Protein 3VNK (pdb70)

Organism: Ruminiclostridium cellulolyticum (strain ATCC 35319 / DSM 5812 / JCM 6584 / H10) (NCBI:txid394503)

Structure (mmCIF, N/CA/C/O backbone):
data_3VNK
#
_entry.id   3VNK
#
_cell.length_a   80.040
_cell.length_b   115.209
_cell.length_c   91.375
_cell.angle_alpha   90.00
_cell.angle_beta   105.08
_cell.angle_gamma   90.00
#
_symmetry.space_group_name_H-M   'P 1 21 1'
#
loop_
_entity.id
_entity.type
_entity.pdbx_description
1 polymer 'Xylose isomerase domain protein TIM barrel'
2 non-polymer D-fructose
3 non-polymer 'MANGANESE (II) ION'
4 water water
#
loop_
_atom_site.group_PDB
_atom_site.id
_atom_site.type_symbol
_atom_site.label_atom_id
_atom_site.label_alt_id
_atom_site.label_comp_id
_atom_site.label_asym_id
_atom_site.label_entity_id
_atom_site.label_seq_id
_atom_site.pdbx_PDB_ins_code
_atom_site.Cartn_x
_atom_site.Cartn_y
_atom_site.Cartn_z
_atom_site.occupancy
_atom_site.B_iso_or_equiv
_atom_site.auth_seq_id
_atom_site.auth_comp_id
_atom_site.auth_asym_id
_atom_site.auth_atom_id
_atom_site.pdbx_PDB_model_num
ATOM 1 N N . MET A 1 1 ? -19.992 -31.478 4.584 1.00 36.15 1 MET A N 1
ATOM 2 C CA . MET A 1 1 ? -18.986 -31.458 3.470 1.00 33.34 1 MET A CA 1
ATOM 3 C C . MET A 1 1 ? -17.565 -31.857 3.910 1.00 30.66 1 MET A C 1
ATOM 4 O O . MET A 1 1 ? -17.227 -31.751 5.056 1.00 32.08 1 MET A O 1
ATOM 9 N N . LYS A 1 2 ? -16.747 -32.319 2.973 1.00 30.56 2 LYS A N 1
ATOM 10 C CA . LYS A 1 2 ? -15.359 -32.713 3.251 1.00 29.68 2 LYS A CA 1
ATOM 11 C C . LYS A 1 2 ? -14.511 -31.620 2.616 1.00 27.91 2 LYS A C 1
ATOM 12 O O . LYS A 1 2 ? -14.743 -31.235 1.468 1.00 28.06 2 LYS A O 1
ATOM 18 N N . HIS A 1 3 ? -13.541 -31.115 3.365 1.00 25.94 3 HIS A N 1
ATOM 19 C CA . HIS A 1 3 ? -12.705 -30.035 2.879 1.00 23.33 3 HIS A CA 1
ATOM 20 C C . HIS A 1 3 ? -11.289 -30.473 2.569 1.00 22.90 3 HIS A C 1
ATOM 21 O O . HIS A 1 3 ? -10.667 -31.176 3.368 1.00 23.42 3 HIS A O 1
ATOM 28 N N . GLY A 1 4 ? -10.785 -30.064 1.413 1.00 22.83 4 GLY A N 1
ATOM 29 C CA . GLY A 1 4 ? -9.417 -30.391 1.062 1.00 23.59 4 GLY A CA 1
ATOM 30 C C . GLY A 1 4 ? -8.617 -29.229 0.495 1.00 23.96 4 GLY A C 1
ATOM 31 O O . GLY A 1 4 ? -9.123 -28.101 0.371 1.00 24.24 4 GLY A O 1
ATOM 32 N N . ILE A 1 5 ? -7.364 -29.502 0.137 1.00 23.33 5 ILE A N 1
ATOM 33 C CA . ILE A 1 5 ? -6.510 -28.496 -0.473 1.00 21.12 5 ILE A CA 1
ATOM 34 C C . ILE A 1 5 ? -5.632 -29.232 -1.480 1.00 21.90 5 ILE A C 1
ATOM 35 O O . ILE A 1 5 ? -5.227 -30.398 -1.256 1.00 21.92 5 ILE A O 1
ATOM 40 N N . TYR A 1 6 ? -5.383 -28.579 -2.605 1.00 21.72 6 TYR A N 1
ATOM 41 C CA . TYR A 1 6 ? -4.545 -29.119 -3.684 1.00 21.92 6 TYR A CA 1
ATOM 42 C C . TYR A 1 6 ? -3.065 -28.952 -3.226 1.00 23.81 6 TYR A C 1
ATOM 43 O O . TYR A 1 6 ? -2.665 -27.863 -2.763 1.00 22.40 6 TYR A O 1
ATOM 52 N N . TYR A 1 7 ? -2.262 -30.002 -3.372 1.00 22.20 7 TYR A N 1
ATOM 53 C CA . TYR A 1 7 ? -0.879 -29.985 -2.897 1.00 20.92 7 TYR A CA 1
ATOM 54 C C . TYR A 1 7 ? -0.102 -28.910 -3.617 1.00 23.55 7 TYR A C 1
ATOM 55 O O . TYR A 1 7 ? 0.853 -28.389 -3.077 1.00 24.19 7 TYR A O 1
ATOM 64 N N . ALA A 1 8 ? -0.476 -28.598 -4.856 1.00 23.20 8 ALA A N 1
ATOM 65 C CA . ALA A 1 8 ? 0.268 -27.607 -5.609 1.00 23.87 8 ALA A CA 1
ATOM 66 C C . ALA A 1 8 ? 0.376 -26.196 -5.002 1.00 23.23 8 ALA A C 1
ATOM 67 O O . ALA A 1 8 ? 1.133 -25.357 -5.505 1.00 24.69 8 ALA A O 1
ATOM 69 N N . TYR A 1 9 ? -0.359 -25.948 -3.929 1.00 21.75 9 TYR A N 1
ATOM 70 C CA . TYR A 1 9 ? -0.271 -24.691 -3.192 1.00 20.79 9 TYR A CA 1
ATOM 71 C C . TYR A 1 9 ? 1.182 -24.536 -2.656 1.00 24.06 9 TYR A C 1
ATOM 72 O O . TYR A 1 9 ? 1.693 -23.409 -2.413 1.00 22.30 9 TYR A O 1
ATOM 81 N N . TRP A 1 10 ? 1.851 -25.679 -2.491 1.00 23.23 10 TRP A N 1
ATOM 82 C CA . TRP A 1 10 ? 3.209 -25.694 -1.955 1.00 24.17 10 TRP A CA 1
ATOM 83 C C . TRP A 1 10 ? 4.282 -26.032 -2.957 1.00 25.64 10 TRP A C 1
ATOM 84 O O . TRP A 1 10 ? 5.472 -26.004 -2.600 1.00 25.77 10 TRP A O 1
ATOM 95 N N . GLU A 1 11 ? 3.897 -26.313 -4.205 1.00 24.89 11 GLU A N 1
ATOM 96 C CA . GLU A 1 11 ? 4.875 -26.801 -5.180 1.00 24.37 11 GLU A CA 1
ATOM 97 C C . GLU A 1 11 ? 4.776 -26.196 -6.536 1.00 26.28 11 GLU A C 1
ATOM 98 O O . GLU A 1 11 ? 3.687 -25.782 -6.964 1.00 26.17 11 GLU A O 1
ATOM 104 N N . GLN A 1 12 ? 5.891 -26.196 -7.256 1.00 24.48 12 GLN A N 1
ATOM 105 C CA . GLN A 1 12 ? 5.897 -25.596 -8.575 1.00 23.81 12 GLN A CA 1
ATOM 106 C C . GLN A 1 12 ? 5.855 -26.533 -9.761 1.00 23.97 12 GLN A C 1
ATOM 107 O O . GLN A 1 12 ? 5.959 -26.082 -10.905 1.00 23.14 12 GLN A O 1
ATOM 113 N N . GLU A 1 13 ? 5.724 -27.842 -9.514 1.00 24.14 13 GLU A N 1
ATOM 114 C CA . GLU A 1 13 ? 5.612 -28.793 -10.633 1.00 23.73 13 GLU A CA 1
ATOM 115 C C . GLU A 1 13 ? 4.373 -29.649 -10.391 1.00 24.53 13 GLU A C 1
ATOM 116 O O . GLU A 1 13 ? 3.877 -29.726 -9.273 1.00 26.16 13 GLU A O 1
ATOM 122 N N . TRP A 1 14 ? 3.861 -30.291 -11.433 1.00 27.01 14 TRP A N 1
ATOM 123 C CA . TRP A 1 14 ? 2.653 -31.132 -11.280 1.00 27.09 14 TRP A CA 1
ATOM 124 C C . TRP A 1 14 ? 2.964 -32.527 -10.749 1.00 28.36 14 TRP A C 1
ATOM 125 O O . TRP A 1 14 ? 2.515 -33.525 -11.283 1.00 29.49 14 TRP A O 1
ATOM 136 N N . GLU A 1 15 ? 3.774 -32.597 -9.706 1.00 29.94 15 GLU A N 1
ATOM 137 C CA . GLU A 1 15 ? 4.091 -33.864 -9.059 1.00 30.06 15 GLU A CA 1
ATOM 138 C C . GLU A 1 15 ? 4.841 -33.482 -7.810 1.00 28.31 15 GLU A C 1
ATOM 139 O O . GLU A 1 15 ? 5.364 -32.402 -7.744 1.00 28.43 15 GLU A O 1
ATOM 145 N N . ALA A 1 16 ? 4.884 -34.351 -6.815 1.00 27.27 16 ALA A N 1
ATOM 146 C CA . ALA A 1 16 ? 5.633 -34.072 -5.585 1.00 27.57 16 ALA A CA 1
ATOM 147 C C . ALA A 1 16 ? 5.553 -35.318 -4.712 1.00 27.47 16 ALA A C 1
ATOM 148 O O . ALA A 1 16 ? 4.925 -36.296 -5.078 1.00 30.25 16 ALA A O 1
ATOM 150 N N . ASP A 1 17 ? 6.149 -35.260 -3.539 1.00 27.90 17 ASP A N 1
ATOM 151 C CA . ASP A 1 17 ? 6.083 -36.348 -2.571 1.00 29.56 17 ASP A CA 1
ATOM 152 C C . ASP A 1 17 ? 4.731 -36.200 -1.873 1.00 29.14 17 ASP A C 1
ATOM 153 O O . ASP A 1 17 ? 4.634 -35.544 -0.838 1.00 29.45 17 ASP A O 1
ATOM 158 N N . TYR A 1 18 ? 3.684 -36.826 -2.412 1.00 27.32 18 TYR A N 1
ATOM 159 C CA . TYR A 1 18 ? 2.346 -36.696 -1.829 1.00 26.50 18 TYR A CA 1
ATOM 160 C C . TYR A 1 18 ? 2.247 -37.172 -0.384 1.00 26.65 18 TYR A C 1
ATOM 161 O O . TYR A 1 18 ? 1.432 -36.667 0.369 1.00 25.56 18 TYR A O 1
ATOM 170 N N . LYS A 1 19 ? 3.090 -38.121 0.021 1.00 26.51 19 LYS A N 1
ATOM 171 C CA . LYS A 1 19 ? 3.015 -38.561 1.399 1.00 26.94 19 LYS A CA 1
ATOM 172 C C . LYS A 1 19 ? 3.366 -37.458 2.380 1.00 25.84 19 LYS A C 1
ATOM 173 O O . LYS A 1 19 ? 2.780 -37.386 3.472 1.00 23.94 19 LYS A O 1
ATOM 179 N N . TYR A 1 20 ? 4.334 -36.624 2.002 1.00 25.73 20 TYR A N 1
ATOM 180 C CA . TYR A 1 20 ? 4.750 -35.489 2.837 1.00 25.96 20 TYR A CA 1
ATOM 181 C C . TYR A 1 20 ? 3.510 -34.571 3.018 1.00 24.79 20 TYR A C 1
ATOM 182 O O . TYR A 1 20 ? 3.180 -34.190 4.127 1.00 25.74 20 TYR A O 1
ATOM 191 N N . TYR A 1 21 ? 2.821 -34.262 1.924 1.00 24.28 21 TYR A N 1
ATOM 192 C CA . TYR A 1 21 ? 1.608 -33.402 1.990 1.00 25.42 21 TYR A CA 1
ATOM 193 C C . TYR A 1 21 ? 0.414 -34.002 2.713 1.00 24.26 21 TYR A C 1
ATOM 194 O O . TYR A 1 21 ? -0.359 -33.285 3.382 1.00 25.59 21 TYR A O 1
ATOM 203 N N . ILE A 1 22 ? 0.297 -35.331 2.667 1.00 24.20 22 ILE A N 1
ATOM 204 C CA . ILE A 1 22 ? -0.784 -35.995 3.390 1.00 22.86 22 ILE A CA 1
ATOM 205 C C . ILE A 1 22 ? -0.542 -35.791 4.876 1.00 24.01 22 ILE A C 1
ATOM 206 O O . ILE A 1 22 ? -1.463 -35.486 5.645 1.00 21.60 22 ILE A O 1
ATOM 211 N N . GLU A 1 23 ? 0.707 -35.989 5.297 1.00 25.38 23 GLU A N 1
ATOM 212 C CA . GLU A 1 23 ? 1.045 -35.800 6.722 1.00 26.26 23 GLU A CA 1
ATOM 213 C C . GLU A 1 23 ? 0.800 -34.336 7.093 1.00 23.42 23 GLU A C 1
ATOM 214 O O . GLU A 1 23 ? 0.232 -34.038 8.136 1.00 23.90 23 GLU A O 1
ATOM 220 N N . LYS A 1 24 ? 1.216 -33.423 6.235 1.00 23.17 24 LYS A N 1
ATOM 221 C CA . LYS A 1 24 ? 1.011 -31.993 6.538 1.00 22.72 24 LYS A CA 1
ATOM 222 C C . LYS A 1 24 ? -0.501 -31.602 6.682 1.00 24.23 24 LYS A C 1
ATOM 223 O O . LYS A 1 24 ? -0.917 -31.087 7.721 1.00 23.50 24 LYS A O 1
ATOM 229 N N . VAL A 1 25 ? -1.337 -31.912 5.677 1.00 24.56 25 VAL A N 1
ATOM 230 C CA . VAL A 1 25 ? -2.734 -31.486 5.756 1.00 24.07 25 VAL A CA 1
ATOM 231 C C . VAL A 1 25 ? -3.508 -32.189 6.836 1.00 24.79 25 VAL A C 1
ATOM 232 O O . VAL A 1 25 ? -4.477 -31.641 7.379 1.00 27.56 25 VAL A O 1
ATOM 236 N N . ALA A 1 26 ? -3.075 -33.378 7.219 1.00 24.32 26 ALA A N 1
ATOM 237 C CA . ALA A 1 26 ? -3.760 -34.062 8.297 1.00 23.09 26 ALA A CA 1
ATOM 238 C C . ALA A 1 26 ? -3.513 -33.286 9.570 1.00 24.56 26 ALA A C 1
ATOM 239 O O . ALA A 1 26 ? -4.383 -33.144 10.395 1.00 26.56 26 ALA A O 1
ATOM 241 N N . LYS A 1 27 ? -2.298 -32.812 9.758 1.00 26.98 27 LYS A N 1
ATOM 242 C CA . LYS A 1 27 ? -2.002 -32.025 10.960 1.00 29.39 27 LYS A CA 1
ATOM 243 C C . LYS A 1 27 ? -2.743 -30.681 10.936 1.00 28.49 27 LYS A C 1
ATOM 244 O O . LYS A 1 27 ? -3.123 -30.165 11.999 1.00 29.51 27 LYS A O 1
ATOM 250 N N . LEU A 1 28 ? -2.946 -30.124 9.739 1.00 25.67 28 LEU A N 1
ATOM 251 C CA . LEU A 1 28 ? -3.656 -28.841 9.606 1.00 25.24 28 LEU A CA 1
ATOM 252 C C . LEU A 1 28 ? -5.190 -29.006 9.753 1.00 26.27 28 LEU A C 1
ATOM 253 O O . LEU A 1 28 ? -5.898 -28.020 9.877 1.00 27.79 28 LEU A O 1
ATOM 258 N N . GLY A 1 29 ? -5.692 -30.246 9.765 1.00 26.18 29 GLY A N 1
ATOM 259 C CA . GLY A 1 29 ? -7.112 -30.478 9.952 1.00 25.67 29 GLY A CA 1
ATOM 260 C C . GLY A 1 29 ? -7.975 -30.730 8.715 1.00 24.52 29 GLY A C 1
ATOM 261 O O . GLY A 1 29 ? -9.195 -30.846 8.843 1.00 26.45 29 GLY A O 1
ATOM 262 N N . PHE A 1 30 ? -7.366 -30.819 7.538 1.00 24.32 30 PHE A N 1
ATOM 263 C CA . PHE A 1 30 ? -8.109 -31.085 6.305 1.00 24.46 30 PHE A CA 1
ATOM 264 C C . PHE A 1 30 ? -8.643 -32.510 6.245 1.00 25.45 30 PHE A C 1
ATOM 265 O O . PHE A 1 30 ? -8.114 -33.415 6.890 1.00 23.42 30 PHE A O 1
ATOM 273 N N . ASP A 1 31 ? -9.684 -32.724 5.444 1.00 25.81 31 ASP A N 1
ATOM 274 C CA . ASP A 1 31 ? -10.237 -34.075 5.286 1.00 25.62 31 ASP A CA 1
ATOM 275 C C . ASP A 1 31 ? -9.619 -34.687 4.019 1.00 24.26 31 ASP A C 1
ATOM 276 O O . ASP A 1 31 ? -9.453 -35.900 3.882 1.00 27.60 31 ASP A O 1
ATOM 281 N N . ILE A 1 32 ? -9.252 -33.815 3.100 1.00 22.19 32 ILE A N 1
ATOM 282 C CA . ILE A 1 32 ? -8.756 -34.211 1.794 1.00 21.23 32 ILE A CA 1
ATOM 283 C C . ILE A 1 32 ? -7.471 -33.559 1.295 1.00 22.00 32 ILE A C 1
ATOM 284 O O . ILE A 1 32 ? -7.175 -32.397 1.593 1.00 23.10 32 ILE A O 1
ATOM 289 N N . LEU A 1 33 ? -6.690 -34.328 0.547 1.00 21.98 33 LEU A N 1
ATOM 290 C CA . LEU A 1 33 ? -5.551 -33.725 -0.131 1.00 21.24 33 LEU A CA 1
ATOM 291 C C . LEU A 1 33 ? -5.868 -34.065 -1.572 1.00 21.47 33 LEU A C 1
ATOM 292 O O . LEU A 1 33 ? -6.156 -35.220 -1.860 1.00 20.71 33 LEU A O 1
ATOM 297 N N . GLU A 1 34 ? -5.821 -33.084 -2.475 1.00 20.41 34 GLU A N 1
ATOM 298 C CA . GLU A 1 34 ? -6.007 -33.373 -3.876 1.00 21.76 34 GLU A CA 1
ATOM 299 C C . GLU A 1 34 ? -4.603 -33.394 -4.440 1.00 21.45 34 GLU A C 1
ATOM 300 O O . GLU A 1 34 ? -3.769 -32.576 -4.045 1.00 22.04 34 GLU A O 1
ATOM 306 N N . ILE A 1 35 ? -4.322 -34.374 -5.303 1.00 20.99 35 ILE A N 1
ATOM 307 C CA . ILE A 1 35 ? -3.022 -34.557 -5.932 1.00 20.88 35 ILE A CA 1
ATOM 308 C C . ILE A 1 35 ? -3.143 -34.513 -7.443 1.00 23.56 35 ILE A C 1
ATOM 309 O O . ILE A 1 35 ? -4.236 -34.763 -7.979 1.00 23.92 35 ILE A O 1
ATOM 314 N N . ALA A 1 36 ? -2.053 -34.153 -8.135 1.00 23.78 36 ALA A N 1
ATOM 315 C CA . ALA A 1 36 ? -2.055 -34.095 -9.604 1.00 24.21 36 ALA A CA 1
ATOM 316 C C . ALA A 1 36 ? -1.898 -35.521 -10.155 1.00 26.53 36 ALA A C 1
ATOM 317 O O . ALA A 1 36 ? -1.184 -36.335 -9.571 1.00 25.68 36 ALA A O 1
ATOM 319 N N . ALA A 1 37 ? -2.573 -35.831 -11.263 1.00 25.96 37 ALA A N 1
ATOM 320 C CA . ALA A 1 37 ? -2.492 -37.185 -11.826 1.00 27.79 37 ALA A CA 1
ATOM 321 C C . ALA A 1 37 ? -1.188 -37.506 -12.562 1.00 28.49 37 ALA A C 1
ATOM 322 O O . ALA A 1 37 ? -0.805 -38.663 -12.601 1.00 29.19 37 ALA A O 1
ATOM 324 N N . SER A 1 38 ? -0.521 -36.490 -13.122 1.00 27.33 38 SER A N 1
ATOM 325 C CA . SER A 1 38 ? 0.679 -36.675 -13.936 1.00 28.86 38 SER A CA 1
ATOM 326 C C . SER A 1 38 ? 1.697 -37.757 -13.567 1.00 27.56 38 SER A C 1
ATOM 327 O O . SER A 1 38 ? 2.049 -38.577 -14.415 1.00 26.99 38 SER A O 1
ATOM 330 N N . PRO A 1 39 ? 2.157 -37.803 -12.302 1.00 26.54 39 PRO A N 1
ATOM 331 C CA . PRO A 1 39 ? 3.143 -38.831 -11.933 1.00 25.85 39 PRO A CA 1
ATOM 332 C C . PRO A 1 39 ? 2.559 -40.217 -11.680 1.00 26.33 39 PRO A C 1
ATOM 333 O O . PRO A 1 39 ? 3.311 -41.172 -11.651 1.00 26.27 39 PRO A O 1
ATOM 337 N N . LEU A 1 40 ? 1.240 -40.338 -11.503 1.00 25.97 40 LEU A N 1
ATOM 338 C CA . LEU A 1 40 ? 0.672 -41.647 -11.163 1.00 27.18 40 LEU A CA 1
ATOM 339 C C . LEU A 1 40 ? 0.942 -42.800 -12.160 1.00 27.72 40 LEU A C 1
ATOM 340 O O . LEU A 1 40 ? 1.117 -43.939 -11.748 1.00 27.74 40 LEU A O 1
ATOM 345 N N . PRO A 1 41 ? 0.975 -42.525 -13.465 1.00 27.11 41 PRO A N 1
ATOM 346 C CA . PRO A 1 41 ? 1.244 -43.623 -14.412 1.00 28.40 41 PRO A CA 1
ATOM 347 C C . PRO A 1 41 ? 2.672 -44.229 -14.216 1.00 30.28 41 PRO A C 1
ATOM 348 O O . PRO A 1 41 ? 2.975 -45.300 -14.722 1.00 29.25 41 PRO A O 1
ATOM 352 N N . PHE A 1 42 ? 3.531 -43.547 -13.460 1.00 29.95 42 PHE A N 1
ATOM 353 C CA . PHE A 1 42 ? 4.886 -44.029 -13.213 1.00 30.78 42 PHE A CA 1
ATOM 354 C C . PHE A 1 42 ? 5.070 -44.563 -11.798 1.00 29.73 42 PHE A C 1
ATOM 355 O O . PHE A 1 42 ? 6.189 -44.684 -11.309 1.00 30.65 42 PHE A O 1
ATOM 363 N N . TYR A 1 43 ? 3.964 -44.879 -11.137 1.00 28.45 43 TYR A N 1
ATOM 364 C CA . TYR A 1 43 ? 4.025 -45.424 -9.793 1.00 29.59 43 TYR A CA 1
ATOM 365 C C . TYR A 1 43 ? 3.997 -46.966 -9.898 1.00 32.17 43 TYR A C 1
ATOM 366 O O . TYR A 1 43 ? 3.166 -47.527 -10.597 1.00 31.36 43 TYR A O 1
ATOM 375 N N . SER A 1 44 ? 4.906 -47.642 -9.214 1.00 30.75 44 SER A N 1
ATOM 376 C CA . SER A 1 44 ? 4.893 -49.094 -9.207 1.00 30.55 44 SER A CA 1
ATOM 377 C C . SER A 1 44 ? 3.773 -49.503 -8.226 1.00 30.83 44 SER A C 1
ATOM 378 O O . SER A 1 44 ? 3.320 -48.658 -7.421 1.00 31.53 44 SER A O 1
ATOM 381 N N . ASP A 1 45 ? 3.352 -50.775 -8.227 1.00 27.45 45 ASP A N 1
ATOM 382 C CA . ASP A 1 45 ? 2.272 -51.195 -7.340 1.00 26.22 45 ASP A CA 1
ATOM 383 C C . ASP A 1 45 ? 2.571 -50.923 -5.884 1.00 26.36 45 ASP A C 1
ATOM 384 O O . ASP A 1 45 ? 1.696 -50.567 -5.145 1.00 24.79 45 ASP A O 1
ATOM 389 N N . ILE A 1 46 ? 3.805 -51.135 -5.463 1.00 26.40 46 ILE A N 1
ATOM 390 C CA . ILE A 1 46 ? 4.134 -50.916 -4.064 1.00 28.07 46 ILE A CA 1
ATOM 391 C C . ILE A 1 46 ? 4.085 -49.388 -3.779 1.00 27.58 46 ILE A C 1
ATOM 392 O O . ILE A 1 46 ? 3.675 -48.977 -2.713 1.00 27.49 46 ILE A O 1
ATOM 397 N N . GLN A 1 47 ? 4.415 -48.549 -4.750 1.00 29.03 47 GLN A N 1
ATOM 398 C CA . GLN A 1 47 ? 4.317 -47.099 -4.532 1.00 29.81 47 GLN A CA 1
ATOM 399 C C . GLN A 1 47 ? 2.852 -46.686 -4.390 1.00 29.26 47 GLN A C 1
ATOM 400 O O . GLN A 1 47 ? 2.524 -45.846 -3.563 1.00 27.87 47 GLN A O 1
ATOM 406 N N . ILE A 1 48 ? 1.966 -47.279 -5.177 1.00 28.42 48 ILE A N 1
ATOM 407 C CA . ILE A 1 48 ? 0.561 -46.951 -5.050 1.00 27.10 48 ILE A CA 1
ATOM 408 C C . ILE A 1 48 ? 0.093 -47.409 -3.668 1.00 27.59 48 ILE A C 1
ATOM 409 O O . ILE A 1 48 ? -0.553 -46.664 -2.948 1.00 26.81 48 ILE A O 1
ATOM 414 N N . ASN A 1 49 ? 0.442 -48.624 -3.270 1.00 26.58 49 ASN A N 1
ATOM 415 C CA . ASN A 1 49 ? 0.012 -49.109 -1.967 1.00 29.75 49 ASN A CA 1
ATOM 416 C C . ASN A 1 49 ? 0.518 -48.300 -0.773 1.00 29.16 49 ASN A C 1
ATOM 417 O O . ASN A 1 49 ? -0.180 -48.155 0.216 1.00 28.82 49 ASN A O 1
ATOM 422 N N . GLU A 1 50 ? 1.741 -47.793 -0.865 1.00 29.88 50 GLU A N 1
ATOM 423 C CA . GLU A 1 50 ? 2.271 -46.974 0.202 1.00 30.52 50 GLU A CA 1
ATOM 424 C C . GLU A 1 50 ? 1.506 -45.631 0.273 1.00 28.55 50 GLU A C 1
ATOM 425 O O . GLU A 1 50 ? 1.203 -45.146 1.361 1.00 28.66 50 GLU A O 1
ATOM 431 N N . LEU A 1 51 ? 1.235 -45.029 -0.880 1.00 25.34 51 LEU A N 1
ATOM 432 C CA . LEU A 1 51 ? 0.503 -43.770 -0.893 1.00 23.88 51 LEU A CA 1
ATOM 433 C C . LEU A 1 51 ? -0.872 -44.011 -0.283 1.00 25.23 51 LEU A C 1
ATOM 434 O O . LEU A 1 51 ? -1.298 -43.306 0.641 1.00 22.97 51 LEU A O 1
ATOM 439 N N . LYS A 1 52 ? -1.583 -45.030 -0.772 1.00 25.38 52 LYS A N 1
ATOM 440 C CA . LYS A 1 52 ? -2.889 -45.354 -0.186 1.00 25.99 52 LYS A CA 1
ATOM 441 C C . LYS A 1 52 ? -2.832 -45.586 1.329 1.00 26.77 52 LYS A C 1
ATOM 442 O O . LYS A 1 52 ? -3.683 -45.080 2.096 1.00 25.73 52 LYS A O 1
ATOM 448 N N . ALA A 1 53 ? -1.848 -46.363 1.763 1.00 27.14 53 ALA A N 1
ATOM 449 C CA . ALA A 1 53 ? -1.711 -46.683 3.185 1.00 27.76 53 ALA A CA 1
ATOM 450 C C . ALA A 1 53 ? -1.434 -45.390 3.976 1.00 27.90 53 ALA A C 1
ATOM 451 O O . ALA A 1 53 ? -1.902 -45.228 5.106 1.00 28.18 53 ALA A O 1
ATOM 453 N N . CYS A 1 54 ? -0.664 -44.489 3.371 1.00 28.59 54 CYS A N 1
ATOM 454 C CA . CYS A 1 54 ? -0.344 -43.219 4.015 1.00 26.88 54 CYS A CA 1
ATOM 455 C C . CYS A 1 54 ? -1.647 -42.427 4.205 1.00 26.42 54 CYS A C 1
ATOM 456 O O . CYS A 1 54 ? -1.939 -41.933 5.298 1.00 24.04 54 CYS A O 1
ATOM 459 N N . ALA A 1 55 ? -2.425 -42.287 3.141 1.00 26.11 55 ALA A N 1
ATOM 460 C CA . ALA A 1 55 ? -3.674 -41.540 3.254 1.00 26.29 55 ALA A CA 1
ATOM 461 C C . ALA A 1 55 ? -4.549 -42.180 4.322 1.00 27.84 55 ALA A C 1
ATOM 462 O O . ALA A 1 55 ? -4.989 -41.526 5.268 1.00 27.82 55 ALA A O 1
ATOM 464 N N . HIS A 1 56 ? -4.765 -43.490 4.219 1.00 31.20 56 HIS A N 1
ATOM 465 C CA . HIS A 1 56 ? -5.594 -44.175 5.186 1.00 31.52 56 HIS A CA 1
ATOM 466 C C . HIS A 1 56 ? -5.126 -44.023 6.629 1.00 31.46 56 HIS A C 1
ATOM 467 O O . HIS A 1 56 ? -5.909 -43.725 7.513 1.00 31.40 56 HIS A O 1
ATOM 474 N N . GLY A 1 57 ? -3.847 -44.252 6.874 1.00 30.90 57 GLY A N 1
ATOM 475 C CA . GLY A 1 57 ? -3.344 -44.147 8.229 1.00 30.84 57 GLY A CA 1
ATOM 476 C C . GLY A 1 57 ? -3.478 -42.747 8.817 1.00 31.11 57 GLY A C 1
ATOM 477 O O . GLY A 1 57 ? -3.518 -42.583 10.034 1.00 30.28 57 GLY A O 1
ATOM 478 N N . ASN A 1 58 ? -3.544 -41.743 7.956 1.00 28.06 58 ASN A N 1
ATOM 479 C CA . ASN A 1 58 ? -3.692 -40.367 8.402 1.00 28.41 58 ASN A CA 1
ATOM 480 C C . ASN A 1 58 ? -5.140 -39.839 8.347 1.00 27.66 58 ASN A C 1
ATOM 481 O O . ASN A 1 58 ? -5.358 -38.649 8.566 1.00 26.37 58 ASN A O 1
ATOM 486 N N . GLY A 1 59 ? -6.102 -40.706 8.003 1.00 26.89 59 GLY A N 1
ATOM 487 C CA . GLY A 1 59 ? -7.499 -40.293 7.968 1.00 26.10 59 GLY A CA 1
ATOM 488 C C . GLY A 1 59 ? -7.768 -39.250 6.880 1.00 25.08 59 GLY A C 1
ATOM 489 O O . GLY A 1 59 ? -8.677 -38.450 6.968 1.00 27.73 59 GLY A O 1
ATOM 490 N N . ILE A 1 60 ? -7.001 -39.313 5.818 1.00 24.33 60 ILE A N 1
ATOM 491 C CA . ILE A 1 60 ? -7.110 -38.385 4.723 1.00 24.04 60 ILE A CA 1
ATOM 492 C C . ILE A 1 60 ? -7.637 -39.115 3.513 1.00 23.84 60 ILE A C 1
ATOM 493 O O . ILE A 1 60 ? -7.258 -40.257 3.268 1.00 22.41 60 ILE A O 1
ATOM 498 N N . THR A 1 61 ? -8.483 -38.425 2.750 1.00 23.15 61 THR A N 1
ATOM 499 C CA . THR A 1 61 ? -9.060 -38.957 1.507 1.00 24.49 61 THR A CA 1
ATOM 500 C C . THR A 1 61 ? -8.351 -38.258 0.371 1.00 23.05 61 THR A C 1
ATOM 501 O O . THR A 1 61 ? -8.163 -37.052 0.415 1.00 23.87 61 THR A O 1
ATOM 505 N N . LEU A 1 62 ? -7.949 -39.013 -0.641 1.00 23.47 62 LEU A N 1
ATOM 506 C CA . LEU A 1 62 ? -7.268 -38.450 -1.777 1.00 21.39 62 LEU A CA 1
ATOM 507 C C . LEU A 1 62 ? -8.192 -38.174 -2.930 1.00 23.98 62 LEU A C 1
ATOM 508 O O . LEU A 1 62 ? -9.011 -39.037 -3.255 1.00 21.56 62 LEU A O 1
ATOM 513 N N . THR A 1 63 ? -8.096 -36.986 -3.534 1.00 22.85 63 THR A N 1
ATOM 514 C CA . THR A 1 63 ? -8.855 -36.755 -4.765 1.00 23.36 63 THR A CA 1
ATOM 515 C C . THR A 1 63 ? -7.817 -36.400 -5.826 1.00 25.43 63 THR A C 1
ATOM 516 O O . THR A 1 63 ? -6.665 -36.009 -5.501 1.00 24.97 63 THR A O 1
ATOM 520 N N . VAL A 1 64 ? -8.210 -36.485 -7.094 1.00 22.43 64 VAL A N 1
ATOM 521 C CA . VAL A 1 64 ? -7.255 -36.213 -8.152 1.00 23.73 64 VAL A CA 1
ATOM 522 C C . VAL A 1 64 ? -7.657 -35.144 -9.153 1.00 24.26 64 VAL A C 1
ATOM 523 O O . VAL A 1 64 ? -8.808 -35.082 -9.608 1.00 24.54 64 VAL A O 1
ATOM 527 N N . GLY A 1 65 ? -6.711 -34.280 -9.477 1.00 23.46 65 GLY A N 1
ATOM 528 C CA . GLY A 1 65 ? -6.963 -33.267 -10.479 1.00 22.81 65 GLY A CA 1
ATOM 529 C C . GLY A 1 65 ? -6.051 -33.566 -11.661 1.00 25.09 65 GLY A C 1
ATOM 530 O O . GLY A 1 65 ? -4.953 -34.133 -11.496 1.00 25.96 65 GLY A O 1
ATOM 531 N N . HIS A 1 66 ? -6.473 -33.221 -12.873 1.00 25.74 66 HIS A N 1
ATOM 532 C CA . HIS A 1 66 ? -5.583 -33.428 -14.032 1.00 25.85 66 HIS A CA 1
ATOM 533 C C . HIS A 1 66 ? -5.800 -32.417 -15.144 1.00 27.08 66 HIS A C 1
ATOM 534 O O . HIS A 1 66 ? -6.928 -32.207 -15.584 1.00 26.69 66 HIS A O 1
ATOM 541 N N . GLY A 1 67 ? -4.734 -31.730 -15.550 1.00 28.76 67 GLY A N 1
ATOM 542 C CA . GLY A 1 67 ? -4.833 -30.805 -16.673 1.00 26.85 67 GLY A CA 1
ATOM 543 C C . GLY A 1 67 ? -4.254 -31.690 -17.785 1.00 27.60 67 GLY A C 1
ATOM 544 O O . GLY A 1 67 ? -3.055 -31.877 -17.813 1.00 25.74 67 GLY A O 1
ATOM 545 N N . PRO A 1 68 ? -5.063 -32.241 -18.714 1.00 27.77 68 PRO A N 1
ATOM 546 C CA . PRO A 1 68 ? -4.478 -33.117 -19.746 1.00 28.95 68 PRO A CA 1
ATOM 547 C C . PRO A 1 68 ? -3.569 -32.484 -20.805 1.00 29.60 68 PRO A C 1
ATOM 548 O O . PRO A 1 68 ? -3.720 -31.320 -21.139 1.00 30.03 68 PRO A O 1
ATOM 552 N N . SER A 1 69 ? -2.618 -33.271 -21.312 1.00 29.41 69 SER A N 1
ATOM 553 C CA . SER A 1 69 ? -1.681 -32.831 -22.363 1.00 31.21 69 SER A CA 1
ATOM 554 C C . SER A 1 69 ? -2.416 -32.867 -23.682 1.00 29.46 69 SER A C 1
ATOM 555 O O . SER A 1 69 ? -3.466 -33.468 -23.752 1.00 30.67 69 SER A O 1
ATOM 558 N N . ALA A 1 70 ? -1.876 -32.245 -24.727 1.00 30.85 70 ALA A N 1
ATOM 559 C CA . ALA A 1 70 ? -2.542 -32.261 -26.031 1.00 32.56 70 ALA A CA 1
ATOM 560 C C . ALA A 1 70 ? -2.613 -33.697 -26.564 1.00 32.94 70 ALA A C 1
ATOM 561 O O . ALA A 1 70 ? -3.539 -34.032 -27.287 1.00 31.79 70 ALA A O 1
ATOM 563 N N . GLU A 1 71 ? -1.664 -34.542 -26.174 1.00 33.37 71 GLU A N 1
ATOM 564 C CA . GLU A 1 71 ? -1.672 -35.941 -26.600 1.00 35.14 71 GLU A CA 1
ATOM 565 C C . GLU A 1 71 ? -2.751 -36.757 -25.882 1.00 34.91 71 GLU A C 1
ATOM 566 O O . GLU A 1 71 ? -2.984 -37.924 -26.231 1.00 32.34 71 GLU A O 1
ATOM 572 N N . GLN A 1 72 ? -3.388 -36.179 -24.851 1.00 33.32 72 GLN A N 1
ATOM 573 C CA . GLN A 1 72 ? -4.417 -36.904 -24.110 1.00 32.52 72 GLN A CA 1
ATOM 574 C C . GLN A 1 72 ? -5.785 -36.280 -24.336 1.00 31.58 72 GLN A C 1
ATOM 575 O O . GLN A 1 72 ? -6.729 -36.524 -23.581 1.00 30.63 72 GLN A O 1
ATOM 581 N N . ASN A 1 73 ? -5.871 -35.501 -25.393 1.00 30.01 73 ASN A N 1
ATOM 582 C CA . ASN A 1 73 ? -7.064 -34.759 -25.770 1.00 32.70 73 ASN A CA 1
ATOM 583 C C . ASN A 1 73 ? -8.188 -35.607 -26.375 1.00 34.24 73 ASN A C 1
ATOM 584 O O . ASN A 1 73 ? -8.216 -35.843 -27.595 1.00 36.16 73 ASN A O 1
ATOM 589 N N . LEU A 1 74 ? -9.124 -36.016 -25.529 1.00 33.90 74 LEU A N 1
ATOM 590 C CA . LEU A 1 74 ? -10.280 -36.813 -25.929 1.00 35.31 74 LEU A CA 1
ATOM 591 C C . LEU A 1 74 ? -11.170 -36.164 -27.001 1.00 35.46 74 LEU A C 1
ATOM 592 O O . LEU A 1 74 ? -12.010 -36.851 -27.613 1.00 35.50 74 LEU A O 1
ATOM 597 N N . SER A 1 75 ? -11.033 -34.856 -27.192 1.00 33.69 75 SER A N 1
ATOM 598 C CA . SER A 1 75 ? -11.838 -34.152 -28.167 1.00 33.69 75 SER A CA 1
ATOM 599 C C . SER A 1 75 ? -11.081 -34.026 -29.493 1.00 35.87 75 SER A C 1
ATOM 600 O O . SER A 1 75 ? -11.624 -33.514 -30.440 1.00 35.44 75 SER A O 1
ATOM 603 N N . SER A 1 76 ? -9.839 -34.500 -29.574 1.00 37.01 76 SER A N 1
ATOM 604 C CA . SER A 1 76 ? -9.062 -34.355 -30.820 1.00 38.82 76 SER A CA 1
ATOM 605 C C . SER A 1 76 ? -9.691 -34.892 -32.126 1.00 39.58 76 SER A C 1
ATOM 606 O O . SER A 1 76 ? -10.270 -35.973 -32.159 1.00 38.15 76 SER A O 1
ATOM 609 N N . PRO A 1 77 ? -9.551 -34.134 -33.215 1.00 40.77 77 PRO A N 1
ATOM 610 C CA . PRO A 1 77 ? -10.104 -34.578 -34.499 1.00 42.93 77 PRO A CA 1
ATOM 611 C C . PRO A 1 77 ? -9.233 -35.720 -35.053 1.00 43.51 77 PRO A C 1
ATOM 612 O O . PRO A 1 77 ? -9.656 -36.481 -35.932 1.00 42.71 77 PRO A O 1
ATOM 616 N N . ASP A 1 78 ? -8.017 -35.837 -34.522 1.00 43.67 78 ASP A N 1
ATOM 617 C CA . ASP A 1 78 ? -7.093 -36.911 -34.911 1.00 44.00 78 ASP A CA 1
ATOM 618 C C . ASP A 1 78 ? -7.547 -38.182 -34.185 1.00 44.89 78 ASP A C 1
ATOM 619 O O . ASP A 1 78 ? -7.536 -38.232 -32.959 1.00 44.56 78 ASP A O 1
ATOM 624 N N . PRO A 1 79 ? -7.979 -39.220 -34.924 1.00 45.67 79 PRO A N 1
ATOM 625 C CA . PRO A 1 79 ? -8.432 -40.483 -34.310 1.00 45.52 79 PRO A CA 1
ATOM 626 C C . PRO A 1 79 ? -7.359 -41.206 -33.469 1.00 45.41 79 PRO A C 1
ATOM 627 O O . PRO A 1 79 ? -7.688 -41.945 -32.540 1.00 44.31 79 PRO A O 1
ATOM 631 N N . ASP A 1 80 ? -6.089 -41.013 -33.812 1.00 44.56 80 ASP A N 1
ATOM 632 C CA . ASP A 1 80 ? -5.026 -41.646 -33.055 1.00 45.48 80 ASP A CA 1
ATOM 633 C C . ASP A 1 80 ? -4.851 -41.056 -31.661 1.00 44.87 80 ASP A C 1
ATOM 634 O O . ASP A 1 80 ? -4.552 -41.799 -30.714 1.00 44.14 80 ASP A O 1
ATOM 639 N N . ILE A 1 81 ? -4.964 -39.727 -31.563 1.00 42.63 81 ILE A N 1
ATOM 640 C CA . ILE A 1 81 ? -4.815 -39.042 -30.296 1.00 41.87 81 ILE A CA 1
ATOM 641 C C . ILE A 1 81 ? -5.968 -39.454 -29.400 1.00 41.91 81 ILE A C 1
ATOM 642 O O . ILE A 1 81 ? -5.780 -39.712 -28.221 1.00 42.45 81 ILE A O 1
ATOM 647 N N . ARG A 1 82 ? -7.161 -39.529 -29.969 1.00 41.56 82 ARG A N 1
ATOM 648 C CA . ARG A 1 82 ? -8.307 -39.936 -29.197 1.00 42.59 82 ARG A CA 1
ATOM 649 C C . ARG A 1 82 ? -8.089 -41.348 -28.690 1.00 42.09 82 ARG A C 1
ATOM 650 O O . ARG A 1 82 ? -8.524 -41.685 -27.587 1.00 41.07 82 ARG A O 1
ATOM 658 N N . LYS A 1 83 ? -7.411 -42.179 -29.479 1.00 41.93 83 LYS A N 1
ATOM 659 C CA . LYS A 1 83 ? -7.171 -43.550 -29.041 1.00 42.46 83 LYS A CA 1
ATOM 660 C C . LYS A 1 83 ? -6.120 -43.615 -27.931 1.00 39.07 83 LYS A C 1
ATOM 661 O O . LYS A 1 83 ? -6.292 -44.345 -26.972 1.00 38.95 83 LYS A O 1
ATOM 667 N N . ASN A 1 84 ? -5.031 -42.870 -28.091 1.00 40.24 84 ASN A N 1
ATOM 668 C CA . ASN A 1 84 ? -3.962 -42.797 -27.101 1.00 40.16 84 ASN A CA 1
ATOM 669 C C . ASN A 1 84 ? -4.562 -42.246 -25.793 1.00 38.56 84 ASN A C 1
ATOM 670 O O . ASN A 1 84 ? -4.221 -42.701 -24.705 1.00 37.78 84 ASN A O 1
ATOM 675 N N . ALA A 1 85 ? -5.460 -41.277 -25.927 1.00 36.80 85 ALA A N 1
ATOM 676 C CA . ALA A 1 85 ? -6.103 -40.639 -24.792 1.00 35.78 85 ALA A CA 1
ATOM 677 C C . ALA A 1 85 ? -6.958 -41.591 -23.985 1.00 36.09 85 ALA A C 1
ATOM 678 O O . ALA A 1 85 ? -6.881 -41.618 -22.750 1.00 36.50 85 ALA A O 1
ATOM 680 N N . LYS A 1 86 ? -7.796 -42.359 -24.672 1.00 35.74 86 LYS A N 1
ATOM 681 C CA . LYS A 1 86 ? -8.681 -43.299 -24.003 1.00 35.10 86 LYS A CA 1
ATOM 682 C C . LYS A 1 86 ? -7.804 -44.310 -23.310 1.00 33.36 86 LYS A C 1
ATOM 683 O O . LYS A 1 86 ? -8.054 -44.678 -22.163 1.00 32.94 86 LYS A O 1
ATOM 689 N N . ALA A 1 87 ? -6.749 -44.726 -23.997 1.00 32.55 87 ALA A N 1
ATOM 690 C CA . ALA A 1 87 ? -5.811 -45.676 -23.407 1.00 32.62 87 ALA A CA 1
ATOM 691 C C . ALA A 1 87 ? -5.185 -45.071 -22.142 1.00 32.35 87 ALA A C 1
ATOM 692 O O . ALA A 1 87 ? -5.059 -45.737 -21.121 1.00 32.65 87 ALA A O 1
ATOM 694 N N . PHE A 1 88 ? -4.759 -43.812 -22.226 1.00 32.28 88 PHE A N 1
ATOM 695 C CA . PHE A 1 88 ? -4.159 -43.141 -21.062 1.00 31.07 88 PHE A CA 1
ATOM 696 C C . PHE A 1 88 ? -5.134 -43.113 -19.888 1.00 30.22 88 PHE A C 1
ATOM 697 O O . PHE A 1 88 ? -4.772 -43.492 -18.770 1.00 30.72 88 PHE A O 1
ATOM 705 N N . TYR A 1 89 ? -6.371 -42.679 -20.133 1.00 28.89 89 TYR A N 1
ATOM 706 C CA . TYR A 1 89 ? -7.336 -42.623 -19.056 1.00 30.12 89 TYR A CA 1
ATOM 707 C C . TYR A 1 89 ? -7.664 -43.999 -18.481 1.00 31.85 89 TYR A C 1
ATOM 708 O O . TYR A 1 89 ? -7.842 -44.157 -17.258 1.00 29.75 89 TYR A O 1
ATOM 717 N N . THR A 1 90 ? -7.733 -45.004 -19.353 1.00 31.36 90 THR A N 1
ATOM 718 C CA . THR A 1 90 ? -8.065 -46.323 -18.875 1.00 31.76 90 THR A CA 1
ATOM 719 C C . THR A 1 90 ? -7.042 -46.799 -17.878 1.00 30.85 90 THR A C 1
ATOM 720 O O . THR A 1 90 ? -7.367 -47.284 -16.806 1.00 30.76 90 THR A O 1
ATOM 724 N N . ASP A 1 91 ? -5.791 -46.647 -18.245 1.00 31.58 91 ASP A N 1
ATOM 725 C CA . ASP A 1 91 ? -4.737 -47.057 -17.364 1.00 31.67 91 ASP A CA 1
ATOM 726 C C . ASP A 1 91 ? -4.767 -46.216 -16.079 1.00 30.15 91 ASP A C 1
ATOM 727 O O . ASP A 1 91 ? -4.600 -46.763 -14.981 1.00 28.59 91 ASP A O 1
ATOM 732 N N . LEU A 1 92 ? -5.028 -44.903 -16.211 1.00 29.73 92 LEU A N 1
ATOM 733 C CA . LEU A 1 92 ? -5.044 -43.996 -15.043 1.00 27.92 92 LEU A CA 1
ATOM 734 C C . LEU A 1 92 ? -6.147 -44.364 -14.054 1.00 28.91 92 LEU A C 1
ATOM 735 O O . LEU A 1 92 ? -5.926 -44.439 -12.855 1.00 27.30 92 LEU A O 1
ATOM 740 N N . LEU A 1 93 ? -7.350 -44.615 -14.578 1.00 31.33 93 LEU A N 1
ATOM 741 C CA . LEU A 1 93 ? -8.488 -44.992 -13.748 1.00 29.36 93 LEU A CA 1
ATOM 742 C C . LEU A 1 93 ? -8.192 -46.299 -13.014 1.00 29.72 93 LEU A C 1
ATOM 743 O O . LEU A 1 93 ? -8.558 -46.462 -11.856 1.00 28.93 93 LEU A O 1
ATOM 748 N N . LYS A 1 94 ? -7.500 -47.226 -13.650 1.00 28.49 94 LYS A N 1
ATOM 749 C CA . LYS A 1 94 ? -7.202 -48.450 -12.910 1.00 30.21 94 LYS A CA 1
ATOM 750 C C . LYS A 1 94 ? -6.232 -48.161 -11.778 1.00 27.99 94 LYS A C 1
ATOM 751 O O . LYS A 1 94 ? -6.311 -48.751 -10.700 1.00 29.66 94 LYS A O 1
ATOM 757 N N . ARG A 1 95 ? -5.321 -47.229 -12.007 1.00 28.23 95 ARG A N 1
ATOM 758 C CA . ARG A 1 95 ? -4.377 -46.850 -10.946 1.00 27.51 95 ARG A CA 1
ATOM 759 C C . ARG A 1 95 ? -5.170 -46.198 -9.797 1.00 26.05 95 ARG A C 1
ATOM 760 O O . ARG A 1 95 ? -4.937 -46.475 -8.604 1.00 25.47 95 ARG A O 1
ATOM 768 N N . LEU A 1 96 ? -6.135 -45.360 -10.159 1.00 25.77 96 LEU A N 1
ATOM 769 C CA . LEU A 1 96 ? -6.979 -44.708 -9.157 1.00 26.44 96 LEU A CA 1
ATOM 770 C C . LEU A 1 96 ? -7.720 -45.761 -8.342 1.00 28.41 96 LEU A C 1
ATOM 771 O O . LEU A 1 96 ? -7.857 -45.656 -7.105 1.00 27.77 96 LEU A O 1
ATOM 776 N N . TYR A 1 97 ? -8.171 -46.806 -9.026 1.00 29.21 97 TYR A N 1
ATOM 777 C CA . TYR A 1 97 ? -8.883 -47.864 -8.332 1.00 28.83 97 TYR A CA 1
ATOM 778 C C . TYR A 1 97 ? -7.921 -48.489 -7.301 1.00 28.36 97 TYR A C 1
ATOM 779 O O . TYR A 1 97 ? -8.281 -48.696 -6.130 1.00 29.57 97 TYR A O 1
ATOM 788 N N . LYS A 1 98 ? -6.698 -48.779 -7.725 1.00 29.24 98 LYS A N 1
ATOM 789 C CA . LYS A 1 98 ? -5.720 -49.368 -6.814 1.00 31.29 98 LYS A CA 1
ATOM 790 C C . LYS A 1 98 ? -5.384 -48.416 -5.651 1.00 31.86 98 LYS A C 1
ATOM 791 O O . LYS A 1 98 ? -4.975 -48.870 -4.580 1.00 34.29 98 LYS A O 1
ATOM 797 N N . LEU A 1 99 ? -5.547 -47.110 -5.876 1.00 29.95 99 LEU A N 1
ATOM 798 C CA . LEU A 1 99 ? -5.239 -46.105 -4.869 1.00 29.38 99 LEU A CA 1
ATOM 799 C C . LEU A 1 99 ? -6.373 -45.829 -3.907 1.00 29.92 99 LEU A C 1
ATOM 800 O O . LEU A 1 99 ? -6.172 -45.144 -2.905 1.00 27.22 99 LEU A O 1
ATOM 805 N N . ASP A 1 100 ? -7.572 -46.330 -4.240 1.00 28.63 100 ASP A N 1
ATOM 806 C CA . ASP A 1 100 ? -8.771 -46.140 -3.444 1.00 28.33 100 ASP A CA 1
ATOM 807 C C . ASP A 1 100 ? -9.223 -44.703 -3.602 1.00 27.54 100 ASP A C 1
ATOM 808 O O . ASP A 1 100 ? -9.750 -44.107 -2.685 1.00 28.39 100 ASP A O 1
ATOM 813 N N . VAL A 1 101 ? -9.006 -44.178 -4.804 1.00 27.02 101 VAL A N 1
ATOM 814 C CA . VAL A 1 101 ? -9.417 -42.835 -5.173 1.00 26.79 101 VAL A CA 1
ATOM 815 C C . VAL A 1 101 ? -10.722 -42.930 -5.983 1.00 26.04 101 VAL A C 1
ATOM 816 O O . VAL A 1 101 ? -10.837 -43.715 -6.950 1.00 27.43 101 VAL A O 1
ATOM 820 N N . HIS A 1 102 ? -11.688 -42.092 -5.661 1.00 26.26 102 HIS A N 1
ATOM 821 C CA . HIS A 1 102 ? -12.981 -42.181 -6.371 1.00 26.53 102 HIS A CA 1
ATOM 822 C C . HIS A 1 102 ? -13.401 -40.893 -7.043 1.00 26.84 102 HIS A C 1
ATOM 823 O O . HIS A 1 102 ? -14.587 -40.665 -7.297 1.00 27.09 102 HIS A O 1
ATOM 830 N N . LEU A 1 103 ? -12.451 -40.016 -7.318 1.00 26.54 103 LEU A N 1
ATOM 831 C CA . LEU A 1 103 ? -12.827 -38.770 -7.972 1.00 25.85 103 LEU A CA 1
ATOM 832 C C . LEU A 1 103 ? -11.686 -38.158 -8.739 1.00 27.44 103 LEU A C 1
ATOM 833 O O . LEU A 1 103 ? -10.574 -38.043 -8.195 1.00 27.52 103 LEU A O 1
ATOM 838 N N . ILE A 1 104 ? -11.919 -37.803 -10.005 1.00 26.28 104 ILE A N 1
ATOM 839 C CA . ILE A 1 104 ? -10.890 -37.115 -10.767 1.00 26.56 104 ILE A CA 1
ATOM 840 C C . ILE A 1 104 ? -11.620 -35.926 -11.397 1.00 27.57 104 ILE A C 1
ATOM 841 O O . ILE A 1 104 ? -12.820 -36.005 -11.722 1.00 27.47 104 ILE A O 1
ATOM 846 N N . GLY A 1 105 ? -10.921 -34.812 -11.572 1.00 23.68 105 GLY A N 1
ATOM 847 C CA . GLY A 1 105 ? -11.577 -33.646 -12.116 1.00 23.12 105 GLY A CA 1
ATOM 848 C C . GLY A 1 105 ? -10.606 -32.774 -12.848 1.00 25.31 105 GLY A C 1
ATOM 849 O O . GLY A 1 105 ? -9.385 -32.946 -12.718 1.00 27.04 105 GLY A O 1
ATOM 850 N N . GLY A 1 106 ? -11.137 -31.821 -13.596 1.00 25.41 106 GLY A N 1
ATOM 851 C CA . GLY A 1 106 ? -10.298 -30.919 -14.369 1.00 24.24 106 GLY A CA 1
ATOM 852 C C . GLY A 1 106 ? -10.870 -30.850 -15.789 1.00 26.05 106 GLY A C 1
ATOM 853 O O . GLY A 1 106 ? -11.999 -31.262 -16.014 1.00 27.88 106 GLY A O 1
ATOM 854 N N . ALA A 1 107 ? -10.113 -30.360 -16.750 1.00 26.38 107 ALA A N 1
ATOM 855 C CA . ALA A 1 107 ? -10.627 -30.250 -18.110 1.00 28.85 107 ALA A CA 1
ATOM 856 C C . ALA A 1 107 ? -10.521 -31.598 -18.807 1.00 28.70 107 ALA A C 1
ATOM 857 O O . ALA A 1 107 ? -9.906 -31.717 -19.873 1.00 29.98 107 ALA A O 1
ATOM 859 N N . LEU A 1 108 ? -11.153 -32.607 -18.209 1.00 30.85 108 LEU A N 1
ATOM 860 C CA . LEU A 1 108 ? -11.049 -33.971 -18.718 1.00 30.02 108 LEU A CA 1
ATOM 861 C C . LEU A 1 108 ? -11.648 -34.225 -20.115 1.00 31.03 108 LEU A C 1
ATOM 862 O O . LEU A 1 108 ? -11.405 -35.273 -20.696 1.00 30.72 108 LEU A O 1
ATOM 867 N N . TYR A 1 109 ? -12.387 -33.255 -20.634 1.00 30.18 109 TYR A N 1
ATOM 868 C CA . TYR A 1 109 ? -13.026 -33.342 -21.925 1.00 32.12 109 TYR A CA 1
ATOM 869 C C . TYR A 1 109 ? -12.208 -32.639 -23.008 1.00 35.56 109 TYR A C 1
ATOM 870 O O . TYR A 1 109 ? -12.672 -32.504 -24.149 1.00 38.44 109 TYR A O 1
ATOM 879 N N . SER A 1 110 ? -10.988 -32.208 -22.680 1.00 33.01 110 SER A N 1
ATOM 880 C CA . SER A 1 110 ? -10.189 -31.450 -23.624 1.00 33.59 110 SER A CA 1
ATOM 881 C C . SER A 1 110 ? -8.730 -31.658 -23.178 1.00 33.49 110 SER A C 1
ATOM 882 O O . SER A 1 110 ? -8.321 -32.797 -22.879 1.00 34.11 110 SER A O 1
ATOM 885 N N . TYR A 1 111 ? -7.959 -30.576 -23.173 1.00 31.46 111 TYR A N 1
ATOM 886 C CA . TYR A 1 111 ? -6.584 -30.589 -22.657 1.00 31.31 111 TYR A CA 1
ATOM 887 C C . TYR A 1 111 ? -6.369 -29.202 -22.016 1.00 31.77 111 TYR A C 1
ATOM 888 O O . TYR A 1 111 ? -7.191 -28.292 -22.201 1.00 29.84 111 TYR A O 1
ATOM 897 N N . TRP A 1 112 ? -5.282 -29.022 -21.286 1.00 29.48 112 TRP A N 1
ATOM 898 C CA . TRP A 1 112 ? -5.084 -27.751 -20.569 1.00 30.45 112 TRP A CA 1
ATOM 899 C C . TRP A 1 112 ? -3.609 -27.575 -20.248 1.00 31.78 112 TRP A C 1
ATOM 900 O O . TRP A 1 112 ? -2.958 -28.502 -19.830 1.00 30.50 112 TRP A O 1
ATOM 911 N N . PRO A 1 113 ? -3.083 -26.373 -20.422 1.00 33.17 113 PRO A N 1
ATOM 912 C CA . PRO A 1 113 ? -3.926 -25.294 -20.908 1.00 34.32 113 PRO A CA 1
ATOM 913 C C . PRO A 1 113 ? -4.031 -25.327 -22.443 1.00 36.21 113 PRO A C 1
ATOM 914 O O . PRO A 1 113 ? -3.189 -25.902 -23.100 1.00 35.44 113 PRO A O 1
ATOM 918 N N . ILE A 1 114 ? -5.107 -24.761 -22.980 1.00 36.81 114 ILE A N 1
ATOM 919 C CA . ILE A 1 114 ? -5.325 -24.701 -24.422 1.00 39.25 114 ILE A CA 1
ATOM 920 C C . ILE A 1 114 ? -4.240 -23.846 -25.056 1.00 40.02 114 ILE A C 1
ATOM 921 O O . ILE A 1 114 ? -3.857 -22.816 -24.516 1.00 39.71 114 ILE A O 1
ATOM 926 N N . ASP A 1 115 ? -3.734 -24.305 -26.195 1.00 41.98 115 ASP A N 1
ATOM 927 C CA . ASP A 1 115 ? -2.756 -23.553 -26.964 1.00 42.36 115 ASP A CA 1
ATOM 928 C C . ASP A 1 115 ? -3.657 -22.825 -27.960 1.00 42.48 115 ASP A C 1
ATOM 929 O O . ASP A 1 115 ? -4.168 -23.424 -28.916 1.00 42.41 115 ASP A O 1
ATOM 934 N N . TYR A 1 116 ? -3.879 -21.545 -27.731 1.00 42.39 116 TYR A N 1
ATOM 935 C CA . TYR A 1 116 ? -4.761 -20.803 -28.618 1.00 43.53 116 TYR A CA 1
ATOM 936 C C . TYR A 1 116 ? -4.139 -20.416 -29.965 1.00 45.52 116 TYR A C 1
ATOM 937 O O . TYR A 1 116 ? -4.801 -19.826 -30.797 1.00 45.93 116 TYR A O 1
ATOM 946 N N . THR A 1 117 ? -2.874 -20.751 -30.192 1.00 47.62 117 THR A N 1
ATOM 947 C CA . THR A 1 117 ? -2.280 -20.442 -31.490 1.00 51.34 117 THR A CA 1
ATOM 948 C C . THR A 1 117 ? -2.799 -21.466 -32.510 1.00 53.93 117 THR A C 1
ATOM 949 O O . THR A 1 117 ? -2.653 -21.268 -33.705 1.00 55.68 117 THR A O 1
ATOM 953 N N . LYS A 1 118 ? -3.392 -22.557 -32.034 1.00 56.53 118 LYS A N 1
ATOM 954 C CA . LYS A 1 118 ? -3.960 -23.576 -32.924 1.00 59.80 118 LYS A CA 1
ATOM 955 C C . LYS A 1 118 ? -5.401 -23.150 -33.257 1.00 61.41 118 LYS A C 1
ATOM 956 O O . LYS A 1 118 ? -6.036 -22.425 -32.473 1.00 62.55 118 LYS A O 1
ATOM 962 N N . THR A 1 119 ? -5.926 -23.565 -34.412 1.00 63.24 119 THR A N 1
ATOM 963 C CA . THR A 1 119 ? -7.296 -23.154 -34.772 1.00 63.93 119 THR A CA 1
ATOM 964 C C . THR A 1 119 ? -8.304 -23.971 -33.990 1.00 62.44 119 THR A C 1
ATOM 965 O O . THR A 1 119 ? -8.075 -25.149 -33.688 1.00 62.37 119 THR A O 1
ATOM 969 N N . ILE A 1 120 ? -9.419 -23.330 -33.673 1.00 60.37 120 ILE A N 1
ATOM 970 C CA . ILE A 1 120 ? -10.457 -23.941 -32.857 1.00 59.12 120 ILE A CA 1
ATOM 971 C C . ILE A 1 120 ? -11.678 -24.430 -33.626 1.00 56.50 120 ILE A C 1
ATOM 972 O O . ILE A 1 120 ? -12.063 -23.840 -34.621 1.00 58.52 120 ILE A O 1
ATOM 977 N N . ASP A 1 121 ? -12.269 -25.525 -33.168 1.00 53.46 121 ASP A N 1
ATOM 978 C CA . ASP A 1 121 ? -13.497 -26.072 -33.759 1.00 50.75 121 ASP A CA 1
ATOM 979 C C . ASP A 1 121 ? -14.383 -26.536 -32.595 1.00 47.64 121 ASP A C 1
ATOM 980 O O . ASP A 1 121 ? -14.455 -27.729 -32.277 1.00 47.75 121 ASP A O 1
ATOM 985 N N . LYS A 1 122 ? -15.052 -25.579 -31.954 1.00 44.76 122 LYS A N 1
ATOM 986 C CA . LYS A 1 122 ? -15.865 -25.894 -30.792 1.00 42.12 122 LYS A CA 1
ATOM 987 C C . LYS A 1 122 ? -16.912 -26.917 -31.093 1.00 40.66 122 LYS A C 1
ATOM 988 O O . LYS A 1 122 ? -16.988 -27.957 -30.428 1.00 37.19 122 LYS A O 1
ATOM 994 N N . LYS A 1 123 ? -17.716 -26.640 -32.112 1.00 41.21 123 LYS A N 1
ATOM 995 C CA . LYS A 1 123 ? -18.799 -27.561 -32.461 1.00 42.29 123 LYS A CA 1
ATOM 996 C C . LYS A 1 123 ? -18.262 -28.976 -32.678 1.00 40.60 123 LYS A C 1
ATOM 997 O O . LYS A 1 123 ? -18.740 -29.923 -32.054 1.00 40.58 123 LYS A O 1
ATOM 1003 N N . GLY A 1 124 ? -17.249 -29.103 -33.529 1.00 40.11 124 GLY A N 1
ATOM 1004 C CA . GLY A 1 124 ? -16.663 -30.399 -33.808 1.00 40.21 124 GLY A CA 1
ATOM 1005 C C . GLY A 1 124 ? -16.037 -31.045 -32.572 1.00 40.53 124 GLY A C 1
ATOM 1006 O O . GLY A 1 124 ? -16.255 -32.234 -32.306 1.00 40.49 124 GLY A O 1
ATOM 1007 N N . ASP A 1 125 ? -15.260 -30.262 -31.830 1.00 38.68 125 ASP A N 1
ATOM 1008 C CA . ASP A 1 125 ? -14.610 -30.741 -30.600 1.00 38.03 125 ASP A CA 1
ATOM 1009 C C . ASP A 1 125 ? -15.642 -31.150 -29.564 1.00 36.71 125 ASP A C 1
ATOM 1010 O O . ASP A 1 125 ? -15.504 -32.173 -28.903 1.00 35.92 125 ASP A O 1
ATOM 1015 N N . TRP A 1 126 ? -16.705 -30.367 -29.461 1.00 37.27 126 TRP A N 1
ATOM 1016 C CA . TRP A 1 126 ? -17.756 -30.680 -28.532 1.00 36.97 126 TRP A CA 1
ATOM 1017 C C . TRP A 1 126 ? -18.344 -32.073 -28.785 1.00 39.08 126 TRP A C 1
ATOM 1018 O O . TRP A 1 126 ? -18.468 -32.886 -27.855 1.00 38.44 126 TRP A O 1
ATOM 1029 N N . GLU A 1 127 ? -18.675 -32.396 -30.036 1.00 40.13 127 GLU A N 1
ATOM 1030 C CA . GLU A 1 127 ? -19.271 -33.697 -30.238 1.00 41.57 127 GLU A CA 1
ATOM 1031 C C . GLU A 1 127 ? -18.299 -34.845 -30.157 1.00 39.84 127 GLU A C 1
ATOM 1032 O O . GLU A 1 127 ? -18.670 -35.904 -29.670 1.00 40.56 127 GLU A O 1
ATOM 1038 N N . ARG A 1 128 ? -17.062 -34.662 -30.594 1.00 38.20 128 ARG A N 1
ATOM 1039 C CA . ARG A 1 128 ? -16.096 -35.750 -30.434 1.00 38.98 128 ARG A CA 1
ATOM 1040 C C . ARG A 1 128 ? -15.913 -35.967 -28.931 1.00 39.62 128 ARG A C 1
ATOM 1041 O O . ARG A 1 128 ? -15.850 -37.103 -28.456 1.00 39.67 128 ARG A O 1
ATOM 1049 N N . SER A 1 129 ? -15.821 -34.858 -28.183 1.00 39.68 129 SER A N 1
ATOM 1050 C CA . SER A 1 129 ? -15.642 -34.935 -26.734 1.00 38.70 129 SER A CA 1
ATOM 1051 C C . SER A 1 129 ? -16.761 -35.693 -26.021 1.00 36.31 129 SER A C 1
ATOM 1052 O O . SER A 1 129 ? -16.500 -36.619 -25.246 1.00 35.05 129 SER A O 1
ATOM 1055 N N . VAL A 1 130 ? -18.006 -35.311 -26.284 1.00 36.37 130 VAL A N 1
ATOM 1056 C CA . VAL A 1 130 ? -19.146 -35.995 -25.684 1.00 36.46 130 VAL A CA 1
ATOM 1057 C C . VAL A 1 130 ? -19.059 -37.510 -25.916 1.00 37.05 130 VAL A C 1
ATOM 1058 O O . VAL A 1 130 ? -19.280 -38.319 -25.008 1.00 35.72 130 VAL A O 1
ATOM 1062 N N . GLU A 1 131 ? -18.694 -37.889 -27.132 1.00 39.42 131 GLU A N 1
ATOM 1063 C CA . GLU A 1 131 ? -18.569 -39.300 -27.473 1.00 40.83 131 GLU A CA 1
ATOM 1064 C C . GLU A 1 131 ? -17.466 -39.966 -26.688 1.00 39.78 131 GLU A C 1
ATOM 1065 O O . GLU A 1 131 ? -17.649 -41.038 -26.110 1.00 39.57 131 GLU A O 1
ATOM 1071 N N . SER A 1 132 ? -16.286 -39.357 -26.720 1.00 38.96 132 SER A N 1
ATOM 1072 C CA . SER A 1 132 ? -15.151 -39.912 -26.001 1.00 36.81 132 SER A CA 1
ATOM 1073 C C . SER A 1 132 ? -15.433 -40.005 -24.493 1.00 36.91 132 SER A C 1
ATOM 1074 O O . SER A 1 132 ? -15.134 -41.025 -23.881 1.00 36.41 132 SER A O 1
ATOM 1077 N N . VAL A 1 133 ? -15.998 -38.947 -23.899 1.00 36.27 133 VAL A N 1
ATOM 1078 C CA . VAL A 1 133 ? -16.236 -38.968 -22.462 1.00 35.71 133 VAL A CA 1
ATOM 1079 C C . VAL A 1 133 ? -17.190 -40.084 -22.114 1.00 38.14 133 VAL A C 1
ATOM 1080 O O . VAL A 1 133 ? -17.043 -40.738 -21.082 1.00 35.71 133 VAL A O 1
ATOM 1084 N N . ARG A 1 134 ? -18.155 -40.319 -23.006 1.00 38.99 134 ARG A N 1
ATOM 1085 C CA . ARG A 1 134 ? -19.128 -41.372 -22.801 1.00 40.03 134 ARG A CA 1
ATOM 1086 C C . ARG A 1 134 ? -18.477 -42.687 -22.571 1.00 39.07 134 ARG A C 1
ATOM 1087 O O . ARG A 1 134 ? -18.862 -43.409 -21.655 1.00 37.94 134 ARG A O 1
ATOM 1095 N N . GLU A 1 135 ? -17.498 -43.022 -23.395 1.00 39.80 135 GLU A N 1
ATOM 1096 C CA . GLU A 1 135 ? -16.888 -44.298 -23.181 1.00 40.84 135 GLU A CA 1
ATOM 1097 C C . GLU A 1 135 ? -15.845 -44.316 -22.091 1.00 40.73 135 GLU A C 1
ATOM 1098 O O . GLU A 1 135 ? -15.655 -45.358 -21.464 1.00 38.40 135 GLU A O 1
ATOM 1104 N N . VAL A 1 136 ? -15.152 -43.200 -21.854 1.00 37.76 136 VAL A N 1
ATOM 1105 C CA . VAL A 1 136 ? -14.192 -43.221 -20.754 1.00 36.34 136 VAL A CA 1
ATOM 1106 C C . VAL A 1 136 ? -15.014 -43.378 -19.470 1.00 35.89 136 VAL A C 1
ATOM 1107 O O . VAL A 1 136 ? -14.634 -44.104 -18.558 1.00 35.80 136 VAL A O 1
ATOM 1111 N N . ALA A 1 137 ? -16.187 -42.756 -19.447 1.00 36.27 137 ALA A N 1
ATOM 1112 C CA . ALA A 1 137 ? -17.051 -42.794 -18.275 1.00 35.94 137 ALA A CA 1
ATOM 1113 C C . ALA A 1 137 ? -17.361 -44.221 -17.838 1.00 37.49 137 ALA A C 1
ATOM 1114 O O . ALA A 1 137 ? -17.447 -44.546 -16.621 1.00 35.23 137 ALA A O 1
ATOM 1116 N N . LYS A 1 138 ? -17.515 -45.093 -18.833 1.00 37.91 138 LYS A N 1
ATOM 1117 C CA . LYS A 1 138 ? -17.830 -46.490 -18.549 1.00 38.59 138 LYS A CA 1
ATOM 1118 C C . LYS A 1 138 ? -16.670 -47.157 -17.817 1.00 36.82 138 LYS A C 1
ATOM 1119 O O . LYS A 1 138 ? -16.875 -47.955 -16.890 1.00 37.84 138 LYS A O 1
ATOM 1125 N N . VAL A 1 139 ? -15.444 -46.814 -18.199 1.00 34.82 139 VAL A N 1
ATOM 1126 C CA . VAL A 1 139 ? -14.277 -47.357 -17.500 1.00 32.62 139 VAL A CA 1
ATOM 1127 C C . VAL A 1 139 ? -14.276 -46.753 -16.082 1.00 32.97 139 VAL A C 1
ATOM 1128 O O . VAL A 1 139 ? -14.070 -47.454 -15.081 1.00 29.86 139 VAL A O 1
ATOM 1132 N N . ALA A 1 140 ? -14.577 -45.456 -15.993 1.00 31.75 140 ALA A N 1
ATOM 1133 C CA . ALA A 1 140 ? -14.591 -44.789 -14.680 1.00 33.01 140 ALA A CA 1
ATOM 1134 C C . ALA A 1 140 ? -15.565 -45.478 -13.713 1.00 34.85 140 ALA A C 1
ATOM 1135 O O . ALA A 1 140 ? -15.220 -45.756 -12.534 1.00 32.95 140 ALA A O 1
ATOM 1137 N N . GLU A 1 141 ? -16.773 -45.785 -14.206 1.00 34.61 141 GLU A N 1
ATOM 1138 C CA . GLU A 1 141 ? -17.742 -46.445 -13.363 1.00 36.22 141 GLU A CA 1
ATOM 1139 C C . GLU A 1 141 ? -17.272 -47.806 -12.902 1.00 35.31 141 GLU A C 1
ATOM 1140 O O . GLU A 1 141 ? -17.426 -48.163 -11.736 1.00 35.45 141 GLU A O 1
ATOM 1146 N N . ALA A 1 142 ? -16.692 -48.573 -13.802 1.00 36.36 142 ALA A N 1
ATOM 1147 C CA . ALA A 1 142 ? -16.208 -49.879 -13.410 1.00 36.66 142 ALA A CA 1
ATOM 1148 C C . ALA A 1 142 ? -15.126 -49.737 -12.337 1.00 38.38 142 ALA A C 1
ATOM 1149 O O . ALA A 1 142 ? -14.909 -50.650 -11.545 1.00 37.71 142 ALA A O 1
ATOM 1151 N N . CYS A 1 143 ? -14.450 -48.585 -12.310 1.00 37.41 143 CYS A N 1
ATOM 1152 C CA . CYS A 1 143 ? -13.400 -48.355 -11.327 1.00 36.43 143 CYS A CA 1
ATOM 1153 C C . CYS A 1 143 ? -13.852 -47.667 -10.043 1.00 35.38 143 CYS A C 1
ATOM 1154 O O . CYS A 1 143 ? -13.033 -47.450 -9.167 1.00 35.80 143 CYS A O 1
ATOM 1157 N N . GLY A 1 144 ? -15.140 -47.321 -9.943 1.00 34.04 144 GLY A N 1
ATOM 1158 C CA . GLY A 1 144 ? -15.674 -46.624 -8.780 1.00 32.20 144 GLY A CA 1
ATOM 1159 C C . GLY A 1 144 ? -15.229 -45.155 -8.718 1.00 31.40 144 GLY A C 1
ATOM 1160 O O . GLY A 1 144 ? -15.077 -44.565 -7.630 1.00 32.09 144 GLY A O 1
ATOM 1161 N N . VAL A 1 145 ? -15.025 -44.567 -9.889 1.00 29.99 145 VAL A N 1
ATOM 1162 C CA . VAL A 1 145 ? -14.580 -43.199 -10.004 1.00 29.46 145 VAL A CA 1
ATOM 1163 C C . VAL A 1 145 ? -15.532 -42.227 -10.681 1.00 29.24 145 VAL A C 1
ATOM 1164 O O . VAL A 1 145 ? -15.959 -42.454 -11.820 1.00 30.51 145 VAL A O 1
ATOM 1168 N N . ASP A 1 146 ? -15.860 -41.143 -9.982 1.00 30.29 146 ASP A N 1
ATOM 1169 C CA . ASP A 1 146 ? -16.672 -40.052 -10.559 1.00 29.53 146 ASP A CA 1
ATOM 1170 C C . ASP A 1 146 ? -15.716 -39.204 -11.376 1.00 31.39 146 ASP A C 1
ATOM 1171 O O . ASP A 1 146 ? -14.625 -38.783 -10.898 1.00 30.36 146 ASP A O 1
ATOM 1176 N N . PHE A 1 147 ? -16.131 -38.939 -12.607 1.00 30.63 147 PHE A N 1
ATOM 1177 C CA . PHE A 1 147 ? -15.378 -38.207 -13.617 1.00 31.47 147 PHE A CA 1
ATOM 1178 C C . PHE A 1 147 ? -16.001 -36.814 -13.672 1.00 32.19 147 PHE A C 1
ATOM 1179 O O . PHE A 1 147 ? -17.042 -36.629 -14.312 1.00 31.20 147 PHE A O 1
ATOM 1187 N N . CYS A 1 148 ? -15.367 -35.836 -13.032 1.00 30.53 148 CYS A N 1
ATOM 1188 C CA . CYS A 1 148 ? -15.908 -34.478 -12.973 1.00 29.42 148 CYS A CA 1
ATOM 1189 C C . CYS A 1 148 ? -15.321 -33.551 -14.027 1.00 29.19 148 CYS A C 1
ATOM 1190 O O . CYS A 1 148 ? -14.088 -33.480 -14.186 1.00 28.76 148 CYS A O 1
ATOM 1193 N N . LEU A 1 149 ? -16.208 -32.832 -14.724 1.00 26.70 149 LEU A N 1
ATOM 1194 C CA . LEU A 1 149 ? -15.822 -31.945 -15.803 1.00 27.15 149 LEU A CA 1
ATOM 1195 C C . LEU A 1 149 ? -15.916 -30.552 -15.272 1.00 27.94 149 LEU A C 1
ATOM 1196 O O . LEU A 1 149 ? -17.002 -30.066 -14.934 1.00 26.39 149 LEU A O 1
ATOM 1201 N N . GLU A 1 150 ? -14.742 -29.926 -15.187 1.00 28.90 150 GLU A N 1
ATOM 1202 C CA . GLU A 1 150 ? -14.598 -28.593 -14.645 1.00 27.65 150 GLU A CA 1
ATOM 1203 C C . GLU A 1 150 ? -14.835 -27.497 -15.630 1.00 27.86 150 GLU A C 1
ATOM 1204 O O . GLU A 1 150 ? -14.215 -27.458 -16.696 1.00 28.25 150 GLU A O 1
ATOM 1210 N N . VAL A 1 151 ? -15.756 -26.611 -15.265 1.00 26.85 151 VAL A N 1
ATOM 1211 C CA . VAL A 1 151 ? -16.078 -25.441 -16.062 1.00 25.47 151 VAL A CA 1
ATOM 1212 C C .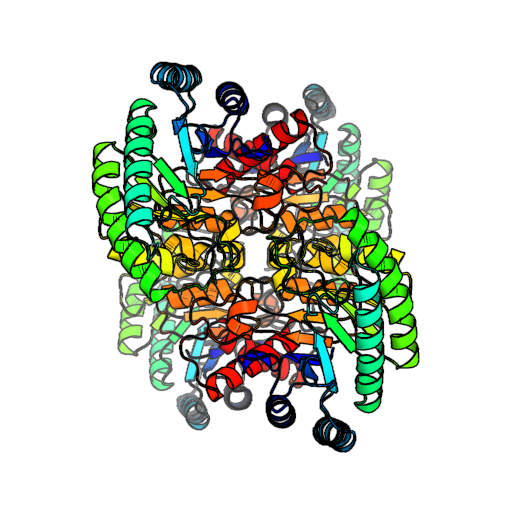 VAL A 1 151 ? -14.938 -24.413 -15.873 1.00 26.16 151 VAL A C 1
ATOM 1213 O O . VAL A 1 151 ? -14.644 -24.040 -14.736 1.00 25.47 151 VAL A O 1
ATOM 1217 N N . LEU A 1 152 ? -14.322 -23.961 -16.966 1.00 24.96 152 LEU A N 1
ATOM 1218 C CA . LEU A 1 152 ? -13.191 -23.054 -16.909 1.00 24.85 152 LEU A CA 1
ATOM 1219 C C . LEU A 1 152 ? -13.411 -21.743 -17.602 1.00 26.04 152 LEU A C 1
ATOM 1220 O O . LEU A 1 152 ? -14.284 -21.629 -18.469 1.00 26.90 152 LEU A O 1
ATOM 1225 N N . ASN A 1 153 ? -12.601 -20.748 -17.243 1.00 24.79 153 ASN A N 1
ATOM 1226 C CA . ASN A 1 153 ? -12.725 -19.465 -17.867 1.00 26.28 153 ASN A CA 1
ATOM 1227 C C . ASN A 1 153 ? -12.194 -19.591 -19.308 1.00 27.86 153 ASN A C 1
ATOM 1228 O O . ASN A 1 153 ? -11.427 -20.497 -19.659 1.00 26.74 153 ASN A O 1
ATOM 1233 N N . ARG A 1 154 ? -12.637 -18.657 -20.129 1.00 27.31 154 ARG A N 1
ATOM 1234 C CA . ARG A 1 154 ? -12.354 -18.578 -21.553 1.00 26.77 154 ARG A CA 1
ATOM 1235 C C . ARG A 1 154 ? -10.874 -18.561 -21.924 1.00 27.60 154 ARG A C 1
ATOM 1236 O O . ARG A 1 154 ? -10.512 -18.958 -23.044 1.00 25.84 154 ARG A O 1
ATOM 1244 N N . PHE A 1 155 ? -10.022 -18.054 -21.034 1.00 25.93 155 PHE A N 1
ATOM 1245 C CA . PHE A 1 155 ? -8.599 -18.004 -21.367 1.00 27.13 155 PHE A CA 1
ATOM 1246 C C . PHE A 1 155 ? -7.916 -19.365 -21.189 1.00 28.14 155 PHE A C 1
ATOM 1247 O O . PHE A 1 155 ? -6.781 -19.529 -21.634 1.00 28.48 155 PHE A O 1
ATOM 1255 N N . GLU A 1 156 ? -8.613 -20.330 -20.584 1.00 27.47 156 GLU A N 1
ATOM 1256 C CA . GLU A 1 156 ? -8.031 -21.654 -20.325 1.00 29.51 156 GLU A CA 1
ATOM 1257 C C . GLU A 1 156 ? -8.665 -22.802 -21.104 1.00 30.89 156 GLU A C 1
ATOM 1258 O O . GLU A 1 156 ? -8.087 -23.897 -21.189 1.00 33.69 156 GLU A O 1
ATOM 1264 N N . ASN A 1 157 ? -9.860 -22.566 -21.627 1.00 31.24 157 ASN A N 1
ATOM 1265 C CA . ASN A 1 157 ? -10.580 -23.534 -22.469 1.00 32.98 157 ASN A CA 1
ATOM 1266 C C . ASN A 1 157 ? -11.749 -22.826 -23.180 1.00 32.88 157 ASN A C 1
ATOM 1267 O O . ASN A 1 157 ? -12.169 -21.739 -22.750 1.00 31.47 157 ASN A O 1
ATOM 1272 N N . TYR A 1 158 ? -12.277 -23.447 -24.232 1.00 31.81 158 TYR A N 1
ATOM 1273 C CA . TYR A 1 158 ? -13.361 -22.830 -25.004 1.00 32.84 158 TYR A CA 1
ATOM 1274 C C . TYR A 1 158 ? -14.598 -23.691 -25.118 1.00 33.89 158 TYR A C 1
ATOM 1275 O O . TYR A 1 158 ? -15.616 -23.218 -25.618 1.00 35.28 158 TYR A O 1
ATOM 1284 N N . LEU A 1 159 ? -14.529 -24.933 -24.661 1.00 32.89 159 LEU A N 1
ATOM 1285 C CA . LEU A 1 159 ? -15.675 -25.806 -24.750 1.00 33.88 159 LEU A CA 1
ATOM 1286 C C . LEU A 1 159 ? -16.772 -25.580 -23.732 1.00 33.72 159 LEU A C 1
ATOM 1287 O O . LEU A 1 159 ? -17.948 -25.540 -24.087 1.00 32.60 159 LEU A O 1
ATOM 1292 N N . ILE A 1 160 ? -16.383 -25.499 -22.460 1.00 31.00 160 ILE A N 1
ATOM 1293 C CA . ILE A 1 160 ? -17.310 -25.314 -21.350 1.00 30.91 160 ILE A CA 1
ATOM 1294 C C . ILE A 1 160 ? -16.828 -24.143 -20.480 1.00 30.89 160 ILE A C 1
ATOM 1295 O O . ILE A 1 160 ? -15.885 -24.304 -19.723 1.00 27.85 160 ILE A O 1
ATOM 1300 N N . ASN A 1 161 ? -17.472 -22.974 -20.607 1.00 30.42 161 ASN A N 1
ATOM 1301 C CA . ASN A 1 161 ? -17.100 -21.789 -19.850 1.00 28.55 161 ASN A CA 1
ATOM 1302 C C . ASN A 1 161 ? -18.103 -21.380 -18.746 1.00 29.90 161 ASN A C 1
ATOM 1303 O O . ASN A 1 161 ? -17.763 -20.550 -17.914 1.00 29.51 161 ASN A O 1
ATOM 1308 N N . THR A 1 162 ? -19.335 -21.930 -18.737 1.00 29.18 162 THR A N 1
ATOM 1309 C CA . THR A 1 162 ? -20.319 -21.566 -17.704 1.00 28.49 162 THR A CA 1
ATOM 1310 C C . THR A 1 162 ? -20.977 -22.798 -17.151 1.00 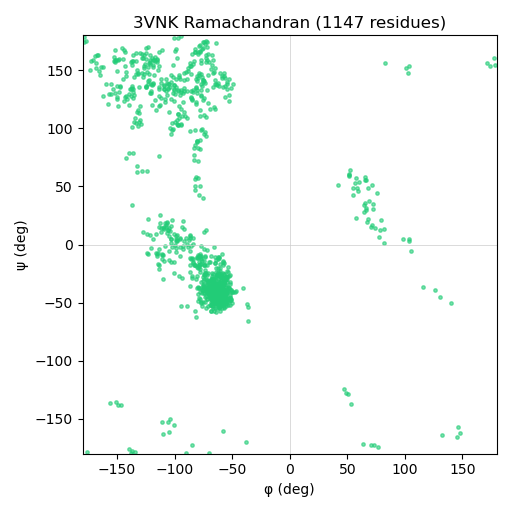28.34 162 THR A C 1
ATOM 1311 O O . THR A 1 162 ? -20.896 -23.883 -17.741 1.00 28.74 162 THR A O 1
ATOM 1315 N N . ALA A 1 163 ? -21.645 -22.654 -16.013 1.00 27.47 163 ALA A N 1
ATOM 1316 C CA . ALA A 1 163 ? -22.302 -23.811 -15.404 1.00 28.23 163 ALA A CA 1
ATOM 1317 C C . ALA A 1 163 ? -23.365 -24.387 -16.357 1.00 29.14 163 ALA A C 1
ATOM 1318 O O . ALA A 1 163 ? -23.530 -25.605 -16.451 1.00 27.72 163 ALA A O 1
ATOM 1320 N N . GLN A 1 164 ? -24.075 -23.501 -17.061 1.00 31.55 164 GLN A N 1
ATOM 1321 C CA . GLN A 1 164 ? -25.102 -23.958 -18.020 1.00 34.89 164 GLN A CA 1
ATOM 1322 C C . GLN A 1 164 ? -24.471 -24.839 -19.130 1.00 34.54 164 GLN A C 1
ATOM 1323 O O . GLN A 1 164 ? -24.991 -25.922 -19.446 1.00 33.75 164 GLN A O 1
ATOM 1329 N N . GLU A 1 165 ? -23.342 -24.404 -19.691 1.00 34.47 165 GLU A N 1
ATOM 1330 C CA . GLU A 1 165 ? -22.670 -25.212 -20.719 1.00 35.43 165 GLU A CA 1
ATOM 1331 C C . GLU A 1 165 ? -22.233 -26.546 -20.146 1.00 36.62 165 GLU A C 1
ATOM 1332 O O . GLU A 1 165 ? -22.311 -27.595 -20.822 1.00 35.82 165 GLU A O 1
ATOM 1338 N N . GLY A 1 166 ? -21.769 -26.503 -18.891 1.00 37.00 166 GLY A N 1
ATOM 1339 C CA . GLY A 1 166 ? -21.310 -27.711 -18.232 1.00 35.95 166 GLY A CA 1
ATOM 1340 C C . GLY A 1 166 ? -22.474 -28.673 -18.075 1.00 35.92 166 GLY A C 1
ATOM 1341 O O . GLY A 1 166 ? -22.327 -29.878 -18.299 1.00 35.14 166 GLY A O 1
ATOM 1342 N N . VAL A 1 167 ? -23.627 -28.150 -17.657 1.00 36.11 167 VAL A N 1
ATOM 1343 C CA . VAL A 1 167 ? -24.835 -28.994 -17.497 1.00 36.72 167 VAL A CA 1
ATOM 1344 C C . VAL A 1 167 ? -25.256 -29.553 -18.872 1.00 35.14 167 VAL A C 1
ATOM 1345 O O . VAL A 1 167 ? -25.523 -30.753 -18.999 1.00 36.49 167 VAL A O 1
ATOM 1349 N N . ASP A 1 168 ? -25.277 -28.705 -19.896 1.00 35.40 168 ASP A N 1
ATOM 1350 C CA . ASP A 1 168 ? -25.616 -29.156 -21.256 1.00 35.48 168 ASP A CA 1
ATOM 1351 C C . ASP A 1 168 ? -24.691 -30.308 -21.691 1.00 35.95 168 ASP A C 1
ATOM 1352 O O . ASP A 1 168 ? -25.140 -31.365 -22.146 1.00 35.48 168 ASP A O 1
ATOM 1357 N N . PHE A 1 169 ? -23.384 -30.113 -21.536 1.00 35.99 169 PHE A N 1
ATOM 1358 C CA . PHE A 1 169 ? -22.438 -31.143 -21.924 1.00 34.45 169 PHE A CA 1
ATOM 1359 C C . PHE A 1 169 ? -22.649 -32.417 -21.105 1.00 35.46 169 PHE A C 1
ATOM 1360 O O . PHE A 1 169 ? -22.662 -33.533 -21.624 1.00 34.60 169 PHE A O 1
ATOM 1368 N N . VAL A 1 170 ? -22.831 -32.271 -19.803 1.00 34.98 170 VAL A N 1
ATOM 1369 C CA . VAL A 1 170 ? -23.006 -33.458 -18.979 1.00 37.80 170 VAL A CA 1
ATOM 1370 C C . VAL A 1 170 ? -24.303 -34.250 -19.246 1.00 37.90 170 VAL A C 1
ATOM 1371 O O . VAL A 1 170 ? -24.347 -35.487 -19.092 1.00 36.80 170 VAL A O 1
ATOM 1375 N N . LYS A 1 171 ? -25.353 -33.536 -19.640 1.00 39.38 171 LYS A N 1
ATOM 1376 C CA . LYS A 1 171 ? -26.627 -34.184 -19.951 1.00 40.82 171 LYS A CA 1
ATOM 1377 C C . LYS A 1 171 ? -26.474 -34.949 -21.254 1.00 41.24 171 LYS A C 1
ATOM 1378 O O . LYS A 1 171 ? -27.016 -36.049 -21.392 1.00 40.78 171 LYS A O 1
ATOM 1384 N N . GLN A 1 172 ? -25.725 -34.375 -22.201 1.00 41.69 172 GLN A N 1
ATOM 1385 C CA . GLN A 1 172 ? -25.486 -35.050 -23.475 1.00 42.50 172 GLN A CA 1
ATOM 1386 C C . GLN A 1 172 ? -24.698 -36.315 -23.232 1.00 43.56 172 GLN A C 1
ATOM 1387 O O . GLN A 1 172 ? -24.939 -37.342 -23.890 1.00 43.33 172 GLN A O 1
ATOM 1393 N N . VAL A 1 173 ? -23.744 -36.258 -22.295 1.00 41.33 173 VAL A N 1
ATOM 1394 C CA . VAL A 1 173 ? -22.947 -37.442 -22.029 1.00 40.07 173 VAL A CA 1
ATOM 1395 C C . VAL A 1 173 ? -23.900 -38.429 -21.454 1.00 39.91 173 VAL A C 1
ATOM 1396 O O . VAL A 1 173 ? -23.886 -39.598 -21.788 1.00 40.19 173 VAL A O 1
ATOM 1400 N N . ASP A 1 174 ? -24.717 -37.946 -20.544 1.00 41.72 174 ASP A N 1
ATOM 1401 C CA . ASP A 1 174 ? -25.718 -38.794 -19.934 1.00 43.74 174 ASP A CA 1
ATOM 1402 C C . ASP A 1 174 ? -25.204 -40.109 -19.333 1.00 44.48 174 ASP A C 1
ATOM 1403 O O . ASP A 1 174 ? -25.560 -41.206 -19.793 1.00 43.23 174 ASP A O 1
ATOM 1408 N N . HIS A 1 175 ? -24.361 -39.983 -18.306 1.00 43.33 175 HIS A N 1
ATOM 1409 C CA . HIS A 1 175 ? -23.829 -41.123 -17.562 1.00 42.33 175 HIS A CA 1
ATOM 1410 C C . HIS A 1 175 ? -23.852 -40.730 -16.109 1.00 41.09 175 HIS A C 1
ATOM 1411 O O . HIS A 1 175 ? -23.410 -39.637 -15.779 1.00 39.97 175 HIS A O 1
ATOM 1418 N N . ASN A 1 176 ? -24.337 -41.613 -15.239 1.00 40.47 176 ASN A N 1
ATOM 1419 C CA . ASN A 1 176 ? -24.473 -41.301 -13.801 1.00 42.50 176 ASN A CA 1
ATOM 1420 C C . ASN A 1 176 ? -23.222 -40.764 -13.077 1.00 41.35 176 ASN A C 1
ATOM 1421 O O . ASN A 1 176 ? -23.327 -39.877 -12.217 1.00 40.10 176 ASN A O 1
ATOM 1426 N N . ASN A 1 177 ? -22.059 -41.296 -13.438 1.00 38.99 177 ASN A N 1
ATOM 1427 C CA . ASN A 1 177 ? -20.811 -40.924 -12.780 1.00 37.99 177 ASN A CA 1
ATOM 1428 C C . ASN A 1 177 ? -20.052 -39.807 -13.471 1.00 37.39 177 ASN A C 1
ATOM 1429 O O . ASN A 1 177 ? -18.869 -39.644 -13.209 1.00 37.82 177 ASN A O 1
ATOM 1434 N N . VAL A 1 178 ? -20.695 -39.077 -14.384 1.00 35.91 178 VAL A N 1
ATOM 1435 C CA . VAL A 1 178 ? -20.038 -37.958 -15.029 1.00 35.27 178 VAL A CA 1
ATOM 1436 C C . VAL A 1 178 ? -20.731 -36.736 -14.428 1.00 35.46 178 VAL A C 1
ATOM 1437 O O . VAL A 1 178 ? -21.949 -36.625 -14.526 1.00 35.25 178 VAL A O 1
ATOM 1441 N N . LYS A 1 179 ? -19.956 -35.836 -13.801 1.00 32.65 179 LYS A N 1
ATOM 1442 C CA . LYS A 1 179 ? -20.503 -34.662 -13.133 1.00 30.58 179 LYS A CA 1
ATOM 1443 C C . LYS A 1 179 ? -19.948 -33.321 -13.572 1.00 29.51 179 LYS A C 1
ATOM 1444 O O . LYS A 1 179 ? -18.941 -33.237 -14.256 1.00 30.17 179 LYS A O 1
ATOM 1450 N N . VAL A 1 180 ? -20.654 -32.264 -13.207 1.00 29.11 180 VAL A N 1
ATOM 1451 C CA . VAL A 1 180 ? -20.193 -30.905 -13.495 1.00 29.22 180 VAL A CA 1
ATOM 1452 C C . VAL A 1 180 ? -19.310 -30.512 -12.292 1.00 27.49 180 VAL A C 1
ATOM 1453 O O . VAL A 1 180 ? -19.552 -30.956 -11.161 1.00 27.16 180 VAL A O 1
ATOM 1457 N N . MET A 1 181 ? -18.308 -29.677 -12.518 1.00 27.70 181 MET A N 1
ATOM 1458 C CA . MET A 1 181 ? -17.455 -29.277 -11.387 1.00 25.32 181 MET A CA 1
ATOM 1459 C C . MET A 1 181 ? -17.259 -27.797 -11.548 1.00 22.00 181 MET A C 1
ATOM 1460 O O . MET A 1 181 ? -17.011 -27.325 -12.650 1.00 23.99 181 MET A O 1
ATOM 1465 N N . LEU A 1 182 ? -17.414 -27.046 -10.468 1.00 20.37 182 LEU A N 1
ATOM 1466 C CA . LEU A 1 182 ? -17.285 -25.599 -10.562 1.00 23.79 182 LEU A CA 1
ATOM 1467 C C . LEU A 1 182 ? -16.058 -25.203 -9.765 1.00 25.03 182 LEU A C 1
ATOM 1468 O O . LEU A 1 182 ? -15.565 -25.977 -8.959 1.00 23.60 182 LEU A O 1
ATOM 1473 N N . ASP A 1 183 ? -15.624 -23.976 -9.986 1.00 24.58 183 ASP A N 1
ATOM 1474 C CA . ASP A 1 183 ? -14.431 -23.446 -9.360 1.00 26.30 183 ASP A CA 1
ATOM 1475 C C . ASP A 1 183 ? -14.684 -21.957 -9.216 1.00 24.71 183 ASP A C 1
ATOM 1476 O O . ASP A 1 183 ? -14.886 -21.280 -10.200 1.00 25.82 183 ASP A O 1
ATOM 1481 N N . THR A 1 184 ? -14.676 -21.460 -7.993 1.00 24.55 184 THR A N 1
ATOM 1482 C CA . THR A 1 184 ? -14.941 -20.037 -7.752 1.00 25.81 184 THR A CA 1
ATOM 1483 C C . THR A 1 184 ? -14.104 -19.048 -8.558 1.00 26.32 184 THR A C 1
ATOM 1484 O O . THR A 1 184 ? -14.587 -17.952 -8.893 1.00 27.09 184 THR A O 1
ATOM 1488 N N . PHE A 1 185 ? -12.856 -19.412 -8.871 1.00 24.68 185 PHE A N 1
ATOM 1489 C CA . PHE A 1 185 ? -11.971 -18.535 -9.620 1.00 23.27 185 PHE A CA 1
ATOM 1490 C C . PHE A 1 185 ? -12.473 -18.406 -11.080 1.00 23.01 185 PHE A C 1
ATOM 1491 O O . PHE A 1 185 ? -12.419 -17.338 -11.660 1.00 21.96 185 PHE A O 1
ATOM 1499 N N . HIS A 1 186 ? -12.961 -19.509 -11.644 1.00 24.11 186 HIS A N 1
ATOM 1500 C CA . HIS A 1 186 ? -13.439 -19.508 -13.015 1.00 25.15 186 HIS A CA 1
ATOM 1501 C C . HIS A 1 186 ? -14.855 -18.897 -13.097 1.00 26.15 186 HIS A C 1
ATOM 1502 O O . HIS A 1 186 ? -15.136 -18.194 -14.049 1.00 26.99 186 HIS A O 1
ATOM 1509 N N . MET A 1 187 ? -15.692 -19.170 -12.100 1.00 26.11 187 MET A N 1
ATOM 1510 C CA . MET A 1 187 ? -17.060 -18.645 -12.028 1.00 28.11 187 MET A CA 1
ATOM 1511 C C . MET A 1 187 ? -16.948 -17.136 -11.931 1.00 29.25 187 MET A C 1
ATOM 1512 O O . MET A 1 187 ? -17.705 -16.413 -12.566 1.00 28.74 187 MET A O 1
ATOM 1517 N N . ASN A 1 188 ? -15.998 -16.668 -11.123 1.00 27.28 188 ASN A N 1
ATOM 1518 C CA . ASN A 1 188 ? -15.800 -15.240 -10.911 1.00 27.48 188 ASN A CA 1
ATOM 1519 C C . ASN A 1 188 ? -15.669 -14.448 -12.202 1.00 28.28 188 ASN A C 1
ATOM 1520 O O . ASN A 1 188 ? -15.928 -13.243 -12.238 1.00 29.93 188 ASN A O 1
ATOM 1525 N N . ILE A 1 189 ? -15.217 -15.109 -13.253 1.00 28.25 189 ILE A N 1
ATOM 1526 C CA . ILE A 1 189 ? -15.002 -14.427 -14.522 1.00 28.99 189 ILE A CA 1
ATOM 1527 C C . ILE A 1 189 ? -16.211 -14.567 -15.433 1.00 31.18 189 ILE A C 1
ATOM 1528 O O . ILE A 1 189 ? -16.751 -13.575 -15.875 1.00 33.12 189 ILE A O 1
ATOM 1533 N N . GLU A 1 190 ? -16.657 -15.794 -15.656 1.00 29.92 190 GLU A N 1
ATOM 1534 C CA . GLU A 1 190 ? -17.727 -16.052 -16.614 1.00 30.25 190 GLU A CA 1
ATOM 1535 C C . GLU A 1 190 ? -19.194 -15.942 -16.232 1.00 30.86 190 GLU A C 1
ATOM 1536 O O . GLU A 1 190 ? -20.024 -15.650 -17.105 1.00 30.14 190 GLU A O 1
ATOM 1542 N N . GLU A 1 191 ? -19.519 -16.150 -14.960 1.00 29.11 191 GLU A N 1
ATOM 1543 C CA . GLU A 1 191 ? -20.912 -16.175 -14.518 1.00 29.15 191 GLU A CA 1
ATOM 1544 C C . GLU A 1 191 ? -21.632 -14.866 -14.261 1.00 30.46 191 GLU A C 1
ATOM 1545 O O . GLU A 1 191 ? -21.039 -13.902 -13.754 1.00 30.46 191 GLU A O 1
ATOM 1551 N N . ASP A 1 192 ? -22.921 -14.803 -14.607 1.00 31.20 192 ASP A N 1
ATOM 1552 C CA . ASP A 1 192 ? -23.657 -13.582 -14.299 1.00 30.64 192 ASP A CA 1
ATOM 1553 C C . ASP A 1 192 ? -23.913 -13.629 -12.802 1.00 30.48 192 ASP A C 1
ATOM 1554 O O . ASP A 1 192 ? -23.876 -12.609 -12.123 1.00 32.17 192 ASP A O 1
ATOM 1559 N N . SER A 1 193 ? -24.149 -14.828 -12.282 1.00 30.13 193 SER A N 1
ATOM 1560 C CA . SER A 1 193 ? -24.479 -14.994 -10.857 1.00 30.63 193 SER A CA 1
ATOM 1561 C C . SER A 1 193 ? -23.742 -16.179 -10.242 1.00 30.21 193 SER A C 1
ATOM 1562 O O . SER A 1 193 ? -23.752 -17.241 -10.816 1.00 31.49 193 SER A O 1
ATOM 1565 N N . ILE A 1 194 ? -23.149 -16.017 -9.055 1.00 31.99 194 ILE A N 1
ATOM 1566 C CA . ILE A 1 194 ? -22.424 -17.153 -8.436 1.00 29.28 194 ILE A CA 1
ATOM 1567 C C . ILE A 1 194 ? -23.412 -18.121 -7.860 1.00 29.74 194 ILE A C 1
ATOM 1568 O O . ILE A 1 194 ? -23.365 -19.320 -8.145 1.00 30.10 194 ILE A O 1
ATOM 1573 N N . GLY A 1 195 ? -24.320 -17.626 -7.026 1.00 30.42 195 GLY A N 1
ATOM 1574 C CA . GLY A 1 195 ? -25.330 -18.526 -6.484 1.00 31.14 195 GLY A CA 1
ATOM 1575 C C . GLY A 1 195 ? -26.152 -19.133 -7.626 1.00 31.23 195 GLY A C 1
ATOM 1576 O O . GLY A 1 195 ? -26.500 -20.312 -7.614 1.00 31.06 195 GLY A O 1
ATOM 1577 N N . GLY A 1 196 ? -26.469 -18.324 -8.627 1.00 31.39 196 GLY A N 1
ATOM 1578 C CA . GLY A 1 196 ? -27.241 -18.855 -9.738 1.00 30.78 196 GLY A CA 1
ATOM 1579 C C . GLY A 1 196 ? -26.554 -20.033 -10.430 1.00 31.93 196 GLY A C 1
ATOM 1580 O O . GLY A 1 196 ? -27.196 -21.070 -10.716 1.00 28.12 196 GLY A O 1
ATOM 1581 N N . ALA A 1 197 ? -25.258 -19.874 -10.730 1.00 30.80 197 ALA A N 1
ATOM 1582 C CA . ALA A 1 197 ? -24.482 -20.951 -11.375 1.00 29.98 197 ALA A CA 1
ATOM 1583 C C . ALA A 1 197 ? -24.507 -22.221 -10.552 1.00 29.27 197 ALA A C 1
ATOM 1584 O O . ALA A 1 197 ? -24.621 -23.325 -11.085 1.00 28.15 197 ALA A O 1
ATOM 1586 N N . ILE A 1 198 ? -24.368 -22.079 -9.237 1.00 28.78 198 ILE A N 1
ATOM 1587 C CA . ILE A 1 198 ? -24.404 -23.253 -8.395 1.00 26.81 198 ILE A CA 1
ATOM 1588 C C . ILE A 1 198 ? -25.811 -23.926 -8.480 1.00 28.40 198 ILE A C 1
ATOM 1589 O O . ILE A 1 198 ? -25.923 -25.148 -8.609 1.00 26.14 198 ILE A O 1
ATOM 1594 N N . ARG A 1 199 ? -26.880 -23.129 -8.414 1.00 30.54 199 ARG A N 1
ATOM 1595 C CA . ARG A 1 199 ? -28.236 -23.693 -8.468 1.00 31.63 199 ARG A CA 1
ATOM 1596 C C . ARG A 1 199 ? -28.443 -24.277 -9.876 1.00 31.95 199 ARG A C 1
ATOM 1597 O O . ARG A 1 199 ? -29.035 -25.318 -10.037 1.00 31.77 199 ARG A O 1
ATOM 1605 N N . THR A 1 200 ? -27.878 -23.644 -10.889 1.00 32.88 200 THR A N 1
ATOM 1606 C CA . THR A 1 200 ? -27.968 -24.204 -12.220 1.00 34.34 200 THR A CA 1
ATOM 1607 C C . THR A 1 200 ? -27.309 -25.611 -12.233 1.00 35.01 200 THR A C 1
ATOM 1608 O O . THR A 1 200 ? -27.861 -26.556 -12.776 1.00 33.60 200 THR A O 1
ATOM 1612 N N . ALA A 1 201 ? -26.134 -25.753 -11.617 1.00 32.80 201 ALA A N 1
ATOM 1613 C CA . ALA A 1 201 ? -25.461 -27.034 -11.595 1.00 31.67 201 ALA A CA 1
ATOM 1614 C C . ALA A 1 201 ? -26.289 -28.049 -10.861 1.00 31.35 201 ALA A C 1
ATOM 1615 O O . ALA A 1 201 ? -26.424 -29.185 -11.288 1.0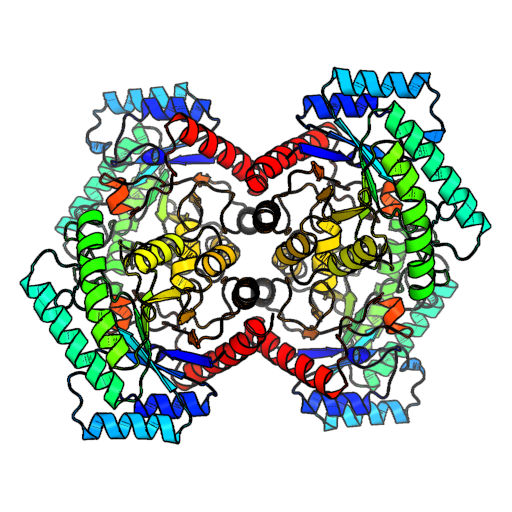0 33.81 201 ALA A O 1
ATOM 1617 N N . GLY A 1 202 ? -26.800 -27.645 -9.719 1.00 32.80 202 GLY A N 1
ATOM 1618 C CA . GLY A 1 202 ? -27.679 -28.485 -8.937 1.00 33.63 202 GLY A CA 1
ATOM 1619 C C . GLY A 1 202 ? -27.248 -29.893 -8.678 1.00 36.62 202 GLY A C 1
ATOM 1620 O O . GLY A 1 202 ? -26.111 -30.130 -8.239 1.00 36.19 202 GLY A O 1
ATOM 1621 N N . SER A 1 203 ? -28.142 -30.831 -8.990 1.00 35.47 203 SER A N 1
ATOM 1622 C CA . SER A 1 203 ? -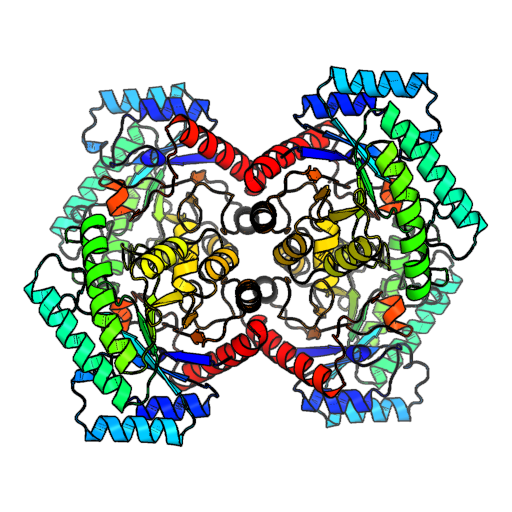27.887 -32.241 -8.764 1.00 36.20 203 SER A CA 1
ATOM 1623 C C . SER A 1 203 ? -26.692 -32.757 -9.524 1.00 35.19 203 SER A C 1
ATOM 1624 O O . SER A 1 203 ? -26.221 -33.860 -9.223 1.00 35.23 203 SER A O 1
ATOM 1627 N N . TYR A 1 204 ? -26.233 -32.017 -10.532 1.00 34.02 204 TYR A N 1
ATOM 1628 C CA . TYR A 1 204 ? -25.074 -32.458 -11.291 1.00 35.31 204 TYR A CA 1
ATOM 1629 C C . TYR A 1 204 ? -23.710 -32.061 -10.654 1.00 33.22 204 TYR A C 1
ATOM 1630 O O . TYR A 1 204 ? -22.674 -32.563 -11.062 1.00 31.71 204 TYR A O 1
ATOM 1639 N N . LEU A 1 205 ? -23.724 -31.179 -9.655 1.00 31.83 205 LEU A N 1
ATOM 1640 C CA . LEU A 1 205 ? -22.467 -30.714 -9.066 1.00 29.86 205 LEU A CA 1
ATOM 1641 C C . LEU A 1 205 ? -21.774 -31.855 -8.371 1.00 27.50 205 LEU A C 1
ATOM 1642 O O . LEU A 1 205 ? -22.317 -32.426 -7.425 1.00 28.76 205 LEU A O 1
ATOM 1647 N N . GLY A 1 206 ? -20.591 -32.206 -8.822 1.00 25.25 206 GLY A N 1
ATOM 1648 C CA . GLY A 1 206 ? -19.902 -33.311 -8.159 1.00 25.54 206 GLY A CA 1
ATOM 1649 C C . GLY A 1 206 ? -18.576 -32.978 -7.463 1.00 26.15 206 GLY A C 1
ATOM 1650 O O . GLY A 1 206 ? -17.999 -33.819 -6.757 1.00 25.11 206 GLY A O 1
ATOM 1651 N N . HIS A 1 207 ? -18.095 -31.756 -7.655 1.00 26.70 207 HIS A N 1
ATOM 1652 C CA . HIS A 1 207 ? -16.838 -31.319 -7.036 1.00 25.87 207 HIS A CA 1
ATOM 1653 C C . HIS A 1 207 ? -16.782 -29.800 -7.121 1.00 25.22 207 HIS A C 1
ATOM 1654 O O . HIS A 1 207 ? -17.382 -29.179 -8.026 1.00 25.75 207 HIS A O 1
ATOM 1661 N N . LEU A 1 208 ? -16.075 -29.186 -6.182 1.00 23.21 208 LEU A N 1
ATOM 1662 C CA . LEU A 1 208 ? -15.958 -27.738 -6.132 1.00 22.23 208 LEU A CA 1
ATOM 1663 C C . LEU A 1 208 ? -14.544 -27.319 -5.691 1.00 22.59 208 LEU A C 1
ATOM 1664 O O . LEU A 1 208 ? -14.044 -27.780 -4.662 1.00 23.06 208 LEU A O 1
ATOM 1669 N N . HIS A 1 209 ? -13.931 -26.454 -6.485 1.00 21.58 209 HIS A N 1
ATOM 1670 C CA . HIS A 1 209 ? -12.600 -25.907 -6.210 1.00 23.94 209 HIS A CA 1
ATOM 1671 C C . HIS A 1 209 ? -12.803 -24.482 -5.681 1.00 23.58 209 HIS A C 1
ATOM 1672 O O . HIS A 1 209 ? -13.625 -23.738 -6.213 1.00 22.96 209 HIS A O 1
ATOM 1679 N N . THR A 1 210 ? -12.036 -24.086 -4.677 1.00 23.90 210 THR A N 1
ATOM 1680 C CA . THR A 1 210 ? -12.165 -22.737 -4.139 1.00 23.31 210 THR A CA 1
ATOM 1681 C C . THR A 1 210 ? -10.854 -21.928 -4.180 1.00 24.19 210 THR A C 1
ATOM 1682 O O . THR A 1 210 ? -9.748 -22.487 -4.154 1.00 21.97 210 THR A O 1
ATOM 1686 N N . GLY A 1 211 ? -10.996 -20.609 -4.255 1.00 23.03 211 GLY A N 1
ATOM 1687 C CA . GLY A 1 211 ? -9.866 -19.720 -4.307 1.00 22.42 211 GLY A CA 1
ATOM 1688 C C . GLY A 1 211 ? -10.432 -18.345 -4.528 1.00 24.92 211 GLY A C 1
ATOM 1689 O O . GLY A 1 211 ? -11.560 -18.223 -5.084 1.00 25.19 211 GLY A O 1
ATOM 1690 N N . GLU A 1 212 ? -9.697 -17.319 -4.094 1.00 23.00 212 GLU A N 1
ATOM 1691 C CA . GLU A 1 212 ? -10.143 -15.950 -4.264 1.00 22.32 212 GLU A CA 1
ATOM 1692 C C . GLU A 1 212 ? -10.012 -15.575 -5.739 1.00 21.81 212 GLU A C 1
ATOM 1693 O O . GLU A 1 212 ? -9.517 -16.372 -6.557 1.00 24.21 212 GLU A O 1
ATOM 1699 N N . CYS A 1 213 ? -10.483 -14.372 -6.088 1.00 21.84 213 CYS A N 1
ATOM 1700 C CA . CYS A 1 213 ? -10.451 -13.865 -7.467 1.00 23.21 213 CYS A CA 1
ATOM 1701 C C . CYS A 1 213 ? -9.094 -13.950 -8.129 1.00 23.06 213 CYS A C 1
ATOM 1702 O O . CYS A 1 213 ? -8.987 -14.234 -9.336 1.00 21.99 213 CYS A O 1
ATOM 1705 N N . ASN A 1 214 ? -8.046 -13.666 -7.353 1.00 22.54 214 ASN A N 1
ATOM 1706 C CA . ASN A 1 214 ? -6.698 -13.711 -7.896 1.00 21.31 214 ASN A CA 1
ATOM 1707 C C . ASN A 1 214 ? -5.948 -14.981 -7.407 1.00 21.89 214 ASN A C 1
ATOM 1708 O O . ASN A 1 214 ? -4.712 -15.043 -7.463 1.00 21.28 214 ASN A O 1
ATOM 1713 N N . ARG A 1 215 ? -6.720 -15.913 -6.862 1.00 23.06 215 ARG A N 1
ATOM 1714 C CA . ARG A 1 215 ? -6.263 -17.228 -6.389 1.00 25.10 215 ARG A CA 1
ATOM 1715 C C . ARG A 1 215 ? -5.576 -17.373 -5.044 1.00 23.92 215 ARG A C 1
ATOM 1716 O O . ARG A 1 215 ? -4.856 -18.340 -4.832 1.00 19.66 215 ARG A O 1
ATOM 1724 N N . LYS A 1 216 ? -5.788 -16.397 -4.167 1.00 24.58 216 LYS A N 1
ATOM 1725 C CA . LYS A 1 216 ? -5.280 -16.458 -2.817 1.00 24.14 216 LYS A CA 1
ATOM 1726 C C . LYS A 1 216 ? -6.183 -17.429 -2.101 1.00 24.76 216 LYS A C 1
ATOM 1727 O O . LYS A 1 216 ? -7.238 -17.838 -2.653 1.00 23.81 216 LYS A O 1
ATOM 1733 N N . VAL A 1 217 ? -5.783 -17.821 -0.886 1.00 24.10 217 VAL A N 1
ATOM 1734 C CA . VAL A 1 217 ? -6.584 -18.758 -0.112 1.00 21.92 217 VAL A CA 1
ATOM 1735 C C . VAL A 1 217 ? -7.982 -18.108 0.144 1.00 23.46 217 VAL A C 1
ATOM 1736 O O . VAL A 1 217 ? -8.098 -16.886 0.237 1.00 23.86 217 VAL A O 1
ATOM 1740 N N . PRO A 1 218 ? -9.030 -18.919 0.214 1.00 20.30 218 PRO A N 1
ATOM 1741 C CA . PRO A 1 218 ? -10.397 -18.438 0.455 1.00 22.61 218 PRO A CA 1
ATOM 1742 C C . PRO A 1 218 ? -10.561 -17.601 1.748 1.00 25.97 218 PRO A C 1
ATOM 1743 O O . PRO A 1 218 ? -10.027 -17.984 2.800 1.00 25.31 218 PRO A O 1
ATOM 1747 N N . GLY A 1 219 ? -11.297 -16.482 1.646 1.00 24.06 219 GLY A N 1
ATOM 1748 C CA . GLY A 1 219 ? -11.637 -15.668 2.799 1.00 24.71 219 GLY A CA 1
ATOM 1749 C C . GLY A 1 219 ? -11.359 -14.182 2.875 1.00 24.48 219 GLY A C 1
ATOM 1750 O O . GLY A 1 219 ? -12.168 -13.434 3.415 1.00 25.85 219 GLY A O 1
ATOM 1751 N N . ARG A 1 220 ? -10.224 -13.745 2.362 1.00 24.05 220 ARG A N 1
ATOM 1752 C CA . ARG A 1 220 ? -9.830 -12.362 2.476 1.00 25.41 220 ARG A CA 1
ATOM 1753 C C . ARG A 1 220 ? -9.969 -11.504 1.228 1.00 24.55 220 ARG A C 1
ATOM 1754 O O . ARG A 1 220 ? -9.524 -10.363 1.242 1.00 25.96 220 ARG A O 1
ATOM 1762 N N . GLY A 1 221 ? -10.585 -12.069 0.175 1.00 25.00 221 GLY A N 1
ATOM 1763 C CA . GLY A 1 221 ? -10.818 -11.391 -1.091 1.00 24.15 221 GLY A CA 1
ATOM 1764 C C . GLY A 1 221 ? -12.293 -11.068 -1.377 1.00 23.48 221 GLY A C 1
ATOM 1765 O O . GLY A 1 221 ? -13.106 -10.961 -0.463 1.00 22.70 221 GLY A O 1
ATOM 1766 N N . ARG A 1 222 ? -12.658 -10.981 -2.653 1.00 23.82 222 ARG A N 1
ATOM 1767 C CA . ARG A 1 222 ? -14.021 -10.596 -3.007 1.00 25.20 222 ARG A CA 1
ATOM 1768 C C . ARG A 1 222 ? -15.012 -11.677 -3.372 1.00 24.78 222 ARG A C 1
ATOM 1769 O O . ARG A 1 222 ? -16.130 -11.370 -3.723 1.00 27.30 222 ARG A O 1
ATOM 1777 N N . ILE A 1 223 ? -14.629 -12.938 -3.294 1.00 24.64 223 ILE A N 1
ATOM 1778 C CA . ILE A 1 223 ? -15.563 -14.012 -3.670 1.00 23.40 223 ILE A CA 1
ATOM 1779 C C . ILE A 1 223 ? -16.693 -13.989 -2.636 1.00 24.03 223 ILE A C 1
ATOM 1780 O O . ILE A 1 223 ? -16.463 -13.855 -1.433 1.00 24.42 223 ILE A O 1
ATOM 1785 N N . PRO A 1 224 ? -17.946 -14.093 -3.090 1.00 24.78 224 PRO A N 1
ATOM 1786 C CA . PRO A 1 224 ? -19.094 -14.061 -2.177 1.00 24.25 224 PRO A CA 1
ATOM 1787 C C . PRO A 1 224 ? -19.342 -15.401 -1.474 1.00 24.14 224 PRO A C 1
ATOM 1788 O O . PRO A 1 224 ? -20.305 -16.132 -1.776 1.00 23.40 224 PRO A O 1
ATOM 1792 N N . TRP A 1 225 ? -18.448 -15.734 -0.531 1.00 26.03 225 TRP A N 1
ATOM 1793 C CA . TRP A 1 225 ? -18.518 -17.007 0.173 1.00 24.48 225 TRP A CA 1
ATOM 1794 C C . TRP A 1 225 ? -19.848 -17.325 0.857 1.00 26.26 225 TRP A C 1
ATOM 1795 O O . TRP A 1 225 ? -20.300 -18.499 0.833 1.00 26.05 225 TRP A O 1
ATOM 1806 N N . VAL A 1 226 ? -20.465 -16.316 1.492 1.00 24.82 226 VAL A N 1
ATOM 1807 C CA . VAL A 1 226 ? -21.745 -16.562 2.153 1.00 25.02 226 VAL A CA 1
ATOM 1808 C C . VAL A 1 226 ? -22.785 -16.957 1.077 1.00 25.11 226 VAL A C 1
ATOM 1809 O O . VAL A 1 226 ? -23.539 -17.923 1.252 1.00 26.39 226 VAL A O 1
ATOM 1813 N N . GLU A 1 227 ? -22.807 -16.244 -0.044 1.00 26.06 227 GLU A N 1
ATOM 1814 C CA . GLU A 1 227 ? -23.767 -16.571 -1.116 1.00 26.06 227 GLU A CA 1
ATOM 1815 C C . GLU A 1 227 ? -23.501 -17.990 -1.616 1.00 24.93 227 GLU A C 1
ATOM 1816 O O . GLU A 1 227 ? -24.424 -18.770 -1.951 1.00 22.87 227 GLU A O 1
ATOM 1822 N N . ILE A 1 228 ? -22.221 -18.346 -1.678 1.00 25.61 228 ILE A N 1
ATOM 1823 C CA . ILE A 1 228 ? -21.889 -19.711 -2.113 1.00 25.87 228 ILE A CA 1
ATOM 1824 C C . ILE A 1 228 ? -22.426 -20.718 -1.115 1.00 26.93 228 ILE A C 1
ATOM 1825 O O . ILE A 1 228 ? -23.061 -21.693 -1.505 1.00 29.62 228 ILE A O 1
ATOM 1830 N N . GLY A 1 229 ? -22.204 -20.492 0.183 1.00 27.16 229 GLY A N 1
ATOM 1831 C CA . GLY A 1 229 ? -22.714 -21.441 1.160 1.00 25.92 229 GLY A CA 1
ATOM 1832 C C . GLY A 1 229 ? -24.247 -21.627 1.033 1.00 28.97 229 GLY A C 1
ATOM 1833 O O . GLY A 1 229 ? -24.780 -22.746 1.099 1.00 26.21 229 GLY A O 1
ATOM 1834 N N . GLU A 1 230 ? -24.954 -20.513 0.867 1.00 27.55 230 GLU A N 1
ATOM 1835 C CA . GLU A 1 230 ? -26.407 -20.537 0.726 1.00 31.38 230 GLU A CA 1
ATOM 1836 C C . GLU A 1 230 ? -26.817 -21.358 -0.477 1.00 29.94 230 GLU A C 1
ATOM 1837 O O . GLU A 1 230 ? -27.731 -22.145 -0.361 1.00 31.75 230 GLU A O 1
ATOM 1843 N N . ALA A 1 231 ? -26.138 -21.175 -1.624 1.00 30.83 231 ALA A N 1
ATOM 1844 C CA . ALA A 1 231 ? -26.465 -21.927 -2.825 1.00 29.05 231 ALA A CA 1
ATOM 1845 C C . ALA A 1 231 ? -26.147 -23.411 -2.657 1.00 30.65 231 ALA A C 1
ATOM 1846 O O . ALA A 1 231 ? -26.903 -24.267 -3.150 1.00 30.33 231 ALA A O 1
ATOM 1848 N N . LEU A 1 232 ? -25.050 -23.743 -1.965 1.00 29.77 232 LEU A N 1
ATOM 1849 C CA . LEU A 1 232 ? -24.720 -25.166 -1.772 1.00 28.27 232 LEU A CA 1
ATOM 1850 C C . LEU A 1 232 ? -25.808 -25.772 -0.874 1.00 28.31 232 LEU A C 1
ATOM 1851 O O . LEU A 1 232 ? -26.242 -26.913 -1.064 1.00 26.92 232 LEU A O 1
ATOM 1856 N N . ALA A 1 233 ? -26.279 -25.010 0.092 1.00 28.18 233 ALA A N 1
ATOM 1857 C CA . ALA A 1 233 ? -27.334 -25.557 0.928 1.00 30.66 233 ALA A CA 1
ATOM 1858 C C . ALA A 1 233 ? -28.622 -25.691 0.073 1.00 32.30 233 ALA A C 1
ATOM 1859 O O . ALA A 1 233 ? -29.328 -26.665 0.209 1.00 31.20 233 ALA A O 1
ATOM 1861 N N . ASP A 1 234 ? -28.921 -24.724 -0.796 1.00 33.44 234 ASP A N 1
ATOM 1862 C CA . ASP A 1 234 ? -30.127 -24.841 -1.625 1.00 35.69 234 ASP A CA 1
ATOM 1863 C C . ASP A 1 234 ? -30.104 -26.112 -2.469 1.00 35.76 234 ASP A C 1
ATOM 1864 O O . ASP A 1 234 ? -31.109 -26.791 -2.572 1.00 36.05 234 ASP A O 1
ATOM 1869 N N . ILE A 1 235 ? -28.962 -26.465 -3.063 1.00 35.93 235 ILE A N 1
ATOM 1870 C CA . ILE A 1 235 ? -28.922 -27.684 -3.875 1.00 34.24 235 ILE A CA 1
ATOM 1871 C C . ILE A 1 235 ? -28.598 -28.938 -3.085 1.00 35.45 235 ILE A C 1
ATOM 1872 O O . ILE A 1 235 ? -28.477 -30.025 -3.655 1.00 35.23 235 ILE A O 1
ATOM 1877 N N . GLY A 1 236 ? -28.473 -28.801 -1.770 1.00 35.73 236 GLY A N 1
ATOM 1878 C CA . GLY A 1 236 ? -28.166 -29.955 -0.936 1.00 36.07 236 GLY A CA 1
ATOM 1879 C C . GLY A 1 236 ? -26.798 -30.564 -1.205 1.00 37.04 236 GLY A C 1
ATOM 1880 O O . GLY A 1 236 ? -26.595 -31.759 -0.985 1.00 36.82 236 GLY A O 1
ATOM 1881 N N . TYR A 1 237 ? -25.845 -29.754 -1.660 1.00 37.26 237 TYR A N 1
ATOM 1882 C CA . TYR A 1 237 ? -24.515 -30.288 -1.982 1.00 37.16 237 TYR A CA 1
ATOM 1883 C C . TYR A 1 237 ? -23.890 -31.083 -0.853 1.00 39.04 237 TYR A C 1
ATOM 1884 O O . TYR A 1 237 ? -23.684 -30.599 0.275 1.00 37.81 237 TYR A O 1
ATOM 1893 N N . ASN A 1 238 ? -23.553 -32.316 -1.176 1.00 41.63 238 ASN A N 1
ATOM 1894 C CA . ASN A 1 238 ? -22.982 -33.223 -0.181 1.00 45.18 238 ASN A CA 1
ATOM 1895 C C . ASN A 1 238 ? -21.481 -33.368 -0.242 1.00 43.84 238 ASN A C 1
ATOM 1896 O O . ASN A 1 238 ? -20.846 -33.762 0.749 1.00 41.39 238 ASN A O 1
ATOM 1901 N N . GLY A 1 239 ? -20.970 -33.086 -1.442 1.00 41.06 239 GLY A N 1
ATOM 1902 C CA . GLY A 1 239 ? -19.573 -33.258 -1.775 1.00 39.31 239 GLY A CA 1
ATOM 1903 C C . GLY A 1 239 ? -18.411 -32.604 -1.074 1.00 36.18 239 GLY A C 1
ATOM 1904 O O . GLY A 1 239 ? -18.471 -32.111 0.047 1.00 36.92 239 GLY A O 1
ATOM 1905 N N . SER A 1 240 ? -17.321 -32.598 -1.805 1.00 31.95 240 SER A N 1
ATOM 1906 C CA . SER A 1 240 ? -16.085 -32.083 -1.298 1.00 31.70 240 SER A CA 1
ATOM 1907 C C . SER A 1 240 ? -15.874 -30.690 -1.866 1.00 27.22 240 SER A C 1
ATOM 1908 O O . SER A 1 240 ? -16.383 -30.339 -2.947 1.00 22.18 240 SER A O 1
ATOM 1911 N N . VAL A 1 241 ? -15.109 -29.924 -1.111 1.00 24.87 241 VAL A N 1
ATOM 1912 C CA . VAL A 1 241 ? -14.766 -28.547 -1.446 1.00 23.39 241 VAL A CA 1
ATOM 1913 C C . VAL A 1 241 ? -13.239 -28.515 -1.263 1.00 22.29 241 VAL A C 1
ATOM 1914 O O . VAL A 1 241 ? -12.761 -28.679 -0.155 1.00 24.02 241 VAL A O 1
ATOM 1918 N N . VAL A 1 242 ? -12.505 -28.333 -2.344 1.00 22.50 242 VAL A N 1
ATOM 1919 C CA . VAL A 1 242 ? -11.042 -28.323 -2.305 1.00 22.76 242 VAL A CA 1
ATOM 1920 C C . VAL A 1 242 ? -10.506 -26.978 -2.692 1.00 22.45 242 VAL A C 1
ATOM 1921 O O . VAL A 1 242 ? -10.735 -26.496 -3.821 1.00 23.00 242 VAL A O 1
ATOM 1925 N N . MET A 1 243 ? -9.848 -26.328 -1.743 1.00 21.76 243 MET A N 1
ATOM 1926 C CA . MET A 1 243 ? -9.258 -25.023 -2.068 1.00 22.56 243 MET A CA 1
ATOM 1927 C C . MET A 1 243 ? -8.025 -25.262 -2.919 1.00 23.87 243 MET A C 1
ATOM 1928 O O . MET A 1 243 ? -7.241 -26.202 -2.697 1.00 22.57 243 MET A O 1
ATOM 1933 N N . GLU A 1 244 ? -7.867 -24.403 -3.902 1.00 21.70 244 GLU A N 1
ATOM 1934 C CA . GLU A 1 244 ? -6.809 -24.525 -4.867 1.00 25.96 244 GLU A CA 1
ATOM 1935 C C . GLU A 1 244 ? -6.033 -23.198 -4.990 1.00 23.51 244 GLU A C 1
ATOM 1936 O O . GLU A 1 244 ? -6.004 -22.596 -6.052 1.00 26.52 244 GLU A O 1
ATOM 1942 N N . PRO A 1 245 ? -5.375 -22.746 -3.912 1.00 22.86 245 PRO A N 1
ATOM 1943 C CA . PRO A 1 245 ? -4.633 -21.478 -3.983 1.00 22.49 245 PRO A CA 1
ATOM 1944 C C . PRO A 1 245 ? -3.313 -21.577 -4.746 1.00 24.07 245 PRO A C 1
ATOM 1945 O O . PRO A 1 245 ? -2.617 -22.601 -4.656 1.00 22.55 245 PRO A O 1
ATOM 1949 N N . PHE A 1 246 ? -2.975 -20.536 -5.521 1.00 23.00 246 PHE A N 1
ATOM 1950 C CA . PHE A 1 246 ? -1.714 -20.513 -6.255 1.00 22.75 246 PHE A CA 1
ATOM 1951 C C . PHE A 1 246 ? -1.150 -19.123 -5.982 1.00 25.35 246 PHE A C 1
ATOM 1952 O O . PHE A 1 246 ? -1.592 -18.138 -6.564 1.00 24.96 246 PHE A O 1
ATOM 1960 N N . VAL A 1 247 ? -0.143 -19.032 -5.121 1.00 27.66 247 VAL A N 1
ATOM 1961 C CA . VAL A 1 247 ? 0.411 -17.714 -4.774 1.00 24.65 247 VAL A CA 1
ATOM 1962 C C . VAL A 1 247 ? 1.904 -17.542 -5.008 1.00 26.64 247 VAL A C 1
ATOM 1963 O O . VAL A 1 247 ? 2.486 -16.517 -4.625 1.00 26.80 247 VAL A O 1
ATOM 1967 N N . ARG A 1 248 ? 2.511 -18.524 -5.672 1.00 25.76 248 ARG A N 1
ATOM 1968 C CA . ARG A 1 248 ? 3.941 -18.515 -5.949 1.00 26.05 248 ARG A CA 1
ATOM 1969 C C . ARG A 1 248 ? 4.319 -18.567 -7.403 1.00 26.77 248 ARG A C 1
ATOM 1970 O O . ARG A 1 248 ? 3.736 -19.320 -8.172 1.00 25.65 248 ARG A O 1
ATOM 1978 N N . MET A 1 249 ? 5.323 -17.772 -7.772 1.00 27.39 249 MET A N 1
ATOM 1979 C CA . MET A 1 249 ? 5.831 -17.748 -9.140 1.00 27.93 249 MET A CA 1
ATOM 1980 C C . MET A 1 249 ? 6.766 -18.929 -9.360 1.00 29.53 249 MET A C 1
ATOM 1981 O O . MET A 1 249 ? 7.186 -19.568 -8.410 1.00 28.33 249 MET A O 1
ATOM 1986 N N . GLY A 1 250 ? 7.082 -19.214 -10.617 1.00 27.85 250 GLY A N 1
ATOM 1987 C CA . GLY A 1 250 ? 8.035 -20.270 -10.891 1.00 29.61 250 GLY A CA 1
ATOM 1988 C C . GLY A 1 250 ? 7.533 -21.637 -11.337 1.00 29.25 250 GLY A C 1
ATOM 1989 O O . GLY A 1 250 ? 6.413 -22.054 -11.026 1.00 27.76 250 GLY A O 1
ATOM 1990 N N . GLY A 1 251 ? 8.384 -22.313 -12.098 1.00 29.37 251 GLY A N 1
ATOM 1991 C CA . GLY A 1 251 ? 8.095 -23.648 -12.560 1.00 27.30 251 GLY A CA 1
ATOM 1992 C C . GLY A 1 251 ? 6.909 -23.771 -13.486 1.00 28.76 251 GLY A C 1
ATOM 1993 O O . GLY A 1 251 ? 6.338 -22.763 -13.936 1.00 29.15 251 GLY A O 1
ATOM 1994 N N . THR A 1 252 ? 6.530 -25.015 -13.775 1.00 27.87 252 THR A N 1
ATOM 1995 C CA . THR A 1 252 ? 5.414 -25.270 -14.681 1.00 27.93 252 THR A CA 1
ATOM 1996 C C . THR A 1 252 ? 4.078 -24.809 -14.096 1.00 27.54 252 THR A C 1
ATOM 1997 O O . THR A 1 252 ? 3.167 -24.428 -14.839 1.00 28.78 252 THR A O 1
ATOM 2001 N N . VAL A 1 253 ? 3.935 -24.897 -12.775 1.00 24.91 253 VAL A N 1
ATOM 2002 C CA . VAL A 1 253 ? 2.715 -24.477 -12.111 1.00 25.00 253 VAL A CA 1
ATOM 2003 C C . VAL A 1 253 ? 2.565 -22.952 -12.245 1.00 25.82 253 VAL A C 1
ATOM 2004 O O . VAL A 1 253 ? 1.495 -22.469 -12.608 1.00 23.31 253 VAL A O 1
ATOM 2008 N N . GLY A 1 254 ? 3.644 -22.213 -11.959 1.00 25.23 254 GLY A N 1
ATOM 2009 C CA . GLY A 1 254 ? 3.600 -20.758 -12.049 1.00 25.88 254 GLY A CA 1
ATOM 2010 C C . GLY A 1 254 ? 3.279 -20.276 -13.461 1.00 27.41 254 GLY A C 1
ATOM 2011 O O . GLY A 1 254 ? 2.515 -19.323 -13.663 1.00 26.83 254 GLY A O 1
ATOM 2012 N N . SER A 1 255 ? 3.865 -20.966 -14.427 1.00 25.54 255 SER A N 1
ATOM 2013 C CA . SER A 1 255 ? 3.716 -20.679 -15.821 1.00 27.73 255 SER A CA 1
ATOM 2014 C C . SER A 1 255 ? 2.329 -21.055 -16.339 1.00 28.24 255 SER A C 1
ATOM 2015 O O . SER A 1 255 ? 1.707 -20.252 -17.025 1.00 26.73 255 SER A O 1
ATOM 2018 N N . ASN A 1 256 ? 1.837 -22.253 -16.007 1.00 28.75 256 ASN A N 1
ATOM 2019 C CA . ASN A 1 256 ? 0.496 -22.662 -16.464 1.00 28.90 256 ASN A CA 1
ATOM 2020 C C . ASN A 1 256 ? -0.613 -21.829 -15.822 1.00 29.17 256 ASN A C 1
ATOM 2021 O O . ASN A 1 256 ? -1.562 -21.460 -16.509 1.00 31.23 256 ASN A O 1
ATOM 2026 N N . ILE A 1 257 ? -0.498 -21.550 -14.514 1.00 27.60 257 ILE A N 1
ATOM 2027 C CA . ILE A 1 257 ? -1.490 -20.761 -13.782 1.00 27.36 257 ILE A CA 1
ATOM 2028 C C . ILE A 1 257 ? -1.340 -19.241 -14.023 1.00 28.73 257 ILE A C 1
ATOM 2029 O O . ILE A 1 257 ? -2.268 -18.479 -13.768 1.00 27.94 257 ILE A O 1
ATOM 2034 N N . LYS A 1 258 ? -0.168 -18.846 -14.528 1.00 27.36 258 LYS A N 1
ATOM 2035 C CA . LYS A 1 258 ? 0.196 -17.475 -14.877 1.00 27.47 258 LYS A CA 1
ATOM 2036 C C . LYS A 1 258 ? 0.279 -16.506 -13.703 1.00 26.91 258 LYS A C 1
ATOM 2037 O O . LYS A 1 258 ? -0.400 -15.471 -13.659 1.00 24.51 258 LYS A O 1
ATOM 2043 N N . VAL A 1 259 ? 1.150 -16.869 -12.768 1.00 26.19 259 VAL A N 1
ATOM 2044 C CA . VAL A 1 259 ? 1.442 -16.104 -11.564 1.00 26.99 259 VAL A CA 1
ATOM 2045 C C . VAL A 1 259 ? 2.696 -15.311 -11.911 1.00 26.95 259 VAL A C 1
ATOM 2046 O O . VAL A 1 259 ? 3.801 -15.840 -11.910 1.00 28.92 259 VAL A O 1
ATOM 2050 N N . TRP A 1 260 ? 2.522 -14.036 -12.198 1.00 26.33 260 TRP A N 1
ATOM 2051 C CA . TRP A 1 260 ? 3.631 -13.208 -12.639 1.00 26.82 260 TRP A CA 1
ATOM 2052 C C . TRP A 1 260 ? 4.137 -12.258 -11.604 1.00 26.92 260 TRP A C 1
ATOM 2053 O O . TRP A 1 260 ? 4.867 -11.336 -11.944 1.00 25.37 260 TRP A O 1
ATOM 2064 N N . ARG A 1 261 ? 3.712 -12.441 -10.357 1.00 27.53 261 ARG A N 1
ATOM 2065 C CA . ARG A 1 261 ? 4.176 -11.587 -9.267 1.00 27.49 261 ARG A CA 1
ATOM 2066 C C . ARG A 1 261 ? 4.073 -12.455 -8.011 1.00 27.78 261 ARG A C 1
ATOM 2067 O O . ARG A 1 261 ? 3.308 -13.412 -7.973 1.00 26.64 261 ARG A O 1
ATOM 2075 N N . ASP A 1 262 ? 4.825 -12.119 -6.977 1.00 28.38 262 ASP A N 1
ATOM 2076 C CA . ASP A 1 262 ? 4.756 -12.909 -5.749 1.00 29.95 262 ASP A CA 1
ATOM 2077 C C . ASP A 1 262 ? 3.548 -12.610 -4.906 1.00 29.66 262 ASP A C 1
ATOM 2078 O O . ASP A 1 262 ? 3.584 -11.852 -3.916 1.00 29.94 262 ASP A O 1
ATOM 2083 N N . ILE A 1 263 ? 2.462 -13.241 -5.293 1.00 28.08 263 ILE A N 1
ATOM 2084 C CA . ILE A 1 263 ? 1.218 -13.118 -4.594 1.00 29.25 263 ILE A CA 1
ATOM 2085 C C . ILE A 1 263 ? 1.314 -13.600 -3.132 1.00 30.85 263 ILE A C 1
ATOM 2086 O O . ILE A 1 263 ? 0.531 -13.175 -2.316 1.00 31.61 263 ILE A O 1
ATOM 2091 N N . SER A 1 264 ? 2.278 -14.465 -2.794 1.00 29.58 264 SER A N 1
ATOM 2092 C CA . SER A 1 264 ? 2.415 -14.952 -1.422 1.00 30.44 264 SER A CA 1
ATOM 2093 C C . SER A 1 264 ? 3.081 -13.946 -0.507 1.00 32.19 264 SER A C 1
ATOM 2094 O O . SER A 1 264 ? 3.160 -14.162 0.708 1.00 34.17 264 SER A O 1
ATOM 2097 N N . ASN A 1 265 ? 3.610 -12.887 -1.085 1.00 34.84 265 ASN A N 1
ATOM 2098 C CA . ASN A 1 265 ? 4.257 -11.850 -0.305 1.00 37.59 265 ASN A CA 1
ATOM 2099 C C . ASN A 1 265 ? 5.386 -12.469 0.514 1.00 36.21 265 ASN A C 1
ATOM 2100 O O . ASN A 1 265 ? 5.365 -12.359 1.720 1.00 37.83 265 ASN A O 1
ATOM 2105 N N . GLY A 1 266 ? 6.347 -13.123 -0.128 1.00 34.74 266 GLY A N 1
ATOM 2106 C CA . GLY A 1 266 ? 7.452 -13.754 0.597 1.00 34.49 266 GLY A CA 1
ATOM 2107 C C . GLY A 1 266 ? 7.147 -14.812 1.679 1.00 35.23 266 GLY A C 1
ATOM 2108 O O . GLY A 1 266 ? 7.974 -15.060 2.557 1.00 34.73 266 GLY A O 1
ATOM 2109 N N . ALA A 1 267 ? 5.994 -15.470 1.633 1.00 31.70 267 ALA A N 1
ATOM 2110 C CA . ALA A 1 267 ? 5.710 -16.462 2.658 1.00 32.29 267 ALA A CA 1
ATOM 2111 C C . ALA A 1 267 ? 6.633 -17.681 2.664 1.00 30.60 267 ALA A C 1
ATOM 2112 O O . ALA A 1 267 ? 6.983 -18.200 1.619 1.00 30.69 267 ALA A O 1
ATOM 2114 N N . ASP A 1 268 ? 7.054 -18.131 3.847 1.00 29.64 268 ASP A N 1
ATOM 2115 C CA . ASP A 1 268 ? 7.832 -19.370 3.857 1.00 29.89 268 ASP A CA 1
ATOM 2116 C C . ASP A 1 268 ? 6.793 -20.498 4.016 1.00 27.79 268 ASP A C 1
ATOM 2117 O O . ASP A 1 268 ? 5.595 -20.256 4.125 1.00 24.98 268 ASP A O 1
ATOM 2122 N N . GLU A 1 269 ? 7.258 -21.733 4.069 1.00 30.13 269 GLU A N 1
ATOM 2123 C CA . GLU A 1 269 ? 6.348 -22.862 4.200 1.00 29.11 269 GLU A CA 1
ATOM 2124 C C . GLU A 1 269 ? 5.399 -22.788 5.408 1.00 30.94 269 GLU A C 1
ATOM 2125 O O . GLU A 1 269 ? 4.172 -23.042 5.283 1.00 25.85 269 GLU A O 1
ATOM 2131 N N . LYS A 1 270 ? 5.944 -22.438 6.574 1.00 28.20 270 LYS A N 1
ATOM 2132 C CA . LYS A 1 270 ? 5.134 -22.376 7.759 1.00 31.06 270 LYS A CA 1
ATOM 2133 C C . LYS A 1 270 ? 4.037 -21.312 7.657 1.00 30.79 270 LYS A C 1
ATOM 2134 O O . LYS A 1 270 ? 2.954 -21.451 8.221 1.00 29.71 270 LYS A O 1
ATOM 2140 N N . MET A 1 271 ? 4.370 -20.213 6.993 1.00 30.12 271 MET A N 1
ATOM 2141 C CA . MET A 1 271 ? 3.430 -19.136 6.801 1.00 30.60 271 MET A CA 1
ATOM 2142 C C . MET A 1 271 ? 2.295 -19.644 5.883 1.00 27.53 271 MET A C 1
ATOM 2143 O O . MET A 1 271 ? 1.127 -19.398 6.142 1.00 25.77 271 MET A O 1
ATOM 2148 N N . LEU A 1 272 ? 2.679 -20.326 4.807 1.00 26.34 272 LEU A N 1
ATOM 2149 C CA . LEU A 1 272 ? 1.723 -20.895 3.866 1.00 26.37 272 LEU A CA 1
ATOM 2150 C C . LEU A 1 272 ? 0.808 -21.840 4.625 1.00 24.87 272 LEU A C 1
ATOM 2151 O O . LEU A 1 272 ? -0.428 -21.817 4.470 1.00 23.21 272 LEU A O 1
ATOM 2156 N N . ASP A 1 273 ? 1.403 -22.669 5.463 1.00 23.23 273 ASP A N 1
ATOM 2157 C CA . ASP A 1 273 ? 0.625 -23.613 6.247 1.00 25.09 273 ASP A CA 1
ATOM 2158 C C . ASP A 1 273 ? -0.394 -22.909 7.119 1.00 24.47 273 ASP A C 1
ATOM 2159 O O . ASP A 1 273 ? -1.560 -23.341 7.220 1.00 22.02 273 ASP A O 1
ATOM 2164 N N . ARG A 1 274 ? 0.051 -21.868 7.826 1.00 25.36 274 ARG A N 1
ATOM 2165 C CA . ARG A 1 274 ? -0.873 -21.167 8.692 1.00 26.69 274 ARG A CA 1
ATOM 2166 C C . ARG A 1 274 ? -2.032 -20.543 7.935 1.00 24.30 274 ARG A C 1
ATOM 2167 O O . ARG A 1 274 ? -3.164 -20.621 8.405 1.00 22.42 274 ARG A O 1
ATOM 2175 N N . GLU A 1 275 ? -1.746 -19.907 6.796 1.00 25.64 275 GLU A N 1
ATOM 2176 C CA . GLU A 1 275 ? -2.823 -19.283 6.018 1.00 29.18 275 GLU A CA 1
ATOM 2177 C C . GLU A 1 275 ? -3.826 -20.333 5.496 1.00 27.88 275 GLU A C 1
ATOM 2178 O O . GLU A 1 275 ? -5.033 -20.123 5.503 1.00 27.18 275 GLU A O 1
ATOM 2184 N N . ALA A 1 276 ? -3.330 -21.479 5.047 1.00 27.46 276 ALA A N 1
ATOM 2185 C CA . ALA A 1 276 ? -4.253 -22.513 4.564 1.00 25.81 276 ALA A CA 1
ATOM 2186 C C . ALA A 1 276 ? -5.124 -22.970 5.739 1.00 26.00 276 ALA A C 1
ATOM 2187 O O . ALA A 1 276 ? -6.324 -23.252 5.603 1.00 26.15 276 ALA A O 1
ATOM 2189 N N . GLN A 1 277 ? -4.553 -23.058 6.942 1.00 25.94 277 GLN A N 1
ATOM 2190 C CA . GLN A 1 277 ? -5.387 -23.524 8.052 1.00 25.96 277 GLN A CA 1
ATOM 2191 C C . GLN A 1 277 ? -6.423 -22.479 8.428 1.00 25.40 277 GLN A C 1
ATOM 2192 O O . GLN A 1 277 ? -7.570 -22.806 8.723 1.00 24.62 277 GLN A O 1
ATOM 2198 N N . ALA A 1 278 ? -6.041 -21.206 8.399 1.00 25.81 278 ALA A N 1
ATOM 2199 C CA . ALA A 1 278 ? -7.049 -20.196 8.727 1.00 24.20 278 ALA A CA 1
ATOM 2200 C C . ALA A 1 278 ? -8.164 -20.284 7.646 1.00 22.89 278 ALA A C 1
ATOM 2201 O O . ALA A 1 278 ? -9.356 -20.214 7.943 1.00 23.24 278 ALA A O 1
ATOM 2203 N N . ALA A 1 279 ? -7.754 -20.485 6.396 1.00 25.25 279 ALA A N 1
ATOM 2204 C CA . ALA A 1 279 ? -8.689 -20.566 5.279 1.00 23.80 279 ALA A CA 1
ATOM 2205 C C . ALA A 1 279 ? -9.611 -21.796 5.412 1.00 24.91 279 ALA A C 1
ATOM 2206 O O . ALA A 1 279 ? -10.805 -21.757 5.063 1.00 22.03 279 ALA A O 1
ATOM 2208 N N . LEU A 1 280 ? -9.074 -22.880 5.954 1.00 23.80 280 LEU A N 1
ATOM 2209 C CA . LEU A 1 280 ? -9.882 -24.075 6.202 1.00 25.27 280 LEU A CA 1
ATOM 2210 C C . LEU A 1 280 ? -10.917 -23.743 7.297 1.00 25.02 280 LEU A C 1
ATOM 2211 O O . LEU A 1 280 ? -12.086 -24.093 7.185 1.00 24.06 280 LEU A O 1
ATOM 2216 N N . ASP A 1 281 ? -10.486 -23.113 8.382 1.00 24.97 281 ASP A N 1
ATOM 2217 C CA . ASP A 1 281 ? -11.439 -22.767 9.446 1.00 26.02 281 ASP A CA 1
ATOM 2218 C C . ASP A 1 281 ? -12.538 -21.853 8.887 1.00 24.17 281 ASP A C 1
ATOM 2219 O O . ASP A 1 281 ? -13.689 -21.997 9.210 1.00 24.28 281 ASP A O 1
ATOM 2224 N N . PHE A 1 282 ? -12.142 -20.887 8.087 1.00 23.91 282 PHE A N 1
ATOM 2225 C CA . PHE A 1 282 ? -13.104 -19.968 7.487 1.00 25.26 282 PHE A CA 1
ATOM 2226 C C . PHE A 1 282 ? -14.103 -20.718 6.587 1.00 24.64 282 PHE A C 1
ATOM 2227 O O . PHE A 1 282 ? -15.309 -20.466 6.623 1.00 25.59 282 PHE A O 1
ATOM 2235 N N . SER A 1 283 ? -13.596 -21.626 5.759 1.00 26.42 283 SER A N 1
ATOM 2236 C CA . SER A 1 283 ? -14.431 -22.386 4.817 1.00 25.15 283 SER A CA 1
ATOM 2237 C C . SER A 1 283 ? -15.438 -23.252 5.538 1.00 25.62 283 SER A C 1
ATOM 2238 O O . SER A 1 283 ? -16.631 -23.351 5.135 1.00 24.14 283 SER A O 1
ATOM 2241 N N . ARG A 1 284 ? -14.976 -23.926 6.586 1.00 25.76 284 ARG A N 1
ATOM 2242 C CA . ARG A 1 284 ? -15.889 -24.760 7.357 1.00 27.67 284 ARG A CA 1
ATOM 2243 C C . ARG A 1 284 ? -16.963 -23.882 8.023 1.00 27.89 284 ARG A C 1
ATOM 2244 O O . ARG A 1 284 ? -18.151 -24.237 8.052 1.00 26.16 284 ARG A O 1
ATOM 2252 N N . TYR A 1 285 ? -16.539 -22.736 8.545 1.00 26.35 285 TYR A N 1
ATOM 2253 C CA . TYR A 1 285 ? -17.457 -21.847 9.246 1.00 26.84 285 TYR A CA 1
ATOM 2254 C C . TYR A 1 285 ? -18.500 -21.204 8.312 1.00 27.18 285 TYR A C 1
ATOM 2255 O O . TYR A 1 285 ? -19.698 -21.275 8.551 1.00 26.66 285 TYR A O 1
ATOM 2264 N N . VAL A 1 286 ? -18.030 -20.592 7.245 1.00 27.30 286 VAL A N 1
ATOM 2265 C CA . VAL A 1 286 ? -18.909 -19.872 6.327 1.00 29.03 286 VAL A CA 1
ATOM 2266 C C . VAL A 1 286 ? -19.678 -20.715 5.323 1.00 30.16 286 VAL A C 1
ATOM 2267 O O . VAL A 1 286 ? -20.832 -20.417 5.050 1.00 28.88 286 VAL A O 1
ATOM 2271 N N . LEU A 1 287 ? -19.070 -21.782 4.805 1.00 29.50 287 LEU A N 1
ATOM 2272 C CA . LEU A 1 287 ? -19.719 -22.551 3.765 1.00 31.88 287 LEU A CA 1
ATOM 2273 C C . LEU A 1 287 ? -20.747 -23.608 4.172 1.00 35.53 287 LEU A C 1
ATOM 2274 O O . LEU A 1 287 ? -21.531 -24.016 3.342 1.00 34.18 287 LEU A O 1
ATOM 2279 N N . GLU A 1 288 ? -20.748 -24.026 5.436 1.00 38.87 288 GLU A N 1
ATOM 2280 C CA . GLU A 1 288 ? -21.623 -25.099 5.870 1.00 43.88 288 GLU A CA 1
ATOM 2281 C C . GLU A 1 288 ? -22.921 -24.742 6.553 1.00 47.26 288 GLU A C 1
ATOM 2282 O O . GLU A 1 288 ? -23.093 -23.638 7.070 1.00 45.65 288 GLU A O 1
ATOM 2288 N N . CYS A 1 289 ? -23.815 -25.731 6.538 1.00 51.74 289 CYS A N 1
ATOM 2289 C CA . CYS A 1 289 ? -25.123 -25.686 7.179 1.00 56.41 289 CYS A CA 1
ATOM 2290 C C . CYS A 1 289 ? -25.876 -24.385 7.023 1.00 57.52 289 CYS A C 1
ATOM 2291 O O . CYS A 1 289 ? -26.316 -23.835 8.027 1.00 58.25 289 CYS A O 1
ATOM 2294 N N . HIS A 1 290 ? -26.022 -23.872 5.804 1.00 58.84 290 HIS A N 1
ATOM 2295 C CA . HIS A 1 290 ? -26.780 -22.630 5.641 1.00 60.37 290 HIS A CA 1
ATOM 2296 C C . HIS A 1 290 ? -28.252 -22.969 5.400 1.00 61.35 290 HIS A C 1
ATOM 2297 O O . HIS A 1 290 ? -29.149 -22.279 5.897 1.00 62.49 290 HIS A O 1
ATOM 2304 N N . MET B 1 1 ? -3.700 -6.583 16.664 1.00 40.65 1 MET B N 1
ATOM 2305 C CA . MET B 1 1 ? -5.060 -6.081 16.931 1.00 38.60 1 MET B CA 1
ATOM 2306 C C . MET B 1 1 ? -5.715 -6.849 18.081 1.00 36.28 1 MET B C 1
ATOM 2307 O O . MET B 1 1 ? -5.660 -8.056 18.097 1.00 37.72 1 MET B O 1
ATOM 2312 N N . LYS B 1 2 ? -6.331 -6.170 19.043 1.00 33.19 2 LYS B N 1
ATOM 2313 C CA . LYS B 1 2 ? -6.978 -6.878 20.146 1.00 32.14 2 LYS B CA 1
ATOM 2314 C C . LYS B 1 2 ? -8.485 -7.121 19.906 1.00 30.72 2 LYS B C 1
ATOM 2315 O O . LYS B 1 2 ? -9.218 -6.212 19.543 1.00 28.41 2 LYS B O 1
ATOM 2321 N N . HIS B 1 3 ? -8.930 -8.352 20.150 1.00 28.91 3 HIS B N 1
ATOM 2322 C CA . HIS B 1 3 ? -10.311 -8.745 19.973 1.00 27.64 3 HIS B CA 1
ATOM 2323 C C . HIS B 1 3 ? -10.995 -9.085 21.271 1.00 27.59 3 HIS B C 1
ATOM 2324 O O . HIS B 1 3 ? -10.453 -9.846 22.095 1.00 26.35 3 HIS B O 1
ATOM 2331 N N . GLY B 1 4 ? -12.211 -8.581 21.422 1.00 24.84 4 GLY B N 1
ATOM 2332 C CA . GLY B 1 4 ? -12.969 -8.893 22.611 1.00 24.12 4 GLY B CA 1
ATOM 2333 C C . GLY B 1 4 ? -14.413 -9.198 22.295 1.00 22.69 4 GLY B C 1
ATOM 2334 O O . GLY B 1 4 ? -14.782 -9.231 21.139 1.00 23.18 4 GLY B O 1
ATOM 2335 N N . ILE B 1 5 ? -15.211 -9.457 23.327 1.00 23.56 5 ILE B N 1
ATOM 2336 C CA . ILE B 1 5 ? -16.635 -9.726 23.195 1.00 23.18 5 ILE B CA 1
ATOM 2337 C C . ILE B 1 5 ? -17.347 -9.062 24.390 1.00 25.38 5 ILE B C 1
ATOM 2338 O O . ILE B 1 5 ? -16.797 -8.971 25.470 1.00 27.58 5 ILE B O 1
ATOM 2343 N N . TYR B 1 6 ? -18.557 -8.550 24.189 1.00 25.40 6 TYR B N 1
ATOM 2344 C CA . TYR B 1 6 ? -19.295 -7.878 25.255 1.00 25.99 6 TYR B CA 1
ATOM 2345 C C . TYR B 1 6 ? -19.917 -8.998 26.076 1.00 26.52 6 TYR B C 1
ATOM 2346 O O . TYR B 1 6 ? -20.527 -9.911 25.498 1.00 26.35 6 TYR B O 1
ATOM 2355 N N . TYR B 1 7 ? -19.803 -8.935 27.411 1.00 27.37 7 TYR B N 1
ATOM 2356 C CA . TYR B 1 7 ? -20.325 -10.004 28.279 1.00 25.59 7 TYR B CA 1
ATOM 2357 C C . TYR B 1 7 ? -21.841 -10.201 28.099 1.00 29.09 7 TYR B C 1
ATOM 2358 O O . TYR B 1 7 ? -22.357 -11.313 28.349 1.00 27.00 7 TYR B O 1
ATOM 2367 N N . ALA B 1 8 ? -22.567 -9.153 27.670 1.00 25.29 8 ALA B N 1
ATOM 2368 C CA . ALA B 1 8 ? -24.034 -9.274 27.511 1.00 27.22 8 ALA B CA 1
ATOM 2369 C C . ALA B 1 8 ? -24.553 -10.291 26.497 1.00 26.45 8 ALA B C 1
ATOM 2370 O O . ALA B 1 8 ? -25.765 -10.599 26.437 1.00 28.91 8 ALA B O 1
ATOM 2372 N N . TYR B 1 9 ? -23.658 -10.793 25.671 1.00 27.27 9 TYR B N 1
ATOM 2373 C CA . TYR B 1 9 ? -24.005 -11.842 24.719 1.00 26.12 9 TYR B CA 1
ATOM 2374 C C . TYR B 1 9 ? -24.591 -13.044 25.493 1.00 26.67 9 TYR B C 1
ATOM 2375 O O . TYR B 1 9 ? -25.464 -13.757 24.991 1.00 25.15 9 TYR B O 1
ATOM 2384 N N . TRP B 1 10 ? -24.143 -13.234 26.733 1.00 27.78 10 TRP B N 1
ATOM 2385 C CA . TRP B 1 10 ? -24.609 -14.363 27.565 1.00 29.53 10 TRP B CA 1
ATOM 2386 C C . TRP B 1 10 ? -25.599 -13.967 28.668 1.00 33.04 10 TRP B C 1
ATOM 2387 O O . TRP B 1 10 ? -26.155 -14.843 29.327 1.00 33.56 10 TRP B O 1
ATOM 2398 N N . GLU B 1 11 ? -25.852 -12.669 28.846 1.00 33.36 11 GLU B N 1
ATOM 2399 C CA . GLU B 1 11 ? -26.704 -12.192 29.946 1.00 33.96 11 GLU B CA 1
ATOM 2400 C C . GLU B 1 11 ? -27.856 -11.285 29.517 1.00 35.63 11 GLU B C 1
ATOM 2401 O O . GLU B 1 11 ? -27.745 -10.590 28.516 1.00 35.20 11 GLU B O 1
ATOM 2407 N N . GLN B 1 12 ? -28.936 -11.243 30.297 1.00 36.25 12 GLN B N 1
ATOM 2408 C CA . GLN B 1 12 ? -30.088 -10.392 29.947 1.00 35.48 12 GLN B CA 1
ATOM 2409 C C . GLN B 1 12 ? -30.255 -9.080 30.741 1.00 35.74 12 GLN B C 1
ATOM 2410 O O . GLN B 1 12 ? -31.298 -8.408 30.636 1.00 34.94 12 GLN B O 1
ATOM 2416 N N . GLU B 1 13 ? -29.240 -8.695 31.515 1.00 35.12 13 GLU B N 1
ATOM 2417 C CA . GLU B 1 13 ? -29.325 -7.470 32.290 1.00 36.04 13 GLU B CA 1
ATOM 2418 C C . GLU B 1 13 ? -27.999 -6.765 32.193 1.00 35.93 13 GLU B C 1
ATOM 2419 O O . GLU B 1 13 ? -26.977 -7.392 31.907 1.00 36.54 13 GLU B O 1
ATOM 2425 N N . TRP B 1 14 ? -28.003 -5.458 32.419 1.00 35.74 14 TRP B N 1
ATOM 2426 C CA . TRP B 1 14 ? -26.771 -4.716 32.307 1.00 36.36 14 TRP B CA 1
ATOM 2427 C C . TRP B 1 14 ? -25.754 -4.861 33.436 1.00 37.23 14 TRP B C 1
ATOM 2428 O O . TRP B 1 14 ? -25.068 -3.901 33.825 1.00 35.89 14 TRP B O 1
ATOM 2439 N N . GLU B 1 15 ? -25.623 -6.096 33.923 1.00 37.83 15 GLU B N 1
ATOM 2440 C CA . GLU B 1 15 ? -24.644 -6.394 34.948 1.00 38.54 15 GLU B CA 1
ATOM 2441 C C . GLU B 1 15 ? -24.584 -7.912 35.057 1.00 38.68 15 GLU B C 1
ATOM 2442 O O . GLU B 1 15 ? -25.486 -8.632 34.605 1.00 38.04 15 GLU B O 1
ATOM 2448 N N . ALA B 1 16 ? -23.508 -8.389 35.661 1.00 37.90 16 ALA B N 1
ATOM 2449 C CA . ALA B 1 16 ? -23.315 -9.822 35.860 1.00 39.17 16 ALA B CA 1
ATOM 2450 C C . ALA B 1 16 ? -22.027 -10.015 36.606 1.00 38.07 16 ALA B C 1
ATOM 2451 O O . ALA B 1 16 ? -21.293 -9.062 36.922 1.00 37.37 16 ALA B O 1
ATOM 2453 N N . ASP B 1 17 ? -21.749 -11.277 36.873 1.00 39.25 17 ASP B N 1
ATOM 2454 C CA . ASP B 1 17 ? -20.510 -11.624 37.517 1.00 39.85 17 ASP B CA 1
ATOM 2455 C C . ASP B 1 17 ? -19.401 -11.578 36.456 1.00 38.56 17 ASP B C 1
ATOM 2456 O O . ASP B 1 17 ? -19.088 -12.581 35.807 1.00 37.73 17 ASP B O 1
ATOM 2461 N N . TYR B 1 18 ? -18.794 -10.413 36.298 1.00 38.30 18 TYR B N 1
ATOM 2462 C CA . TYR B 1 18 ? -17.736 -10.270 35.309 1.00 37.30 18 TYR B CA 1
ATOM 2463 C C . TYR B 1 18 ? -16.560 -11.237 35.516 1.00 37.35 18 TYR B C 1
ATOM 2464 O O . TYR B 1 18 ? -15.851 -11.540 34.555 1.00 34.75 18 TYR B O 1
ATOM 2473 N N . LYS B 1 19 ? -16.340 -11.725 36.743 1.00 35.13 19 LYS B N 1
ATOM 2474 C CA . LYS B 1 19 ? -15.202 -12.648 36.939 1.00 35.03 19 LYS B CA 1
ATOM 2475 C C . LYS B 1 19 ? -15.445 -13.953 36.168 1.00 31.83 19 LYS B C 1
ATOM 2476 O O . LYS B 1 19 ? -14.554 -14.468 35.502 1.00 31.72 19 LYS B O 1
ATOM 2482 N N . TYR B 1 20 ? -16.665 -14.445 36.228 1.00 30.28 20 TYR B N 1
ATOM 2483 C CA . TYR B 1 20 ? -17.029 -15.646 35.514 1.00 30.71 20 TYR B CA 1
ATOM 2484 C C . TYR B 1 20 ? -16.724 -15.466 34.015 1.00 32.75 20 TYR B C 1
ATOM 2485 O O . TYR B 1 20 ? -16.100 -16.330 33.366 1.00 31.43 20 TYR B O 1
ATOM 2494 N N . TYR B 1 21 ? -17.147 -14.326 33.457 1.00 31.52 21 TYR B N 1
ATOM 2495 C CA . TYR B 1 21 ? -16.879 -14.061 32.040 1.00 29.90 21 TYR B CA 1
ATOM 2496 C C . TYR B 1 21 ? -15.408 -13.830 31.689 1.00 29.55 21 TYR B C 1
ATOM 2497 O O . TYR B 1 21 ? -14.994 -14.134 30.568 1.00 31.08 21 TYR B O 1
ATOM 2506 N N . ILE B 1 22 ? -14.603 -13.282 32.597 1.00 28.95 22 ILE B N 1
ATOM 2507 C CA . ILE B 1 22 ? -13.184 -13.098 32.304 1.00 30.92 22 ILE B CA 1
ATOM 2508 C C . ILE B 1 22 ? -12.560 -14.500 32.100 1.00 31.61 22 ILE B C 1
ATOM 2509 O O . ILE B 1 22 ? -11.750 -14.746 31.165 1.00 29.70 22 ILE B O 1
ATOM 2514 N N . GLU B 1 23 ? -12.929 -15.426 32.985 1.00 32.70 23 GLU B N 1
ATOM 2515 C CA . GLU B 1 23 ? -12.371 -16.788 32.880 1.00 34.50 23 GLU B CA 1
ATOM 2516 C C . GLU B 1 23 ? -12.867 -17.430 31.577 1.00 32.48 23 GLU B C 1
ATOM 2517 O O . GLU B 1 23 ? -12.094 -18.030 30.857 1.00 31.16 23 GLU B O 1
ATOM 2523 N N . LYS B 1 24 ? -14.158 -17.288 31.278 1.00 32.57 24 LYS B N 1
ATOM 2524 C CA . LYS B 1 24 ? -14.711 -17.877 30.054 1.00 31.37 24 LYS B CA 1
ATOM 2525 C C . LYS B 1 24 ? -14.044 -17.376 28.783 1.00 31.14 24 LYS B C 1
ATOM 2526 O O . LYS B 1 24 ? -13.615 -18.181 27.947 1.00 31.33 24 LYS B O 1
ATOM 2532 N N . VAL B 1 25 ? -13.931 -16.050 28.618 1.00 29.65 25 VAL B N 1
ATOM 2533 C CA . VAL B 1 25 ? -13.375 -15.553 27.375 1.00 28.98 25 VAL B CA 1
ATOM 2534 C C . VAL B 1 25 ? -11.883 -15.768 27.277 1.00 29.33 25 VAL B C 1
ATOM 2535 O O . VAL B 1 25 ? -11.348 -15.893 26.182 1.00 27.76 25 VAL B O 1
ATOM 2539 N N . ALA B 1 26 ? -11.196 -15.854 28.412 1.00 29.01 26 ALA B N 1
ATOM 2540 C CA . ALA B 1 26 ? -9.756 -16.127 28.312 1.00 30.55 26 ALA B CA 1
ATOM 2541 C C . ALA B 1 26 ? -9.679 -17.554 27.748 1.00 30.91 26 ALA B C 1
ATOM 2542 O O . ALA B 1 26 ? -8.882 -17.839 26.866 1.00 30.15 26 ALA B O 1
ATOM 2544 N N . LYS B 1 27 ? -10.550 -18.432 28.231 1.00 33.45 27 LYS B N 1
ATOM 2545 C CA . LYS B 1 27 ? -10.554 -19.818 27.752 1.00 35.36 27 LYS B CA 1
ATOM 2546 C C . LYS B 1 27 ? -10.928 -19.955 26.262 1.00 35.30 27 LYS B C 1
ATOM 2547 O O . LYS B 1 27 ? -10.427 -20.830 25.568 1.00 35.34 27 LYS B O 1
ATOM 2553 N N . LEU B 1 28 ? -11.818 -19.097 25.772 1.00 33.39 28 LEU B N 1
ATOM 2554 C CA . LEU B 1 28 ? -12.212 -19.134 24.369 1.00 31.00 28 LEU B CA 1
ATOM 2555 C C . LEU B 1 28 ? -11.173 -18.442 23.511 1.00 29.06 28 LEU B C 1
ATOM 2556 O O . LEU B 1 28 ? -11.231 -18.526 22.301 1.00 31.04 28 LEU B O 1
ATOM 2561 N N . GLY B 1 29 ? -10.226 -17.729 24.113 1.00 28.15 29 GLY B N 1
ATOM 2562 C CA . GLY B 1 29 ? -9.191 -17.095 23.301 1.00 26.39 29 GLY B CA 1
ATOM 2563 C C . GLY B 1 29 ? -9.273 -15.588 23.050 1.00 25.34 29 GLY B C 1
ATOM 2564 O O . GLY B 1 29 ? -8.465 -15.053 22.311 1.00 26.26 29 GLY B O 1
ATOM 2565 N N . PHE B 1 30 ? -10.226 -14.893 23.659 1.00 26.08 30 PHE B N 1
ATOM 2566 C CA . PHE B 1 30 ? -10.330 -13.437 23.448 1.00 26.57 30 PHE B CA 1
ATOM 2567 C C . PHE B 1 30 ? -9.229 -12.650 24.144 1.00 28.38 30 PHE B C 1
ATOM 2568 O O . PHE B 1 30 ? -8.656 -13.135 25.086 1.00 28.51 30 PHE B O 1
ATOM 2576 N N . ASP B 1 31 ? -8.930 -11.441 23.690 1.00 27.31 31 ASP B N 1
ATOM 2577 C CA . ASP B 1 31 ? -7.944 -10.636 24.384 1.00 27.87 31 ASP B CA 1
ATOM 2578 C C . ASP B 1 31 ? -8.656 -9.721 25.391 1.00 27.92 31 ASP B C 1
ATOM 2579 O O . ASP B 1 31 ? -8.090 -9.331 26.425 1.00 28.05 31 ASP B O 1
ATOM 2584 N N . ILE B 1 32 ? -9.902 -9.375 25.076 1.00 28.25 32 ILE B N 1
ATOM 2585 C CA . ILE B 1 32 ? -10.642 -8.399 25.855 1.00 26.81 32 ILE B CA 1
ATOM 2586 C C . ILE B 1 32 ? -11.992 -8.872 26.286 1.00 27.38 32 ILE B C 1
ATOM 2587 O O . ILE B 1 32 ? -12.590 -9.687 25.606 1.00 27.53 32 ILE B O 1
ATOM 2592 N N . LEU B 1 33 ? -12.447 -8.422 27.457 1.00 24.92 33 LEU B N 1
ATOM 2593 C CA . LEU B 1 33 ? -13.820 -8.714 27.830 1.00 25.87 33 LEU B CA 1
ATOM 2594 C C . LEU B 1 33 ? -14.386 -7.305 27.979 1.00 26.95 33 LEU B C 1
ATOM 2595 O O . LEU B 1 33 ? -13.759 -6.469 28.630 1.00 27.20 33 LEU B O 1
ATOM 2600 N N . GLU B 1 34 ? -15.533 -7.018 27.365 1.00 26.91 34 GLU B N 1
ATOM 2601 C CA . GLU B 1 34 ? -16.105 -5.688 27.559 1.00 26.47 34 GLU B CA 1
ATOM 2602 C C . GLU B 1 34 ? -17.233 -5.842 28.589 1.00 26.65 34 GLU B C 1
ATOM 2603 O O . GLU B 1 34 ? -18.114 -6.722 28.474 1.00 26.48 34 GLU B O 1
ATOM 2609 N N . ILE B 1 35 ? -17.222 -4.997 29.599 1.00 26.43 35 ILE B N 1
ATOM 2610 C CA . ILE B 1 35 ? -18.274 -5.072 30.612 1.00 28.29 35 ILE B CA 1
ATOM 2611 C C . ILE B 1 35 ? -19.152 -3.796 30.623 1.00 29.36 35 ILE B C 1
ATOM 2612 O O . ILE B 1 35 ? -18.717 -2.741 30.135 1.00 29.28 35 ILE B O 1
ATOM 2617 N N . ALA B 1 36 ? -20.364 -3.908 31.168 1.00 29.93 36 ALA B N 1
ATOM 2618 C CA . ALA B 1 36 ? -21.295 -2.773 31.270 1.00 33.75 36 ALA B CA 1
ATOM 2619 C C . ALA B 1 36 ? -20.906 -1.931 32.485 1.00 34.22 36 ALA B C 1
ATOM 2620 O O . ALA B 1 36 ? -20.652 -2.473 33.561 1.00 35.18 36 ALA B O 1
ATOM 2622 N N . ALA B 1 37 ? -20.877 -0.610 32.333 1.00 35.46 37 ALA B N 1
ATOM 2623 C CA . ALA B 1 37 ? -20.491 0.274 33.442 1.00 35.30 37 ALA B CA 1
ATOM 2624 C C . ALA B 1 37 ? -21.484 0.306 34.598 1.00 36.71 37 ALA B C 1
ATOM 2625 O O . ALA B 1 37 ? -21.089 0.588 35.733 1.00 36.96 37 ALA B O 1
ATOM 2627 N N . SER B 1 38 ? -22.749 0.033 34.305 1.00 36.16 38 SER B N 1
ATOM 2628 C CA . SER B 1 38 ? -23.812 0.127 35.289 1.00 40.00 38 SER B CA 1
ATOM 2629 C C . SER B 1 38 ? -23.550 -0.262 36.737 1.00 42.27 38 SER B C 1
ATOM 2630 O O . SER B 1 38 ? -23.788 0.538 37.648 1.00 42.07 38 SER B O 1
ATOM 2633 N N . PRO B 1 39 ? -23.032 -1.478 36.977 1.00 43.74 39 PRO B N 1
ATOM 2634 C CA . PRO B 1 39 ? -22.808 -1.838 38.378 1.00 43.52 39 PRO B CA 1
ATOM 2635 C C . PRO B 1 39 ? -21.584 -1.245 39.009 1.00 44.17 39 PRO B C 1
ATOM 2636 O O . PRO B 1 39 ? -21.465 -1.208 40.236 1.00 46.14 39 PRO B O 1
ATOM 2640 N N . LEU B 1 40 ? -20.667 -0.763 38.192 1.00 43.43 40 LEU B N 1
ATOM 2641 C CA . LEU B 1 40 ? -19.409 -0.247 38.711 1.00 42.82 40 LEU B CA 1
ATOM 2642 C C . LEU B 1 40 ? -19.414 0.932 39.694 1.00 46.47 40 LEU B C 1
ATOM 2643 O O . LEU B 1 40 ? -18.504 1.066 40.523 1.00 46.74 40 LEU B O 1
ATOM 2648 N N . PRO B 1 41 ? -20.398 1.837 39.589 1.00 48.31 41 PRO B N 1
ATOM 2649 C CA . PRO B 1 41 ? -20.361 2.952 40.545 1.00 50.75 41 PRO B CA 1
ATOM 2650 C C . PRO B 1 41 ? -20.481 2.437 41.981 1.00 53.08 41 PRO B C 1
ATOM 2651 O O . PRO B 1 41 ? -19.870 2.960 42.910 1.00 53.77 41 PRO B O 1
ATOM 2655 N N . PHE B 1 42 ? -21.253 1.371 42.120 1.00 54.24 42 PHE B N 1
ATOM 2656 C CA . PHE B 1 42 ? -21.562 0.755 43.389 1.00 55.40 42 PHE B CA 1
ATOM 2657 C C . PHE B 1 42 ? -20.641 -0.341 43.882 1.00 55.61 42 PHE B C 1
ATOM 2658 O O . PHE B 1 42 ? -20.901 -0.972 44.911 1.00 55.96 42 PHE B O 1
ATOM 2666 N N . TYR B 1 43 ? -19.562 -0.567 43.149 1.00 54.94 43 TYR B N 1
ATOM 2667 C CA . TYR B 1 43 ? -18.614 -1.584 43.545 1.00 53.42 43 TYR B CA 1
ATOM 2668 C C . TYR B 1 43 ? -17.908 -1.051 44.742 1.00 53.50 43 TYR B C 1
ATOM 2669 O O . TYR B 1 43 ? -17.477 0.101 44.741 1.00 53.52 43 TYR B O 1
ATOM 2678 N N . SER B 1 44 ? -17.795 -1.893 45.764 1.00 53.30 44 SER B N 1
ATOM 2679 C CA . SER B 1 44 ? -17.055 -1.545 46.970 1.00 53.53 44 SER B CA 1
ATOM 2680 C C . SER B 1 44 ? -15.646 -1.407 46.407 1.00 52.49 44 SER B C 1
ATOM 2681 O O . SER B 1 44 ? -15.406 -1.723 45.249 1.00 51.09 44 SER B O 1
ATOM 2684 N N . ASP B 1 45 ? -14.708 -0.965 47.220 1.00 53.43 45 ASP B N 1
ATOM 2685 C CA . ASP B 1 45 ? -13.354 -0.837 46.722 1.00 54.23 45 ASP B CA 1
ATOM 2686 C C . ASP B 1 45 ? -12.681 -2.184 46.689 1.00 54.39 45 ASP B C 1
ATOM 2687 O O . ASP B 1 45 ? -11.681 -2.368 45.980 1.00 54.17 45 ASP B O 1
ATOM 2692 N N . ILE B 1 46 ? -13.221 -3.137 47.455 1.00 53.39 46 ILE B N 1
ATOM 2693 C CA . ILE B 1 46 ? -12.634 -4.473 47.452 1.00 52.80 46 ILE B CA 1
ATOM 2694 C C . ILE B 1 46 ? -12.999 -5.138 46.129 1.00 50.92 46 ILE B C 1
ATOM 2695 O O . ILE B 1 46 ? -12.125 -5.680 45.462 1.00 49.59 46 ILE B O 1
ATOM 2700 N N . GLN B 1 47 ? -14.291 -5.091 45.772 1.00 50.49 47 GLN B N 1
ATOM 2701 C CA . GLN B 1 47 ? -14.754 -5.712 44.531 1.00 50.53 47 GLN B CA 1
ATOM 2702 C C . GLN B 1 47 ? -14.042 -5.163 43.294 1.00 49.73 47 GLN B C 1
ATOM 2703 O O . GLN B 1 47 ? -13.801 -5.903 42.327 1.00 49.30 47 GLN B O 1
ATOM 2709 N N . ILE B 1 48 ? -13.671 -3.884 43.332 1.00 48.46 48 ILE B N 1
ATOM 2710 C CA . ILE B 1 48 ? -12.931 -3.291 42.227 1.00 47.02 48 ILE B CA 1
ATOM 2711 C C . ILE B 1 48 ? -11.559 -3.946 42.116 1.00 45.59 48 ILE B C 1
ATOM 2712 O O . ILE B 1 48 ? -11.103 -4.259 41.014 1.00 43.81 48 ILE B O 1
ATOM 2717 N N . ASN B 1 49 ? -10.894 -4.180 43.239 1.00 45.68 49 ASN B N 1
ATOM 2718 C CA . ASN B 1 49 ? -9.572 -4.820 43.164 1.00 47.37 49 ASN B CA 1
ATOM 2719 C C . ASN B 1 49 ? -9.600 -6.286 42.814 1.00 45.95 49 ASN B C 1
ATOM 2720 O O . ASN B 1 49 ? -8.640 -6.785 42.254 1.00 46.34 49 ASN B O 1
ATOM 2725 N N . GLU B 1 50 ? -10.669 -6.979 43.185 1.00 46.04 50 GLU B N 1
ATOM 2726 C CA . GLU B 1 50 ? -10.804 -8.400 42.847 1.00 46.52 50 GLU B CA 1
ATOM 2727 C C . GLU B 1 50 ? -11.010 -8.497 41.318 1.00 46.55 50 GLU B C 1
ATOM 2728 O O . GLU B 1 50 ? -10.284 -9.219 40.623 1.00 47.28 50 GLU B O 1
ATOM 2734 N N . LEU B 1 51 ? -11.983 -7.742 40.801 1.00 45.92 51 LEU B N 1
ATOM 2735 C CA . LEU B 1 51 ? -12.251 -7.723 39.355 1.00 42.63 51 LEU B CA 1
ATOM 2736 C C . LEU B 1 51 ? -10.957 -7.448 38.590 1.00 42.16 51 LEU B C 1
ATOM 2737 O O . LEU B 1 51 ? -10.614 -8.134 37.631 1.00 41.63 51 LEU B O 1
ATOM 2742 N N . LYS B 1 52 ? -10.218 -6.436 39.016 1.00 42.30 52 LYS B N 1
ATOM 2743 C CA . LYS B 1 52 ? -8.957 -6.142 38.370 1.00 41.06 52 LYS B CA 1
ATOM 2744 C C . LYS B 1 52 ? -7.937 -7.267 38.518 1.00 41.45 52 LYS B C 1
ATOM 2745 O O . LYS B 1 52 ? -7.097 -7.480 37.644 1.00 40.67 52 LYS B O 1
ATOM 2751 N N . ALA B 1 53 ? -7.978 -7.958 39.656 1.00 40.54 53 ALA B N 1
ATOM 2752 C CA . ALA B 1 53 ? -7.031 -9.051 39.911 1.00 40.64 53 ALA B CA 1
ATOM 2753 C C . ALA B 1 53 ? -7.323 -10.188 38.946 1.00 38.21 53 ALA B C 1
ATOM 2754 O O . ALA B 1 53 ? -6.432 -10.764 38.365 1.00 37.90 53 ALA B O 1
ATOM 2756 N N . CYS B 1 54 ? -8.595 -10.501 38.806 1.00 37.84 54 CYS B N 1
ATOM 2757 C CA . CYS B 1 54 ? -9.020 -11.572 37.924 1.00 38.00 54 CYS B CA 1
ATOM 2758 C C . CYS B 1 54 ? -8.561 -11.284 36.483 1.00 39.04 54 CYS B C 1
ATOM 2759 O O . CYS B 1 54 ? -7.899 -12.106 35.810 1.00 36.78 54 CYS B O 1
ATOM 2762 N N . ALA B 1 55 ? -8.884 -10.081 36.022 1.00 38.98 55 ALA B N 1
ATOM 2763 C CA . ALA B 1 55 ? -8.506 -9.698 34.684 1.00 39.75 55 ALA B CA 1
ATOM 2764 C C . ALA B 1 55 ? -7.017 -9.934 34.466 1.00 40.88 55 ALA B C 1
ATOM 2765 O O . ALA B 1 55 ? -6.621 -10.576 33.498 1.00 40.64 55 ALA B O 1
ATOM 2767 N N . HIS B 1 56 ? -6.186 -9.404 35.355 1.00 41.14 56 HIS B N 1
ATOM 2768 C CA . HIS B 1 56 ? -4.757 -9.581 35.205 1.00 41.71 56 HIS B CA 1
ATOM 2769 C C . HIS B 1 56 ? -4.365 -11.060 35.288 1.00 40.23 56 HIS B C 1
ATOM 2770 O O . HIS B 1 56 ? -3.453 -11.510 34.610 1.00 38.86 56 HIS B O 1
ATOM 2777 N N . GLY B 1 57 ? -5.084 -11.797 36.127 1.00 41.19 57 GLY B N 1
ATOM 2778 C CA . GLY B 1 57 ? -4.785 -13.202 36.333 1.00 41.42 57 GLY B CA 1
ATOM 2779 C C . GLY B 1 57 ? -5.004 -14.021 35.089 1.00 42.14 57 GLY B C 1
ATOM 2780 O O . GLY B 1 57 ? -4.250 -14.959 34.796 1.00 41.53 57 GLY B O 1
ATOM 2781 N N . ASN B 1 58 ? -6.013 -13.623 34.325 1.00 41.05 58 ASN B N 1
ATOM 2782 C CA . ASN B 1 58 ? -6.357 -14.338 33.116 1.00 40.03 58 ASN B CA 1
ATOM 2783 C C . ASN B 1 58 ? -5.855 -13.781 31.822 1.00 40.09 58 ASN B C 1
ATOM 2784 O O . ASN B 1 58 ? -6.218 -14.281 30.763 1.00 40.76 58 ASN B O 1
ATOM 2789 N N . GLY B 1 59 ? -5.015 -12.755 31.912 1.00 39.63 59 GLY B N 1
ATOM 2790 C CA . GLY B 1 59 ? -4.449 -12.141 30.731 1.00 38.58 59 GLY B CA 1
ATOM 2791 C C . GLY B 1 59 ? -5.477 -11.390 29.884 1.00 37.85 59 GLY B C 1
ATOM 2792 O O . GLY B 1 59 ? -5.253 -11.172 28.709 1.00 36.45 59 GLY B O 1
ATOM 2793 N N . ILE B 1 60 ? -6.590 -11.006 30.495 1.00 37.11 60 ILE B N 1
ATOM 2794 C CA . ILE B 1 60 ? -7.662 -10.315 29.801 1.00 36.52 60 ILE B CA 1
ATOM 2795 C C . ILE B 1 60 ? -7.648 -8.788 30.045 1.00 38.33 60 ILE B C 1
ATOM 2796 O O . ILE B 1 60 ? -7.492 -8.335 31.179 1.00 39.63 60 ILE B O 1
ATOM 2801 N N . THR B 1 61 ? -7.781 -8.001 28.979 1.00 37.16 61 THR B N 1
ATOM 2802 C CA . THR B 1 61 ? -7.870 -6.545 29.114 1.00 35.07 61 THR B CA 1
ATOM 2803 C C . THR B 1 61 ? -9.383 -6.271 29.222 1.00 34.71 61 THR B C 1
ATOM 2804 O O . THR B 1 61 ? -10.190 -6.938 28.569 1.00 36.53 61 THR B O 1
ATOM 2808 N N . LEU B 1 62 ? -9.775 -5.318 30.061 1.00 32.98 62 LEU B N 1
ATOM 2809 C CA . LEU B 1 62 ? -11.180 -4.979 30.212 1.00 32.13 62 LEU B CA 1
ATOM 2810 C C . LEU B 1 62 ? -11.502 -3.619 29.545 1.00 32.13 62 LEU B C 1
ATOM 2811 O O . LEU B 1 62 ? -10.740 -2.647 29.639 1.00 31.78 62 LEU B O 1
ATOM 2816 N N . THR B 1 63 ? -12.637 -3.555 28.870 1.00 30.17 63 THR B N 1
ATOM 2817 C CA . THR B 1 63 ? -13.063 -2.294 28.287 1.00 29.67 63 THR B CA 1
ATOM 2818 C C . THR B 1 63 ? -14.497 -2.133 28.806 1.00 29.55 63 THR B C 1
ATOM 2819 O O . THR B 1 63 ? -15.121 -3.101 29.244 1.00 27.83 63 THR B O 1
ATOM 2823 N N . VAL B 1 64 ? -15.014 -0.914 28.772 1.00 29.01 64 VAL B N 1
ATOM 2824 C CA . VAL B 1 64 ? -16.353 -0.659 29.298 1.00 28.56 64 VAL B CA 1
ATOM 2825 C C . VAL B 1 64 ? -17.328 -0.030 28.289 1.00 28.28 64 VAL B C 1
ATOM 2826 O O . VAL B 1 64 ? -16.959 0.832 27.509 1.00 28.75 64 VAL B O 1
ATOM 2830 N N . GLY B 1 65 ? -18.570 -0.481 28.326 1.00 29.75 65 GLY B N 1
ATOM 2831 C CA . GLY B 1 65 ? -19.586 0.063 27.463 1.00 30.58 65 GLY B CA 1
ATOM 2832 C C . GLY B 1 65 ? -20.626 0.632 28.411 1.00 32.00 65 GLY B C 1
ATOM 2833 O O . GLY B 1 65 ? -20.695 0.230 29.591 1.00 31.71 65 GLY B O 1
ATOM 2834 N N . HIS B 1 66 ? -21.443 1.562 27.927 1.00 32.00 66 HIS B N 1
ATOM 2835 C CA . HIS B 1 66 ? -22.469 2.150 28.778 1.00 31.04 66 HIS B CA 1
ATOM 2836 C C . HIS B 1 66 ? -23.578 2.863 28.023 1.00 31.87 66 HIS B C 1
ATOM 2837 O O . HIS B 1 66 ? -23.307 3.667 27.168 1.00 31.81 66 HIS B O 1
ATOM 2844 N N . GLY B 1 67 ? -24.822 2.517 28.312 1.00 32.23 67 GLY B N 1
ATOM 2845 C CA . GLY B 1 67 ? -25.984 3.173 27.724 1.00 33.54 67 GLY B CA 1
ATOM 2846 C C . GLY B 1 67 ? -26.399 4.069 28.890 1.00 35.65 67 GLY B C 1
ATOM 2847 O O . GLY B 1 67 ? -26.976 3.578 29.876 1.00 35.95 67 GLY B O 1
ATOM 2848 N N . PRO B 1 68 ? -26.124 5.383 28.827 1.00 34.48 68 PRO B N 1
ATOM 2849 C CA . PRO B 1 68 ? -26.508 6.205 29.985 1.00 33.84 68 PRO B CA 1
ATOM 2850 C C . PRO B 1 68 ? -28.000 6.320 30.224 1.00 32.84 68 PRO B C 1
ATOM 2851 O O . PRO B 1 68 ? -28.789 6.287 29.278 1.00 32.47 68 PRO B O 1
ATOM 2855 N N . SER B 1 69 ? -28.375 6.456 31.499 1.00 32.81 69 SER B N 1
ATOM 2856 C CA . SER B 1 69 ? -29.785 6.652 31.878 1.00 34.83 69 SER B CA 1
ATOM 2857 C C . SER B 1 69 ? -30.131 8.159 31.649 1.00 34.55 69 SER B C 1
ATOM 2858 O O . SER B 1 69 ? -29.226 9.013 31.541 1.00 32.71 69 SER B O 1
ATOM 2861 N N . ALA B 1 70 ? -31.425 8.469 31.608 1.00 35.21 70 ALA B N 1
ATOM 2862 C CA . ALA B 1 70 ? -31.884 9.851 31.391 1.00 36.64 70 ALA B CA 1
ATOM 2863 C C . ALA B 1 70 ? -31.290 10.848 32.373 1.00 37.83 70 ALA B C 1
ATOM 2864 O O . ALA B 1 70 ? -31.068 12.001 31.986 1.00 37.47 70 ALA B O 1
ATOM 2866 N N . GLU B 1 71 ? -31.021 10.423 33.619 1.00 36.89 71 GLU B N 1
ATOM 2867 C CA . GLU B 1 71 ? -30.444 11.316 34.630 1.00 37.53 71 GLU B CA 1
ATOM 2868 C C . GLU B 1 71 ? -28.990 11.505 34.417 1.00 36.66 71 GLU B C 1
ATOM 2869 O O . GLU B 1 71 ? -28.380 12.285 35.138 1.00 37.25 71 GLU B O 1
ATOM 2875 N N . GLN B 1 72 ? -28.393 10.751 33.504 1.00 34.55 72 GLN B N 1
ATOM 2876 C CA . GLN B 1 72 ? -26.957 10.882 33.268 1.00 34.05 72 GLN B CA 1
ATOM 2877 C C . GLN B 1 72 ? -26.715 11.578 31.940 1.00 33.18 72 GLN B C 1
ATOM 2878 O O . GLN B 1 72 ? -25.610 11.538 31.414 1.00 29.81 72 GLN B O 1
ATOM 2884 N N . ASN B 1 73 ? -27.752 12.226 31.425 1.00 33.16 73 ASN B N 1
ATOM 2885 C CA . ASN B 1 73 ? -27.676 12.900 30.137 1.00 32.98 73 ASN B CA 1
ATOM 2886 C C . ASN B 1 73 ? -26.936 14.228 30.116 1.00 34.34 73 ASN B C 1
ATOM 2887 O O . ASN B 1 73 ? -27.508 15.253 30.464 1.00 35.75 73 ASN B O 1
ATOM 2892 N N . LEU B 1 74 ? -25.680 14.207 29.690 1.00 33.74 74 LEU B N 1
ATOM 2893 C CA . LEU B 1 74 ? -24.844 15.392 29.581 1.00 34.78 74 LEU B CA 1
ATOM 2894 C C . LEU B 1 74 ? -25.389 16.445 28.590 1.00 34.65 74 LEU B C 1
ATOM 2895 O O . LEU B 1 74 ? -24.871 17.569 28.538 1.00 34.74 74 LEU B O 1
ATOM 2900 N N . SER B 1 75 ? -26.403 16.072 27.812 1.00 34.54 75 SER B N 1
ATOM 2901 C CA . SER B 1 75 ? -26.971 16.974 26.823 1.00 35.39 75 SER B CA 1
ATOM 2902 C C . SER B 1 75 ? -28.246 17.654 27.303 1.00 34.55 75 SER B C 1
ATOM 2903 O O . SER B 1 75 ? -28.774 18.533 26.636 1.00 33.77 75 SER B O 1
ATOM 2906 N N . SER B 1 76 ? -28.729 17.243 28.459 1.00 34.69 76 SER B N 1
ATOM 2907 C CA . SER B 1 76 ? -29.973 17.765 28.989 1.00 35.66 76 SER B CA 1
ATOM 2908 C C . SER B 1 76 ? -30.091 19.289 29.124 1.00 34.36 76 SER B C 1
ATOM 2909 O O . SER B 1 76 ? -29.134 19.968 29.500 1.00 33.15 76 SER B O 1
ATOM 2912 N N . PRO B 1 77 ? -31.275 19.833 28.804 1.00 34.82 77 PRO B N 1
ATOM 2913 C CA . PRO B 1 77 ? -31.500 21.285 28.928 1.00 36.40 77 PRO B CA 1
ATOM 2914 C C . PRO B 1 77 ? -31.594 21.591 30.432 1.00 39.28 77 PRO B C 1
ATOM 2915 O O . PRO B 1 77 ? -31.265 22.696 30.889 1.00 42.29 77 PRO B O 1
ATOM 2919 N N . ASP B 1 78 ? -31.964 20.578 31.209 1.00 39.79 78 ASP B N 1
ATOM 2920 C CA . ASP B 1 78 ? -32.092 20.686 32.669 1.00 40.48 78 ASP B CA 1
ATOM 2921 C C . ASP B 1 78 ? -30.736 20.720 33.357 1.00 42.45 78 ASP B C 1
ATOM 2922 O O . ASP B 1 78 ? -30.016 19.718 33.427 1.00 42.25 78 ASP B O 1
ATOM 2927 N N . PRO B 1 79 ? -30.378 21.870 33.930 1.00 43.96 79 PRO B N 1
ATOM 2928 C CA . PRO B 1 79 ? -29.084 21.986 34.600 1.00 44.07 79 PRO B CA 1
ATOM 2929 C C . PRO B 1 79 ? -28.795 21.023 35.752 1.00 44.16 79 PRO B C 1
ATOM 2930 O O . PRO B 1 79 ? -27.634 20.717 36.007 1.00 44.75 79 PRO B O 1
ATOM 2934 N N . ASP B 1 80 ? -29.816 20.557 36.465 1.00 44.70 80 ASP B N 1
ATOM 2935 C CA . ASP B 1 80 ? -29.544 19.630 37.579 1.00 45.30 80 ASP B CA 1
ATOM 2936 C C . ASP B 1 80 ? -29.134 18.263 37.029 1.00 44.19 80 ASP B C 1
ATOM 2937 O O . ASP B 1 80 ? -28.279 17.584 37.609 1.00 43.52 80 ASP B O 1
ATOM 2942 N N . ILE B 1 81 ? -29.770 17.864 35.927 1.00 43.23 81 ILE B N 1
ATOM 2943 C CA . ILE B 1 81 ? -29.432 16.617 35.270 1.00 42.64 81 ILE B CA 1
ATOM 2944 C C . ILE B 1 81 ? -28.025 16.699 34.705 1.00 42.70 81 ILE B C 1
ATOM 2945 O O . ILE B 1 81 ? -27.252 15.752 34.840 1.00 42.54 81 ILE B O 1
ATOM 2950 N N . ARG B 1 82 ? -27.663 17.824 34.089 1.00 42.71 82 ARG B N 1
ATOM 2951 C CA . ARG B 1 82 ? -26.301 17.942 33.576 1.00 43.04 82 ARG B CA 1
ATOM 2952 C C . ARG B 1 82 ? -25.327 17.864 34.730 1.00 42.91 82 ARG B C 1
ATOM 2953 O O . ARG B 1 82 ? -24.273 17.265 34.598 1.00 43.33 82 ARG B O 1
ATOM 2961 N N . LYS B 1 83 ? -25.690 18.449 35.874 1.00 43.60 83 LYS B N 1
ATOM 2962 C CA . LYS B 1 83 ? -24.812 18.424 37.031 1.00 43.41 83 LYS B CA 1
ATOM 2963 C C . LYS B 1 83 ? -24.595 16.998 37.515 1.00 41.79 83 LYS B C 1
ATOM 2964 O O . LYS B 1 83 ? -23.469 16.588 37.789 1.00 40.38 83 LYS B O 1
ATOM 2970 N N . ASN B 1 84 ? -25.681 16.249 37.619 1.00 40.69 84 ASN B N 1
ATOM 2971 C CA . ASN B 1 84 ? -25.578 14.867 38.077 1.00 41.43 84 ASN B CA 1
ATOM 2972 C C . ASN B 1 84 ? -24.780 14.062 37.056 1.00 40.41 84 ASN B C 1
ATOM 2973 O O . ASN B 1 84 ? -23.894 13.297 37.410 1.00 39.45 84 ASN B O 1
ATOM 2978 N N . ALA B 1 85 ? -25.107 14.255 35.779 1.00 41.00 85 ALA B N 1
ATOM 2979 C CA . ALA B 1 85 ? -24.427 13.553 34.695 1.00 39.96 85 ALA B CA 1
ATOM 2980 C C . ALA B 1 85 ? -22.944 13.717 34.887 1.00 39.65 85 ALA B C 1
ATOM 2981 O O . ALA B 1 85 ? -22.203 12.742 34.892 1.00 39.41 85 ALA B O 1
ATOM 2983 N N . LYS B 1 86 ? -22.499 14.952 35.088 1.00 39.94 86 LYS B N 1
ATOM 2984 C CA . LYS B 1 86 ? -21.072 15.193 35.245 1.00 39.93 86 LYS B CA 1
ATOM 2985 C C . LYS B 1 86 ? -20.483 14.535 36.479 1.00 40.03 86 LYS B C 1
ATOM 2986 O O . LYS B 1 86 ? -19.336 14.066 36.447 1.00 39.01 86 LYS B O 1
ATOM 2992 N N . ALA B 1 87 ? -21.260 14.485 37.564 1.00 39.76 87 ALA B N 1
ATOM 2993 C CA . ALA B 1 87 ? -20.792 13.871 38.807 1.00 39.07 87 ALA B CA 1
ATOM 2994 C C . ALA B 1 87 ? -20.717 12.360 38.586 1.00 37.99 87 ALA B C 1
ATOM 2995 O O . ALA B 1 87 ? -19.766 11.715 39.020 1.00 36.80 87 ALA B O 1
ATOM 2997 N N . PHE B 1 88 ? -21.725 11.807 37.917 1.00 37.63 88 PHE B N 1
ATOM 2998 C CA . PHE B 1 88 ? -21.727 10.382 37.612 1.00 38.79 88 PHE B CA 1
ATOM 2999 C C . PHE B 1 88 ? -20.450 9.979 36.847 1.00 38.88 88 PHE B C 1
ATOM 3000 O O . PHE B 1 88 ? -19.738 9.059 37.256 1.00 38.72 88 PHE B O 1
ATOM 3008 N N . TYR B 1 89 ? -20.156 10.673 35.747 1.00 38.09 89 TYR B N 1
ATOM 3009 C CA . TYR B 1 89 ? -18.987 10.360 34.955 1.00 38.31 89 TYR B CA 1
ATOM 3010 C C . TYR B 1 89 ? -17.639 10.598 35.637 1.00 39.37 89 TYR B C 1
ATOM 3011 O O . TYR B 1 89 ? -16.670 9.856 35.357 1.00 36.38 89 TYR B O 1
ATOM 3020 N N . THR B 1 90 ? -17.537 11.606 36.514 1.00 39.32 90 THR B N 1
ATOM 3021 C CA . THR B 1 90 ? -16.227 11.817 37.122 1.00 41.11 90 THR B CA 1
ATOM 3022 C C . THR B 1 90 ? -15.993 10.694 38.144 1.00 41.03 90 THR B C 1
ATOM 3023 O O . THR B 1 90 ? -14.867 10.209 38.274 1.00 39.54 90 THR B O 1
ATOM 3027 N N . ASP B 1 91 ? -17.054 10.265 38.828 1.00 41.04 91 ASP B N 1
ATOM 3028 C CA . ASP B 1 91 ? -16.913 9.153 39.770 1.00 42.62 91 ASP B CA 1
ATOM 3029 C C . ASP B 1 91 ? -16.592 7.869 38.967 1.00 42.44 91 ASP B C 1
ATOM 3030 O O . ASP B 1 91 ? -15.645 7.143 39.298 1.00 41.75 91 ASP B O 1
ATOM 3035 N N . LEU B 1 92 ? -17.367 7.608 37.906 1.00 41.05 92 LEU B N 1
ATOM 3036 C CA . LEU B 1 92 ? -17.131 6.411 37.073 1.00 39.13 92 LEU B CA 1
ATOM 3037 C C . LEU B 1 92 ? -15.711 6.389 36.511 1.00 38.81 92 LEU B C 1
ATOM 3038 O O . LEU B 1 92 ? -15.037 5.377 36.570 1.00 38.32 92 LEU B O 1
ATOM 3043 N N . LEU B 1 93 ? -15.240 7.506 35.981 1.00 38.64 93 LEU B N 1
ATOM 3044 C CA . LEU B 1 93 ? -13.899 7.538 35.428 1.00 40.64 93 LEU B CA 1
ATOM 3045 C C . LEU B 1 93 ? -12.792 7.293 36.452 1.00 41.38 93 LEU B C 1
ATOM 3046 O O . LEU B 1 93 ? -11.755 6.700 36.129 1.00 39.97 93 LEU B O 1
ATOM 3051 N N . LYS B 1 94 ? -12.987 7.754 37.684 1.00 42.26 94 LYS B N 1
ATOM 3052 C CA . LYS B 1 94 ? -11.955 7.543 38.701 1.00 42.71 94 LYS B CA 1
ATOM 3053 C C . LYS B 1 94 ? -11.902 6.057 39.042 1.00 41.07 94 LYS B C 1
ATOM 3054 O O . LYS B 1 94 ? -10.819 5.517 39.295 1.00 41.03 94 LYS B O 1
ATOM 3060 N N . ARG B 1 95 ? -13.060 5.404 39.048 1.00 39.59 95 ARG B N 1
ATOM 3061 C CA . ARG B 1 95 ? -13.104 3.974 39.330 1.00 40.33 95 ARG B CA 1
ATOM 3062 C C . ARG B 1 95 ? -12.391 3.200 38.221 1.00 40.37 95 ARG B C 1
ATOM 3063 O O . ARG B 1 95 ? -11.614 2.275 38.480 1.00 40.38 95 ARG B O 1
ATOM 3071 N N . LEU B 1 96 ? -12.669 3.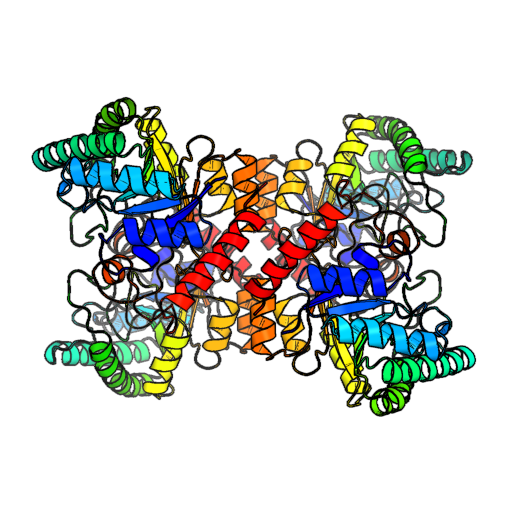597 36.983 1.00 39.56 96 LEU B N 1
ATOM 3072 C CA . LEU B 1 96 ? -12.047 3.000 35.817 1.00 38.74 96 LEU B CA 1
ATOM 3073 C C . LEU B 1 96 ? -10.550 3.076 35.994 1.00 39.47 96 LEU B C 1
ATOM 3074 O O . LEU B 1 96 ? -9.833 2.129 35.660 1.00 37.24 96 LEU B O 1
ATOM 3079 N N . TYR B 1 97 ? -10.061 4.207 36.494 1.00 39.32 97 TYR B N 1
ATOM 3080 C CA . TYR B 1 97 ? -8.624 4.346 36.694 1.00 39.90 97 TYR B CA 1
ATOM 3081 C C . TYR B 1 97 ? -8.182 3.287 37.720 1.00 41.03 97 TYR B C 1
ATOM 3082 O O . TYR B 1 97 ? -7.119 2.699 37.594 1.00 40.10 97 TYR B O 1
ATOM 3091 N N . LYS B 1 98 ? -8.995 3.061 38.741 1.00 41.65 98 LYS B N 1
ATOM 3092 C CA . LYS B 1 98 ? -8.654 2.070 39.761 1.00 43.19 98 LYS B CA 1
ATOM 3093 C C . LYS B 1 98 ? -8.688 0.660 39.165 1.00 44.37 98 LYS B C 1
ATOM 3094 O O . LYS B 1 98 ? -7.799 -0.165 39.428 1.00 44.93 98 LYS B O 1
ATOM 3100 N N . LEU B 1 99 ? -9.714 0.400 38.349 1.00 43.86 99 LEU B N 1
ATOM 3101 C CA . LEU B 1 99 ? -9.905 -0.899 37.696 1.00 44.28 99 LEU B CA 1
ATOM 3102 C C . LEU B 1 99 ? -8.886 -1.135 36.573 1.00 43.90 99 LEU B C 1
ATOM 3103 O O . LEU B 1 99 ? -8.807 -2.224 36.005 1.00 45.58 99 LEU B O 1
ATOM 3108 N N . ASP B 1 100 ? -8.069 -0.124 36.303 1.00 42.61 100 ASP B N 1
ATOM 3109 C CA . ASP B 1 100 ? -7.053 -0.167 35.262 1.00 43.85 100 ASP B CA 1
ATOM 3110 C C . ASP B 1 100 ? -7.629 -0.290 33.833 1.00 43.17 100 ASP B C 1
ATOM 3111 O O . ASP B 1 100 ? -7.031 -0.962 32.978 1.00 41.15 100 ASP B O 1
ATOM 3116 N N . VAL B 1 101 ? -8.793 0.330 33.582 1.00 40.98 101 VAL B N 1
ATOM 3117 C CA . VAL B 1 101 ? -9.335 0.310 32.231 1.00 40.35 101 VAL B CA 1
ATOM 3118 C C . VAL B 1 101 ? -9.137 1.683 31.576 1.00 40.79 101 VAL B C 1
ATOM 3119 O O . VAL B 1 101 ? -9.325 2.755 32.196 1.00 39.49 101 VAL B O 1
ATOM 3123 N N . HIS B 1 102 ? -8.747 1.627 30.312 1.00 37.89 102 HIS B N 1
ATOM 3124 C CA . HIS B 1 102 ? -8.442 2.795 29.555 1.00 37.16 102 HIS B CA 1
ATOM 3125 C C . HIS B 1 102 ? -9.411 3.174 28.459 1.00 35.55 102 HIS B C 1
ATOM 3126 O O . HIS B 1 102 ? -9.097 4.014 27.633 1.00 34.90 102 HIS B O 1
ATOM 3133 N N . LEU B 1 103 ? -10.592 2.574 28.455 1.00 33.54 103 LEU B N 1
ATOM 3134 C CA . LEU B 1 103 ? -11.529 2.879 27.413 1.00 31.62 103 LEU B CA 1
ATOM 3135 C C . LEU B 1 103 ? -12.956 2.673 27.831 1.00 30.17 103 LEU B C 1
ATOM 3136 O O . LEU B 1 103 ? -13.291 1.658 28.449 1.00 28.17 103 LEU B O 1
ATOM 3141 N N . ILE B 1 104 ? -13.808 3.655 27.513 1.00 26.68 104 ILE B N 1
ATOM 3142 C CA . ILE B 1 104 ? -15.238 3.541 27.788 1.00 26.07 104 ILE B CA 1
ATOM 3143 C C . ILE B 1 104 ? -15.895 4.033 26.510 1.00 26.23 104 ILE B C 1
ATOM 3144 O O . ILE B 1 104 ? -15.368 4.928 25.860 1.00 26.15 104 ILE B O 1
ATOM 3149 N N . GLY B 1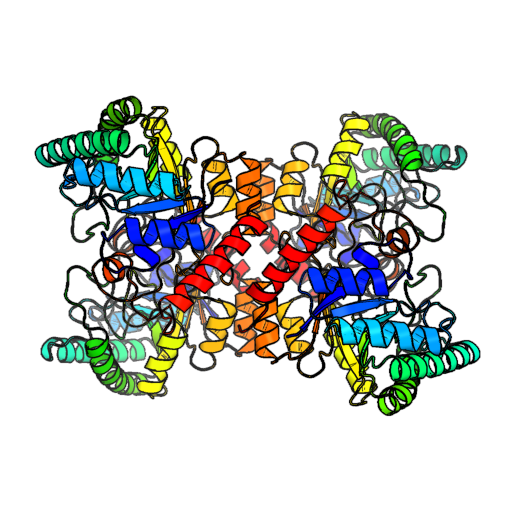 105 ? -17.019 3.437 26.132 1.00 25.75 105 GLY B N 1
ATOM 3150 C CA . GLY B 1 105 ? -17.676 3.862 24.911 1.00 26.01 105 GLY B CA 1
ATOM 3151 C C . GLY B 1 105 ? -19.164 3.627 24.969 1.00 25.64 105 GLY B C 1
ATOM 3152 O O . GLY B 1 105 ? -19.667 2.837 25.789 1.00 24.48 105 GLY B O 1
ATOM 3153 N N . GLY B 1 106 ? -19.881 4.351 24.128 1.00 22.47 106 GLY B N 1
ATOM 3154 C CA . GLY B 1 106 ? -21.330 4.196 24.065 1.00 23.66 106 GLY B CA 1
ATOM 3155 C C . GLY B 1 106 ? -21.926 5.556 23.715 1.00 24.26 106 GLY B C 1
ATOM 3156 O O . GLY B 1 106 ? -21.188 6.398 23.235 1.00 22.55 106 GLY B O 1
ATOM 3157 N N . ALA B 1 107 ? -23.226 5.769 23.946 1.00 27.08 107 ALA B N 1
ATOM 3158 C CA . ALA B 1 107 ? -23.841 7.077 23.644 1.00 27.32 107 ALA B CA 1
ATOM 3159 C C . ALA B 1 107 ? -23.494 8.026 24.795 1.00 27.62 107 ALA B C 1
ATOM 3160 O O . ALA B 1 107 ? -24.377 8.591 25.403 1.00 28.72 107 ALA B O 1
ATOM 3162 N N . LEU B 1 108 ? -22.212 8.217 25.076 1.00 27.10 108 LEU B N 1
ATOM 3163 C CA . LEU B 1 108 ? -21.816 9.031 26.224 1.00 28.47 108 LEU B CA 1
ATOM 3164 C C . LEU B 1 108 ? -22.190 10.532 26.167 1.00 30.90 108 LEU B C 1
ATOM 3165 O O . LEU B 1 108 ? -22.183 11.230 27.179 1.00 33.21 108 LEU B O 1
ATOM 3170 N N . TYR B 1 109 ? -22.529 11.010 24.989 1.00 31.58 109 TYR B N 1
ATOM 3171 C CA . TYR B 1 109 ? -22.890 12.419 24.780 1.00 32.56 109 TYR B CA 1
ATOM 3172 C C . TYR B 1 109 ? -24.363 12.616 24.983 1.00 33.76 109 TYR B C 1
ATOM 3173 O O . TYR B 1 109 ? -24.854 13.746 24.872 1.00 38.29 109 TYR B O 1
ATOM 3182 N N . SER B 1 110 ? -25.072 11.541 25.314 1.00 32.71 110 SER B N 1
ATOM 3183 C CA . SER B 1 110 ? -26.527 11.592 25.425 1.00 32.89 110 SER B CA 1
ATOM 3184 C C . SER B 1 110 ? -26.991 10.586 26.481 1.00 32.40 110 SER B C 1
ATOM 3185 O O . SER B 1 110 ? -26.398 10.484 27.557 1.00 30.50 110 SER B O 1
ATOM 3188 N N . TYR B 1 111 ? -28.074 9.880 26.192 1.00 31.11 111 TYR B N 1
ATOM 3189 C CA . TYR B 1 111 ? -28.528 8.814 27.084 1.00 33.61 111 TYR B CA 1
ATOM 3190 C C . TYR B 1 111 ? -29.070 7.739 26.114 1.00 33.66 111 TYR B C 1
ATOM 3191 O O . TYR B 1 111 ? -29.251 8.032 24.909 1.00 31.94 111 TYR B O 1
ATOM 3200 N N . TRP B 1 112 ? -29.321 6.526 26.615 1.00 33.02 112 TRP B N 1
ATOM 3201 C CA . TRP B 1 112 ? -29.736 5.408 25.744 1.00 33.89 112 TRP B CA 1
ATOM 3202 C C . TRP B 1 112 ? -30.534 4.333 26.475 1.00 34.98 112 TRP B C 1
ATOM 3203 O O . TRP B 1 112 ? -30.188 3.977 27.587 1.00 34.45 112 TRP B O 1
ATOM 3214 N N . PRO B 1 113 ? -31.604 3.805 25.860 1.00 35.61 113 PRO B N 1
ATOM 3215 C CA . PRO B 1 113 ? -32.133 4.152 24.523 1.00 37.46 113 PRO B CA 1
ATOM 3216 C C . PRO B 1 113 ? -32.904 5.493 24.601 1.00 39.00 113 PRO B C 1
ATOM 3217 O O . PRO B 1 113 ? -33.292 5.915 25.686 1.00 37.35 113 PRO B O 1
ATOM 3221 N N . ILE B 1 114 ? -33.082 6.185 23.477 1.00 40.10 114 ILE B N 1
ATOM 3222 C CA . ILE B 1 114 ? -33.783 7.476 23.523 1.00 40.20 114 ILE B CA 1
ATOM 3223 C C . ILE B 1 114 ? -35.284 7.267 23.677 1.00 41.74 114 ILE B C 1
ATOM 3224 O O . ILE B 1 114 ? -35.870 6.389 23.038 1.00 42.12 114 ILE B O 1
ATOM 3229 N N . ASP B 1 115 ? -35.906 8.053 24.550 1.00 44.02 115 ASP B N 1
ATOM 3230 C CA . ASP B 1 115 ? -37.362 7.974 24.682 1.00 45.58 115 ASP B CA 1
ATOM 3231 C C . ASP B 1 115 ? -37.865 8.976 23.651 1.00 45.49 115 ASP B C 1
ATOM 3232 O O . ASP B 1 115 ? -37.705 10.174 23.828 1.00 45.26 115 ASP B O 1
ATOM 3237 N N . TYR B 1 116 ? -38.457 8.495 22.572 1.00 46.48 116 TYR B N 1
ATOM 3238 C CA . TYR B 1 116 ? -38.929 9.400 21.528 1.00 49.20 116 TYR B CA 1
ATOM 3239 C C . TYR B 1 116 ? -40.311 10.030 21.745 1.00 51.53 116 TYR B C 1
ATOM 3240 O O . TYR B 1 116 ? -40.830 10.738 20.862 1.00 51.89 116 TYR B O 1
ATOM 3249 N N . THR B 1 117 ? -40.905 9.781 22.912 1.00 53.34 117 THR B N 1
ATOM 3250 C CA . THR B 1 117 ? -42.207 10.358 23.221 1.00 55.61 117 THR B CA 1
ATOM 3251 C C . THR B 1 117 ? -41.895 11.649 23.941 1.00 57.30 117 THR B C 1
ATOM 3252 O O . THR B 1 117 ? -42.710 12.163 24.691 1.00 58.03 117 THR B O 1
ATOM 3256 N N . LYS B 1 118 ? -40.682 12.138 23.744 1.00 59.69 118 LYS B N 1
ATOM 3257 C CA . LYS B 1 118 ? -40.261 13.391 24.341 1.00 61.83 118 LYS B CA 1
ATOM 3258 C C . LYS B 1 118 ? -39.821 14.322 23.223 1.00 62.70 118 LYS B C 1
ATOM 3259 O O . LYS B 1 118 ? -39.726 13.908 22.060 1.00 63.69 118 LYS B O 1
ATOM 3265 N N . THR B 1 119 ? -39.593 15.587 23.561 1.00 63.41 119 THR B N 1
ATOM 3266 C CA . THR B 1 119 ? -39.208 16.572 22.554 1.00 63.44 119 THR B CA 1
ATOM 3267 C C . THR B 1 119 ? -37.773 16.463 22.143 1.00 62.21 119 THR B C 1
ATOM 3268 O O . THR B 1 119 ? -36.864 16.459 22.980 1.00 62.98 119 THR B O 1
ATOM 3272 N N . ILE B 1 120 ? -37.564 16.402 20.840 1.00 60.41 120 ILE B N 1
ATOM 3273 C CA . ILE B 1 120 ? -36.212 16.321 20.356 1.00 58.34 120 ILE B CA 1
ATOM 3274 C C . ILE B 1 120 ? -35.707 17.698 19.963 1.00 55.31 120 ILE B C 1
ATOM 3275 O O . ILE B 1 120 ? -36.219 18.292 19.012 1.00 57.06 120 ILE B O 1
ATOM 3280 N N . ASP B 1 121 ? -34.733 18.212 20.711 1.00 50.97 121 ASP B N 1
ATOM 3281 C CA . ASP B 1 121 ? -34.102 19.489 20.390 1.00 46.20 121 ASP B CA 1
ATOM 3282 C C . ASP B 1 121 ? -32.633 19.249 20.001 1.00 43.04 121 ASP B C 1
ATOM 3283 O O . ASP B 1 121 ? -31.714 19.545 20.763 1.00 40.94 121 ASP B O 1
ATOM 3288 N N . LYS B 1 122 ? -32.429 18.756 18.782 1.00 41.30 122 LYS B N 1
ATOM 3289 C CA . LYS B 1 122 ? -31.101 18.396 18.309 1.00 39.74 122 LYS B CA 1
ATOM 3290 C C . LYS B 1 122 ? -30.035 19.461 18.361 1.00 39.68 122 LYS B C 1
ATOM 3291 O O . LYS B 1 122 ? -28.949 19.231 18.889 1.00 40.79 122 LYS B O 1
ATOM 3297 N N . LYS B 1 123 ? -30.316 20.645 17.828 1.00 40.45 123 LYS B N 1
ATOM 3298 C CA . LYS B 1 123 ? -29.294 21.667 17.857 1.00 38.39 123 LYS B CA 1
ATOM 3299 C C . LYS B 1 123 ? -28.952 22.081 19.271 1.00 36.07 123 LYS B C 1
ATOM 3300 O O . LYS B 1 123 ? -27.773 22.235 19.591 1.00 34.46 123 LYS B O 1
ATOM 3306 N N . GLY B 1 124 ? -29.964 22.281 20.114 1.00 34.88 124 GLY B N 1
ATOM 3307 C CA . GLY B 1 124 ? -29.686 22.663 21.499 1.00 35.45 124 GLY B CA 1
ATOM 3308 C C . GLY B 1 124 ? -28.975 21.546 22.290 1.00 34.36 124 GLY B C 1
ATOM 3309 O O . GLY B 1 124 ? -28.045 21.797 23.066 1.00 32.56 124 GLY B O 1
ATOM 3310 N N . ASP B 1 125 ? -29.414 20.303 22.083 1.00 34.38 125 ASP B N 1
ATOM 3311 C CA . ASP B 1 125 ? -28.813 19.149 22.779 1.00 32.82 125 ASP B CA 1
ATOM 3312 C C . ASP B 1 125 ? -27.393 18.987 22.330 1.00 31.64 125 ASP B C 1
ATOM 3313 O O . ASP B 1 125 ? -26.511 18.734 23.137 1.00 32.16 125 ASP B O 1
ATOM 3318 N N . TRP B 1 126 ? -27.159 19.209 21.041 1.00 32.21 126 TRP B N 1
ATOM 3319 C CA . TRP B 1 126 ? -25.834 19.097 20.487 1.00 31.34 126 TRP B CA 1
ATOM 3320 C C . TRP B 1 126 ? -24.863 20.098 21.083 1.00 32.74 126 TRP B C 1
ATOM 3321 O O . TRP B 1 126 ? -23.723 19.758 21.405 1.00 32.07 126 TRP B O 1
ATOM 3332 N N . GLU B 1 127 ? -25.276 21.362 21.199 1.00 35.92 127 GLU B N 1
ATOM 3333 C CA . GLU B 1 127 ? -24.374 22.377 21.761 1.00 37.39 127 GLU B CA 1
ATOM 3334 C C . GLU B 1 127 ? -24.046 22.114 23.202 1.00 36.40 127 GLU B C 1
ATOM 3335 O O . GLU B 1 127 ? -22.891 22.182 23.591 1.00 38.19 127 GLU B O 1
ATOM 3341 N N . ARG B 1 128 ? -25.062 21.829 24.002 1.00 35.49 128 ARG B N 1
ATOM 3342 C CA . ARG B 1 128 ? -24.851 21.515 25.405 1.00 35.64 128 ARG B CA 1
ATOM 3343 C C . ARG B 1 128 ? -23.921 20.298 25.546 1.00 34.91 128 ARG B C 1
ATOM 3344 O O . ARG B 1 128 ? -22.945 20.320 26.302 1.00 34.95 128 ARG B O 1
ATOM 3352 N N . SER B 1 129 ? -24.224 19.238 24.801 1.00 34.69 129 SER B N 1
ATOM 3353 C CA . SER B 1 129 ? -23.406 18.017 24.889 1.00 34.93 129 SER B CA 1
ATOM 3354 C C . SER B 1 129 ? -21.934 18.244 24.579 1.00 33.91 129 SER B C 1
ATOM 3355 O O . SER B 1 129 ? -21.076 17.772 25.293 1.00 35.91 129 SER B O 1
ATOM 3358 N N . VAL B 1 130 ? -21.625 18.958 23.513 1.00 32.95 130 VAL B N 1
ATOM 3359 C CA . VAL B 1 130 ? -20.230 19.243 23.170 1.00 33.18 130 VAL B CA 1
ATOM 3360 C C . VAL B 1 130 ? -19.509 19.918 24.361 1.00 34.29 130 VAL B C 1
ATOM 3361 O O . VAL B 1 130 ? -18.376 19.604 24.705 1.00 31.69 130 VAL B O 1
ATOM 3365 N N . GLU B 1 131 ? -20.195 20.880 24.959 1.00 36.26 131 GLU B N 1
ATOM 3366 C CA . GLU B 1 131 ? -19.677 21.627 26.092 1.00 38.83 131 GLU B CA 1
ATOM 3367 C C . GLU B 1 131 ? -19.529 20.702 27.299 1.00 36.58 131 GLU B C 1
ATOM 3368 O O . GLU B 1 131 ? -18.485 20.677 27.942 1.00 34.93 131 GLU B O 1
ATOM 3374 N N . SER B 1 132 ? -20.573 19.935 27.592 1.00 36.78 132 SER B N 1
ATOM 3375 C CA . SER B 1 132 ? -20.503 18.990 28.705 1.00 37.79 132 SER B CA 1
ATOM 3376 C C . SER B 1 132 ? -19.361 17.962 28.514 1.00 37.94 132 SER B C 1
ATOM 3377 O O . SER B 1 132 ? -18.492 17.825 29.382 1.00 38.77 132 SER B O 1
ATOM 3380 N N . VAL B 1 133 ? -19.355 17.258 27.378 1.00 36.57 133 VAL B N 1
ATOM 3381 C CA . VAL B 1 133 ? -18.332 16.239 27.095 1.00 34.68 133 VAL B CA 1
ATOM 3382 C C . VAL B 1 133 ? -16.933 16.833 27.229 1.00 35.62 133 VAL B C 1
ATOM 3383 O O . VAL B 1 133 ? -16.038 16.206 27.766 1.00 35.46 133 VAL B O 1
ATOM 3387 N N . ARG B 1 134 ? -16.745 18.069 26.771 1.00 37.74 134 ARG B N 1
ATOM 3388 C CA . ARG B 1 134 ? -15.434 18.694 26.895 1.00 40.12 134 ARG B CA 1
ATOM 3389 C C . ARG B 1 134 ? -15.016 18.785 28.361 1.00 40.36 134 ARG B C 1
ATOM 3390 O O . ARG B 1 134 ? -13.845 18.602 28.684 1.00 39.19 134 ARG B O 1
ATOM 3398 N N . GLU B 1 135 ? -15.961 19.068 29.247 1.00 41.33 135 GLU B N 1
ATOM 3399 C CA . GLU B 1 135 ? -15.612 19.137 30.667 1.00 43.55 135 GLU B CA 1
ATOM 3400 C C . GLU B 1 135 ? -15.205 17.741 31.151 1.00 42.02 135 GLU B C 1
ATOM 3401 O O . GLU B 1 135 ? -14.125 17.545 31.710 1.00 41.18 135 GLU B O 1
ATOM 3407 N N . VAL B 1 136 ? -16.090 16.774 30.926 1.00 41.31 136 VAL B N 1
ATOM 3408 C CA . VAL B 1 136 ? -15.817 15.409 31.344 1.00 40.42 136 VAL B CA 1
ATOM 3409 C C . VAL B 1 136 ? -14.464 14.928 30.791 1.00 40.71 136 VAL B C 1
ATOM 3410 O O . VAL B 1 136 ? -13.708 14.228 31.482 1.00 42.46 136 VAL B O 1
ATOM 3414 N N . ALA B 1 137 ? -14.140 15.338 29.571 1.00 40.40 137 ALA B N 1
ATOM 3415 C CA . ALA B 1 137 ? -12.882 14.964 28.925 1.00 40.86 137 ALA B CA 1
ATOM 3416 C C . ALA B 1 137 ? -11.652 15.221 29.790 1.00 42.65 137 ALA B C 1
ATOM 3417 O O . ALA B 1 137 ? -10.684 14.439 29.771 1.00 41.04 137 ALA B O 1
ATOM 3419 N N . LYS B 1 138 ? -11.664 16.339 30.515 1.00 43.48 138 LYS B N 1
ATOM 3420 C CA . LYS B 1 138 ? -10.536 16.671 31.367 1.00 45.11 138 LYS B CA 1
ATOM 3421 C C . LYS B 1 138 ? -10.317 15.602 32.428 1.00 44.05 138 LYS B C 1
ATOM 3422 O O . LYS B 1 138 ? -9.180 15.258 32.735 1.00 43.86 138 LYS B O 1
ATOM 3428 N N . VAL B 1 139 ? -11.416 15.091 32.979 1.00 44.43 139 VAL B N 1
ATOM 3429 C CA . VAL B 1 139 ? -11.347 14.056 34.002 1.00 44.46 139 VAL B CA 1
ATOM 3430 C C . VAL B 1 139 ? -10.923 12.735 33.363 1.00 44.96 139 VAL B C 1
ATOM 3431 O O . VAL B 1 139 ? -10.149 11.962 33.952 1.00 44.13 139 VAL B O 1
ATOM 3435 N N . ALA B 1 140 ? -11.423 12.494 32.153 1.00 43.55 140 ALA B N 1
ATOM 3436 C CA . ALA B 1 140 ? -11.074 11.279 31.435 1.00 44.05 140 ALA B CA 1
ATOM 3437 C C . ALA B 1 140 ? -9.580 11.303 31.149 1.00 43.79 140 ALA B C 1
ATOM 3438 O O . ALA B 1 140 ? -8.898 10.273 31.207 1.00 43.22 140 ALA B O 1
ATOM 3440 N N . GLU B 1 141 ? -9.057 12.477 30.849 1.00 43.76 141 GLU B N 1
ATOM 3441 C CA . GLU B 1 141 ? -7.638 12.569 30.584 1.00 46.66 141 GLU B CA 1
ATOM 3442 C C . GLU B 1 141 ? -6.842 12.322 31.860 1.00 46.50 141 GLU B C 1
ATOM 3443 O O . GLU B 1 141 ? -5.775 11.713 31.817 1.00 47.68 141 GLU B O 1
ATOM 3449 N N . ALA B 1 142 ? -7.347 12.792 32.996 1.00 46.99 142 ALA B N 1
ATOM 3450 C CA . ALA B 1 142 ? -6.635 12.586 34.260 1.00 46.89 142 ALA B CA 1
ATOM 3451 C C . ALA B 1 142 ? -6.654 11.113 34.659 1.00 47.43 142 ALA B C 1
ATOM 3452 O O . ALA B 1 142 ? -5.758 10.635 35.350 1.00 46.78 142 ALA B O 1
ATOM 3454 N N . CYS B 1 143 ? -7.699 10.401 34.269 1.00 46.94 143 CYS B N 1
ATOM 3455 C CA . CYS B 1 143 ? -7.774 8.997 34.622 1.00 45.28 143 CYS B CA 1
ATOM 3456 C C . CYS B 1 143 ? -7.171 8.077 33.557 1.00 44.53 143 CYS B C 1
ATOM 3457 O O . CYS B 1 143 ? -7.201 6.868 33.706 1.00 46.62 143 CYS B O 1
ATOM 3460 N N . GLY B 1 144 ? -6.606 8.649 32.503 1.00 42.74 144 GLY B N 1
ATOM 3461 C CA . GLY B 1 144 ? -6.032 7.854 31.429 1.00 41.95 144 GLY B CA 1
ATOM 3462 C C . GLY B 1 144 ? -7.070 7.032 30.665 1.00 40.95 144 GLY B C 1
ATOM 3463 O O . GLY B 1 144 ? -6.792 5.902 30.230 1.00 41.52 144 GLY B O 1
ATOM 3464 N N . VAL B 1 145 ? -8.261 7.598 30.503 1.00 38.86 145 VAL B N 1
ATOM 3465 C CA . VAL B 1 145 ? -9.378 6.941 29.829 1.00 37.70 145 VAL B CA 1
ATOM 3466 C C . VAL B 1 145 ? -9.821 7.579 28.489 1.00 38.60 145 VAL B C 1
ATOM 3467 O O . VAL B 1 145 ? -10.076 8.791 28.407 1.00 37.15 145 VAL B O 1
ATOM 3471 N N . ASP B 1 146 ? -9.901 6.758 27.441 1.00 38.15 146 ASP B N 1
ATOM 3472 C CA . ASP B 1 146 ? -10.384 7.236 26.143 1.00 36.33 146 ASP B CA 1
ATOM 3473 C C . ASP B 1 146 ? -11.918 7.214 26.242 1.00 34.19 146 ASP B C 1
ATOM 3474 O O . ASP B 1 146 ? -12.531 6.164 26.514 1.00 32.33 146 ASP B O 1
ATOM 3479 N N . PHE B 1 147 ? -12.524 8.390 26.053 1.00 30.49 147 PHE B N 1
ATOM 3480 C CA . PHE B 1 147 ? -13.979 8.587 26.146 1.00 29.07 147 PHE B CA 1
ATOM 3481 C C . PHE B 1 147 ? -14.448 8.525 24.692 1.00 30.42 147 PHE B C 1
ATOM 3482 O O . PHE B 1 147 ? -14.272 9.486 23.927 1.00 27.89 147 PHE B O 1
ATOM 3490 N N . CYS B 1 148 ? -15.024 7.376 24.315 1.00 30.25 148 CYS B N 1
ATOM 3491 C CA . CYS B 1 148 ? -15.406 7.103 22.921 1.00 29.61 148 CYS B CA 1
ATOM 3492 C C . CYS B 1 148 ? -16.880 7.315 22.669 1.00 28.77 148 CYS B C 1
ATOM 3493 O O . CYS B 1 148 ? -17.684 6.688 23.323 1.00 30.80 148 CYS B O 1
ATOM 3496 N N . LEU B 1 149 ? -17.224 8.182 21.707 1.00 26.51 149 LEU B N 1
ATOM 3497 C CA . LEU B 1 149 ? -18.625 8.497 21.408 1.00 24.88 149 LEU B CA 1
ATOM 3498 C C . LEU B 1 149 ? -19.081 7.608 20.283 1.00 24.42 149 LEU B C 1
ATOM 3499 O O . LEU B 1 149 ? -18.587 7.708 19.150 1.00 26.88 149 LEU B O 1
ATOM 3504 N N . GLU B 1 150 ? -20.052 6.753 20.577 1.00 25.76 150 GLU B N 1
ATOM 3505 C CA . GLU B 1 150 ? -20.509 5.811 19.585 1.00 24.78 150 GLU B CA 1
ATOM 3506 C C . GLU B 1 150 ? -21.579 6.332 18.650 1.00 24.55 150 GLU B C 1
ATOM 3507 O O . GLU B 1 150 ? -22.560 6.891 19.113 1.00 27.04 150 GLU B O 1
ATOM 3513 N N . VAL B 1 151 ? -21.395 6.115 17.344 1.00 24.59 151 VAL B N 1
ATOM 3514 C CA . VAL B 1 151 ? -22.337 6.545 16.325 1.00 24.00 151 VAL B CA 1
ATOM 3515 C C . VAL B 1 151 ? -23.442 5.515 16.264 1.00 24.28 151 VAL B C 1
ATOM 3516 O O . VAL B 1 151 ? -23.162 4.336 16.037 1.00 22.51 151 VAL B O 1
ATOM 3520 N N . LEU B 1 152 ? -24.697 5.932 16.456 1.00 25.37 152 LEU B N 1
ATOM 3521 C CA . LEU B 1 152 ? -25.840 4.968 16.491 1.00 24.56 152 LEU B CA 1
ATOM 3522 C C . LEU B 1 152 ? -26.899 5.154 15.420 1.00 24.52 152 LEU B C 1
ATOM 3523 O O . LEU B 1 152 ? -27.017 6.243 14.885 1.00 24.51 152 LEU B O 1
ATOM 3528 N N . ASN B 1 153 ? -27.693 4.130 15.104 1.00 24.06 153 ASN B N 1
ATOM 3529 C CA . ASN B 1 153 ? -28.740 4.339 14.103 1.00 24.25 153 ASN B CA 1
ATOM 3530 C C . ASN B 1 153 ? -29.817 5.292 14.644 1.00 26.27 153 ASN B C 1
ATOM 3531 O O . ASN B 1 153 ? -29.938 5.491 15.856 1.00 23.94 153 ASN B O 1
ATOM 3536 N N . ARG B 1 154 ? -30.625 5.828 13.725 1.00 25.86 154 ARG B N 1
ATOM 3537 C CA . ARG B 1 154 ? -31.687 6.792 14.022 1.00 26.26 154 ARG B CA 1
ATOM 3538 C C . ARG B 1 154 ? -32.689 6.397 15.089 1.00 28.02 154 ARG B C 1
ATOM 3539 O O . ARG B 1 154 ? -33.303 7.264 15.751 1.00 27.54 154 ARG B O 1
ATOM 3547 N N . PHE B 1 155 ? -32.883 5.093 15.253 1.00 28.11 155 PHE B N 1
ATOM 3548 C CA . PHE B 1 155 ? -33.858 4.594 16.205 1.00 28.75 155 PHE B CA 1
ATOM 3549 C C . PHE B 1 155 ? -33.373 4.609 17.641 1.00 28.45 155 PHE B C 1
ATOM 3550 O O . PHE B 1 155 ? -34.173 4.587 18.566 1.00 28.71 155 PHE B O 1
ATOM 3558 N N . GLU B 1 156 ? -32.069 4.705 17.823 1.00 27.15 156 GLU B N 1
ATOM 3559 C CA . GLU B 1 156 ? -31.505 4.644 19.157 1.00 29.54 156 GLU B CA 1
ATOM 3560 C C . GLU B 1 156 ? -30.923 5.954 19.631 1.00 31.36 156 GLU B C 1
ATOM 3561 O O . GLU B 1 156 ? -30.687 6.133 20.812 1.00 32.04 156 GLU B O 1
ATOM 3567 N N . ASN B 1 157 ? -30.763 6.899 18.713 1.00 31.48 157 ASN B N 1
ATOM 3568 C CA . ASN B 1 157 ? -30.199 8.183 19.067 1.00 32.19 157 ASN B CA 1
ATOM 3569 C C . ASN B 1 157 ? -30.426 9.123 17.896 1.00 30.70 157 ASN B C 1
ATOM 3570 O O . ASN B 1 157 ? -30.584 8.675 16.746 1.00 30.07 157 ASN B O 1
ATOM 3575 N N . TYR B 1 158 ? -30.437 10.424 18.164 1.00 32.05 158 TYR B N 1
ATOM 3576 C CA . TYR B 1 158 ? -30.686 11.380 17.086 1.00 31.91 158 TYR B CA 1
ATOM 3577 C C . TYR B 1 158 ? -29.579 12.391 16.924 1.00 32.17 158 TYR B C 1
ATOM 3578 O O . TYR B 1 158 ? -29.597 13.131 15.955 1.00 32.13 158 TYR B O 1
ATOM 3587 N N . LEU B 1 159 ? -28.614 12.433 17.840 1.00 30.74 159 LEU B N 1
ATOM 3588 C CA . LEU B 1 159 ? -27.534 13.405 17.705 1.00 30.16 159 LEU B CA 1
ATOM 3589 C C . LEU B 1 159 ? -26.468 13.029 16.707 1.00 30.96 159 LEU B C 1
ATOM 3590 O O . LEU B 1 159 ? -26.035 13.864 15.917 1.00 30.15 159 LEU B O 1
ATOM 3595 N N . ILE B 1 160 ? -26.010 11.771 16.763 1.00 28.32 160 ILE B N 1
ATOM 3596 C CA . ILE B 1 160 ? -24.929 11.295 15.898 1.00 27.43 160 ILE B CA 1
ATOM 3597 C C . ILE B 1 160 ? -25.314 9.964 15.225 1.00 28.74 160 ILE B C 1
ATOM 3598 O O . ILE B 1 160 ? -25.333 8.925 15.913 1.00 27.39 160 ILE B O 1
ATOM 3603 N N . ASN B 1 161 ? -25.637 10.001 13.922 1.00 25.96 161 ASN B N 1
ATOM 3604 C CA . ASN B 1 161 ? -26.054 8.812 13.200 1.00 27.98 161 ASN B CA 1
ATOM 3605 C C . ASN B 1 161 ? -25.067 8.408 12.101 1.00 25.87 161 ASN B C 1
ATOM 3606 O O . ASN B 1 161 ? -25.238 7.368 11.496 1.00 27.26 161 ASN B O 1
ATOM 3611 N N . THR B 1 162 ? -24.057 9.220 11.809 1.00 25.86 162 THR B N 1
ATOM 3612 C CA . THR B 1 162 ? -23.084 8.827 10.777 1.00 25.82 162 THR B CA 1
ATOM 3613 C C . THR B 1 162 ? -21.687 9.121 11.259 1.00 24.91 162 THR B C 1
ATOM 3614 O O . THR B 1 162 ? -21.501 9.904 12.208 1.00 24.00 162 THR B O 1
ATOM 3618 N N . ALA B 1 163 ? -20.705 8.515 10.599 1.00 23.34 163 ALA B N 1
ATOM 3619 C CA . ALA B 1 163 ? -19.311 8.744 11.003 1.00 25.36 163 ALA B CA 1
ATOM 3620 C C . ALA B 1 163 ? -18.965 10.227 10.841 1.00 25.83 163 ALA B C 1
ATOM 3621 O O . ALA B 1 163 ? -18.200 10.790 11.631 1.00 25.90 163 ALA B O 1
ATOM 3623 N N . GLN B 1 164 ? -19.509 10.839 9.789 1.00 26.66 164 GLN B N 1
ATOM 3624 C CA . GLN B 1 164 ? -19.244 12.258 9.538 1.00 30.52 164 GLN B CA 1
ATOM 3625 C C . GLN B 1 164 ? -19.805 13.141 10.680 1.00 29.48 164 GLN B C 1
ATOM 3626 O O . GLN B 1 164 ? -19.167 14.108 11.097 1.00 29.81 164 GLN B O 1
ATOM 3632 N N . GLU B 1 165 ? -20.988 12.819 11.180 1.00 29.54 165 GLU B N 1
ATOM 3633 C CA . GLU B 1 165 ? -21.538 13.585 12.302 1.00 30.64 165 GLU B CA 1
ATOM 3634 C C . GLU B 1 165 ? -20.688 13.340 13.554 1.00 29.87 165 GLU B C 1
ATOM 3635 O O . GLU B 1 165 ? -20.417 14.277 14.327 1.00 28.56 165 GLU B O 1
ATOM 3641 N N . GLY B 1 166 ? -20.290 12.073 13.763 1.00 27.13 166 GLY B N 1
ATOM 3642 C CA . GLY B 1 166 ? -19.443 11.736 14.897 1.00 25.90 166 GLY B CA 1
ATOM 3643 C C . GLY B 1 166 ? -18.105 12.491 14.876 1.00 27.19 166 GLY B C 1
ATOM 3644 O O . GLY B 1 166 ? -17.671 13.025 15.885 1.00 26.62 166 GLY B O 1
ATOM 3645 N N . VAL B 1 167 ? -17.447 12.544 13.719 1.00 28.66 167 VAL B N 1
ATOM 3646 C CA . VAL B 1 167 ? -16.170 13.265 13.586 1.00 28.28 167 VAL B CA 1
ATOM 3647 C C . VAL B 1 167 ? -16.390 14.781 13.813 1.00 30.59 167 VAL B C 1
ATOM 3648 O O . VAL B 1 167 ? -15.636 15.429 14.543 1.00 31.07 167 VAL B O 1
ATOM 3652 N N . ASP B 1 168 ? -17.450 15.326 13.217 1.00 30.57 168 ASP B N 1
ATOM 3653 C CA . ASP B 1 168 ? -17.755 16.754 13.413 1.00 32.22 168 ASP B CA 1
ATOM 3654 C C . ASP B 1 168 ? -17.891 17.057 14.921 1.00 32.36 168 ASP B C 1
ATOM 3655 O O . ASP B 1 168 ? -17.367 18.066 15.423 1.00 33.26 168 ASP B O 1
ATOM 3660 N N . PHE B 1 169 ? -18.589 16.182 15.644 1.00 31.74 169 PHE B N 1
ATOM 3661 C CA . PHE B 1 169 ? -18.812 16.351 17.090 1.00 31.27 169 PHE B CA 1
ATOM 3662 C C . PHE B 1 169 ? -17.500 16.252 17.854 1.00 33.25 169 PHE B C 1
ATOM 3663 O O . PHE B 1 169 ? -17.183 17.103 18.694 1.00 33.24 169 PHE B O 1
ATOM 3671 N N . VAL B 1 170 ? -16.701 15.235 17.532 1.00 31.31 170 VAL B N 1
ATOM 3672 C CA . VAL B 1 170 ? -15.451 15.080 18.221 1.00 31.95 170 VAL B CA 1
ATOM 3673 C C . VAL B 1 170 ? -14.497 16.241 17.932 1.00 32.32 170 VAL B C 1
ATOM 3674 O O . VAL B 1 170 ? -13.807 16.684 18.829 1.00 31.16 170 VAL B O 1
ATOM 3678 N N . LYS B 1 171 ? -14.446 16.730 16.688 1.00 32.51 171 LYS B N 1
ATOM 3679 C CA . LYS B 1 171 ? -13.560 17.846 16.392 1.00 33.50 171 LYS B CA 1
ATOM 3680 C C . LYS B 1 171 ? -14.009 19.121 17.109 1.00 34.41 171 LYS B C 1
ATOM 3681 O O . LYS B 1 171 ? -13.160 19.936 17.507 1.00 34.38 171 LYS B O 1
ATOM 3687 N N . GLN B 1 172 ? -15.320 19.294 17.266 1.00 34.20 172 GLN B N 1
ATOM 3688 C CA . GLN B 1 172 ? -15.854 20.443 17.990 1.00 36.89 172 GLN B CA 1
ATOM 3689 C C . GLN B 1 172 ? -15.420 20.344 19.460 1.00 37.89 172 GLN B C 1
ATOM 3690 O O . GLN B 1 172 ? -15.015 21.329 20.031 1.00 38.15 172 GLN B O 1
ATOM 3696 N N . VAL B 1 173 ? -15.530 19.158 20.065 1.00 37.97 173 VAL B N 1
ATOM 3697 C CA . VAL B 1 173 ? -15.141 18.938 21.462 1.00 38.96 173 VAL B CA 1
ATOM 3698 C C . VAL B 1 173 ? -13.677 19.308 21.587 1.00 40.61 173 VAL B C 1
ATOM 3699 O O . VAL B 1 173 ? -13.245 19.883 22.597 1.00 39.93 173 VAL B O 1
ATOM 3703 N N . ASP B 1 174 ? -12.924 18.970 20.548 1.00 40.83 174 ASP B N 1
ATOM 3704 C CA . ASP B 1 174 ? -11.516 19.317 20.459 1.00 44.20 174 ASP B CA 1
ATOM 3705 C C . ASP B 1 174 ? -10.672 18.951 21.655 1.00 45.09 174 ASP B C 1
ATOM 3706 O O . ASP B 1 174 ? -10.046 19.818 22.259 1.00 46.43 174 ASP B O 1
ATOM 3711 N N . HIS B 1 175 ? -10.621 17.665 21.986 1.00 45.46 175 HIS B N 1
ATOM 3712 C CA . HIS B 1 175 ? -9.825 17.208 23.125 1.00 46.08 175 HIS B CA 1
ATOM 3713 C C . HIS B 1 175 ? -9.322 15.802 22.805 1.00 45.81 175 HIS B C 1
ATOM 3714 O O . HIS B 1 175 ? -10.083 14.944 22.397 1.00 44.95 175 HIS B O 1
ATOM 3721 N N . ASN B 1 176 ? -8.027 15.583 22.993 1.00 46.79 176 ASN B N 1
ATOM 3722 C CA . ASN B 1 176 ? -7.406 14.316 22.656 1.00 48.18 176 ASN B CA 1
ATOM 3723 C C . ASN B 1 176 ? -7.963 13.007 23.268 1.00 46.41 176 ASN B C 1
ATOM 3724 O O . ASN B 1 176 ? -7.839 11.957 22.648 1.00 47.05 176 ASN B O 1
ATOM 3729 N N . ASN B 1 177 ? -8.575 13.053 24.443 1.00 43.93 177 ASN B N 1
ATOM 3730 C CA . ASN B 1 177 ? -9.148 11.837 25.036 1.00 43.58 177 ASN B CA 1
ATOM 3731 C C . ASN B 1 177 ? -10.592 11.535 24.579 1.00 41.56 177 ASN B C 1
ATOM 3732 O O . ASN B 1 177 ? -11.224 10.616 25.099 1.00 42.45 177 ASN B O 1
ATOM 3737 N N . VAL B 1 178 ? -11.128 12.313 23.638 1.00 38.48 178 VAL B N 1
ATOM 3738 C CA . VAL B 1 178 ? -12.475 12.056 23.151 1.00 34.94 178 VAL B CA 1
ATOM 3739 C C . VAL B 1 178 ? -12.354 11.495 21.737 1.00 34.26 178 VAL B C 1
ATOM 3740 O O . VAL B 1 178 ? -11.740 12.131 20.881 1.00 33.92 178 VAL B O 1
ATOM 3744 N N . LYS B 1 179 ? -12.946 10.325 21.492 1.00 30.75 179 LYS B N 1
ATOM 3745 C CA . LYS B 1 179 ? -12.842 9.656 20.200 1.00 30.90 179 LYS B CA 1
ATOM 3746 C C . LYS B 1 179 ? -14.186 9.283 19.591 1.00 29.23 179 LYS B C 1
ATOM 3747 O O . LYS B 1 179 ? -15.192 9.211 20.271 1.00 28.71 179 LYS B O 1
ATOM 3753 N N . VAL B 1 180 ? -14.172 9.005 18.291 1.00 28.86 180 VAL B N 1
ATOM 3754 C CA . VAL B 1 180 ? -15.368 8.549 17.587 1.00 28.36 180 VAL B CA 1
ATOM 3755 C C . VAL B 1 180 ? -15.357 7.010 17.732 1.00 25.36 180 VAL B C 1
ATOM 3756 O O . VAL B 1 180 ? -14.301 6.429 17.879 1.00 26.74 180 VAL B O 1
ATOM 3760 N N . MET B 1 181 ? -16.516 6.365 17.715 1.00 23.97 181 MET B N 1
ATOM 3761 C CA . MET B 1 181 ? -16.588 4.915 17.833 1.00 24.40 181 MET B CA 1
ATOM 3762 C C . MET B 1 181 ? -17.625 4.436 16.829 1.00 23.44 181 MET B C 1
ATOM 3763 O O . MET B 1 181 ? -18.704 5.014 16.734 1.00 24.77 181 MET B O 1
ATOM 3768 N N . LEU B 1 182 ? -17.316 3.392 16.071 1.00 24.85 182 LEU B N 1
ATOM 3769 C CA . LEU B 1 182 ? -18.256 2.888 15.086 1.00 24.15 182 LEU B CA 1
ATOM 3770 C C . LEU B 1 182 ? -18.695 1.492 15.467 1.00 26.48 182 LEU B C 1
ATOM 3771 O O . LEU B 1 182 ? -18.016 0.815 16.232 1.00 24.56 182 LEU B O 1
ATOM 3776 N N . ASP B 1 183 ? -19.836 1.078 14.931 1.00 25.58 183 ASP B N 1
ATOM 3777 C CA . ASP B 1 183 ? -20.411 -0.231 15.224 1.00 26.81 183 ASP B CA 1
ATOM 3778 C C . ASP B 1 183 ? -21.041 -0.684 13.897 1.00 27.30 183 ASP B C 1
ATOM 3779 O O . ASP B 1 183 ? -21.883 0.023 13.289 1.00 24.66 183 ASP B O 1
ATOM 3784 N N . THR B 1 184 ? -20.611 -1.850 13.426 1.00 25.67 184 THR B N 1
ATOM 3785 C CA . THR B 1 184 ? -21.079 -2.377 12.154 1.00 22.75 184 THR B CA 1
ATOM 3786 C C . THR B 1 184 ? -22.568 -2.506 12.058 1.00 22.24 184 THR B C 1
ATOM 3787 O O . THR B 1 184 ? -23.121 -2.370 10.955 1.00 24.54 184 THR B O 1
ATOM 3791 N N . PHE B 1 185 ? -23.238 -2.774 13.177 1.00 21.83 185 PHE B N 1
ATOM 3792 C CA . PHE B 1 185 ? -24.695 -2.900 13.175 1.00 21.28 185 PHE B CA 1
ATOM 3793 C C . PHE B 1 185 ? -25.306 -1.516 12.857 1.00 23.69 185 PHE B C 1
ATOM 3794 O O . PHE B 1 185 ? -26.239 -1.405 12.044 1.00 23.31 185 PHE B O 1
ATOM 3802 N N . HIS B 1 186 ? -24.735 -0.467 13.456 1.00 23.74 186 HIS B N 1
ATOM 3803 C CA . HIS B 1 186 ? -25.251 0.901 13.242 1.00 26.94 186 HIS B CA 1
ATOM 3804 C C . HIS B 1 186 ? -24.862 1.479 11.873 1.00 26.17 186 HIS B C 1
ATOM 3805 O O . HIS B 1 186 ? -25.683 2.142 11.218 1.00 27.37 186 HIS B O 1
ATOM 3812 N N . MET B 1 187 ? -23.644 1.205 11.434 1.00 24.86 187 MET B N 1
ATOM 3813 C CA . MET B 1 187 ? -23.185 1.642 10.121 1.00 23.47 187 MET B CA 1
ATOM 3814 C C . MET B 1 187 ? -24.017 0.977 9.017 1.00 23.27 187 MET B C 1
ATOM 3815 O O . MET B 1 187 ? -24.247 1.573 7.976 1.00 23.37 187 MET B O 1
ATOM 3820 N N . ASN B 1 188 ? -24.428 -0.271 9.224 1.00 20.93 188 ASN B N 1
ATOM 3821 C CA . ASN B 1 188 ? -25.192 -1.007 8.231 1.00 22.50 188 ASN B CA 1
ATOM 3822 C C . ASN B 1 188 ? -26.507 -0.272 7.873 1.00 24.04 188 ASN B C 1
ATOM 3823 O O . ASN B 1 188 ? -27.026 -0.387 6.750 1.00 26.52 188 ASN B O 1
ATOM 3828 N N . ILE B 1 189 ? -27.038 0.485 8.818 1.00 24.76 189 ILE B N 1
ATOM 3829 C CA . ILE B 1 189 ? -28.284 1.213 8.575 1.00 26.72 189 ILE B CA 1
ATOM 3830 C C . ILE B 1 189 ? -28.023 2.617 7.980 1.00 26.64 189 ILE B C 1
ATOM 3831 O O . ILE B 1 189 ? -28.523 2.947 6.921 1.00 30.13 189 ILE B O 1
ATOM 3836 N N . GLU B 1 190 ? -27.186 3.404 8.623 1.00 27.20 190 GLU B N 1
ATOM 3837 C CA . GLU B 1 190 ? -26.997 4.775 8.204 1.00 27.43 190 GLU B CA 1
ATOM 3838 C C . GLU B 1 190 ? -26.027 5.159 7.116 1.00 28.28 190 GLU B C 1
ATOM 3839 O O . GLU B 1 190 ? -26.237 6.172 6.417 1.00 25.39 190 GLU B O 1
ATOM 3845 N N . GLU B 1 191 ? -24.961 4.383 6.956 1.00 27.48 191 GLU B N 1
ATOM 3846 C CA . GLU B 1 191 ? -23.942 4.757 6.006 1.00 26.34 191 GLU B CA 1
ATOM 3847 C C . GLU B 1 191 ? -24.132 4.515 4.521 1.00 27.80 191 GLU B C 1
ATOM 3848 O O . GLU B 1 191 ? -24.796 3.558 4.055 1.00 31.09 191 GLU B O 1
ATOM 3854 N N . ASP B 1 192 ? -23.562 5.420 3.745 1.00 27.15 192 ASP B N 1
ATOM 3855 C CA . ASP B 1 192 ? -23.586 5.208 2.315 1.00 27.90 192 ASP B CA 1
ATOM 3856 C C . ASP B 1 192 ? -22.549 4.101 2.042 1.00 26.56 192 ASP B C 1
ATOM 3857 O O . ASP B 1 192 ? -22.780 3.170 1.250 1.00 29.34 192 ASP B O 1
ATOM 3862 N N . SER B 1 193 ? -21.425 4.216 2.738 1.00 27.03 193 SER B N 1
ATOM 3863 C CA . SER B 1 193 ? -20.270 3.321 2.573 1.00 26.36 193 SER B CA 1
ATOM 3864 C C . SER B 1 193 ? -19.623 2.910 3.919 1.00 25.34 193 SER B C 1
ATOM 3865 O O . SER B 1 193 ? -19.283 3.769 4.726 1.00 25.30 193 SER B O 1
ATOM 3868 N N . ILE B 1 194 ? -19.440 1.603 4.134 1.00 25.32 194 ILE B N 1
ATOM 3869 C CA . ILE B 1 194 ? -18.827 1.075 5.366 1.00 21.38 194 ILE B CA 1
ATOM 3870 C C . ILE B 1 194 ? -17.353 1.477 5.373 1.00 23.34 194 ILE B C 1
ATOM 3871 O O . ILE B 1 194 ? -16.883 2.218 6.277 1.00 21.85 194 ILE B O 1
ATOM 3876 N N . GLY B 1 195 ? -16.643 1.075 4.317 1.00 23.70 195 GLY B N 1
ATOM 3877 C CA . GLY B 1 195 ? -15.225 1.431 4.176 1.00 23.86 195 GLY B CA 1
ATOM 3878 C C . GLY B 1 195 ? -15.049 2.937 4.259 1.00 24.96 195 GLY B C 1
ATOM 3879 O O . GLY B 1 195 ? -14.083 3.447 4.902 1.00 25.78 195 GLY B O 1
ATOM 3880 N N . GLY B 1 196 ? -15.964 3.649 3.594 1.00 23.42 196 GLY B N 1
ATOM 3881 C CA . GLY B 1 196 ? -15.955 5.106 3.598 1.00 22.12 196 GLY B CA 1
ATOM 3882 C C . GLY B 1 196 ? -16.118 5.709 4.991 1.00 21.55 196 GLY B C 1
ATOM 3883 O O . GLY B 1 196 ? -15.407 6.641 5.366 1.00 23.40 196 GLY B O 1
ATOM 3884 N N . ALA B 1 197 ? -17.074 5.198 5.766 1.00 23.95 197 ALA B N 1
ATOM 3885 C CA . ALA B 1 197 ? -17.291 5.683 7.143 1.00 22.81 197 ALA B CA 1
ATOM 3886 C C . ALA B 1 197 ? -16.044 5.471 8.000 1.00 24.96 197 ALA B C 1
ATOM 3887 O O . ALA B 1 197 ? -15.648 6.356 8.786 1.00 23.10 197 ALA B O 1
ATOM 3889 N N . ILE B 1 198 ? -15.419 4.292 7.844 1.00 24.79 198 ILE B N 1
ATOM 3890 C CA . ILE B 1 198 ? -14.215 3.974 8.610 1.00 24.42 198 ILE B CA 1
ATOM 3891 C C . ILE B 1 198 ? -13.128 4.994 8.210 1.00 24.05 198 ILE B C 1
ATOM 3892 O O . ILE B 1 198 ? -12.450 5.547 9.072 1.00 25.36 198 ILE B O 1
ATOM 3897 N N . ARG B 1 199 ? -12.948 5.219 6.911 1.00 24.89 199 ARG B N 1
ATOM 3898 C CA . ARG B 1 199 ? -11.930 6.163 6.472 1.00 25.90 199 ARG B CA 1
ATOM 3899 C C . ARG B 1 199 ? -12.289 7.578 6.920 1.00 26.35 199 ARG B C 1
ATOM 3900 O O . ARG B 1 199 ? -11.385 8.373 7.166 1.00 25.17 199 ARG B O 1
ATOM 3908 N N . THR B 1 200 ? -13.590 7.910 6.998 1.00 24.41 200 THR B N 1
ATOM 3909 C CA . THR B 1 200 ? -13.966 9.237 7.496 1.00 25.35 200 THR B CA 1
ATOM 3910 C C . THR B 1 200 ? -13.540 9.353 9.000 1.00 27.40 200 THR B C 1
ATOM 3911 O O . THR B 1 200 ? -12.947 10.366 9.429 1.00 24.85 200 THR B O 1
ATOM 3915 N N . ALA B 1 201 ? -13.797 8.313 9.798 1.00 23.53 201 ALA B N 1
ATOM 3916 C CA . ALA B 1 201 ? -13.403 8.410 11.200 1.00 24.23 201 ALA B CA 1
ATOM 3917 C C . ALA B 1 201 ? -11.869 8.526 11.303 1.00 24.46 201 ALA B C 1
ATOM 3918 O O . ALA B 1 201 ? -11.350 9.309 12.087 1.00 23.86 201 ALA B O 1
ATOM 3920 N N . GLY B 1 202 ? -11.150 7.722 10.528 1.00 24.73 202 GLY B N 1
ATOM 3921 C CA . GLY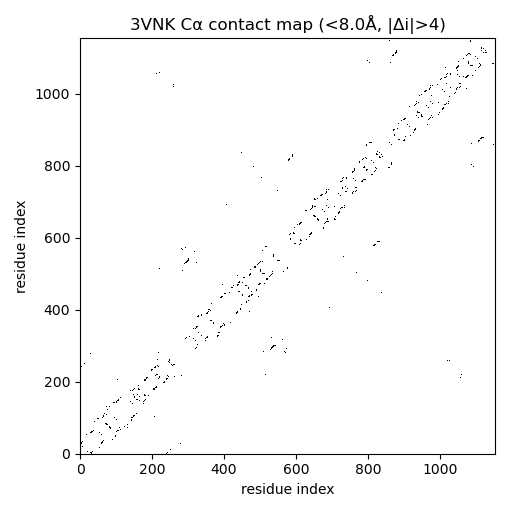 B 1 202 ? -9.691 7.804 10.517 1.00 25.43 202 GLY B CA 1
ATOM 3922 C C . GLY B 1 202 ? -8.952 7.857 11.854 1.00 27.14 202 GLY B C 1
ATOM 3923 O O . GLY B 1 202 ? -9.168 6.985 12.683 1.00 27.39 202 GLY B O 1
ATOM 3924 N N . SER B 1 203 ? -8.120 8.875 12.096 1.00 25.92 203 SER B N 1
ATOM 3925 C CA . SER B 1 203 ? -7.368 8.920 13.357 1.00 28.67 203 SER B CA 1
ATOM 3926 C C . SER B 1 203 ? -8.292 9.047 14.539 1.00 28.59 203 SER B C 1
ATOM 3927 O O . SER B 1 203 ? -7.928 8.713 15.646 1.00 28.34 203 SER B O 1
ATOM 3930 N N . TYR B 1 204 ? -9.488 9.572 14.320 1.00 28.27 204 TYR B N 1
ATOM 3931 C CA . TYR B 1 204 ? -10.416 9.704 15.437 1.00 28.40 204 TYR B CA 1
ATOM 3932 C C . TYR B 1 204 ? -11.053 8.373 15.891 1.00 28.43 204 TYR B C 1
ATOM 3933 O O . TYR B 1 204 ? -11.591 8.312 16.989 1.00 27.19 204 TYR B O 1
ATOM 3942 N N . LEU B 1 205 ? -11.014 7.319 15.063 1.00 27.52 205 LEU B N 1
ATOM 3943 C CA . LEU B 1 205 ? -11.633 6.043 15.476 1.00 25.09 205 LEU B CA 1
ATOM 3944 C C . LEU B 1 205 ? -10.891 5.487 16.676 1.00 25.38 205 LEU B C 1
ATOM 3945 O O . LEU B 1 205 ? -9.702 5.131 16.564 1.00 25.15 205 LEU B O 1
ATOM 3950 N N . GLY B 1 206 ? -11.581 5.371 17.805 1.00 25.57 206 GLY B N 1
ATOM 3951 C CA . GLY B 1 206 ? -10.932 4.834 18.998 1.00 26.03 206 GLY B CA 1
ATOM 3952 C C . GLY B 1 206 ? -11.454 3.476 19.501 1.00 27.94 206 GLY B C 1
ATOM 3953 O O . GLY B 1 206 ? -10.915 2.931 20.455 1.00 27.17 206 GLY B O 1
ATOM 3954 N N . HIS B 1 207 ? -12.494 2.925 18.873 1.00 26.88 207 HIS B N 1
ATOM 3955 C CA . HIS B 1 207 ? -13.055 1.649 19.311 1.00 25.67 207 HIS B CA 1
ATOM 3956 C C . HIS B 1 207 ? -13.989 1.237 18.216 1.00 27.16 207 HIS B C 1
ATOM 3957 O O . HIS B 1 207 ? -14.559 2.097 17.501 1.00 26.47 207 HIS B O 1
ATOM 3964 N N . LEU B 1 208 ? -14.171 -0.077 18.082 1.00 23.45 208 LEU B N 1
ATOM 3965 C CA . LEU B 1 208 ? -15.055 -0.605 17.050 1.00 23.67 208 LEU B CA 1
ATOM 3966 C C . LEU B 1 208 ? -15.872 -1.774 17.590 1.00 24.11 208 LEU B C 1
ATOM 3967 O O . LEU B 1 208 ? -15.316 -2.706 18.181 1.00 22.33 208 LEU B O 1
ATOM 3972 N N . HIS B 1 209 ? -17.179 -1.717 17.392 1.00 22.19 209 HIS B N 1
ATOM 3973 C CA . HIS B 1 209 ? -18.082 -2.793 17.777 1.00 22.92 209 HIS B CA 1
ATOM 3974 C C . HIS B 1 209 ? -18.445 -3.605 16.520 1.00 23.02 209 HIS B C 1
ATOM 3975 O O . HIS B 1 209 ? -18.647 -3.027 15.435 1.00 22.25 209 HIS B O 1
ATOM 3982 N N . THR B 1 210 ? -18.595 -4.919 16.658 1.00 21.57 210 THR B N 1
ATOM 3983 C CA . THR B 1 210 ? -18.924 -5.737 15.496 1.00 21.99 210 THR B CA 1
ATOM 3984 C C . THR B 1 210 ? -20.165 -6.612 15.736 1.00 21.40 210 THR B C 1
ATOM 3985 O O . THR B 1 210 ? -20.517 -7.013 16.873 1.00 21.87 210 THR B O 1
ATOM 3989 N N . GLY B 1 211 ? -20.849 -6.911 14.652 1.00 21.64 211 GLY B N 1
ATOM 3990 C CA . GLY B 1 211 ? -22.068 -7.709 14.746 1.00 19.73 211 GLY B CA 1
ATOM 3991 C C . GLY B 1 211 ? -22.614 -7.815 13.346 1.00 19.06 211 GLY B C 1
ATOM 3992 O O . GLY B 1 211 ? -22.328 -6.936 12.518 1.00 22.76 211 GLY B O 1
ATOM 3993 N N . GLU B 1 212 ? -23.387 -8.859 13.046 1.00 21.30 212 GLU B N 1
ATOM 3994 C CA . GLU B 1 212 ? -23.994 -8.992 11.747 1.00 23.08 212 GLU B CA 1
ATOM 3995 C C . GLU B 1 212 ? -25.181 -7.990 11.684 1.00 24.77 212 GLU B C 1
ATOM 3996 O O . GLU B 1 212 ? -25.496 -7.333 12.684 1.00 24.41 212 GLU B O 1
ATOM 4002 N N . CYS B 1 213 ? -25.791 -7.879 10.518 1.00 23.26 213 CYS B N 1
ATOM 4003 C CA . CYS B 1 213 ? -26.862 -6.936 10.299 1.00 25.01 213 CYS B CA 1
ATOM 4004 C C . CYS B 1 213 ? -27.916 -7.070 11.359 1.00 25.65 213 CYS B C 1
ATOM 4005 O O . CYS B 1 213 ? -28.427 -6.080 11.842 1.00 26.12 213 CYS B O 1
ATOM 4008 N N . ASN B 1 214 ? -28.237 -8.304 11.746 1.00 26.71 214 ASN B N 1
ATOM 4009 C CA . ASN B 1 214 ? -29.252 -8.528 12.768 1.00 24.32 214 ASN B CA 1
ATOM 4010 C C . ASN B 1 214 ? -28.673 -8.853 14.141 1.00 24.17 214 ASN B C 1
ATOM 4011 O O . ASN B 1 214 ? -29.351 -9.430 14.969 1.00 22.75 214 ASN B O 1
ATOM 4016 N N . ARG B 1 215 ? -27.421 -8.480 14.346 1.00 24.36 215 ARG B N 1
ATOM 4017 C CA . ARG B 1 215 ? -26.705 -8.668 15.602 1.00 25.24 215 ARG B CA 1
ATOM 4018 C C . ARG B 1 215 ? -26.234 -10.099 15.983 1.00 25.55 215 ARG B C 1
ATOM 4019 O O . ARG B 1 215 ? -25.907 -10.358 17.168 1.00 23.63 215 ARG B O 1
ATOM 4027 N N . LYS B 1 216 ? -26.254 -11.018 15.015 1.00 24.75 216 LYS B N 1
ATOM 4028 C CA . LYS B 1 216 ? -25.741 -12.385 15.273 1.00 25.21 216 LYS B CA 1
ATOM 4029 C C . LYS B 1 216 ? -24.206 -12.190 15.324 1.00 23.61 216 LYS B C 1
ATOM 4030 O O . LYS B 1 216 ? -23.708 -11.098 15.013 1.00 21.91 216 LYS B O 1
ATOM 4036 N N . VAL B 1 217 ? -23.447 -13.227 15.697 1.00 23.66 217 VAL B N 1
ATOM 4037 C CA . VAL B 1 217 ? -21.979 -13.069 15.752 1.00 19.84 217 VAL B CA 1
ATOM 4038 C C . VAL B 1 217 ? -21.472 -12.877 14.344 1.00 21.61 217 VAL B C 1
ATOM 4039 O O . VAL B 1 217 ? -22.093 -13.329 13.381 1.00 23.17 217 VAL B O 1
ATOM 4043 N N . PRO B 1 218 ? -20.319 -12.216 14.202 1.00 20.55 218 PRO B N 1
ATOM 4044 C CA . PRO B 1 218 ? -19.765 -12.004 12.886 1.00 21.86 218 PRO B CA 1
ATOM 4045 C C . PRO B 1 218 ? -19.473 -13.256 12.077 1.00 23.42 218 PRO B C 1
ATOM 4046 O O . PRO B 1 218 ? -19.013 -14.283 12.599 1.00 23.75 218 PRO B O 1
ATOM 4050 N N . GLY B 1 219 ? -19.709 -13.127 10.780 1.00 23.76 219 GLY B N 1
ATOM 4051 C CA . GLY B 1 219 ? -19.360 -14.158 9.844 1.00 24.52 219 GLY B CA 1
ATOM 4052 C C . GLY B 1 219 ? -20.267 -14.733 8.797 1.00 24.19 219 GLY B C 1
ATOM 4053 O O . GLY B 1 219 ? -19.832 -14.920 7.673 1.00 26.15 219 GLY B O 1
ATOM 4054 N N . ARG B 1 220 ? -21.506 -15.049 9.132 1.00 25.36 220 ARG B N 1
ATOM 4055 C CA . ARG B 1 220 ? -22.345 -15.677 8.135 1.00 24.56 220 ARG B CA 1
ATOM 4056 C C . ARG B 1 220 ? -23.462 -14.766 7.649 1.00 26.08 220 ARG B C 1
ATOM 4057 O O . ARG B 1 220 ? -24.395 -15.217 6.999 1.00 23.77 220 ARG B O 1
ATOM 4065 N N . GLY B 1 221 ? -23.328 -13.480 7.960 1.00 23.67 221 GLY B N 1
ATOM 4066 C CA . GLY B 1 221 ? -24.308 -12.508 7.559 1.00 22.93 221 GLY B CA 1
ATOM 4067 C C . GLY B 1 221 ? -23.904 -11.719 6.341 1.00 23.98 221 GLY B C 1
ATOM 4068 O O . GLY B 1 221 ? -23.084 -12.166 5.557 1.00 23.07 221 GLY B O 1
ATOM 4069 N N . ARG B 1 222 ? -24.467 -10.513 6.199 1.00 25.25 222 ARG B N 1
ATOM 4070 C CA . ARG B 1 222 ? -24.224 -9.659 5.026 1.00 24.35 222 ARG B CA 1
ATOM 4071 C C . ARG B 1 222 ? -23.229 -8.498 5.276 1.00 24.87 222 ARG B C 1
ATOM 4072 O O . ARG B 1 222 ? -22.916 -7.741 4.360 1.00 23.29 222 ARG B O 1
ATOM 4080 N N . ILE B 1 223 ? -22.738 -8.359 6.494 1.00 22.18 223 ILE B N 1
ATOM 4081 C CA . ILE B 1 223 ? -21.790 -7.272 6.760 1.00 24.47 223 ILE B CA 1
ATOM 4082 C C . ILE B 1 223 ? -20.549 -7.518 5.868 1.00 25.78 223 ILE B C 1
ATOM 4083 O O . ILE B 1 223 ? -20.123 -8.657 5.723 1.00 26.84 223 ILE B O 1
ATOM 4088 N N . PRO B 1 224 ? -19.997 -6.465 5.215 1.00 25.81 224 PRO B N 1
ATOM 4089 C CA . PRO B 1 224 ? -18.818 -6.685 4.364 1.00 23.84 224 PRO B CA 1
ATOM 4090 C C . PRO B 1 224 ? -17.545 -6.685 5.207 1.00 22.57 224 PRO B C 1
ATOM 4091 O O . PRO B 1 224 ? -16.797 -5.672 5.275 1.00 19.35 224 PRO B O 1
ATOM 4095 N N . TRP B 1 225 ? -17.246 -7.834 5.812 1.00 22.87 225 TRP B N 1
ATOM 4096 C CA . TRP B 1 225 ? -16.040 -7.908 6.686 1.00 21.33 225 TRP B CA 1
ATOM 4097 C C . TRP B 1 225 ? -14.717 -7.609 6.022 1.00 21.36 225 TRP B C 1
ATOM 4098 O O . TRP B 1 225 ? -13.850 -6.961 6.629 1.00 23.16 225 TRP B O 1
ATOM 4109 N N . VAL B 1 226 ? -14.509 -8.097 4.793 1.00 22.40 226 VAL B N 1
ATOM 4110 C CA . VAL B 1 226 ? -13.244 -7.828 4.102 1.00 21.92 226 VAL B CA 1
ATOM 4111 C C . VAL B 1 226 ? -13.091 -6.301 3.875 1.00 23.07 226 VAL B C 1
ATOM 4112 O O . VAL B 1 226 ? -12.021 -5.711 4.113 1.00 21.26 226 VAL B O 1
ATOM 4116 N N . GLU B 1 227 ? -14.174 -5.663 3.449 1.00 21.97 227 GLU B N 1
ATOM 4117 C CA . GLU B 1 227 ? -14.121 -4.227 3.218 1.00 22.93 227 GLU B CA 1
ATOM 4118 C C . GLU B 1 227 ? -13.770 -3.516 4.538 1.00 23.07 227 GLU B C 1
ATOM 4119 O O . GLU B 1 227 ? -12.984 -2.561 4.541 1.00 22.53 227 GLU B O 1
ATOM 4125 N N . ILE B 1 228 ? -14.313 -3.992 5.662 1.00 24.50 228 ILE B N 1
ATOM 4126 C CA . ILE B 1 228 ? -13.994 -3.357 6.943 1.00 22.64 228 ILE B CA 1
ATOM 4127 C C . ILE B 1 228 ? -12.503 -3.514 7.281 1.00 23.82 228 ILE B C 1
ATOM 4128 O O . ILE B 1 228 ? -11.800 -2.514 7.661 1.00 21.32 228 ILE B O 1
ATOM 4133 N N . GLY B 1 229 ? -12.017 -4.752 7.152 1.00 22.35 229 GLY B N 1
ATOM 4134 C CA . GLY B 1 229 ? -10.608 -5.003 7.405 1.00 23.44 229 GLY B CA 1
ATOM 4135 C C . GLY B 1 229 ? -9.733 -4.160 6.493 1.00 23.52 229 GLY B C 1
ATOM 4136 O O . GLY B 1 229 ? -8.712 -3.633 6.923 1.00 23.92 229 GLY B O 1
ATOM 4137 N N . GLU B 1 230 ? -10.108 -4.007 5.223 1.00 23.95 230 GLU B N 1
ATOM 4138 C CA . GLU B 1 230 ? -9.273 -3.203 4.329 1.00 25.18 230 GLU B CA 1
ATOM 4139 C C . GLU B 1 230 ? -9.288 -1.725 4.755 1.00 24.53 230 GLU B C 1
ATOM 4140 O O . GLU B 1 230 ? -8.245 -1.061 4.700 1.00 24.84 230 GLU B O 1
ATOM 4146 N N . ALA B 1 231 ? -10.446 -1.230 5.199 1.00 23.16 231 ALA B N 1
ATOM 4147 C CA . ALA B 1 231 ? -10.509 0.166 5.635 1.00 24.99 231 ALA B CA 1
ATOM 4148 C C . ALA B 1 231 ? -9.756 0.379 6.984 1.00 25.02 231 ALA B C 1
ATOM 4149 O O . ALA B 1 231 ? -9.129 1.431 7.218 1.00 22.48 231 ALA B O 1
ATOM 4151 N N . LEU B 1 232 ? -9.755 -0.628 7.850 1.00 24.22 232 LEU B N 1
ATOM 4152 C CA . LEU B 1 232 ? -9.021 -0.515 9.093 1.00 25.19 232 LEU B CA 1
ATOM 4153 C C . LEU B 1 232 ? -7.508 -0.423 8.795 1.00 24.85 232 LEU B C 1
ATOM 4154 O O . LEU B 1 232 ? -6.776 0.328 9.448 1.00 25.11 232 LEU B O 1
ATOM 4159 N N . ALA B 1 233 ? -7.063 -1.175 7.786 1.00 26.52 233 ALA B N 1
ATOM 4160 C CA . ALA B 1 233 ? -5.676 -1.184 7.325 1.00 25.34 233 ALA B CA 1
ATOM 4161 C C . ALA B 1 233 ? -5.449 0.204 6.687 1.00 26.95 233 ALA B C 1
ATOM 4162 O O . ALA B 1 233 ? -4.415 0.823 6.926 1.00 26.12 233 ALA B O 1
ATOM 4164 N N . ASP B 1 234 ? -6.401 0.690 5.858 1.00 27.49 234 ASP B N 1
ATOM 4165 C CA . ASP B 1 234 ? -6.239 2.041 5.270 1.00 26.48 234 ASP B CA 1
ATOM 4166 C C . ASP B 1 234 ? -5.935 3.111 6.311 1.00 25.17 234 ASP B C 1
ATOM 4167 O O . ASP B 1 234 ? -5.007 3.906 6.140 1.00 27.25 234 ASP B O 1
ATOM 4172 N N . ILE B 1 235 ? -6.681 3.140 7.410 1.00 26.58 235 ILE B N 1
ATOM 4173 C CA . ILE B 1 235 ? -6.452 4.209 8.365 1.00 25.31 235 ILE B CA 1
ATOM 4174 C C . ILE B 1 235 ? -5.317 3.904 9.314 1.00 25.55 235 ILE B C 1
ATOM 4175 O O . ILE B 1 235 ? -4.781 4.803 9.933 1.00 24.82 235 ILE B O 1
ATOM 4180 N N . GLY B 1 236 ? -4.915 2.641 9.372 1.00 26.28 236 GLY B N 1
ATOM 4181 C CA . GLY B 1 236 ? -3.864 2.214 10.283 1.00 27.71 236 GLY B CA 1
ATOM 4182 C C . GLY B 1 236 ? -4.414 2.138 11.701 1.00 30.82 236 GLY B C 1
ATOM 4183 O O . GLY B 1 236 ? -3.774 2.620 12.626 1.00 31.09 236 GLY B O 1
ATOM 4184 N N . TYR B 1 237 ? -5.609 1.556 11.868 1.00 31.53 237 TYR B N 1
ATOM 4185 C CA . TYR B 1 237 ? -6.277 1.456 13.160 1.00 33.14 237 TYR B CA 1
ATOM 4186 C C . TYR B 1 237 ? -5.428 0.767 14.223 1.00 37.29 237 TYR B C 1
ATOM 4187 O O . TYR B 1 237 ? -4.934 -0.332 14.011 1.00 35.13 237 TYR B O 1
ATOM 4196 N N . ASN B 1 238 ? -5.272 1.440 15.368 1.00 41.00 238 ASN B N 1
ATOM 4197 C CA . ASN B 1 238 ? -4.465 0.934 16.501 1.00 43.42 238 ASN B CA 1
ATOM 4198 C C . ASN B 1 238 ? -5.351 0.610 17.705 1.00 43.40 238 ASN B C 1
ATOM 4199 O O . ASN B 1 238 ? -4.872 0.647 18.847 1.00 43.79 238 ASN B O 1
ATOM 4204 N N . GLY B 1 239 ? -6.633 0.312 17.462 1.00 41.06 239 GLY B N 1
ATOM 4205 C CA . GLY B 1 239 ? -7.522 0.027 18.563 1.00 37.66 239 GLY B CA 1
ATOM 4206 C C . GLY B 1 239 ? -7.937 -1.416 18.632 1.00 34.18 239 GLY B C 1
ATOM 4207 O O . GLY B 1 239 ? -7.322 -2.307 18.036 1.00 34.86 239 GLY B O 1
ATOM 4208 N N . SER B 1 240 ? -9.002 -1.647 19.376 1.00 29.72 240 SER B N 1
ATOM 4209 C CA . SER B 1 240 ? -9.488 -2.975 19.538 1.00 30.91 240 SER B CA 1
ATOM 4210 C C . SER B 1 240 ? -10.815 -3.130 18.831 1.00 28.12 240 SER B C 1
ATOM 4211 O O . SER B 1 240 ? -11.441 -2.132 18.414 1.00 26.92 240 SER B O 1
ATOM 4214 N N . VAL B 1 241 ? -11.228 -4.389 18.702 1.00 26.25 241 VAL B N 1
ATOM 4215 C CA . VAL B 1 241 ? -12.452 -4.767 18.000 1.00 24.59 241 VAL B CA 1
ATOM 4216 C C . VAL B 1 241 ? -13.177 -5.679 18.931 1.00 24.85 241 VAL B C 1
ATOM 4217 O O . VAL B 1 241 ? -12.633 -6.716 19.345 1.00 24.26 241 VAL B O 1
ATOM 4221 N N . VAL B 1 242 ? -14.383 -5.259 19.315 1.00 24.31 242 VAL B N 1
ATOM 4222 C CA . VAL B 1 242 ? -15.221 -5.987 20.251 1.00 23.19 242 VAL B CA 1
ATOM 4223 C C . VAL B 1 242 ? -16.542 -6.385 19.604 1.00 24.63 242 VAL B C 1
ATOM 4224 O O . VAL B 1 242 ? -17.292 -5.517 19.121 1.00 23.17 242 VAL B O 1
ATOM 4228 N N . MET B 1 243 ? -16.819 -7.686 19.531 1.00 22.81 243 MET B N 1
ATOM 4229 C CA . MET B 1 243 ? -18.095 -8.107 18.983 1.00 24.32 243 MET B CA 1
ATOM 4230 C C . MET B 1 243 ? -19.101 -7.955 20.095 1.00 25.75 243 MET B C 1
ATOM 4231 O O . MET B 1 243 ? -18.824 -8.227 21.290 1.00 27.06 243 MET B O 1
ATOM 4236 N N . GLU B 1 244 ? -20.268 -7.489 19.690 1.00 25.35 244 GLU B N 1
ATOM 4237 C CA . GLU B 1 244 ? -21.414 -7.229 20.543 1.00 26.01 244 GLU B CA 1
ATOM 4238 C C . GLU B 1 244 ? -22.622 -8.015 20.013 1.00 26.66 244 GLU B C 1
ATOM 4239 O O . GLU B 1 244 ? -23.603 -7.416 19.595 1.00 27.76 244 GLU B O 1
ATOM 4245 N N . PRO B 1 245 ? -22.569 -9.353 20.005 1.00 26.81 245 PRO B N 1
ATOM 4246 C CA . PRO B 1 245 ? -23.736 -10.078 19.505 1.00 25.16 245 PRO B CA 1
ATOM 4247 C C . PRO B 1 245 ? -24.904 -10.103 20.478 1.00 26.29 245 PRO B C 1
ATOM 4248 O O . PRO B 1 245 ? -24.693 -10.276 21.680 1.00 26.31 245 PRO B O 1
ATOM 4252 N N . PHE B 1 246 ? -26.138 -9.979 19.963 1.00 25.67 246 PHE B N 1
ATOM 4253 C CA . PHE B 1 246 ? -27.323 -10.053 20.828 1.00 27.89 246 PHE B CA 1
ATOM 4254 C C . PHE B 1 246 ? -28.291 -11.000 20.172 1.00 28.20 246 PHE B C 1
ATOM 4255 O O . PHE B 1 246 ? -28.992 -10.635 19.201 1.00 27.38 246 PHE B O 1
ATOM 4263 N N . VAL B 1 247 ? -28.336 -12.228 20.692 1.00 27.79 247 VAL B N 1
ATOM 4264 C CA . VAL B 1 247 ? -29.203 -13.243 20.104 1.00 25.79 247 VAL B CA 1
ATOM 4265 C C . VAL B 1 247 ? -30.308 -13.825 20.996 1.00 28.34 247 VAL B C 1
ATOM 4266 O O . VAL B 1 247 ? -31.028 -14.742 20.577 1.00 26.00 247 VAL B O 1
ATOM 4270 N N . ARG B 1 248 ? -30.471 -13.293 22.210 1.00 29.28 248 ARG B N 1
ATOM 4271 C CA . ARG B 1 248 ? -31.502 -13.805 23.118 1.00 32.68 248 ARG B CA 1
ATOM 4272 C C . ARG B 1 248 ? -32.589 -12.811 23.540 1.00 33.56 248 ARG B C 1
ATOM 4273 O O . ARG B 1 248 ? -32.305 -11.639 23.834 1.00 32.91 248 ARG B O 1
ATOM 4281 N N . MET B 1 249 ? -33.825 -13.303 23.582 1.00 33.82 249 MET B N 1
ATOM 4282 C CA . MET B 1 249 ? -34.965 -12.516 24.016 1.00 35.48 249 MET B CA 1
ATOM 4283 C C . MET B 1 249 ? -34.975 -12.400 25.534 1.00 36.23 249 MET B C 1
ATOM 4284 O O . MET B 1 249 ? -34.352 -13.216 26.219 1.00 35.21 249 MET B O 1
ATOM 4289 N N . GLY B 1 250 ? -35.619 -11.355 26.057 1.00 35.53 250 GLY B N 1
ATOM 4290 C CA . GLY B 1 250 ? -35.766 -11.212 27.507 1.00 34.68 250 GLY B CA 1
ATOM 4291 C C . GLY B 1 250 ? -34.946 -10.252 28.331 1.00 34.52 250 GLY B C 1
ATOM 4292 O O . GLY B 1 250 ? -33.829 -9.909 27.972 1.00 34.57 250 GLY B O 1
ATOM 4293 N N . GLY B 1 251 ? -35.507 -9.821 29.462 1.00 33.25 251 GLY B N 1
ATOM 4294 C CA . GLY B 1 251 ? -34.783 -8.918 30.349 1.00 33.01 251 GLY B CA 1
ATOM 4295 C C . GLY B 1 251 ? -34.604 -7.515 29.799 1.00 33.60 251 GLY B C 1
ATOM 4296 O O . GLY B 1 251 ? -35.151 -7.179 28.754 1.00 33.30 251 GLY B O 1
ATOM 4297 N N . THR B 1 252 ? -33.820 -6.703 30.491 1.00 34.27 252 THR B N 1
ATOM 4298 C CA . THR B 1 252 ? -33.591 -5.345 30.034 1.00 34.64 252 THR B CA 1
ATOM 4299 C C . THR B 1 252 ? -32.784 -5.310 28.727 1.00 34.03 252 THR B C 1
ATOM 4300 O O . THR B 1 252 ? -33.007 -4.437 27.855 1.00 34.56 252 THR B O 1
ATOM 4304 N N . VAL B 1 253 ? -31.863 -6.257 28.592 1.00 31.16 253 VAL B N 1
ATOM 4305 C CA . VAL B 1 253 ? -31.023 -6.382 27.406 1.00 29.55 253 VAL B CA 1
ATOM 4306 C C . VAL B 1 253 ? -31.903 -6.685 26.186 1.00 30.56 253 VAL B C 1
ATOM 4307 O O . VAL B 1 253 ? -31.827 -5.978 25.189 1.00 29.91 253 VAL B O 1
ATOM 4311 N N . GLY B 1 254 ? -32.723 -7.734 26.265 1.00 29.50 254 GLY B N 1
ATOM 4312 C CA . GLY B 1 254 ? -33.586 -8.092 25.149 1.00 30.57 254 GLY B CA 1
ATOM 4313 C C . GLY B 1 254 ? -34.581 -6.994 24.782 1.00 33.55 254 GLY B C 1
ATOM 4314 O O . GLY B 1 254 ? -34.953 -6.823 23.620 1.00 32.28 254 GLY B O 1
ATOM 4315 N N . SER B 1 255 ? -35.045 -6.219 25.750 1.00 34.06 255 SER B N 1
ATOM 4316 C CA . SER B 1 255 ? -35.991 -5.191 25.349 1.00 35.68 255 SER B CA 1
ATOM 4317 C C . SER B 1 255 ? -35.268 -3.917 24.907 1.00 33.56 255 SER B C 1
ATOM 4318 O O . SER B 1 255 ? -35.724 -3.277 23.980 1.00 34.07 255 SER B O 1
ATOM 4321 N N . ASN B 1 256 ? -34.141 -3.565 25.531 1.00 31.82 256 ASN B N 1
ATOM 4322 C CA . ASN B 1 256 ? -33.396 -2.392 25.097 1.00 31.88 256 ASN B CA 1
ATOM 4323 C C . ASN B 1 256 ? -32.868 -2.629 23.653 1.00 32.44 256 ASN B C 1
ATOM 4324 O O . ASN B 1 256 ? -32.893 -1.710 22.828 1.00 31.16 256 ASN B O 1
ATOM 4329 N N . ILE B 1 257 ? -32.372 -3.847 23.363 1.00 29.74 257 ILE B N 1
ATOM 4330 C CA . ILE B 1 257 ? -31.822 -4.180 22.048 1.00 28.74 257 ILE B CA 1
ATOM 4331 C C . ILE B 1 257 ? -32.936 -4.549 21.042 1.00 28.83 257 ILE B C 1
ATOM 4332 O O . ILE B 1 257 ? -32.747 -4.481 19.823 1.00 26.27 257 ILE B O 1
ATOM 4337 N N . LYS B 1 258 ? -34.112 -4.854 21.583 1.00 29.81 258 LYS B N 1
ATOM 4338 C CA . LYS B 1 258 ? -35.314 -5.191 20.831 1.00 30.38 258 LYS B CA 1
ATOM 4339 C C . LYS B 1 258 ? -35.232 -6.496 20.056 1.00 30.38 258 LYS B C 1
ATOM 4340 O O . LYS B 1 258 ? -35.460 -6.579 18.827 1.00 28.46 258 LYS B O 1
ATOM 4346 N N . VAL B 1 259 ? -34.914 -7.539 20.819 1.00 30.04 259 VAL B N 1
ATOM 4347 C CA . VAL B 1 259 ? -34.817 -8.857 20.263 1.00 30.73 259 VAL B CA 1
ATOM 4348 C C . VAL B 1 259 ? -36.190 -9.431 20.509 1.00 30.49 259 VAL B C 1
ATOM 4349 O O . VAL B 1 259 ? -36.540 -9.680 21.652 1.00 32.57 259 VAL B O 1
ATOM 4353 N N . TRP B 1 260 ? -36.967 -9.640 19.452 1.00 31.85 260 TRP B N 1
ATOM 4354 C CA . TRP B 1 260 ? -38.342 -10.152 19.593 1.00 33.36 260 TRP B CA 1
ATOM 4355 C C . TRP B 1 260 ? -38.568 -11.564 19.064 1.00 33.63 260 TRP B C 1
ATOM 4356 O O . TRP B 1 260 ? -39.710 -11.999 18.930 1.00 34.66 260 TRP B O 1
ATOM 4367 N N . ARG B 1 261 ? -37.496 -12.267 18.748 1.00 32.61 261 ARG B N 1
ATOM 4368 C CA . ARG B 1 261 ? -37.601 -13.625 18.258 1.00 33.13 261 ARG B CA 1
ATOM 4369 C C . ARG B 1 261 ? -36.319 -14.292 18.781 1.00 34.93 261 ARG B C 1
ATOM 4370 O O . ARG B 1 261 ? -35.357 -13.588 19.133 1.00 32.98 261 ARG B O 1
ATOM 4378 N N . ASP B 1 262 ? -36.308 -15.622 18.854 1.00 32.98 262 ASP B N 1
ATOM 4379 C CA . ASP B 1 262 ? -35.125 -16.285 19.364 1.00 33.54 262 ASP B CA 1
ATOM 4380 C C . ASP B 1 262 ? -34.105 -16.422 18.277 1.00 32.85 262 ASP B C 1
ATOM 4381 O O . ASP B 1 262 ? -34.015 -17.465 17.605 1.00 30.80 262 ASP B O 1
ATOM 4386 N N . ILE B 1 263 ? -33.317 -15.367 18.123 1.00 30.95 263 ILE B N 1
ATOM 4387 C CA . ILE B 1 263 ? -32.308 -15.348 17.091 1.00 31.35 263 ILE B CA 1
ATOM 4388 C C . ILE B 1 263 ? -31.220 -16.436 17.304 1.00 32.28 263 ILE B C 1
ATOM 4389 O O . ILE B 1 263 ? -30.605 -16.930 16.335 1.00 32.09 263 ILE B O 1
ATOM 4394 N N . SER B 1 264 ? -31.009 -16.821 18.551 1.00 31.74 264 SER B N 1
ATOM 4395 C CA . SER B 1 264 ? -29.990 -17.843 18.876 1.00 35.68 264 SER B CA 1
ATOM 4396 C C . SER B 1 264 ? -30.444 -19.244 18.480 1.00 38.27 264 SER B C 1
ATOM 4397 O O . SER B 1 264 ? -29.666 -20.198 18.524 1.00 39.55 264 SER B O 1
ATOM 4400 N N . ASN B 1 265 ? -31.713 -19.372 18.130 1.00 40.59 265 ASN B N 1
ATOM 4401 C CA . ASN B 1 265 ? -32.275 -20.654 17.747 1.00 43.03 265 ASN B CA 1
ATOM 4402 C C . ASN B 1 265 ? -32.079 -21.775 18.787 1.00 43.11 265 ASN B C 1
ATOM 4403 O O . ASN B 1 265 ? -31.642 -22.867 18.439 1.00 42.76 265 ASN B O 1
ATOM 4408 N N . GLY B 1 266 ? -32.384 -21.496 20.054 1.00 41.70 266 GLY B N 1
ATOM 4409 C CA . GLY B 1 266 ? -32.254 -22.509 21.083 1.00 41.21 266 GLY B CA 1
ATOM 4410 C C . GLY B 1 266 ? -30.869 -22.738 21.671 1.00 40.97 266 GLY B C 1
ATOM 4411 O O . GLY B 1 266 ? -30.714 -23.574 22.553 1.00 40.24 266 GLY B O 1
ATOM 4412 N N . ALA B 1 267 ? -29.870 -21.981 21.240 1.00 38.57 267 ALA B N 1
ATOM 4413 C CA . ALA B 1 267 ? -28.516 -22.184 21.766 1.00 38.40 267 ALA B CA 1
ATOM 4414 C C . ALA B 1 267 ? -28.362 -22.221 23.296 1.00 37.73 267 ALA B C 1
ATOM 4415 O O . ALA B 1 267 ? -28.910 -21.376 24.000 1.00 36.67 267 ALA B O 1
ATOM 4417 N N . ASP B 1 268 ? -27.608 -23.195 23.818 1.00 36.08 268 ASP B N 1
ATOM 4418 C CA . ASP B 1 268 ? -27.367 -23.215 25.255 1.00 35.17 268 ASP B CA 1
ATOM 4419 C C . ASP B 1 268 ? -26.022 -22.542 25.425 1.00 34.96 268 ASP B C 1
ATOM 4420 O O . ASP B 1 268 ? -25.393 -22.176 24.447 1.00 33.56 268 ASP B O 1
ATOM 4425 N N . GLU B 1 269 ? -25.575 -22.384 26.658 1.00 33.50 269 GLU B N 1
ATOM 4426 C CA . GLU B 1 269 ? -24.327 -21.699 26.902 1.00 35.64 269 GLU B CA 1
ATOM 4427 C C . GLU B 1 269 ? -23.153 -22.202 26.085 1.00 36.60 269 GLU B C 1
ATOM 4428 O O . GLU B 1 269 ? -22.415 -21.403 25.470 1.00 34.18 269 GLU B O 1
ATOM 4434 N N . LYS B 1 270 ? -22.992 -23.527 26.070 1.00 36.13 270 LYS B N 1
ATOM 4435 C CA . LYS B 1 270 ? -21.889 -24.173 25.363 1.00 36.70 270 LYS B CA 1
ATOM 4436 C C . LYS B 1 270 ? -21.946 -23.831 23.881 1.00 35.68 270 LYS B C 1
ATOM 4437 O O . LYS B 1 270 ? -20.920 -23.531 23.267 1.00 33.01 270 LYS B O 1
ATOM 4443 N N . MET B 1 271 ? -23.151 -23.889 23.311 1.00 33.75 271 MET B N 1
ATOM 4444 C CA . MET B 1 271 ? -23.336 -23.551 21.910 1.00 33.76 271 MET B CA 1
ATOM 4445 C C . MET B 1 271 ? -23.014 -22.041 21.687 1.00 30.96 271 MET B C 1
ATOM 4446 O O . MET B 1 271 ? -22.426 -21.710 20.687 1.00 30.51 271 MET B O 1
ATOM 4451 N N . LEU B 1 272 ? -23.428 -21.154 22.598 1.00 29.96 272 LEU B N 1
ATOM 4452 C CA . LEU B 1 272 ? -23.128 -19.703 22.452 1.00 30.26 272 LEU B CA 1
ATOM 4453 C C . LEU B 1 272 ? -21.598 -19.537 22.496 1.00 29.07 272 LEU B C 1
ATOM 4454 O O . LEU B 1 272 ? -21.016 -18.743 21.734 1.00 27.44 272 LEU B O 1
ATOM 4459 N N . ASP B 1 273 ? -20.949 -20.320 23.363 1.00 28.29 273 ASP B N 1
ATOM 4460 C CA . ASP B 1 273 ? -19.483 -20.248 23.479 1.00 29.55 273 ASP B CA 1
ATOM 4461 C C . ASP B 1 273 ? -18.796 -20.625 22.163 1.00 28.39 273 ASP B C 1
ATOM 4462 O O . ASP B 1 273 ? -17.897 -19.925 21.688 1.00 26.93 273 ASP B O 1
ATOM 4467 N N . ARG B 1 274 ? -19.201 -21.752 21.585 1.00 29.75 274 ARG B N 1
ATOM 4468 C CA . ARG B 1 274 ? -18.592 -22.213 20.346 1.00 30.18 274 ARG B CA 1
ATOM 4469 C C . ARG B 1 274 ? -18.835 -21.202 19.226 1.00 29.17 274 ARG B C 1
ATOM 4470 O O . ARG B 1 274 ? -17.942 -20.924 18.447 1.00 27.10 274 ARG B O 1
ATOM 4478 N N . GLU B 1 275 ? -20.066 -20.692 19.108 1.00 28.35 275 GLU B N 1
ATOM 4479 C CA . GLU B 1 275 ? -20.302 -19.732 18.032 1.00 29.68 275 GLU B CA 1
ATOM 4480 C C . GLU B 1 275 ? -19.444 -18.472 18.257 1.00 26.83 275 GLU B C 1
ATOM 4481 O O . GLU B 1 275 ? -18.938 -17.902 17.299 1.00 25.32 275 GLU B O 1
ATOM 4487 N N . ALA B 1 276 ? -19.239 -18.074 19.512 1.00 23.61 276 ALA B N 1
ATOM 4488 C CA . ALA B 1 276 ? -18.411 -16.888 19.787 1.00 25.13 276 ALA B CA 1
ATOM 4489 C C . ALA B 1 276 ? -16.982 -17.143 19.397 1.00 25.71 276 ALA B C 1
ATOM 4490 O O . ALA B 1 276 ? -16.294 -16.296 18.786 1.00 25.54 276 ALA B O 1
ATOM 4492 N N . GLN B 1 277 ? -16.491 -18.328 19.723 1.00 24.83 277 GLN B N 1
ATOM 4493 C CA . GLN B 1 277 ? -15.096 -18.619 19.379 1.00 24.72 277 GLN B CA 1
ATOM 4494 C C . GLN B 1 277 ? -14.909 -18.758 17.849 1.00 24.73 277 GLN B C 1
ATOM 4495 O O . GLN B 1 277 ? -13.888 -18.371 17.288 1.00 23.25 277 GLN B O 1
ATOM 4501 N N . ALA B 1 278 ? -15.898 -19.314 17.153 1.00 21.45 278 ALA B N 1
ATOM 4502 C CA . ALA B 1 278 ? -15.734 -19.420 15.723 1.00 22.94 278 ALA B CA 1
ATOM 4503 C C . ALA B 1 278 ? -15.709 -18.012 15.109 1.00 23.31 278 ALA B C 1
ATOM 4504 O O . ALA B 1 278 ? -14.943 -17.751 14.190 1.00 22.69 278 ALA B O 1
ATOM 4506 N N . ALA B 1 279 ? -16.535 -17.101 15.632 1.00 24.03 279 ALA B N 1
ATOM 4507 C CA . ALA B 1 279 ? -16.615 -15.717 15.106 1.00 24.16 279 ALA B CA 1
ATOM 4508 C C . ALA B 1 279 ? -15.323 -14.989 15.422 1.00 24.24 279 ALA B C 1
ATOM 4509 O O . ALA B 1 279 ? -14.871 -14.111 14.659 1.00 24.56 279 ALA B O 1
ATOM 4511 N N . LEU B 1 280 ? -14.704 -15.380 16.532 1.00 25.52 280 LEU B N 1
ATOM 4512 C CA . LEU B 1 280 ? -13.413 -14.768 16.946 1.00 25.78 280 LEU B CA 1
ATOM 4513 C C . LEU B 1 280 ? -12.337 -15.186 15.954 1.00 25.46 280 LEU B C 1
ATOM 4514 O O . LEU B 1 280 ? -11.535 -14.347 15.497 1.00 25.32 280 LEU B O 1
ATOM 4519 N N . ASP B 1 281 ? -12.284 -16.478 15.631 1.00 25.27 281 ASP B N 1
ATOM 4520 C CA . ASP B 1 281 ? -11.304 -16.939 14.651 1.00 25.30 281 ASP B CA 1
ATOM 4521 C C . ASP B 1 281 ? -11.562 -16.263 13.317 1.00 24.09 281 ASP B C 1
ATOM 4522 O O . ASP B 1 281 ? -10.631 -15.897 12.596 1.00 24.80 281 ASP B O 1
ATOM 4527 N N . PHE B 1 282 ? -12.837 -16.174 12.948 1.00 23.42 282 PHE B N 1
ATOM 4528 C CA . PHE B 1 282 ? -13.183 -15.509 11.690 1.00 23.75 282 PHE B CA 1
ATOM 4529 C C . PHE B 1 282 ? -12.671 -14.055 11.709 1.00 23.79 282 PHE B C 1
ATOM 4530 O O . PHE B 1 282 ? -12.016 -13.585 10.759 1.00 24.69 282 PHE B O 1
ATOM 4538 N N . SER B 1 283 ? -12.958 -13.340 12.797 1.00 24.21 283 SER B N 1
ATOM 4539 C CA . SER B 1 283 ? -12.563 -11.924 12.881 1.00 25.51 283 SER B CA 1
ATOM 4540 C C . SER B 1 283 ? -11.063 -11.697 12.817 1.00 25.21 283 SER B C 1
ATOM 4541 O O . SER B 1 283 ? -10.597 -10.768 12.129 1.00 23.84 283 SER B O 1
ATOM 4544 N N . ARG B 1 284 ? -10.295 -12.521 13.538 1.00 24.63 284 ARG B N 1
ATOM 4545 C CA . ARG B 1 284 ? -8.839 -12.391 13.491 1.00 24.45 284 ARG B CA 1
ATOM 4546 C C . ARG B 1 284 ? -8.334 -12.628 12.099 1.00 24.35 284 ARG B C 1
ATOM 4547 O O . ARG B 1 284 ? -7.408 -11.960 11.638 1.00 24.63 284 ARG B O 1
ATOM 4555 N N . TYR B 1 285 ? -8.949 -13.578 11.412 1.00 23.23 285 TYR B N 1
ATOM 4556 C CA . TYR B 1 285 ? -8.505 -13.921 10.078 1.00 22.16 285 TYR B CA 1
ATOM 4557 C C . TYR B 1 285 ? -8.856 -12.870 9.012 1.00 24.15 285 TYR B C 1
ATOM 4558 O O . TYR B 1 285 ? -7.991 -12.392 8.296 1.00 24.79 285 TYR B O 1
ATOM 4567 N N . VAL B 1 286 ? -10.133 -12.523 8.909 1.00 23.71 286 VAL B N 1
ATOM 4568 C CA . VAL B 1 286 ? -10.583 -11.569 7.918 1.00 23.58 286 VAL B CA 1
ATOM 4569 C C . VAL B 1 286 ? -10.188 -10.108 8.206 1.00 24.77 286 VAL B C 1
ATOM 4570 O O . VAL B 1 286 ? -9.815 -9.409 7.296 1.00 25.19 286 VAL B O 1
ATOM 4574 N N . LEU B 1 287 ? -10.250 -9.647 9.455 1.00 24.01 287 LEU B N 1
ATOM 4575 C CA . LEU B 1 287 ? -9.948 -8.242 9.726 1.00 28.11 287 LEU B CA 1
ATOM 4576 C C . LEU B 1 287 ? -8.485 -7.862 9.737 1.00 32.87 287 LEU B C 1
ATOM 4577 O O . LEU B 1 287 ? -8.167 -6.665 9.656 1.00 34.16 287 LEU B O 1
ATOM 4582 N N . GLU B 1 288 ? -7.630 -8.881 9.844 1.00 34.54 288 GLU B N 1
ATOM 4583 C CA . GLU B 1 288 ? -6.158 -8.802 9.860 1.00 40.49 288 GLU B CA 1
ATOM 4584 C C . GLU B 1 288 ? -5.641 -8.225 11.154 1.00 42.97 288 GLU B C 1
ATOM 4585 O O . GLU B 1 288 ? -5.980 -8.745 12.258 1.00 47.28 288 GLU B O 1
ATOM 4591 N N . MET C 1 1 ? -43.284 -5.914 -14.455 1.00 52.08 1 MET C N 1
ATOM 4592 C CA . MET C 1 1 ? -43.430 -5.366 -13.113 1.00 51.07 1 MET C CA 1
ATOM 4593 C C . MET C 1 1 ? -43.826 -3.911 -13.220 1.00 49.79 1 MET C C 1
ATOM 4594 O O . MET C 1 1 ? -43.359 -3.200 -14.098 1.00 49.61 1 MET C O 1
ATOM 4599 N N . LYS C 1 2 ? -44.687 -3.463 -12.320 1.00 49.07 2 LYS C N 1
ATOM 4600 C CA . LYS C 1 2 ? -45.117 -2.072 -12.331 1.00 47.60 2 LYS C CA 1
ATOM 4601 C C . LYS C 1 2 ? -44.315 -1.336 -11.258 1.00 44.97 2 LYS C C 1
ATOM 4602 O O . LYS C 1 2 ? -44.131 -1.838 -10.159 1.00 44.01 2 LYS C O 1
ATOM 4608 N N . HIS C 1 3 ? -43.848 -0.148 -11.584 1.00 41.80 3 HIS C N 1
ATOM 4609 C CA . HIS C 1 3 ? -43.027 0.622 -10.667 1.00 41.58 3 HIS C CA 1
ATOM 4610 C C . HIS C 1 3 ? -43.721 1.901 -10.177 1.00 41.50 3 HIS C C 1
ATOM 4611 O O . HIS C 1 3 ? -44.277 2.658 -10.972 1.00 40.07 3 HIS C O 1
ATOM 4618 N N . GLY C 1 4 ? -43.668 2.153 -8.873 1.00 39.76 4 GLY C N 1
ATOM 4619 C CA . GLY C 1 4 ? -44.302 3.337 -8.349 1.00 37.46 4 GLY C CA 1
ATOM 4620 C C . GLY C 1 4 ? -43.430 4.004 -7.318 1.00 37.39 4 GLY C C 1
ATOM 4621 O O . GLY C 1 4 ? -42.320 3.542 -7.029 1.00 37.11 4 GLY C O 1
ATOM 4622 N N . ILE C 1 5 ? -43.937 5.097 -6.758 1.00 35.38 5 ILE C N 1
ATOM 4623 C CA . ILE C 1 5 ? -43.245 5.809 -5.725 1.00 33.60 5 ILE C CA 1
ATOM 4624 C C . ILE C 1 5 ? -44.276 6.327 -4.733 1.00 35.35 5 ILE C C 1
ATOM 4625 O O . ILE C 1 5 ? -45.475 6.514 -5.081 1.00 33.61 5 ILE C O 1
ATOM 4630 N N . TYR C 1 6 ? -43.825 6.504 -3.489 1.00 34.10 6 TYR C N 1
ATOM 4631 C CA . TYR C 1 6 ? -44.661 6.999 -2.396 1.00 33.19 6 TYR C CA 1
ATOM 4632 C C . TYR C 1 6 ? -44.623 8.518 -2.473 1.00 33.02 6 TYR C C 1
ATOM 4633 O O . TYR C 1 6 ? -43.551 9.110 -2.486 1.00 30.74 6 TYR C O 1
ATOM 4642 N N . TYR C 1 7 ? -45.801 9.157 -2.513 1.00 33.11 7 TYR C N 1
ATOM 4643 C CA . TYR C 1 7 ? -45.872 10.613 -2.611 1.00 31.44 7 TYR C CA 1
ATOM 4644 C C . TYR C 1 7 ? -45.125 11.248 -1.449 1.00 31.61 7 TYR C C 1
ATOM 4645 O O . TYR C 1 7 ? -44.591 12.362 -1.546 1.00 31.55 7 TYR C O 1
ATOM 4654 N N . ALA C 1 8 ? -45.125 10.568 -0.310 1.00 32.90 8 ALA C N 1
ATOM 4655 C CA . ALA C 1 8 ? -44.449 11.108 0.879 1.00 33.47 8 ALA C CA 1
ATOM 4656 C C . ALA C 1 8 ? -42.995 11.508 0.679 1.00 32.34 8 ALA C C 1
ATOM 4657 O O . ALA C 1 8 ? -42.441 12.240 1.495 1.00 33.64 8 ALA C O 1
ATOM 4659 N N . TYR C 1 9 ? -42.360 10.998 -0.374 1.00 33.10 9 TYR C N 1
ATOM 4660 C CA . TYR C 1 9 ? -40.969 11.355 -0.708 1.00 32.43 9 TYR C CA 1
ATOM 4661 C C . TYR C 1 9 ? -40.879 12.902 -0.814 1.00 33.11 9 TYR C C 1
ATOM 4662 O O . TYR C 1 9 ? -39.823 13.529 -0.593 1.00 33.08 9 TYR C O 1
ATOM 4671 N N . TRP C 1 10 ? -42.001 13.536 -1.163 1.00 34.62 10 TRP C N 1
ATOM 4672 C CA . TRP C 1 10 ? -42.002 14.994 -1.309 1.00 34.25 10 TRP C CA 1
ATOM 4673 C C . TRP C 1 10 ? -42.668 15.755 -0.187 1.00 36.79 10 TRP C C 1
ATOM 4674 O O . TRP C 1 10 ? -42.466 16.972 -0.096 1.00 39.34 10 TRP C O 1
ATOM 4685 N N . GLU C 1 11 ? -43.428 15.062 0.674 1.00 36.73 11 GLU C N 1
ATOM 4686 C CA . GLU C 1 11 ? -44.206 15.693 1.754 1.00 36.67 11 GLU C CA 1
ATOM 4687 C C . GLU C 1 11 ? -43.842 15.268 3.182 1.00 39.31 11 GLU C C 1
ATOM 4688 O O . GLU C 1 11 ? -43.411 14.126 3.424 1.00 37.71 11 GLU C O 1
ATOM 4694 N N . GLN C 1 12 ? -44.078 16.164 4.139 1.00 38.02 12 GLN C N 1
ATOM 4695 C CA . GLN C 1 12 ? -43.771 15.868 5.527 1.00 37.70 12 GLN C CA 1
ATOM 4696 C C . GLN C 1 12 ? -44.956 15.440 6.414 1.00 38.51 12 GLN C C 1
ATOM 4697 O O . GLN C 1 12 ? -44.787 15.320 7.640 1.00 39.40 12 GLN C O 1
ATOM 4703 N N . GLU C 1 13 ? -46.129 15.188 5.815 1.00 36.65 13 GLU C N 1
ATOM 4704 C CA . GLU C 1 13 ? -47.315 14.787 6.579 1.00 36.11 13 GLU C CA 1
ATOM 4705 C C . GLU C 1 13 ? -47.999 13.645 5.845 1.00 37.05 13 GLU C C 1
ATOM 4706 O O . GLU C 1 13 ? -47.786 13.474 4.635 1.00 38.00 13 GLU C O 1
ATOM 4712 N N . TRP C 1 14 ? -48.805 12.854 6.550 1.00 36.71 14 TRP C N 1
ATOM 4713 C CA . TRP C 1 14 ? -49.482 11.716 5.908 1.00 38.44 14 TRP C CA 1
ATOM 4714 C C . TRP C 1 14 ? -50.794 12.034 5.141 1.00 39.68 14 TRP C C 1
ATOM 4715 O O . TRP C 1 14 ? -51.831 11.379 5.311 1.00 37.99 14 TRP C O 1
ATOM 4726 N N . GLU C 1 15 ? -50.702 13.038 4.275 1.00 41.96 15 GLU C N 1
ATOM 4727 C CA . GLU C 1 15 ? -51.799 13.479 3.408 1.00 44.68 15 GLU C CA 1
ATOM 4728 C C . GLU C 1 15 ? -51.176 14.519 2.464 1.00 45.13 15 GLU C C 1
ATOM 4729 O O . GLU C 1 15 ? -50.121 15.104 2.782 1.00 44.96 15 GLU C O 1
ATOM 4735 N N . ALA C 1 16 ? -51.804 14.744 1.311 1.00 43.83 16 ALA C N 1
ATOM 4736 C CA . ALA C 1 16 ? -51.298 15.736 0.349 1.00 43.00 16 ALA C CA 1
ATOM 4737 C C . ALA C 1 16 ? -52.278 15.811 -0.817 1.00 41.96 16 ALA C C 1
ATOM 4738 O O . ALA C 1 16 ? -53.237 15.045 -0.887 1.00 40.75 16 ALA C O 1
ATOM 4740 N N . ASP C 1 17 ? -52.032 16.730 -1.746 1.00 42.62 17 ASP C N 1
ATOM 4741 C CA . ASP C 1 17 ? -52.903 16.812 -2.897 1.00 42.62 17 ASP C CA 1
ATOM 4742 C C . ASP C 1 17 ? -52.447 15.713 -3.844 1.00 42.18 17 ASP C C 1
ATOM 4743 O O . ASP C 1 17 ? -51.595 15.916 -4.709 1.00 43.17 17 ASP C O 1
ATOM 4748 N N . TYR C 1 18 ? -53.022 14.532 -3.680 1.00 40.92 18 TYR C N 1
ATOM 4749 C CA . TYR C 1 18 ? -52.625 13.406 -4.499 1.00 40.68 18 TYR C CA 1
ATOM 4750 C C . TYR C 1 18 ? -52.757 13.608 -6.012 1.00 41.18 18 TYR C C 1
ATOM 4751 O O . TYR C 1 18 ? -52.051 12.960 -6.778 1.00 39.28 18 TYR C O 1
ATOM 4760 N N . LYS C 1 19 ? -53.643 14.500 -6.448 1.00 40.87 19 LYS C N 1
ATOM 4761 C CA . LYS C 1 19 ? -53.801 14.732 -7.888 1.00 40.04 19 LYS C CA 1
ATOM 4762 C C . LYS C 1 19 ? -52.555 15.440 -8.412 1.00 37.75 19 LYS C C 1
ATOM 4763 O O . LYS C 1 19 ? -52.117 15.185 -9.536 1.00 38.24 19 LYS C O 1
ATOM 4769 N N . TYR C 1 20 ? -51.986 16.320 -7.604 1.00 34.85 20 TYR C N 1
ATOM 4770 C CA . TYR C 1 20 ? -50.764 16.982 -7.993 1.00 37.40 20 TYR C CA 1
ATOM 4771 C C . TYR C 1 20 ? -49.620 15.940 -8.206 1.00 38.73 20 TYR C C 1
ATOM 4772 O O . TYR C 1 20 ? -48.852 16.020 -9.165 1.00 38.01 20 TYR C O 1
ATOM 4781 N N . TYR C 1 21 ? -49.510 14.976 -7.293 1.00 38.82 21 TYR C N 1
ATOM 4782 C CA . TYR C 1 21 ? -48.464 13.956 -7.389 1.00 37.27 21 TYR C CA 1
ATOM 4783 C C . TYR C 1 21 ? -48.779 12.940 -8.476 1.00 37.12 21 TYR C C 1
ATOM 4784 O O . TYR C 1 21 ? -47.862 12.413 -9.095 1.00 38.26 21 TYR C O 1
ATOM 4793 N N . ILE C 1 22 ? -50.064 12.692 -8.743 1.00 38.11 22 ILE C N 1
ATOM 4794 C CA . ILE C 1 22 ? -50.479 11.770 -9.809 1.00 38.49 22 ILE C CA 1
ATOM 4795 C C . ILE C 1 22 ? -49.952 12.325 -11.130 1.00 41.64 22 ILE C C 1
ATOM 4796 O O . ILE C 1 22 ? -49.430 11.588 -11.990 1.00 42.18 22 ILE C O 1
ATOM 4801 N N . GLU C 1 23 ? -50.101 13.633 -11.299 1.00 42.31 23 GLU C N 1
ATOM 4802 C CA . GLU C 1 23 ? -49.644 14.270 -12.526 1.00 44.10 23 GLU C CA 1
ATOM 4803 C C . GLU C 1 23 ? -48.115 14.290 -12.578 1.00 43.49 23 GLU C C 1
ATOM 4804 O O . GLU C 1 23 ? -47.527 13.999 -13.611 1.00 41.34 23 GLU C O 1
ATOM 4810 N N . LYS C 1 24 ? -47.478 14.605 -11.457 1.00 43.55 24 LYS C N 1
ATOM 4811 C CA . LYS C 1 24 ? -46.021 14.657 -11.418 1.00 44.25 24 LYS C CA 1
ATOM 4812 C C . LYS C 1 24 ? -45.406 13.320 -11.820 1.00 44.74 24 LYS C C 1
ATOM 4813 O O . LYS C 1 24 ? -44.573 13.208 -12.715 1.00 45.16 24 LYS C O 1
ATOM 4819 N N . VAL C 1 25 ? -45.883 12.292 -11.169 1.00 44.90 25 VAL C N 1
ATOM 4820 C CA . VAL C 1 25 ? -45.384 10.957 -11.359 1.00 44.34 25 VAL C CA 1
ATOM 4821 C C . VAL C 1 25 ? -45.673 10.365 -12.747 1.00 46.28 25 VAL C C 1
ATOM 4822 O O . VAL C 1 25 ? -44.950 9.476 -13.236 1.00 45.32 25 VAL C O 1
ATOM 4826 N N . ALA C 1 26 ? -46.722 10.855 -13.397 1.00 45.15 26 ALA C N 1
ATOM 4827 C CA . ALA C 1 26 ? -47.031 10.353 -14.719 1.00 43.90 26 ALA C CA 1
ATOM 4828 C C . ALA C 1 26 ? -45.979 10.965 -15.662 1.00 43.40 26 ALA C C 1
ATOM 4829 O O . ALA C 1 26 ? -45.503 10.298 -16.578 1.00 42.16 26 ALA C O 1
ATOM 4831 N N . LYS C 1 27 ? -45.601 12.218 -15.407 1.00 43.13 27 LYS C N 1
ATOM 4832 C CA . LYS C 1 27 ? -44.607 12.882 -16.230 1.00 44.73 27 LYS C CA 1
ATOM 4833 C C . LYS C 1 27 ? -43.215 12.312 -15.992 1.00 43.92 27 LYS C C 1
ATOM 4834 O O . LYS C 1 27 ? -42.359 12.403 -16.866 1.00 43.81 27 LYS C O 1
ATOM 4840 N N . LEU C 1 28 ? -42.965 11.761 -14.812 1.00 41.37 28 LEU C N 1
ATOM 4841 C CA . LEU C 1 28 ? -41.644 11.200 -14.546 1.00 39.83 28 LEU C CA 1
ATOM 4842 C C . LEU C 1 28 ? -41.571 9.782 -15.085 1.00 38.82 28 LEU C C 1
ATOM 4843 O O . LEU C 1 28 ? -40.497 9.200 -15.174 1.00 41.32 28 LEU C O 1
ATOM 4848 N N . GLY C 1 29 ? -42.710 9.207 -15.443 1.00 36.71 29 GLY C N 1
ATOM 4849 C CA . GLY C 1 29 ? -42.686 7.874 -15.990 1.00 36.19 29 GLY C CA 1
ATOM 4850 C C . GLY C 1 29 ? -43.108 6.709 -15.127 1.00 36.31 29 GLY C C 1
ATOM 4851 O O . GLY C 1 29 ? -43.031 5.572 -15.581 1.00 38.75 29 GLY C O 1
ATOM 4852 N N . PHE C 1 30 ? -43.550 6.935 -13.896 1.00 35.88 30 PHE C N 1
ATOM 4853 C CA . PHE C 1 30 ? -43.968 5.812 -13.074 1.00 35.86 30 PHE C CA 1
ATOM 4854 C C . PHE C 1 30 ? -45.256 5.230 -13.560 1.00 38.28 30 PHE C C 1
ATOM 4855 O O . PHE C 1 30 ? -45.979 5.848 -14.332 1.00 40.24 30 PHE C O 1
ATOM 4863 N N . ASP C 1 31 ? -45.554 4.036 -13.098 1.00 38.30 31 ASP C N 1
ATOM 4864 C CA . ASP C 1 31 ? -46.802 3.373 -13.439 1.00 41.13 31 ASP C CA 1
ATOM 4865 C C . ASP C 1 31 ? -47.746 3.490 -12.238 1.00 40.44 31 ASP C C 1
ATOM 4866 O O . ASP C 1 31 ? -48.948 3.288 -12.379 1.00 40.92 31 ASP C O 1
ATOM 4871 N N . ILE C 1 32 ? -47.191 3.842 -11.080 1.00 39.25 32 ILE C N 1
ATOM 4872 C CA . ILE C 1 32 ? -47.962 3.853 -9.842 1.00 38.11 32 ILE C CA 1
ATOM 4873 C C . ILE C 1 32 ? -47.620 5.001 -8.929 1.00 37.06 32 ILE C C 1
ATOM 4874 O O . ILE C 1 32 ? -46.512 5.500 -8.931 1.00 35.53 32 ILE C O 1
ATOM 4879 N N . LEU C 1 33 ? -48.612 5.460 -8.176 1.00 37.56 33 LEU C N 1
ATOM 4880 C CA . LEU C 1 33 ? -48.344 6.473 -7.153 1.00 36.12 33 LEU C CA 1
ATOM 4881 C C . LEU C 1 33 ? -48.930 5.742 -5.939 1.00 35.29 33 LEU C C 1
ATOM 4882 O O . LEU C 1 33 ? -49.999 5.095 -6.036 1.00 33.98 33 LEU C O 1
ATOM 4887 N N . GLU C 1 34 ? -48.216 5.773 -4.824 1.00 33.33 34 GLU C N 1
ATOM 4888 C CA . GLU C 1 34 ? -48.736 5.139 -3.624 1.00 32.25 34 GLU C CA 1
ATOM 4889 C C . GLU C 1 34 ? -49.170 6.279 -2.739 1.00 31.23 34 GLU C C 1
ATOM 4890 O O . GLU C 1 34 ? -48.439 7.250 -2.569 1.00 28.98 34 GLU C O 1
ATOM 4896 N N . ILE C 1 35 ? -50.358 6.176 -2.159 1.00 31.39 35 ILE C N 1
ATOM 4897 C CA . ILE C 1 35 ? -50.804 7.290 -1.319 1.00 30.62 35 ILE C CA 1
ATOM 4898 C C . ILE C 1 35 ? -51.099 6.804 0.092 1.00 30.38 35 ILE C C 1
ATOM 4899 O O . ILE C 1 35 ? -51.377 5.634 0.283 1.00 31.09 35 ILE C O 1
ATOM 4904 N N . ALA C 1 36 ? -51.028 7.709 1.069 1.00 28.83 36 ALA C N 1
ATOM 4905 C CA . ALA C 1 36 ? -51.311 7.347 2.460 1.00 30.51 36 ALA C CA 1
ATOM 4906 C C . ALA C 1 36 ? -52.808 7.233 2.643 1.00 31.27 36 ALA C C 1
ATOM 4907 O O . ALA C 1 36 ? -53.558 8.059 2.131 1.00 34.51 36 ALA C O 1
ATOM 4909 N N . ALA C 1 37 ? -53.265 6.230 3.366 1.00 32.45 37 ALA C N 1
ATOM 4910 C CA . ALA C 1 37 ? -54.695 6.088 3.561 1.00 32.33 37 ALA C CA 1
ATOM 4911 C C . ALA C 1 37 ? -55.335 7.078 4.536 1.00 33.46 37 ALA C C 1
ATOM 4912 O O . ALA C 1 37 ? -56.548 7.263 4.472 1.00 34.38 37 ALA C O 1
ATOM 4914 N N . SER C 1 38 ? -54.573 7.755 5.394 1.00 32.65 38 SER C N 1
ATOM 4915 C CA . SER C 1 38 ? -55.264 8.553 6.398 1.00 36.90 38 SER C CA 1
ATOM 4916 C C . SER C 1 38 ? -56.215 9.689 5.978 1.00 37.59 38 SER C C 1
ATOM 4917 O O . SER C 1 38 ? -57.148 9.997 6.706 1.00 38.57 38 SER C O 1
ATOM 4920 N N . PRO C 1 39 ? -56.020 10.309 4.801 1.00 37.79 39 PRO C N 1
ATOM 4921 C CA . PRO C 1 39 ? -57.016 11.361 4.544 1.00 38.09 39 PRO C CA 1
ATOM 4922 C C . PRO C 1 39 ? -58.292 10.844 3.885 1.00 38.80 39 PRO C C 1
ATOM 4923 O O . PRO C 1 39 ? -59.328 11.512 3.942 1.00 41.30 39 PRO C O 1
ATOM 4927 N N . LEU C 1 40 ? -58.233 9.649 3.301 1.00 38.83 40 LEU C N 1
ATOM 4928 C CA . LEU C 1 40 ? -59.361 9.074 2.588 1.00 38.97 40 LEU C CA 1
ATOM 4929 C C . LEU C 1 40 ? -60.738 8.917 3.300 1.00 41.11 40 LEU C C 1
ATOM 4930 O O . LEU C 1 40 ? -61.766 8.884 2.625 1.00 40.27 40 LEU C O 1
ATOM 4935 N N . PRO C 1 41 ? -60.770 8.769 4.643 1.00 39.27 41 PRO C N 1
ATOM 4936 C CA . PRO C 1 41 ? -62.073 8.633 5.305 1.00 39.78 41 PRO C CA 1
ATOM 4937 C C . PRO C 1 41 ? -62.759 10.006 5.345 1.00 39.02 41 PRO C C 1
ATOM 4938 O O . PRO C 1 41 ? -63.941 10.103 5.645 1.00 39.29 41 PRO C O 1
ATOM 4942 N N . PHE C 1 42 ? -61.986 11.050 5.075 1.00 38.13 42 PHE C N 1
ATOM 4943 C CA . PHE C 1 42 ? -62.478 12.419 5.081 1.00 38.07 42 PHE C CA 1
ATOM 4944 C C . PHE C 1 42 ? -62.872 12.858 3.664 1.00 38.49 42 PHE C C 1
ATOM 4945 O O . PHE C 1 42 ? -63.221 14.006 3.442 1.00 38.90 42 PHE C O 1
ATOM 4953 N N . TYR C 1 43 ? -62.824 11.919 2.723 1.00 39.71 43 TYR C N 1
ATOM 4954 C CA . TYR C 1 43 ? -63.201 12.157 1.325 1.00 42.35 43 TYR C CA 1
ATOM 4955 C C . TYR C 1 43 ? -64.681 11.850 1.034 1.00 42.77 43 TYR C C 1
ATOM 4956 O O . TYR C 1 43 ? -65.210 10.789 1.417 1.00 43.58 43 TYR C O 1
ATOM 4965 N N . SER C 1 44 ? -65.326 12.756 0.307 1.00 42.98 44 SER C N 1
ATOM 4966 C CA . SER C 1 44 ? -66.722 12.560 -0.092 1.00 42.77 44 SER C CA 1
ATOM 4967 C C . SER C 1 44 ? -66.695 11.663 -1.325 1.00 43.67 44 SER C C 1
ATOM 4968 O O . SER C 1 44 ? -65.634 11.475 -1.923 1.00 43.72 44 SER C O 1
ATOM 4971 N N . ASP C 1 45 ? -67.840 11.136 -1.744 1.00 44.71 45 ASP C N 1
ATOM 4972 C CA . ASP C 1 45 ? -67.826 10.313 -2.934 1.00 47.42 45 ASP C CA 1
ATOM 4973 C C . ASP C 1 45 ? -67.376 11.170 -4.102 1.00 48.68 45 ASP C C 1
ATOM 4974 O O . ASP C 1 45 ? -66.800 10.643 -5.064 1.00 49.89 45 ASP C O 1
ATOM 4979 N N . ILE C 1 46 ? -67.599 12.480 -4.019 1.00 47.53 46 ILE C N 1
ATOM 4980 C CA . ILE C 1 46 ? -67.163 13.338 -5.099 1.00 48.41 46 ILE C CA 1
ATOM 4981 C C . ILE C 1 46 ? -65.638 13.378 -5.174 1.00 48.99 46 ILE C C 1
ATOM 4982 O O . ILE C 1 46 ? -65.066 13.325 -6.264 1.00 50.14 46 ILE C O 1
ATOM 4987 N N . GLN C 1 47 ? -64.968 13.476 -4.036 1.00 49.87 47 GLN C N 1
ATOM 4988 C CA . GLN C 1 47 ? -63.501 13.499 -4.048 1.00 49.94 47 GLN C CA 1
ATOM 4989 C C . GLN C 1 47 ? -62.940 12.133 -4.491 1.00 49.19 47 GLN C C 1
ATOM 4990 O O . GLN C 1 47 ? -61.978 12.067 -5.232 1.00 50.64 47 GLN C O 1
ATOM 4996 N N . ILE C 1 48 ? -63.565 11.043 -4.079 1.00 49.22 48 ILE C N 1
ATOM 4997 C CA . ILE C 1 48 ? -63.102 9.732 -4.487 1.00 49.82 48 ILE C CA 1
ATOM 4998 C C . ILE C 1 48 ? -63.167 9.522 -6.011 1.00 50.66 48 ILE C C 1
ATOM 4999 O O . ILE C 1 48 ? -62.244 8.935 -6.603 1.00 49.38 48 ILE C O 1
ATOM 5004 N N . ASN C 1 49 ? -64.248 9.987 -6.642 1.00 50.86 49 ASN C N 1
ATOM 5005 C CA . ASN C 1 49 ? -64.394 9.874 -8.103 1.00 50.86 49 ASN C CA 1
ATOM 5006 C C . ASN C 1 49 ? -63.424 10.865 -8.779 1.00 49.18 49 ASN C C 1
ATOM 5007 O O . ASN C 1 49 ? -62.892 10.613 -9.857 1.00 50.79 49 ASN C O 1
ATOM 5012 N N . GLU C 1 50 ? -63.188 11.987 -8.124 1.00 47.54 50 GLU C N 1
ATOM 5013 C CA . GLU C 1 50 ? -62.296 13.021 -8.633 1.00 46.82 50 GLU C CA 1
ATOM 5014 C C . GLU C 1 50 ? -60.897 12.391 -8.766 1.00 47.35 50 GLU C C 1
ATOM 5015 O O . GLU C 1 50 ? -60.245 12.478 -9.810 1.00 46.05 50 GLU C O 1
ATOM 5021 N N . LEU C 1 51 ? -60.454 11.755 -7.680 1.00 46.45 51 LEU C N 1
ATOM 5022 C CA . LEU C 1 51 ? -59.126 11.133 -7.617 1.00 45.64 51 LEU C CA 1
ATOM 5023 C C . LEU C 1 51 ? -59.032 9.956 -8.572 1.00 44.12 51 LEU C C 1
ATOM 5024 O O . LEU C 1 51 ? -58.056 9.843 -9.297 1.00 43.86 51 LEU C O 1
ATOM 5029 N N . LYS C 1 52 ? -60.050 9.104 -8.598 1.00 44.26 52 LYS C N 1
ATOM 5030 C CA . LYS C 1 52 ? -60.031 7.960 -9.485 1.00 45.81 52 LYS C CA 1
ATOM 5031 C C . LYS C 1 52 ? -59.920 8.352 -10.952 1.00 47.85 52 LYS C C 1
ATOM 5032 O O . LYS C 1 52 ? -59.117 7.803 -11.696 1.00 48.60 52 LYS C O 1
ATOM 5038 N N . ALA C 1 53 ? -60.737 9.309 -11.369 1.00 49.79 53 ALA C N 1
ATOM 5039 C CA . ALA C 1 53 ? -60.743 9.768 -12.755 1.00 49.31 53 ALA C CA 1
ATOM 5040 C C . ALA C 1 53 ? -59.401 10.413 -13.110 1.00 49.22 53 ALA C C 1
ATOM 5041 O O . ALA C 1 53 ? -58.919 10.252 -14.234 1.00 48.74 53 ALA C O 1
ATOM 5043 N N . CYS C 1 54 ? -58.812 11.147 -12.170 1.00 47.84 54 CYS C N 1
ATOM 5044 C CA . CYS C 1 54 ? -57.515 11.772 -12.413 1.00 48.54 54 CYS C CA 1
ATOM 5045 C C . CYS C 1 54 ? -56.401 10.720 -12.551 1.00 48.89 54 CYS C C 1
ATOM 5046 O O . CYS C 1 54 ? -55.501 10.843 -13.393 1.00 49.36 54 CYS C O 1
ATOM 5049 N N . ALA C 1 55 ? -56.443 9.699 -11.712 1.00 48.00 55 ALA C N 1
ATOM 5050 C CA . ALA C 1 55 ? -55.433 8.665 -11.809 1.00 48.30 55 ALA C CA 1
ATOM 5051 C C . ALA C 1 55 ? -55.613 8.110 -13.207 1.00 49.63 55 ALA C C 1
ATOM 5052 O O . ALA C 1 55 ? -54.682 8.116 -14.023 1.00 47.98 55 ALA C O 1
ATOM 5054 N N . HIS C 1 56 ? -56.835 7.649 -13.473 1.00 51.53 56 HIS C N 1
ATOM 5055 C CA . HIS C 1 56 ? -57.202 7.072 -14.760 1.00 53.18 56 HIS C CA 1
ATOM 5056 C C . HIS C 1 56 ? -56.780 7.962 -15.955 1.00 53.60 56 HIS C C 1
ATOM 5057 O O . HIS C 1 56 ? -56.298 7.476 -16.989 1.00 53.28 56 HIS C O 1
ATOM 5064 N N . GLY C 1 57 ? -56.961 9.264 -15.810 1.00 52.58 57 GLY C N 1
ATOM 5065 C CA . GLY C 1 57 ? -56.595 10.138 -16.893 1.00 52.39 57 GLY C CA 1
ATOM 5066 C C . GLY C 1 57 ? -55.116 10.118 -17.215 1.00 52.52 57 GLY C C 1
ATOM 5067 O O . GLY C 1 57 ? -54.751 10.088 -18.395 1.00 52.04 57 GLY C O 1
ATOM 5068 N N . ASN C 1 58 ? -54.270 10.159 -16.182 1.00 51.62 58 ASN C N 1
ATOM 5069 C CA . ASN C 1 58 ? -52.814 10.178 -16.370 1.00 49.85 58 ASN C CA 1
ATOM 5070 C C . ASN C 1 58 ? -52.221 8.800 -16.496 1.00 47.77 58 ASN C C 1
ATOM 5071 O O . ASN C 1 58 ? -51.011 8.646 -16.512 1.00 45.79 58 ASN C O 1
ATOM 5076 N N . GLY C 1 59 ? -53.092 7.806 -16.582 1.00 46.94 59 GLY C N 1
ATOM 5077 C CA . GLY C 1 59 ? -52.654 6.436 -16.725 1.00 47.94 59 GLY C CA 1
ATOM 5078 C C . GLY C 1 59 ? -51.929 5.841 -15.529 1.00 48.02 59 GLY C C 1
ATOM 5079 O O . GLY C 1 59 ? -51.239 4.839 -15.665 1.00 48.85 59 GLY C O 1
ATOM 5080 N N . ILE C 1 60 ? -52.097 6.451 -14.364 1.00 47.75 60 ILE C N 1
ATOM 5081 C CA . ILE C 1 60 ? -51.455 6.009 -13.131 1.00 45.83 60 ILE C CA 1
ATOM 5082 C C . ILE C 1 60 ? -52.296 5.032 -12.307 1.00 46.59 60 ILE C C 1
ATOM 5083 O O . ILE C 1 60 ? -53.489 5.261 -12.092 1.00 47.73 60 ILE C O 1
ATOM 5088 N N . THR C 1 61 ? -51.692 3.935 -11.865 1.00 45.17 61 THR C N 1
ATOM 5089 C CA . THR C 1 61 ? -52.387 3.009 -10.980 1.00 43.93 61 THR C CA 1
ATOM 5090 C C . THR C 1 61 ? -52.109 3.505 -9.564 1.00 43.05 61 THR C C 1
ATOM 5091 O O . THR C 1 61 ? -51.004 3.967 -9.267 1.00 42.77 61 THR C O 1
ATOM 5095 N N . LEU C 1 62 ? -53.103 3.400 -8.693 1.00 40.87 62 LEU C N 1
ATOM 5096 C CA . LEU C 1 62 ? -52.953 3.894 -7.330 1.00 39.61 62 LEU C CA 1
ATOM 5097 C C . LEU C 1 62 ? -52.869 2.741 -6.340 1.00 37.26 62 LEU C C 1
ATOM 5098 O O . LEU C 1 62 ? -53.629 1.788 -6.438 1.00 36.87 62 LEU C O 1
ATOM 5103 N N . THR C 1 63 ? -51.914 2.798 -5.416 1.00 36.35 63 THR C N 1
ATOM 5104 C CA . THR C 1 63 ? -51.810 1.777 -4.349 1.00 34.93 63 THR C CA 1
ATOM 5105 C C . THR C 1 63 ? -51.829 2.561 -3.038 1.00 34.10 63 THR C C 1
ATOM 5106 O O . THR C 1 63 ? -51.486 3.735 -3.009 1.00 34.38 63 THR C O 1
ATOM 5110 N N . VAL C 1 64 ? -52.170 1.896 -1.943 1.00 34.98 64 VAL C N 1
ATOM 5111 C CA . VAL C 1 64 ? -52.274 2.586 -0.670 1.00 33.78 64 VAL C CA 1
ATOM 5112 C C . VAL C 1 64 ? -51.383 2.052 0.450 1.00 34.13 64 VAL C C 1
ATOM 5113 O O . VAL C 1 64 ? -51.193 0.843 0.599 1.00 33.51 64 VAL C O 1
ATOM 5117 N N . GLY C 1 65 ? -50.846 2.971 1.234 1.00 32.39 65 GLY C N 1
ATOM 5118 C CA . GLY C 1 65 ? -50.040 2.559 2.357 1.00 33.75 65 GLY C CA 1
ATOM 5119 C C . GLY C 1 65 ? -50.665 3.155 3.612 1.00 33.41 65 GLY C C 1
ATOM 5120 O O . GLY C 1 65 ? -51.232 4.248 3.585 1.00 32.59 65 GLY C O 1
ATOM 5121 N N . HIS C 1 66 ? -50.565 2.442 4.720 1.00 32.83 66 HIS C N 1
ATOM 5122 C CA . HIS C 1 66 ? -51.112 2.941 5.951 1.00 32.72 66 HIS C CA 1
ATOM 5123 C C . HIS C 1 66 ? -50.362 2.464 7.199 1.00 34.11 66 HIS C C 1
ATOM 5124 O O . HIS C 1 66 ? -50.156 1.266 7.369 1.00 33.66 66 HIS C O 1
ATOM 5131 N N . GLY C 1 67 ? -49.962 3.431 8.028 1.00 33.78 67 GLY C N 1
ATOM 5132 C CA . GLY C 1 67 ? -49.330 3.174 9.313 1.00 35.54 67 GLY C CA 1
ATOM 5133 C C . GLY C 1 67 ? -50.455 3.436 10.322 1.00 35.23 67 GLY C C 1
ATOM 5134 O O . GLY C 1 67 ? -50.660 4.589 10.724 1.00 34.77 67 GLY C O 1
ATOM 5135 N N . PRO C 1 68 ? -51.189 2.386 10.753 1.00 35.10 68 PRO C N 1
ATOM 5136 C CA . PRO C 1 68 ? -52.314 2.456 11.696 1.00 34.08 68 PRO C CA 1
ATOM 5137 C C . PRO C 1 68 ? -52.033 3.169 12.990 1.00 34.46 68 PRO C C 1
ATOM 5138 O O . PRO C 1 68 ? -50.941 3.057 13.528 1.00 35.74 68 PRO C O 1
ATOM 5142 N N . SER C 1 69 ? -53.020 3.919 13.485 1.00 34.41 69 SER C N 1
ATOM 5143 C CA . SER C 1 69 ? -52.884 4.628 14.758 1.00 34.81 69 SER C CA 1
ATOM 5144 C C . SER C 1 69 ? -53.186 3.595 15.858 1.00 34.89 69 SER C C 1
ATOM 5145 O O . SER C 1 69 ? -53.745 2.537 15.583 1.00 34.75 69 SER C O 1
ATOM 5148 N N . ALA C 1 70 ? -52.851 3.915 17.098 1.00 36.51 70 ALA C N 1
ATOM 5149 C CA . ALA C 1 70 ? -53.103 3.005 18.218 1.00 37.90 70 ALA C CA 1
ATOM 5150 C C . ALA C 1 70 ? -54.586 2.616 18.292 1.00 40.21 70 ALA C C 1
ATOM 5151 O O . ALA C 1 70 ? -54.930 1.518 18.740 1.00 38.12 70 ALA C O 1
ATOM 5153 N N . GLU C 1 71 ? -55.467 3.515 17.837 1.00 39.84 71 GLU C N 1
ATOM 5154 C CA . GLU C 1 71 ? -56.897 3.243 17.874 1.00 39.95 71 GLU C CA 1
ATOM 5155 C C . GLU C 1 71 ? -57.395 2.375 16.773 1.00 38.38 71 GLU C C 1
ATOM 5156 O O . GLU C 1 71 ? -58.548 1.951 16.801 1.00 35.76 71 GLU C O 1
ATOM 5162 N N . GLN C 1 72 ? -56.530 2.105 15.794 1.00 38.32 72 GLN C N 1
ATOM 5163 C CA . GLN C 1 72 ? -56.891 1.244 14.678 1.00 37.10 72 GLN C CA 1
ATOM 5164 C C . GLN C 1 72 ? -56.154 -0.080 14.803 1.00 37.98 72 GLN C C 1
ATOM 5165 O O . GLN C 1 72 ? -56.038 -0.832 13.830 1.00 37.01 72 GLN C O 1
ATOM 5171 N N . ASN C 1 73 ? -55.671 -0.355 16.016 1.00 37.09 73 ASN C N 1
ATOM 5172 C CA . ASN C 1 73 ? -54.889 -1.555 16.318 1.00 37.58 73 ASN C CA 1
ATOM 5173 C C . ASN C 1 73 ? -55.628 -2.891 16.362 1.00 36.86 73 ASN C C 1
ATOM 5174 O O . ASN C 1 73 ? -56.131 -3.285 17.411 1.00 38.18 73 ASN C O 1
ATOM 5179 N N . LEU C 1 74 ? -55.642 -3.604 15.248 1.00 35.86 74 LEU C N 1
ATOM 5180 C CA . LEU C 1 74 ? -56.316 -4.898 15.171 1.00 37.10 74 LEU C CA 1
ATOM 5181 C C . LEU C 1 74 ? -55.864 -5.974 16.164 1.00 39.05 74 LEU C C 1
ATOM 5182 O O . LEU C 1 74 ? -56.582 -6.965 16.361 1.00 40.00 74 LEU C O 1
ATOM 5187 N N . SER C 1 75 ? -54.698 -5.768 16.780 1.00 37.63 75 SER C N 1
ATOM 5188 C CA . SER C 1 75 ? -54.106 -6.711 17.729 1.00 37.94 75 SER C CA 1
ATOM 5189 C C . SER C 1 75 ? -54.337 -6.352 19.197 1.00 38.13 75 SER C C 1
ATOM 5190 O O . SER C 1 75 ? -53.922 -7.089 20.073 1.00 37.91 75 SER C O 1
ATOM 5193 N N . SER C 1 76 ? -54.972 -5.216 19.458 1.00 38.11 76 SER C N 1
ATOM 5194 C CA . SER C 1 76 ? -55.204 -4.753 20.811 1.00 38.98 76 SER C CA 1
ATOM 5195 C C . SER C 1 76 ? -55.949 -5.739 21.717 1.00 40.40 76 SER C C 1
ATOM 5196 O O . SER C 1 76 ? -56.844 -6.470 21.284 1.00 39.41 76 SER C O 1
ATOM 5199 N N . PRO C 1 77 ? -55.570 -5.778 22.993 1.00 40.45 77 PRO C N 1
ATOM 5200 C CA . PRO C 1 77 ? -56.245 -6.680 23.934 1.00 42.51 77 PRO C CA 1
ATOM 5201 C C . PRO C 1 77 ? -57.618 -6.087 24.251 1.00 43.84 77 PRO C C 1
ATOM 5202 O O . PRO C 1 77 ? -58.542 -6.802 24.595 1.00 45.87 77 PRO C O 1
ATOM 5206 N N . ASP C 1 78 ? -57.733 -4.769 24.109 1.00 45.13 78 ASP C N 1
ATOM 5207 C CA . ASP C 1 78 ? -58.987 -4.050 24.353 1.00 46.19 78 ASP C CA 1
ATOM 5208 C C . ASP C 1 78 ? -59.965 -4.334 23.225 1.00 46.58 78 ASP C C 1
ATOM 5209 O O . ASP C 1 78 ? -59.788 -3.842 22.129 1.00 47.53 78 ASP C O 1
ATOM 5214 N N . PRO C 1 79 ? -61.037 -5.100 23.486 1.00 47.72 79 PRO C N 1
ATOM 5215 C CA . PRO C 1 79 ? -62.025 -5.436 22.448 1.00 46.81 79 PRO C CA 1
ATOM 5216 C C . PRO C 1 79 ? -62.759 -4.255 21.789 1.00 46.99 79 PRO C C 1
ATOM 5217 O O . PRO C 1 79 ? -63.327 -4.393 20.688 1.00 45.67 79 PRO C O 1
ATOM 5221 N N . ASP C 1 80 ? -62.764 -3.110 22.460 1.00 45.88 80 ASP C N 1
ATOM 5222 C CA . ASP C 1 80 ? -63.388 -1.937 21.869 1.00 47.64 80 ASP C CA 1
ATOM 5223 C C . ASP C 1 80 ? -62.438 -1.390 20.789 1.00 46.74 80 ASP C C 1
ATOM 5224 O O . ASP C 1 80 ? -62.876 -0.963 19.711 1.00 46.19 80 ASP C O 1
ATOM 5229 N N . ILE C 1 81 ? -61.133 -1.412 21.072 1.00 45.52 81 ILE C N 1
ATOM 5230 C CA . ILE C 1 81 ? -60.187 -0.935 20.077 1.00 43.26 81 ILE C CA 1
ATOM 5231 C C . ILE C 1 81 ? -60.275 -1.869 18.885 1.00 42.59 81 ILE C C 1
ATOM 5232 O O . ILE C 1 81 ? -60.233 -1.426 17.746 1.00 40.69 81 ILE C O 1
ATOM 5237 N N . ARG C 1 82 ? -60.425 -3.162 19.130 1.00 41.49 82 ARG C N 1
ATOM 5238 C CA . ARG C 1 82 ? -60.464 -4.082 18.006 1.00 43.14 82 ARG C CA 1
ATOM 5239 C C . ARG C 1 82 ? -61.698 -3.902 17.138 1.00 44.86 82 ARG C C 1
ATOM 5240 O O . ARG C 1 82 ? -61.632 -4.069 15.911 1.00 44.24 82 ARG C O 1
ATOM 5248 N N . LYS C 1 83 ? -62.820 -3.569 17.780 1.00 45.78 83 LYS C N 1
ATOM 5249 C CA . LYS C 1 83 ? -64.078 -3.339 17.070 1.00 46.89 83 LYS C CA 1
ATOM 5250 C C . LYS C 1 83 ? -63.975 -2.055 16.227 1.00 45.12 83 LYS C C 1
ATOM 5251 O O . LYS C 1 83 ? -64.350 -2.045 15.062 1.00 43.94 83 LYS C O 1
ATOM 5257 N N . ASN C 1 84 ? -63.462 -0.982 16.823 1.00 44.79 84 ASN C N 1
ATOM 5258 C CA . ASN C 1 84 ? -63.278 0.269 16.091 1.00 45.34 84 ASN C CA 1
ATOM 5259 C C . ASN C 1 84 ? -62.293 0.073 14.926 1.00 45.88 84 ASN C C 1
ATOM 5260 O O . ASN C 1 84 ? -62.468 0.644 13.849 1.00 44.56 84 ASN C O 1
ATOM 5265 N N . ALA C 1 85 ? -61.267 -0.751 15.151 1.00 44.47 85 ALA C N 1
ATOM 5266 C CA . ALA C 1 85 ? -60.257 -1.015 14.135 1.00 42.04 85 ALA C CA 1
ATOM 5267 C C . ALA C 1 85 ? -60.904 -1.708 12.977 1.00 40.64 85 ALA C C 1
ATOM 5268 O O . ALA C 1 85 ? -60.706 -1.319 11.835 1.00 41.12 85 ALA C O 1
ATOM 5270 N N . LYS C 1 86 ? -61.700 -2.726 13.258 1.00 40.66 86 LYS C N 1
ATOM 5271 C CA . LYS C 1 86 ? -62.352 -3.458 12.189 1.00 41.38 86 LYS C CA 1
ATOM 5272 C C . LYS C 1 86 ? -63.331 -2.554 11.447 1.00 41.76 86 LYS C C 1
ATOM 5273 O O . LYS C 1 86 ? -63.528 -2.683 10.223 1.00 40.30 86 LYS C O 1
ATOM 5279 N N . ALA C 1 87 ? -63.957 -1.644 12.175 1.00 40.69 87 ALA C N 1
ATOM 5280 C CA . ALA C 1 87 ? -64.893 -0.743 11.513 1.00 41.63 87 ALA C CA 1
ATOM 5281 C C . ALA C 1 87 ? -64.085 0.142 10.562 1.00 40.95 87 ALA C C 1
ATOM 5282 O O . ALA C 1 87 ? -64.469 0.373 9.407 1.00 40.09 87 ALA C O 1
ATOM 5284 N N . PHE C 1 88 ? -62.948 0.625 11.052 1.00 41.11 88 PHE C N 1
ATOM 5285 C CA . PHE C 1 88 ? -62.089 1.481 10.239 1.00 41.31 88 PHE C CA 1
ATOM 5286 C C . PHE C 1 88 ? -61.631 0.889 8.915 1.00 42.36 88 PHE C C 1
ATOM 5287 O O . PHE C 1 88 ? -61.632 1.580 7.909 1.00 43.04 88 PHE C O 1
ATOM 5295 N N . TYR C 1 89 ? -61.184 -0.364 8.917 1.00 42.62 89 TYR C N 1
ATOM 5296 C CA . TYR C 1 89 ? -60.718 -1.002 7.687 1.00 41.88 89 TYR C CA 1
ATOM 5297 C C . TYR C 1 89 ? -61.908 -1.381 6.822 1.00 42.58 89 TYR C C 1
ATOM 5298 O O . TYR C 1 89 ? -61.815 -1.426 5.578 1.00 40.72 89 TYR C O 1
ATOM 5307 N N . THR C 1 90 ? -63.029 -1.698 7.467 1.00 43.21 90 THR C N 1
ATOM 5308 C CA . THR C 1 90 ? -64.194 -2.074 6.673 1.00 44.18 90 THR C CA 1
ATOM 5309 C C . THR C 1 90 ? -64.607 -0.887 5.798 1.00 43.43 90 THR C C 1
ATOM 5310 O O . THR C 1 90 ? -64.907 -1.036 4.611 1.00 42.69 90 THR C O 1
ATOM 5314 N N . ASP C 1 91 ? -64.574 0.297 6.398 1.00 42.69 91 ASP C N 1
ATOM 5315 C CA . ASP C 1 91 ? -64.916 1.524 5.676 1.00 42.13 91 ASP C CA 1
ATOM 5316 C C . ASP C 1 91 ? -63.849 1.788 4.606 1.00 40.96 91 ASP C C 1
ATOM 5317 O O . ASP C 1 91 ? -64.160 1.960 3.419 1.00 41.76 91 ASP C O 1
ATOM 5322 N N . LEU C 1 92 ? -62.586 1.807 5.036 1.00 38.52 92 LEU C N 1
ATOM 5323 C CA . LEU C 1 92 ? -61.473 2.091 4.147 1.00 37.10 92 LEU C CA 1
ATOM 5324 C C . LEU C 1 92 ? -61.460 1.231 2.906 1.00 36.66 92 LEU C C 1
ATOM 5325 O O . LEU C 1 92 ? -61.313 1.743 1.791 1.00 37.85 92 LEU C O 1
ATOM 5330 N N . LEU C 1 93 ? -61.632 -0.064 3.096 1.00 36.77 93 LEU C N 1
ATOM 5331 C CA . LEU C 1 93 ? -61.623 -0.995 1.986 1.00 39.76 93 LEU C CA 1
ATOM 5332 C C . LEU C 1 93 ? -62.749 -0.722 1.007 1.00 41.11 93 LEU C C 1
ATOM 5333 O O . LEU C 1 93 ? -62.580 -0.941 -0.201 1.00 41.47 93 LEU C O 1
ATOM 5338 N N . LYS C 1 94 ? -63.891 -0.252 1.513 1.00 42.28 94 LYS C N 1
ATOM 5339 C CA . LYS C 1 94 ? -65.003 0.057 0.616 1.00 42.42 94 LYS C CA 1
ATOM 5340 C C . LYS C 1 94 ? -64.657 1.301 -0.200 1.00 40.96 94 LYS C C 1
ATOM 5341 O O . LYS C 1 94 ? -65.024 1.394 -1.366 1.00 40.42 94 LYS C O 1
ATOM 5347 N N . ARG C 1 95 ? -63.926 2.241 0.395 1.00 40.69 95 ARG C N 1
ATOM 5348 C CA . ARG C 1 95 ? -63.490 3.414 -0.344 1.00 41.34 95 ARG C CA 1
ATOM 5349 C C . ARG C 1 95 ? -62.456 3.021 -1.399 1.00 42.42 95 ARG C C 1
ATOM 5350 O O . ARG C 1 95 ? -62.411 3.599 -2.474 1.00 44.32 95 ARG C O 1
ATOM 5358 N N . LEU C 1 96 ? -61.610 2.046 -1.074 1.00 42.85 96 LEU C N 1
ATOM 5359 C CA . LEU C 1 96 ? -60.568 1.595 -1.980 1.00 43.05 96 LEU C CA 1
ATOM 5360 C C . LEU C 1 96 ? -61.222 1.013 -3.215 1.00 43.80 96 LEU C C 1
ATOM 5361 O O . LEU C 1 96 ? -60.774 1.231 -4.340 1.00 43.34 96 LEU C O 1
ATOM 5366 N N . TYR C 1 97 ? -62.292 0.270 -2.991 1.00 46.22 97 TYR C N 1
ATOM 5367 C CA . TYR C 1 97 ? -63.043 -0.324 -4.073 1.00 48.03 97 TYR C CA 1
ATOM 5368 C C . TYR C 1 97 ? -63.544 0.795 -4.992 1.00 48.82 97 TYR C C 1
ATOM 5369 O O . TYR C 1 97 ? -63.393 0.705 -6.207 1.00 49.29 97 TYR C O 1
ATOM 5378 N N . LYS C 1 98 ? -64.120 1.847 -4.405 1.00 48.18 98 LYS C N 1
ATOM 5379 C CA . LYS C 1 98 ? -64.638 2.989 -5.175 1.00 49.39 98 LYS C CA 1
ATOM 5380 C C . LYS C 1 98 ? -63.556 3.689 -6.006 1.00 50.03 98 LYS C C 1
ATOM 5381 O O . LYS C 1 98 ? -63.826 4.260 -7.081 1.00 49.55 98 LYS C O 1
ATOM 5387 N N . LEU C 1 99 ? -62.338 3.666 -5.472 1.00 49.79 99 LEU C N 1
ATOM 5388 C CA . LEU C 1 99 ? -61.185 4.275 -6.102 1.00 48.37 99 LEU C CA 1
ATOM 5389 C C . LEU C 1 99 ? -60.548 3.301 -7.071 1.00 47.02 99 LEU C C 1
ATOM 5390 O O . LEU C 1 99 ? -59.638 3.660 -7.793 1.00 46.81 99 LEU C O 1
ATOM 5395 N N . ASP C 1 100 ? -61.045 2.073 -7.089 1.00 47.35 100 ASP C N 1
ATOM 5396 C CA . ASP C 1 100 ? -60.479 1.005 -7.937 1.00 48.73 100 ASP C CA 1
ATOM 5397 C C . ASP C 1 100 ? -59.000 0.790 -7.570 1.00 48.25 100 ASP C C 1
ATOM 5398 O O . ASP C 1 100 ? -58.135 0.725 -8.449 1.00 48.43 100 ASP C O 1
ATOM 5403 N N . VAL C 1 101 ? -58.739 0.720 -6.262 1.00 47.61 101 VAL C N 1
ATOM 5404 C CA . VAL C 1 101 ? -57.408 0.493 -5.689 1.00 46.93 101 VAL C CA 1
ATOM 5405 C C . VAL C 1 101 ? -57.451 -0.955 -5.283 1.00 46.63 101 VAL C C 1
ATOM 5406 O O . VAL C 1 101 ? -58.349 -1.374 -4.560 1.00 47.35 101 VAL C O 1
ATOM 5410 N N . HIS C 1 102 ? -56.513 -1.752 -5.755 1.00 46.32 102 HIS C N 1
ATOM 5411 C CA . HIS C 1 102 ? -56.570 -3.146 -5.384 1.00 46.19 102 HIS C CA 1
ATOM 5412 C C . HIS C 1 102 ? -55.518 -3.587 -4.387 1.00 44.07 102 HIS C C 1
ATOM 5413 O O . HIS C 1 102 ? -55.315 -4.786 -4.206 1.00 43.39 102 HIS C O 1
ATOM 5420 N N . LEU C 1 103 ? -54.868 -2.633 -3.724 1.00 42.61 103 LEU C N 1
ATOM 5421 C CA . LEU C 1 103 ? -53.836 -2.998 -2.754 1.00 40.23 103 LEU C CA 1
ATOM 5422 C C . LEU C 1 103 ? -53.529 -1.958 -1.684 1.00 38.84 103 LEU C C 1
ATOM 5423 O O . LEU C 1 103 ? -53.312 -0.777 -1.966 1.00 39.11 103 LEU C O 1
ATOM 5428 N N . ILE C 1 104 ? -53.542 -2.403 -0.435 1.00 38.52 104 ILE C N 1
ATOM 5429 C CA . ILE C 1 104 ? -53.183 -1.526 0.673 1.00 36.64 104 ILE C CA 1
ATOM 5430 C C . ILE C 1 104 ? -52.089 -2.313 1.426 1.00 36.46 104 ILE C C 1
ATOM 5431 O O . ILE C 1 104 ? -52.132 -3.545 1.453 1.00 33.41 104 ILE C O 1
ATOM 5436 N N . GLY C 1 105 ? -51.120 -1.595 2.004 1.00 35.99 105 GLY C N 1
ATOM 5437 C CA . GLY C 1 105 ? -50.044 -2.246 2.737 1.00 34.99 105 GLY C CA 1
ATOM 5438 C C . GLY C 1 105 ? -49.445 -1.425 3.861 1.00 34.55 105 GLY C C 1
ATOM 5439 O O . GLY C 1 105 ? -49.567 -0.199 3.900 1.00 35.01 105 GLY C O 1
ATOM 5440 N N . GLY C 1 106 ? -48.795 -2.132 4.796 1.00 34.83 106 GLY C N 1
ATOM 5441 C CA . GLY C 1 106 ? -48.121 -1.512 5.930 1.00 31.89 106 GLY C CA 1
ATOM 5442 C C . GLY C 1 106 ? -48.218 -2.400 7.162 1.00 31.49 106 GLY C C 1
ATOM 5443 O O . GLY C 1 106 ? -48.410 -3.605 7.064 1.00 30.75 106 GLY C O 1
ATOM 5444 N N . ALA C 1 107 ? -48.095 -1.829 8.342 1.00 31.27 107 ALA C N 1
ATOM 5445 C CA . ALA C 1 107 ? -48.188 -2.663 9.528 1.00 32.34 107 ALA C CA 1
ATOM 5446 C C . ALA C 1 107 ? -49.674 -2.880 9.857 1.00 32.90 107 ALA C C 1
ATOM 5447 O O . ALA C 1 107 ? -50.111 -2.595 10.978 1.00 33.11 107 ALA C O 1
ATOM 5449 N N . LEU C 1 108 ? -50.429 -3.416 8.891 1.00 34.01 108 LEU C N 1
ATOM 5450 C CA . LEU C 1 108 ? -51.875 -3.609 9.052 1.00 35.57 108 LEU C CA 1
ATOM 5451 C C . LEU C 1 108 ? -52.331 -4.549 10.171 1.00 37.11 108 LEU C C 1
ATOM 5452 O O . LEU C 1 108 ? -53.468 -4.463 10.638 1.00 38.06 108 LEU C O 1
ATOM 5457 N N . TYR C 1 109 ? -51.433 -5.417 10.629 1.00 37.77 109 TYR C N 1
ATOM 5458 C CA . TYR C 1 109 ? -51.710 -6.372 11.715 1.00 36.25 109 TYR C CA 1
ATOM 5459 C C . TYR C 1 109 ? -51.479 -5.734 13.083 1.00 36.45 109 TYR C C 1
ATOM 5460 O O . TYR C 1 109 ? -51.699 -6.351 14.123 1.00 37.72 109 TYR C O 1
ATOM 5469 N N . SER C 1 110 ? -51.056 -4.487 13.108 1.00 34.36 110 SER C N 1
ATOM 5470 C CA . SER C 1 110 ? -50.737 -3.883 14.378 1.00 35.54 110 SER C CA 1
ATOM 5471 C C . SER C 1 110 ? -50.996 -2.376 14.237 1.00 35.44 110 SER C C 1
ATOM 5472 O O . SER C 1 110 ? -52.042 -1.983 13.738 1.00 37.34 110 SER C O 1
ATOM 5475 N N . TYR C 1 111 ? -50.083 -1.546 14.726 1.00 34.38 111 TYR C N 1
ATOM 5476 C CA . TYR C 1 111 ? -50.175 -0.102 14.541 1.00 35.69 111 TYR C CA 1
ATOM 5477 C C . TYR C 1 111 ? -48.722 0.406 14.336 1.00 36.26 111 TYR C C 1
ATOM 5478 O O . TYR C 1 111 ? -47.757 -0.324 14.610 1.00 33.51 111 TYR C O 1
ATOM 5487 N N . TRP C 1 112 ? -48.559 1.633 13.853 1.00 35.76 112 TRP C N 1
ATOM 5488 C CA . TRP C 1 112 ? -47.223 2.173 13.538 1.00 35.51 112 TRP C CA 1
ATOM 5489 C C . TRP C 1 112 ? -47.137 3.687 13.705 1.00 36.78 112 TRP C C 1
ATOM 5490 O O . TRP C 1 112 ? -48.013 4.410 13.284 1.00 36.28 112 TRP C O 1
ATOM 5501 N N . PRO C 1 113 ? -46.067 4.182 14.307 1.00 38.62 113 PRO C N 1
ATOM 5502 C CA . PRO C 1 113 ? -44.971 3.362 14.822 1.00 40.98 113 PRO C CA 1
ATOM 5503 C C . PRO C 1 113 ? -45.353 2.843 16.230 1.00 42.38 113 PRO C C 1
ATOM 5504 O O . PRO C 1 113 ? -46.211 3.419 16.887 1.00 41.75 113 PRO C O 1
ATOM 5508 N N . ILE C 1 114 ? -44.745 1.753 16.687 1.00 43.28 114 ILE C N 1
ATOM 5509 C CA . ILE C 1 114 ? -45.098 1.245 18.007 1.00 43.02 114 ILE C CA 1
ATOM 5510 C C . ILE C 1 114 ? -44.577 2.145 19.097 1.00 44.12 114 ILE C C 1
ATOM 5511 O O . ILE C 1 114 ? -43.528 2.755 18.950 1.00 43.82 114 ILE C O 1
ATOM 5516 N N . ASP C 1 115 ? -45.311 2.262 20.197 1.00 46.03 115 ASP C N 1
ATOM 5517 C CA . ASP C 1 115 ? -44.783 3.061 21.296 1.00 46.72 115 ASP C CA 1
ATOM 5518 C C . ASP C 1 115 ? -44.214 2.102 22.339 1.00 46.39 115 ASP C C 1
ATOM 5519 O O . ASP C 1 115 ? -44.926 1.549 23.156 1.00 45.74 115 ASP C O 1
ATOM 5524 N N . TYR C 1 116 ? -42.905 1.929 22.315 1.00 46.38 116 TYR C N 1
ATOM 5525 C CA . TYR C 1 116 ? -42.271 1.001 23.222 1.00 47.53 116 TYR C CA 1
ATOM 5526 C C . TYR C 1 116 ? -42.333 1.350 24.691 1.00 50.74 116 TYR C C 1
ATOM 5527 O O . TYR C 1 116 ? -41.864 0.574 25.523 1.00 52.02 116 TYR C O 1
ATOM 5536 N N . THR C 1 117 ? -42.919 2.492 25.040 1.00 53.35 117 THR C N 1
ATOM 5537 C CA . THR C 1 117 ? -43.001 2.810 26.462 1.00 55.64 117 THR C CA 1
ATOM 5538 C C . THR C 1 117 ? -44.155 2.009 27.012 1.00 57.66 117 THR C C 1
ATOM 5539 O O . THR C 1 117 ? -44.311 1.912 28.223 1.00 59.60 117 THR C O 1
ATOM 5543 N N . LYS C 1 118 ? -44.953 1.422 26.124 1.00 59.71 118 LYS C N 1
ATOM 5544 C CA . LYS C 1 118 ? -46.103 0.631 26.554 1.00 61.71 118 LYS C CA 1
ATOM 5545 C C . LYS C 1 118 ? -45.719 -0.802 26.882 1.00 63.40 118 LYS C C 1
ATOM 5546 O O . LYS C 1 118 ? -44.538 -1.170 26.870 1.00 63.16 118 LYS C O 1
ATOM 5552 N N . THR C 1 119 ? -46.759 -1.608 27.125 1.00 64.52 119 THR C N 1
ATOM 5553 C CA . THR C 1 119 ? -46.644 -3.029 27.477 1.00 65.19 119 THR C CA 1
ATOM 5554 C C . THR C 1 119 ? -46.730 -3.952 26.239 1.00 64.01 119 THR C C 1
ATOM 5555 O O . THR C 1 119 ? -47.646 -3.828 25.409 1.00 64.21 119 THR C O 1
ATOM 5559 N N . ILE C 1 120 ? -45.773 -4.874 26.116 1.00 62.52 120 ILE C N 1
ATOM 5560 C CA . ILE C 1 120 ? -45.757 -5.782 24.966 1.00 61.22 120 ILE C CA 1
ATOM 5561 C C . ILE C 1 120 ? -46.200 -7.169 25.341 1.00 59.00 120 ILE C C 1
ATOM 5562 O O . ILE C 1 120 ? -45.802 -7.699 26.371 1.00 60.51 120 ILE C O 1
ATOM 5567 N N . ASP C 1 121 ? -47.010 -7.761 24.482 1.00 55.63 121 ASP C N 1
ATOM 5568 C CA . ASP C 1 121 ? -47.457 -9.110 24.684 1.00 51.84 121 ASP C CA 1
ATOM 5569 C C . ASP C 1 121 ? -47.454 -9.663 23.280 1.00 48.59 121 ASP C C 1
ATOM 5570 O O . ASP C 1 121 ? -48.510 -9.829 22.653 1.00 47.92 121 ASP C O 1
ATOM 5575 N N . LYS C 1 122 ? -46.248 -9.927 22.778 1.00 44.33 122 LYS C N 1
ATOM 5576 C CA . LYS C 1 122 ? -46.113 -10.418 21.423 1.00 43.02 122 LYS C CA 1
ATOM 5577 C C . LYS C 1 122 ? -46.989 -11.635 21.183 1.00 43.16 122 LYS C C 1
ATOM 5578 O O . LYS C 1 122 ? -47.723 -11.715 20.189 1.00 42.13 122 LYS C O 1
ATOM 5584 N N . LYS C 1 123 ? -46.914 -12.589 22.100 1.00 42.98 123 LYS C N 1
ATOM 5585 C CA . LYS C 1 123 ? -47.680 -13.812 21.954 1.00 43.23 123 LYS C CA 1
ATOM 5586 C C . LYS C 1 123 ? -49.174 -13.535 21.934 1.00 41.20 123 LYS C C 1
ATOM 5587 O O . LYS C 1 123 ? -49.905 -14.087 21.102 1.00 39.71 123 LYS C O 1
ATOM 5593 N N . GLY C 1 124 ? -49.615 -12.698 22.867 1.00 40.40 124 GLY C N 1
ATOM 5594 C CA . GLY C 1 124 ? -51.015 -12.326 22.930 1.00 41.62 124 GLY C CA 1
ATOM 5595 C C . GLY C 1 124 ? -51.417 -11.494 21.702 1.00 40.92 124 GLY C C 1
ATOM 5596 O O . GLY C 1 124 ? -52.388 -11.840 20.994 1.00 39.54 124 GLY C O 1
ATOM 5597 N N . ASP C 1 125 ? -50.677 -10.417 21.432 1.00 39.74 125 ASP C N 1
ATOM 5598 C CA . ASP C 1 125 ? -51.011 -9.565 20.278 1.00 40.06 125 ASP C CA 1
ATOM 5599 C C . ASP C 1 125 ? -50.985 -10.373 18.992 1.00 41.32 125 ASP C C 1
ATOM 5600 O O . ASP C 1 125 ? -51.807 -10.163 18.080 1.00 41.59 125 ASP C O 1
ATOM 5605 N N . TRP C 1 126 ? -50.054 -11.323 18.897 1.00 41.30 126 TRP C N 1
ATOM 5606 C CA . TRP C 1 126 ? -49.968 -12.109 17.676 1.00 39.85 126 TRP C CA 1
ATOM 5607 C C . TRP C 1 126 ? -51.252 -12.910 17.400 1.00 41.71 126 TRP C C 1
ATOM 5608 O O . TRP C 1 126 ? -51.765 -12.936 16.262 1.00 40.22 126 TRP C O 1
ATOM 5619 N N . GLU C 1 127 ? -51.767 -13.569 18.439 1.00 43.04 127 GLU C N 1
ATOM 5620 C CA . GLU C 1 127 ? -52.976 -14.381 18.289 1.00 44.46 127 GLU C CA 1
ATOM 5621 C C . GLU C 1 127 ? -54.201 -13.500 18.013 1.00 43.28 127 GLU C C 1
ATOM 5622 O O . GLU C 1 127 ? -54.994 -13.802 17.135 1.00 42.69 127 GLU C O 1
ATOM 5628 N N . ARG C 1 128 ? -54.360 -12.408 18.750 1.00 42.87 128 ARG C N 1
ATOM 5629 C CA . ARG C 1 128 ? -55.498 -11.529 18.492 1.00 43.01 128 ARG C CA 1
ATOM 5630 C C . ARG C 1 128 ? -55.432 -10.968 17.083 1.00 43.44 128 ARG C C 1
ATOM 5631 O O . ARG C 1 128 ? -56.452 -10.857 16.404 1.00 44.41 128 ARG C O 1
ATOM 5639 N N . SER C 1 129 ? -54.219 -10.654 16.627 1.00 42.46 129 SER C N 1
ATOM 5640 C CA . SER C 1 129 ? -54.034 -10.092 15.310 1.00 41.34 129 SER C CA 1
ATOM 5641 C C . SER C 1 129 ? -54.443 -11.037 14.209 1.00 40.98 129 SER C C 1
ATOM 5642 O O . SER C 1 129 ? -55.212 -10.663 13.309 1.00 40.28 129 SER C O 1
ATOM 5645 N N . VAL C 1 130 ? -53.946 -12.266 14.274 1.00 39.96 130 VAL C N 1
ATOM 5646 C CA . VAL C 1 130 ? -54.276 -13.264 13.271 1.00 40.33 130 VAL C CA 1
ATOM 5647 C C . VAL C 1 130 ? -55.805 -13.400 13.171 1.00 42.00 130 VAL C C 1
ATOM 5648 O O . VAL C 1 130 ? -56.366 -13.567 12.088 1.00 41.53 130 VAL C O 1
ATOM 5652 N N . GLU C 1 131 ? -56.472 -13.333 14.312 1.00 44.27 131 GLU C N 1
ATOM 5653 C CA . GLU C 1 131 ? -57.918 -13.454 14.324 1.00 46.91 131 GLU C CA 1
ATOM 5654 C C . GLU C 1 131 ? -58.590 -12.246 13.666 1.00 45.61 131 GLU C C 1
ATOM 5655 O O . GLU C 1 131 ? -59.432 -12.418 12.807 1.00 45.97 131 GLU C O 1
ATOM 5661 N N . SER C 1 132 ? -58.199 -11.033 14.052 1.00 45.07 132 SER C N 1
ATOM 5662 C CA . SER C 1 132 ? -58.773 -9.815 13.467 1.00 44.37 132 SER C CA 1
ATOM 5663 C C . SER C 1 132 ? -58.526 -9.697 11.958 1.00 45.14 132 SER C C 1
ATOM 5664 O O . SER C 1 132 ? -59.431 -9.384 11.196 1.00 47.29 132 SER C O 1
ATOM 5667 N N . VAL C 1 133 ? -57.291 -9.925 11.533 1.00 45.27 133 VAL C N 1
ATOM 5668 C CA . VAL C 1 133 ? -56.925 -9.822 10.128 1.00 45.23 133 VAL C CA 1
ATOM 5669 C C . VAL C 1 133 ? -57.716 -10.757 9.217 1.00 47.29 133 VAL C C 1
ATOM 5670 O O . VAL C 1 133 ? -58.093 -10.389 8.108 1.00 47.33 133 VAL C O 1
ATOM 5674 N N . ARG C 1 134 ? -57.937 -11.981 9.680 1.00 48.73 134 ARG C N 1
ATOM 5675 C CA . ARG C 1 134 ? -58.683 -12.951 8.898 1.00 50.21 134 ARG C CA 1
ATOM 5676 C C . ARG C 1 134 ? -60.090 -12.376 8.672 1.00 50.22 134 ARG C C 1
ATOM 5677 O O . ARG C 1 134 ? -60.664 -12.513 7.589 1.00 48.55 134 ARG C O 1
ATOM 5685 N N . GLU C 1 135 ? -60.639 -11.735 9.702 1.00 50.11 135 GLU C N 1
ATOM 5686 C CA . GLU C 1 135 ? -61.959 -11.132 9.557 1.00 51.02 135 GLU C CA 1
ATOM 5687 C C . GLU C 1 135 ? -61.895 -10.010 8.520 1.00 49.98 135 GLU C C 1
ATOM 5688 O O . GLU C 1 135 ? -62.596 -10.064 7.506 1.00 49.33 135 GLU C O 1
ATOM 5694 N N . VAL C 1 136 ? -61.034 -9.015 8.762 1.00 48.30 136 VAL C N 1
ATOM 5695 C CA . VAL C 1 136 ? -60.893 -7.899 7.834 1.00 46.34 136 VAL C CA 1
ATOM 5696 C C . VAL C 1 136 ? -60.659 -8.419 6.420 1.00 46.86 136 VAL C C 1
ATOM 5697 O O . VAL C 1 136 ? -61.126 -7.841 5.434 1.00 45.71 136 VAL C O 1
ATOM 5701 N N . ALA C 1 137 ? -59.954 -9.541 6.332 1.00 47.69 137 ALA C N 1
ATOM 5702 C CA . ALA C 1 137 ? -59.640 -10.148 5.051 1.00 48.51 137 ALA C CA 1
ATOM 5703 C C . ALA C 1 137 ? -60.883 -10.523 4.228 1.00 49.48 137 ALA C C 1
ATOM 5704 O O . ALA C 1 137 ? -60.836 -10.575 3.008 1.00 48.74 137 ALA C O 1
ATOM 5706 N N . LYS C 1 138 ? -62.000 -10.800 4.879 1.00 51.42 138 LYS C N 1
ATOM 5707 C CA . LYS C 1 138 ? -63.185 -11.158 4.102 1.00 53.16 138 LYS C CA 1
ATOM 5708 C C . LYS C 1 138 ? -63.680 -9.912 3.396 1.00 51.25 138 LYS C C 1
ATOM 5709 O O . LYS C 1 138 ? -64.065 -9.957 2.222 1.00 50.92 138 LYS C O 1
ATOM 5715 N N . VAL C 1 139 ? -63.642 -8.794 4.120 1.00 50.51 139 VAL C N 1
ATOM 5716 C CA . VAL C 1 139 ? -64.063 -7.507 3.577 1.00 49.03 139 VAL C CA 1
ATOM 5717 C C . VAL C 1 139 ? -63.126 -7.092 2.447 1.00 48.83 139 VAL C C 1
ATOM 5718 O O . VAL C 1 139 ? -63.541 -6.394 1.516 1.00 47.30 139 VAL C O 1
ATOM 5722 N N . ALA C 1 140 ? -61.863 -7.519 2.546 1.00 47.35 140 ALA C N 1
ATOM 5723 C CA . ALA C 1 140 ? -60.866 -7.210 1.532 1.00 46.76 140 ALA C CA 1
ATOM 5724 C C . ALA C 1 140 ? -61.159 -8.023 0.279 1.00 47.24 140 ALA C C 1
ATOM 5725 O O . ALA C 1 140 ? -61.035 -7.526 -0.828 1.00 47.11 140 ALA C O 1
ATOM 5727 N N . GLU C 1 141 ? -61.521 -9.284 0.456 1.00 49.05 141 GLU C N 1
ATOM 5728 C CA . GLU C 1 141 ? -61.838 -10.138 -0.683 1.00 51.66 141 GLU C CA 1
ATOM 5729 C C . GLU C 1 141 ? -62.985 -9.476 -1.441 1.00 51.53 141 GLU C C 1
ATOM 5730 O O . GLU C 1 141 ? -62.909 -9.247 -2.658 1.00 51.32 141 GLU C O 1
ATOM 5736 N N . ALA C 1 142 ? -64.036 -9.142 -0.694 1.00 51.88 142 ALA C N 1
ATOM 5737 C CA . ALA C 1 142 ? -65.210 -8.491 -1.248 1.00 51.20 142 ALA C CA 1
ATOM 5738 C C . ALA C 1 142 ? -64.862 -7.197 -2.000 1.00 51.73 142 ALA C C 1
ATOM 5739 O O . ALA C 1 142 ? -65.421 -6.941 -3.066 1.00 52.83 142 ALA C O 1
ATOM 5741 N N . CYS C 1 143 ? -63.946 -6.380 -1.478 1.00 50.21 143 CYS C N 1
ATOM 5742 C CA . CYS C 1 143 ? -63.624 -5.130 -2.170 1.00 48.75 143 CYS C CA 1
ATOM 5743 C C . CYS C 1 143 ? -62.549 -5.264 -3.236 1.00 47.66 143 CYS C C 1
ATOM 5744 O O . CYS C 1 143 ? -62.115 -4.261 -3.828 1.00 47.14 143 CYS C O 1
ATOM 5747 N N . GLY C 1 144 ? -62.152 -6.507 -3.502 1.00 46.46 144 GLY C N 1
ATOM 5748 C CA . GLY C 1 144 ? -61.137 -6.764 -4.508 1.00 45.71 144 GLY C CA 1
ATOM 5749 C C . GLY C 1 144 ? -59.779 -6.206 -4.119 1.00 45.95 144 GLY C C 1
ATOM 5750 O O . GLY C 1 144 ? -58.998 -5.809 -4.988 1.00 46.08 144 GLY C O 1
ATOM 5751 N N . VAL C 1 145 ? -59.505 -6.175 -2.811 1.00 46.35 145 VAL C N 1
ATOM 5752 C CA . VAL C 1 145 ? -58.237 -5.641 -2.304 1.00 46.25 145 VAL C CA 1
ATOM 5753 C C . VAL C 1 145 ? -57.289 -6.670 -1.685 1.00 45.85 145 VAL C C 1
ATOM 5754 O O . VAL C 1 145 ? -57.705 -7.589 -0.958 1.00 46.17 145 VAL C O 1
ATOM 5758 N N . ASP C 1 146 ? -56.005 -6.500 -1.989 1.00 44.62 146 ASP C N 1
ATOM 5759 C CA . ASP C 1 146 ? -54.961 -7.360 -1.438 1.00 41.98 146 ASP C CA 1
ATOM 5760 C C . ASP C 1 146 ? -54.469 -6.670 -0.171 1.00 39.62 146 ASP C C 1
ATOM 5761 O O . ASP C 1 146 ? -53.913 -5.588 -0.231 1.00 39.45 146 ASP C O 1
ATOM 5766 N N . PHE C 1 147 ? -54.708 -7.302 0.968 1.00 37.85 147 PHE C N 1
ATOM 5767 C CA . PHE C 1 147 ? -54.321 -6.791 2.273 1.00 36.60 147 PHE C CA 1
ATOM 5768 C C . PHE C 1 147 ? -52.874 -7.260 2.524 1.00 37.21 147 PHE C C 1
ATOM 5769 O O . PHE C 1 147 ? -52.665 -8.398 2.959 1.00 36.72 147 PHE C O 1
ATOM 5777 N N . CYS C 1 148 ? -51.900 -6.387 2.265 1.00 37.76 148 CYS C N 1
ATOM 5778 C CA . CYS C 1 148 ? -50.469 -6.719 2.415 1.00 37.98 148 CYS C CA 1
ATOM 5779 C C . CYS C 1 148 ? -49.860 -6.379 3.776 1.00 37.08 148 CYS C C 1
ATOM 5780 O O . CYS C 1 148 ? -49.906 -5.237 4.209 1.00 38.66 148 CYS C O 1
ATOM 5783 N N . LEU C 1 149 ? -49.310 -7.398 4.439 1.00 36.85 149 LEU C N 1
ATOM 5784 C CA . LEU C 1 149 ? -48.738 -7.281 5.775 1.00 35.59 149 LEU C CA 1
ATOM 5785 C C . LEU C 1 149 ? -47.226 -7.087 5.627 1.00 35.36 149 LEU C C 1
ATOM 5786 O O . LEU C 1 149 ? -46.520 -8.023 5.249 1.00 35.26 149 LEU C O 1
ATOM 5791 N N . GLU C 1 150 ? -46.751 -5.878 5.915 1.00 32.84 150 GLU C N 1
ATOM 5792 C CA . GLU C 1 150 ? -45.343 -5.529 5.756 1.00 32.25 150 GLU C CA 1
ATOM 5793 C C . GLU C 1 150 ? -44.477 -5.977 6.924 1.00 30.20 150 GLU C C 1
ATOM 5794 O O . GLU C 1 150 ? -44.816 -5.798 8.092 1.00 30.64 150 GLU C O 1
ATOM 5800 N N . VAL C 1 151 ? -43.342 -6.563 6.591 1.00 30.87 151 VAL C N 1
ATOM 5801 C CA . VAL C 1 151 ? -42.404 -7.043 7.593 1.00 27.64 151 VAL C CA 1
ATOM 5802 C C . VAL C 1 151 ? -41.563 -5.839 7.947 1.00 27.37 151 VAL C C 1
ATOM 5803 O O . VAL C 1 151 ? -41.018 -5.233 7.053 1.00 28.50 151 VAL C O 1
ATOM 5807 N N . LEU C 1 152 ? -41.485 -5.467 9.224 1.00 27.57 152 LEU C N 1
ATOM 5808 C CA . LEU C 1 152 ? -40.716 -4.282 9.621 1.00 29.33 152 LEU C CA 1
ATOM 5809 C C . LEU C 1 152 ? -39.536 -4.603 10.539 1.00 29.97 152 LEU C C 1
ATOM 5810 O O . LEU C 1 152 ? -39.508 -5.666 11.169 1.00 31.78 152 LEU C O 1
ATOM 5815 N N . ASN C 1 153 ? -38.583 -3.677 10.637 1.00 28.07 153 ASN C N 1
ATOM 5816 C CA . ASN C 1 153 ? -37.448 -3.904 11.526 1.00 28.99 153 ASN C CA 1
ATOM 5817 C C . ASN C 1 153 ? -37.956 -3.760 12.987 1.00 30.57 153 ASN C C 1
ATOM 5818 O O . ASN C 1 153 ? -39.049 -3.196 13.256 1.00 28.11 153 ASN C O 1
ATOM 5823 N N . ARG C 1 154 ? -37.146 -4.271 13.915 1.00 28.00 154 ARG C N 1
ATOM 5824 C CA . ARG C 1 154 ? -37.452 -4.318 15.337 1.00 28.84 154 ARG C CA 1
ATOM 5825 C C . ARG C 1 154 ? -37.749 -2.985 16.002 1.00 29.83 154 ARG C C 1
ATOM 5826 O O . ARG C 1 154 ? -38.379 -2.952 17.031 1.00 30.87 154 ARG C O 1
ATOM 5834 N N . PHE C 1 155 ? -37.242 -1.896 15.451 1.00 29.57 155 PHE C N 1
ATOM 5835 C CA . PHE C 1 155 ? -37.470 -0.590 16.055 1.00 29.94 155 PHE C CA 1
ATOM 5836 C C . PHE C 1 155 ? -38.828 -0.009 15.699 1.00 30.50 155 PHE C C 1
ATOM 5837 O O . PHE C 1 155 ? -39.277 0.953 16.323 1.00 30.54 155 PHE C O 1
ATOM 5845 N N . GLU C 1 156 ? -39.505 -0.630 14.742 1.00 30.11 156 GLU C N 1
ATOM 5846 C CA . GLU C 1 156 ? -40.770 -0.089 14.297 1.00 31.05 156 GLU C CA 1
ATOM 5847 C C . GLU C 1 156 ? -41.964 -0.958 14.608 1.00 32.93 156 GLU C C 1
ATOM 5848 O O . GLU C 1 156 ? -43.099 -0.458 14.660 1.00 34.20 156 GLU C O 1
ATOM 5854 N N . ASN C 1 157 ? -41.706 -2.242 14.838 1.00 31.83 157 ASN C N 1
ATOM 5855 C CA . ASN C 1 157 ? -42.744 -3.197 15.162 1.00 34.18 157 ASN C CA 1
ATOM 5856 C C . ASN C 1 157 ? -42.050 -4.433 15.785 1.00 34.95 157 ASN C C 1
ATOM 5857 O O . ASN C 1 157 ? -40.875 -4.702 15.500 1.00 32.40 157 ASN C O 1
ATOM 5862 N N . TYR C 1 158 ? -42.761 -5.159 16.640 1.00 35.67 158 TYR C N 1
ATOM 5863 C CA . TYR C 1 158 ? -42.190 -6.333 17.308 1.00 37.22 158 TYR C CA 1
ATOM 5864 C C . TYR C 1 158 ? -42.877 -7.634 16.908 1.00 37.65 158 TYR C C 1
ATOM 5865 O O . TYR C 1 158 ? -42.427 -8.716 17.270 1.00 37.83 158 TYR C O 1
ATOM 5874 N N . LEU C 1 159 ? -43.967 -7.538 16.164 1.00 35.89 159 LEU C N 1
ATOM 5875 C CA . LEU C 1 159 ? -44.701 -8.732 15.781 1.00 35.01 159 LEU C CA 1
ATOM 5876 C C . LEU C 1 159 ? -44.102 -9.559 14.626 1.00 34.13 159 LEU C C 1
ATOM 5877 O O . LEU C 1 159 ? -43.991 -10.794 14.690 1.00 34.70 159 LEU C O 1
ATOM 5882 N N . ILE C 1 160 ? -43.721 -8.883 13.556 1.00 32.30 160 ILE C N 1
ATOM 5883 C CA . ILE C 1 160 ? -43.194 -9.571 12.379 1.00 32.20 160 ILE C CA 1
ATOM 5884 C C . ILE C 1 160 ? -41.971 -8.829 11.905 1.00 31.54 160 ILE C C 1
ATOM 5885 O O . ILE C 1 160 ? -42.088 -7.774 11.308 1.00 32.27 160 ILE C O 1
ATOM 5890 N N . ASN C 1 161 ? -40.789 -9.387 12.154 1.00 32.23 161 ASN C N 1
ATOM 5891 C CA . ASN C 1 161 ? -39.535 -8.738 11.776 1.00 31.20 161 ASN C CA 1
ATOM 5892 C C . ASN C 1 161 ? -38.785 -9.433 10.630 1.00 29.84 161 ASN C C 1
ATOM 5893 O O . ASN C 1 161 ? -37.801 -8.901 10.126 1.00 31.26 161 ASN C O 1
ATOM 5898 N N . THR C 1 162 ? -39.214 -10.626 10.220 1.00 29.86 162 THR C N 1
ATOM 5899 C CA . THR C 1 162 ? -38.523 -11.313 9.120 1.00 29.92 162 THR C CA 1
ATOM 5900 C C . THR C 1 162 ? -39.530 -11.899 8.194 1.00 30.34 162 THR C C 1
ATOM 5901 O O . THR C 1 162 ? -40.660 -12.138 8.603 1.00 31.73 162 THR C O 1
ATOM 5905 N N . ALA C 1 163 ? -39.112 -12.152 6.960 1.00 30.85 163 ALA C N 1
ATOM 5906 C CA . ALA C 1 163 ? -39.986 -12.765 5.952 1.00 32.06 163 ALA C CA 1
ATOM 5907 C C . ALA C 1 163 ? -40.576 -14.086 6.470 1.00 33.48 163 ALA C C 1
ATOM 5908 O O . ALA C 1 163 ? -41.754 -14.391 6.252 1.00 33.23 163 ALA C O 1
ATOM 5910 N N . GLN C 1 164 ? -39.758 -14.882 7.152 1.00 34.91 164 GLN C N 1
ATOM 5911 C CA . GLN C 1 164 ? -40.252 -16.139 7.702 1.00 35.10 164 GLN C CA 1
ATOM 5912 C C . GLN C 1 164 ? -41.410 -15.901 8.687 1.00 35.90 164 GLN C C 1
ATOM 5913 O O . GLN C 1 164 ? -42.418 -16.636 8.680 1.00 34.14 164 GLN C O 1
ATOM 5919 N N . GLU C 1 165 ? -41.259 -14.913 9.574 1.00 35.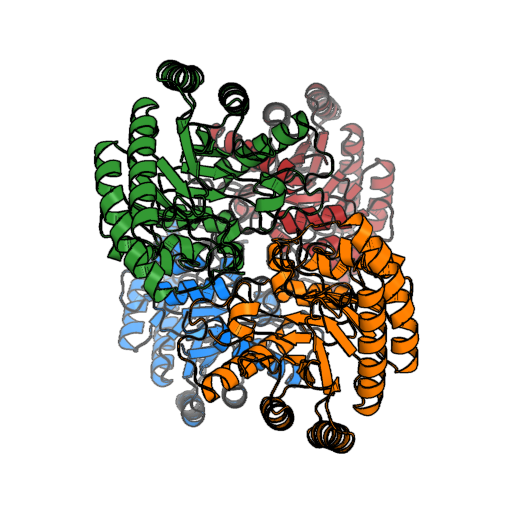33 165 GLU C N 1
ATOM 5920 C CA . GLU C 1 165 ? -42.338 -14.621 10.502 1.00 36.40 165 GLU C CA 1
ATOM 5921 C C . GLU C 1 165 ? -43.567 -14.181 9.702 1.00 36.56 165 GLU C C 1
ATOM 5922 O O . GLU C 1 165 ? -44.679 -14.604 9.993 1.00 36.60 165 GLU C O 1
ATOM 5928 N N . GLY C 1 166 ? -43.344 -13.323 8.706 1.00 37.05 166 GLY C N 1
ATOM 5929 C CA . GLY C 1 166 ? -44.440 -12.821 7.892 1.00 37.58 166 GLY C CA 1
ATOM 5930 C C . GLY C 1 166 ? -45.173 -13.958 7.230 1.00 38.12 166 GLY C C 1
ATOM 5931 O O . GLY C 1 166 ? -46.406 -13.975 7.172 1.00 36.13 166 GLY C O 1
ATOM 5932 N N . VAL C 1 167 ? -44.409 -14.928 6.730 1.00 38.50 167 VAL C N 1
ATOM 5933 C CA . VAL C 1 167 ? -45.011 -16.079 6.105 1.00 39.32 167 VAL C CA 1
ATOM 5934 C C . VAL C 1 167 ? -45.786 -16.932 7.135 1.00 40.74 167 VAL C C 1
ATOM 5935 O O . VAL C 1 167 ? -46.859 -17.461 6.828 1.00 41.14 167 VAL C O 1
ATOM 5939 N N . ASP C 1 168 ? -45.266 -17.065 8.352 1.00 41.16 168 ASP C N 1
ATOM 5940 C CA . ASP C 1 168 ? -45.960 -17.863 9.355 1.00 41.93 168 ASP C CA 1
ATOM 5941 C C . ASP C 1 168 ? -47.285 -17.208 9.717 1.00 41.90 168 ASP C C 1
ATOM 5942 O O . ASP C 1 168 ? -48.313 -17.891 9.905 1.00 40.71 168 ASP C O 1
ATOM 5947 N N . PHE C 1 169 ? -47.259 -15.887 9.831 1.00 40.10 169 PHE C N 1
ATOM 5948 C CA . PHE C 1 169 ? -48.467 -15.151 10.166 1.00 40.14 169 PHE C CA 1
ATOM 5949 C C . PHE C 1 169 ? -49.515 -15.270 9.029 1.00 39.85 169 PHE C C 1
ATOM 5950 O O . PHE C 1 169 ? -50.680 -15.547 9.285 1.00 40.77 169 PHE C O 1
ATOM 5958 N N . VAL C 1 170 ? -49.102 -15.079 7.783 1.00 39.50 170 VAL C N 1
ATOM 5959 C CA . VAL C 1 170 ? -50.030 -15.161 6.684 1.00 41.79 170 VAL C CA 1
ATOM 5960 C C . VAL C 1 170 ? -50.605 -16.584 6.516 1.00 44.20 170 VAL C C 1
ATOM 5961 O O . VAL C 1 170 ? -51.818 -16.737 6.296 1.00 43.97 170 VAL C O 1
ATOM 5965 N N . LYS C 1 171 ? -49.763 -17.611 6.660 1.00 44.54 171 LYS C N 1
ATOM 5966 C CA . LYS C 1 171 ? -50.220 -18.999 6.563 1.00 46.03 171 LYS C CA 1
ATOM 5967 C C . LYS C 1 171 ? -51.217 -19.280 7.662 1.00 46.79 171 LYS C C 1
ATOM 5968 O O . LYS C 1 171 ? -52.189 -20.007 7.471 1.00 47.21 171 LYS C O 1
ATOM 5974 N N . GLN C 1 172 ? -50.967 -18.722 8.833 1.00 47.97 172 GLN C N 1
ATOM 5975 C CA . GLN C 1 172 ? -51.869 -18.937 9.947 1.00 49.79 172 GLN C CA 1
ATOM 5976 C C . GLN C 1 172 ? -53.226 -18.250 9.666 1.00 51.58 172 GLN C C 1
ATOM 5977 O O . GLN C 1 172 ? -54.286 -18.836 9.900 1.00 51.64 172 GLN C O 1
ATOM 5983 N N . VAL C 1 173 ? -53.191 -17.013 9.165 1.00 51.95 173 VAL C N 1
ATOM 5984 C CA . VAL C 1 173 ? -54.423 -16.293 8.855 1.00 52.71 173 VAL C CA 1
ATOM 5985 C C . VAL C 1 173 ? -55.207 -17.136 7.859 1.00 54.71 173 VAL C C 1
ATOM 5986 O O . VAL C 1 173 ? -56.430 -17.261 7.967 1.00 55.27 173 VAL C O 1
ATOM 5990 N N . ASP C 1 174 ? -54.477 -17.721 6.907 1.00 56.14 174 ASP C N 1
ATOM 5991 C CA . ASP C 1 174 ? -55.016 -18.580 5.854 1.00 58.09 174 ASP C CA 1
ATOM 5992 C C . ASP C 1 174 ? -56.178 -18.016 5.047 1.00 59.68 174 ASP C C 1
ATOM 5993 O O . ASP C 1 174 ? -57.267 -18.592 5.037 1.00 60.03 174 ASP C O 1
ATOM 5998 N N . HIS C 1 175 ? -55.947 -16.890 4.374 1.00 60.84 175 HIS C N 1
ATOM 5999 C CA . HIS C 1 175 ? -56.964 -16.277 3.525 1.00 61.73 175 HIS C CA 1
ATOM 6000 C C . HIS C 1 175 ? -56.348 -15.669 2.270 1.00 61.82 175 HIS C C 1
ATOM 6001 O O . HIS C 1 175 ? -55.427 -14.851 2.326 1.00 61.88 175 HIS C O 1
ATOM 6008 N N . ASN C 1 176 ? -56.893 -16.065 1.131 1.00 61.76 176 ASN C N 1
ATOM 6009 C CA . ASN C 1 176 ? -56.416 -15.620 -0.171 1.00 61.83 176 ASN C CA 1
ATOM 6010 C C . ASN C 1 176 ? -56.016 -14.149 -0.341 1.00 60.51 176 ASN C C 1
ATOM 6011 O O . ASN C 1 176 ? -55.042 -13.853 -1.043 1.00 61.40 176 ASN C O 1
ATOM 6016 N N . ASN C 1 177 ? -56.740 -13.230 0.286 1.00 57.42 177 ASN C N 1
ATOM 6017 C CA . ASN C 1 177 ? -56.412 -11.819 0.125 1.00 55.69 177 ASN C CA 1
ATOM 6018 C C . ASN C 1 177 ? -55.321 -11.239 1.013 1.00 53.72 177 ASN C C 1
ATOM 6019 O O . ASN C 1 177 ? -55.025 -10.053 0.916 1.00 54.00 177 ASN C O 1
ATOM 6024 N N . VAL C 1 178 ? -54.730 -12.058 1.873 1.00 51.44 178 VAL C N 1
ATOM 6025 C CA . VAL C 1 178 ? -53.661 -11.587 2.749 1.00 49.05 178 VAL C CA 1
ATOM 6026 C C . VAL C 1 178 ? -52.323 -12.008 2.120 1.00 48.22 178 VAL C C 1
ATOM 6027 O O . VAL C 1 178 ? -52.150 -13.160 1.722 1.00 48.96 178 VAL C O 1
ATOM 6031 N N . LYS C 1 179 ? -51.396 -11.072 1.981 1.00 45.70 179 LYS C N 1
ATOM 6032 C CA . LYS C 1 179 ? -50.103 -11.385 1.375 1.00 44.18 179 LYS C CA 1
ATOM 6033 C C . LYS C 1 179 ? -48.993 -10.862 2.268 1.00 42.46 179 LYS C C 1
ATOM 6034 O O . LYS C 1 179 ? -49.244 -10.049 3.159 1.00 42.54 179 LYS C O 1
ATOM 6040 N N . VAL C 1 180 ? -47.764 -11.322 2.041 1.00 39.86 180 VAL C N 1
ATOM 6041 C CA . VAL C 1 180 ? -46.648 -10.783 2.814 1.00 36.63 180 VAL C CA 1
ATOM 6042 C C . VAL C 1 180 ? -46.117 -9.622 1.989 1.00 34.92 180 VAL C C 1
ATOM 6043 O O . VAL C 1 180 ? -46.189 -9.633 0.751 1.00 32.56 180 VAL C O 1
ATOM 6047 N N . MET C 1 181 ? -45.609 -8.599 2.668 1.00 32.84 181 MET C N 1
ATOM 6048 C CA . MET C 1 181 ? -45.037 -7.470 1.953 1.00 32.07 181 MET C CA 1
ATOM 6049 C C . MET C 1 181 ? -43.627 -7.289 2.469 1.00 29.76 181 MET C C 1
ATOM 6050 O O . MET C 1 181 ? -43.408 -7.299 3.682 1.00 29.95 181 MET C O 1
ATOM 6055 N N . LEU C 1 182 ? -42.680 -7.072 1.574 1.00 29.79 182 LEU C N 1
ATOM 6056 C CA . LEU C 1 182 ? -41.300 -6.872 2.022 1.00 31.56 182 LEU C CA 1
ATOM 6057 C C . LEU C 1 182 ? -40.878 -5.480 1.632 1.00 32.28 182 LEU C C 1
ATOM 6058 O O . LEU C 1 182 ? -41.449 -4.890 0.710 1.00 33.60 182 LEU C O 1
ATOM 6063 N N . ASP C 1 183 ? -39.868 -4.973 2.339 1.00 31.50 183 ASP C N 1
ATOM 6064 C CA . ASP C 1 183 ? -39.306 -3.635 2.147 1.00 30.68 183 ASP C CA 1
ATOM 6065 C C . ASP C 1 183 ? -37.779 -3.747 2.285 1.00 31.02 183 ASP C C 1
ATOM 6066 O O . ASP C 1 183 ? -37.293 -4.142 3.351 1.00 33.14 183 ASP C O 1
ATOM 6071 N N . THR C 1 184 ? -37.023 -3.386 1.254 1.00 31.01 184 THR C N 1
ATOM 6072 C CA . THR C 1 184 ? -35.538 -3.479 1.326 1.00 30.94 184 THR C CA 1
ATOM 6073 C C . THR C 1 184 ? -34.874 -2.739 2.494 1.00 31.44 184 THR C C 1
ATOM 6074 O O . THR C 1 184 ? -33.780 -3.140 2.973 1.00 30.44 184 THR C O 1
ATOM 6078 N N . PHE C 1 185 ? -35.498 -1.666 2.966 1.00 28.94 185 PHE C N 1
ATOM 6079 C CA . PHE C 1 185 ? -34.925 -0.938 4.101 1.00 27.62 185 PHE C CA 1
ATOM 6080 C C . PHE C 1 185 ? -35.065 -1.801 5.361 1.00 28.19 185 PHE C C 1
ATOM 6081 O O . PHE C 1 185 ? -34.182 -1.817 6.215 1.00 29.45 185 PHE C O 1
ATOM 6089 N N . HIS C 1 186 ? -36.177 -2.526 5.473 1.00 28.08 186 HIS C N 1
ATOM 6090 C CA . HIS C 1 186 ? -36.411 -3.345 6.653 1.00 27.45 186 HIS C CA 1
ATOM 6091 C C . HIS C 1 186 ? -35.657 -4.674 6.596 1.00 26.47 186 HIS C C 1
ATOM 6092 O O . HIS C 1 186 ? -35.162 -5.141 7.620 1.00 27.41 186 HIS C O 1
ATOM 6099 N N . MET C 1 187 ? -35.578 -5.269 5.414 1.00 26.84 187 MET C N 1
ATOM 6100 C CA . MET C 1 187 ? -34.829 -6.525 5.216 1.00 26.71 187 MET C CA 1
ATOM 6101 C C . MET C 1 187 ? -33.331 -6.258 5.483 1.00 28.41 187 MET C C 1
ATOM 6102 O O . MET C 1 187 ? -32.615 -7.112 6.017 1.00 29.12 187 MET C O 1
ATOM 6107 N N . ASN C 1 188 ? -32.864 -5.067 5.118 1.00 26.79 188 ASN C N 1
ATOM 6108 C CA . ASN C 1 188 ? -31.481 -4.734 5.331 1.00 28.88 188 ASN C CA 1
ATOM 6109 C C . ASN C 1 188 ? -31.037 -4.899 6.799 1.00 28.88 188 ASN C C 1
ATOM 6110 O O . ASN C 1 188 ? -29.875 -5.239 7.065 1.00 27.09 188 ASN C O 1
ATOM 6115 N N . ILE C 1 189 ? -31.936 -4.612 7.742 1.00 28.71 189 ILE C N 1
ATOM 6116 C CA . ILE C 1 189 ? -31.613 -4.745 9.156 1.00 28.93 189 ILE C CA 1
ATOM 6117 C C . ILE C 1 189 ? -31.757 -6.200 9.642 1.00 30.69 189 ILE C C 1
ATOM 6118 O O . ILE C 1 189 ? -30.816 -6.799 10.167 1.00 29.59 189 ILE C O 1
ATOM 6123 N N . GLU C 1 190 ? -32.952 -6.750 9.471 1.00 29.40 190 GLU C N 1
ATOM 6124 C CA . GLU C 1 190 ? -33.290 -8.063 10.002 1.00 28.58 190 GLU C CA 1
ATOM 6125 C C . GLU C 1 190 ? -32.916 -9.385 9.341 1.00 28.83 190 GLU C C 1
ATOM 6126 O O . GLU C 1 190 ? -32.795 -10.387 10.058 1.00 28.15 190 GLU C O 1
ATOM 6132 N N . GLU C 1 191 ? -32.737 -9.420 8.018 1.00 27.76 191 GLU C N 1
ATOM 6133 C CA . GLU C 1 191 ? -32.502 -10.686 7.345 1.00 29.20 191 GLU C CA 1
ATOM 6134 C C . GLU C 1 191 ? -31.075 -11.205 7.272 1.00 29.99 191 GLU C C 1
ATOM 6135 O O . GLU C 1 191 ? -30.132 -10.432 7.179 1.00 30.27 191 GLU C O 1
ATOM 6141 N N . ASP C 1 192 ? -30.929 -12.531 7.310 1.00 30.42 192 ASP C N 1
ATOM 6142 C CA . ASP C 1 192 ? -29.610 -13.144 7.141 1.00 30.96 192 ASP C CA 1
ATOM 6143 C C . ASP C 1 192 ? -29.269 -13.054 5.641 1.00 29.72 192 ASP C C 1
ATOM 6144 O O . ASP C 1 192 ? -28.134 -12.834 5.292 1.00 32.25 192 ASP C O 1
ATOM 6149 N N . SER C 1 193 ? -30.267 -13.205 4.772 1.00 29.37 193 SER C N 1
ATOM 6150 C CA . SER C 1 193 ? -30.087 -13.171 3.303 1.00 29.04 193 SER C CA 1
ATOM 6151 C C . SER C 1 193 ? -31.217 -12.332 2.628 1.00 29.74 193 SER C C 1
ATOM 6152 O O . SER C 1 193 ? -32.392 -12.506 2.960 1.00 31.49 193 SER C O 1
ATOM 6155 N N . ILE C 1 194 ? -30.885 -11.477 1.667 1.00 30.86 194 ILE C N 1
ATOM 6156 C CA . ILE C 1 194 ? -31.943 -10.684 1.019 1.00 30.01 194 ILE C CA 1
ATOM 6157 C C . ILE C 1 194 ? -32.641 -11.578 -0.010 1.00 31.15 194 ILE C C 1
ATOM 6158 O O . ILE C 1 194 ? -33.870 -11.673 -0.009 1.00 31.75 194 ILE C O 1
ATOM 6163 N N . GLY C 1 195 ? -31.857 -12.259 -0.850 1.00 31.41 195 GLY C N 1
ATOM 6164 C CA . GLY C 1 195 ? -32.423 -13.144 -1.859 1.00 32.23 195 GLY C CA 1
ATOM 6165 C C . GLY C 1 195 ? -33.166 -14.252 -1.160 1.00 34.11 195 GLY C C 1
ATOM 6166 O O . GLY C 1 195 ? -34.231 -14.734 -1.608 1.00 34.31 195 GLY C O 1
ATOM 6167 N N . GLY C 1 196 ? -32.591 -14.683 -0.040 1.00 33.21 196 GLY C N 1
ATOM 6168 C CA . GLY C 1 196 ? -33.222 -15.733 0.738 1.00 32.46 196 GLY C CA 1
ATOM 6169 C C . GLY C 1 196 ? -34.569 -15.293 1.304 1.00 33.19 196 GLY C C 1
ATOM 6170 O O . GLY C 1 196 ? -35.506 -16.083 1.313 1.00 29.18 196 GLY C O 1
ATOM 6171 N N . ALA C 1 197 ? -34.670 -14.048 1.782 1.00 31.16 197 ALA C N 1
ATOM 6172 C CA . ALA C 1 197 ? -35.935 -13.571 2.349 1.00 31.56 197 ALA C CA 1
ATOM 6173 C C . ALA C 1 197 ? -36.993 -13.486 1.250 1.00 31.63 197 ALA C C 1
ATOM 6174 O O . ALA C 1 197 ? -38.137 -13.863 1.477 1.00 33.52 197 ALA C O 1
ATOM 6176 N N . ILE C 1 198 ? -36.610 -13.011 0.071 1.00 32.75 198 ILE C N 1
ATOM 6177 C CA . ILE C 1 198 ? -37.555 -12.902 -1.054 1.00 34.23 198 ILE C CA 1
ATOM 6178 C C . ILE C 1 198 ? -38.067 -14.304 -1.361 1.00 35.92 198 ILE C C 1
ATOM 6179 O O . ILE C 1 198 ? -39.265 -14.536 -1.458 1.00 35.84 198 ILE C O 1
ATOM 6184 N N . ARG C 1 199 ? -37.137 -15.246 -1.513 1.00 36.92 199 ARG C N 1
ATOM 6185 C CA . ARG C 1 199 ? -37.506 -16.606 -1.838 1.00 36.26 199 ARG C CA 1
ATOM 6186 C C . ARG C 1 199 ? -38.366 -17.244 -0.760 1.00 36.92 199 ARG C C 1
ATOM 6187 O O . ARG C 1 199 ? -39.274 -18.017 -1.062 1.00 37.36 199 ARG C O 1
ATOM 6195 N N . THR C 1 200 ? -38.101 -16.937 0.498 1.00 35.82 200 THR C N 1
ATOM 6196 C CA . THR C 1 200 ? -38.930 -17.486 1.573 1.00 37.18 200 THR C CA 1
ATOM 6197 C C . THR C 1 200 ? -40.358 -16.927 1.390 1.00 39.18 200 THR C C 1
ATOM 6198 O O . THR C 1 200 ? -41.333 -17.669 1.549 1.00 40.27 200 THR C O 1
ATOM 6202 N N . ALA C 1 201 ? -40.460 -15.625 1.052 1.00 38.32 201 ALA C N 1
ATOM 6203 C CA . ALA C 1 201 ? -41.751 -14.959 0.827 1.00 38.50 201 ALA C CA 1
ATOM 6204 C C . ALA C 1 201 ? -42.463 -15.744 -0.276 1.00 37.76 201 ALA C C 1
ATOM 6205 O O . ALA C 1 201 ? -43.628 -16.075 -0.150 1.00 39.45 201 ALA C O 1
ATOM 6207 N N . GLY C 1 202 ? -41.765 -16.034 -1.363 1.00 37.54 202 GLY C N 1
ATOM 6208 C CA . GLY C 1 202 ? -42.363 -16.838 -2.411 1.00 39.39 202 GLY C CA 1
ATOM 6209 C C . GLY C 1 202 ? -43.701 -16.369 -2.965 1.00 40.70 202 GLY C C 1
ATOM 6210 O O . GLY C 1 202 ? -43.921 -15.165 -3.201 1.00 38.28 202 GLY C O 1
ATOM 6211 N N . SER C 1 203 ? -44.617 -17.305 -3.174 1.00 41.24 203 SER C N 1
ATOM 6212 C CA . SER C 1 203 ? -45.898 -16.909 -3.744 1.00 44.25 203 SER C CA 1
ATOM 6213 C C . SER C 1 203 ? -46.706 -15.990 -2.813 1.00 43.99 203 SER C C 1
ATOM 6214 O O . SER C 1 203 ? -47.643 -15.331 -3.246 1.00 44.82 203 SER C O 1
ATOM 6217 N N . TYR C 1 204 ? -46.345 -15.929 -1.539 1.00 44.03 204 TYR C N 1
ATOM 6218 C CA . TYR C 1 204 ? -47.068 -15.047 -0.631 1.00 44.62 204 TYR C CA 1
ATOM 6219 C C . TYR C 1 204 ? -46.689 -13.582 -0.779 1.00 44.00 204 TYR C C 1
ATOM 6220 O O . TYR C 1 204 ? -47.350 -12.715 -0.218 1.00 45.36 204 TYR C O 1
ATOM 6229 N N . LEU C 1 205 ? -45.613 -13.285 -1.503 1.00 42.58 205 LEU C N 1
ATOM 6230 C CA . LEU C 1 205 ? -45.196 -11.896 -1.643 1.00 40.81 205 LEU C CA 1
ATOM 6231 C C . LEU C 1 205 ? -46.185 -11.125 -2.541 1.00 40.63 205 LEU C C 1
ATOM 6232 O O . LEU C 1 205 ? -46.384 -11.473 -3.703 1.00 40.64 205 LEU C O 1
ATOM 6237 N N . GLY C 1 206 ? -46.776 -10.070 -2.008 1.00 39.94 206 GLY C N 1
ATOM 6238 C CA . GLY C 1 206 ? -47.731 -9.311 -2.786 1.00 39.98 206 GLY C CA 1
ATOM 6239 C C . GLY C 1 206 ? -47.414 -7.852 -3.003 1.00 39.50 206 GLY C C 1
ATOM 6240 O O . GLY C 1 206 ? -48.154 -7.152 -3.691 1.00 41.22 206 GLY C O 1
ATOM 6241 N N . HIS C 1 207 ? -46.329 -7.369 -2.415 1.00 37.73 207 HIS C N 1
ATOM 6242 C CA . HIS C 1 207 ? -45.955 -5.976 -2.589 1.00 35.53 207 HIS C CA 1
ATOM 6243 C C . HIS C 1 207 ? -44.511 -5.809 -2.131 1.00 35.33 207 HIS C C 1
ATOM 6244 O O . HIS C 1 207 ? -44.078 -6.479 -1.183 1.00 35.10 207 HIS C O 1
ATOM 6251 N N . LEU C 1 208 ? -43.790 -4.913 -2.795 1.00 32.51 208 LEU C N 1
ATOM 6252 C CA . LEU C 1 208 ? -42.425 -4.641 -2.452 1.00 33.09 208 LEU C CA 1
ATOM 6253 C C . LEU C 1 208 ? -42.119 -3.155 -2.439 1.00 33.20 208 LEU C C 1
ATOM 6254 O O . LEU C 1 208 ? -42.373 -2.450 -3.432 1.00 35.13 208 LEU C O 1
ATOM 6259 N N . HIS C 1 209 ? -41.585 -2.702 -1.304 1.00 30.95 209 HIS C N 1
ATOM 6260 C CA . HIS C 1 209 ? -41.110 -1.356 -1.062 1.00 31.45 209 HIS C CA 1
ATOM 6261 C C . HIS C 1 209 ? -39.572 -1.336 -1.243 1.00 30.91 209 HIS C C 1
ATOM 6262 O O . HIS C 1 209 ? -38.883 -2.276 -0.805 1.00 30.77 209 HIS C O 1
ATOM 6269 N N . THR C 1 210 ? -39.029 -0.263 -1.805 1.00 28.00 210 THR C N 1
ATOM 6270 C CA . THR C 1 210 ? -37.599 -0.184 -2.026 1.00 29.35 210 THR C CA 1
ATOM 6271 C C . THR C 1 210 ? -37.045 1.121 -1.565 1.00 29.72 210 THR C C 1
ATOM 6272 O O . THR C 1 210 ? -37.715 2.157 -1.585 1.00 31.05 210 THR C O 1
ATOM 6276 N N . GLY C 1 211 ? -35.788 1.069 -1.155 1.00 28.85 211 GLY C N 1
ATOM 6277 C CA . GLY C 1 211 ? -35.093 2.231 -0.671 1.00 25.93 211 GLY C CA 1
ATOM 6278 C C . GLY C 1 211 ? -33.716 1.723 -0.243 1.00 27.88 211 GLY C C 1
ATOM 6279 O O . GLY C 1 211 ? -33.518 0.502 -0.004 1.00 26.39 211 GLY C O 1
ATOM 6280 N N . GLU C 1 212 ? -32.772 2.640 -0.150 1.00 26.92 212 GLU C N 1
ATOM 6281 C CA . GLU C 1 212 ? -31.427 2.257 0.227 1.00 27.04 212 GLU C CA 1
ATOM 6282 C C . GLU C 1 212 ? -31.397 2.063 1.734 1.00 27.53 212 GLU C C 1
ATOM 6283 O O . GLU C 1 212 ? -32.370 2.387 2.452 1.00 28.49 212 GLU C O 1
ATOM 6289 N N . CYS C 1 213 ? -30.277 1.524 2.219 1.00 27.05 213 CYS C N 1
ATOM 6290 C CA . CYS C 1 213 ? -30.077 1.241 3.643 1.00 25.33 213 CYS C CA 1
ATOM 6291 C C . CYS C 1 213 ? -30.485 2.403 4.563 1.00 26.85 213 CYS C C 1
ATOM 6292 O O . CYS C 1 213 ? -30.996 2.156 5.653 1.00 25.53 213 CYS C O 1
ATOM 6295 N N . ASN C 1 214 ? -30.180 3.640 4.143 1.00 25.25 214 ASN C N 1
ATOM 6296 C CA . ASN C 1 214 ? -30.517 4.835 4.907 1.00 24.97 214 ASN C CA 1
ATOM 6297 C C . ASN C 1 214 ? -31.700 5.605 4.253 1.00 25.72 214 ASN C C 1
ATOM 6298 O O . ASN C 1 214 ? -31.849 6.812 4.470 1.00 27.30 214 ASN C O 1
ATOM 6303 N N . ARG C 1 215 ? -32.446 4.907 3.404 1.00 25.68 215 ARG C N 1
ATOM 6304 C CA . ARG C 1 215 ? -33.668 5.400 2.760 1.00 29.09 215 ARG C CA 1
ATOM 6305 C C . ARG C 1 215 ? -33.608 6.344 1.562 1.00 31.00 215 ARG C C 1
ATOM 6306 O O . ARG C 1 215 ? -34.644 6.951 1.178 1.00 30.23 215 ARG C O 1
ATOM 6314 N N . LYS C 1 216 ? -32.416 6.490 0.981 1.00 31.55 216 LYS C N 1
ATOM 6315 C CA . LYS C 1 216 ? -32.260 7.332 -0.201 1.00 29.65 216 LYS C CA 1
ATOM 6316 C C . LYS C 1 216 ? -32.907 6.597 -1.346 1.00 30.40 216 LYS C C 1
ATOM 6317 O O . LYS C 1 216 ? -33.325 5.426 -1.204 1.00 30.36 216 LYS C O 1
ATOM 6323 N N . VAL C 1 217 ? -32.982 7.244 -2.505 1.00 29.39 217 VAL C N 1
ATOM 6324 C CA . VAL C 1 217 ? -33.606 6.554 -3.615 1.00 29.25 217 VAL C CA 1
ATOM 6325 C C . VAL C 1 217 ? -32.784 5.344 -4.013 1.00 28.48 217 VAL C C 1
ATOM 6326 O O . VAL C 1 217 ? -31.570 5.330 -3.853 1.00 27.93 217 VAL C O 1
ATOM 6330 N N . PRO C 1 218 ? -33.429 4.327 -4.560 1.00 28.16 218 PRO C N 1
ATOM 6331 C CA . PRO C 1 218 ? -32.688 3.136 -4.948 1.00 30.24 218 PRO C CA 1
ATOM 6332 C C . PRO C 1 218 ? -31.529 3.354 -5.930 1.00 33.82 218 PRO C C 1
ATOM 6333 O O . PRO C 1 218 ? -31.592 4.221 -6.825 1.00 34.49 218 PRO C O 1
ATOM 6337 N N . GLY C 1 219 ? -30.468 2.555 -5.742 1.00 32.53 219 GLY C N 1
ATOM 6338 C CA . GLY C 1 219 ? -29.364 2.567 -6.673 1.00 31.35 219 GLY C CA 1
ATOM 6339 C C . GLY C 1 219 ? -27.955 2.999 -6.360 1.00 29.87 219 GLY C C 1
ATOM 6340 O O . GLY C 1 219 ? -27.022 2.418 -6.909 1.00 30.20 219 GLY C O 1
ATOM 6341 N N . ARG C 1 220 ? -27.777 4.012 -5.532 1.00 29.03 220 ARG C N 1
ATOM 6342 C CA . ARG C 1 220 ? -26.426 4.471 -5.294 1.00 30.41 220 ARG C CA 1
ATOM 6343 C C . ARG C 1 220 ? -25.897 4.080 -3.907 1.00 30.68 220 ARG C C 1
ATOM 6344 O O . ARG C 1 220 ? -24.836 4.550 -3.503 1.00 30.21 220 ARG C O 1
ATOM 6352 N N . GLY C 1 221 ? -26.648 3.217 -3.210 1.00 29.97 221 GLY C N 1
ATOM 6353 C CA . GLY C 1 221 ? -26.262 2.738 -1.885 1.00 31.04 221 GLY C CA 1
ATOM 6354 C C . GLY C 1 221 ? -25.742 1.284 -1.862 1.00 29.28 221 GLY C C 1
ATOM 6355 O O . GLY C 1 221 ? -25.260 0.747 -2.863 1.00 28.04 221 GLY C O 1
ATOM 6356 N N . ARG C 1 222 ? -25.915 0.633 -0.721 1.00 27.09 222 ARG C N 1
ATOM 6357 C CA . ARG C 1 222 ? -25.421 -0.704 -0.515 1.00 26.83 222 ARG C CA 1
ATOM 6358 C C . ARG C 1 222 ? -26.429 -1.826 -0.665 1.00 27.07 222 ARG C C 1
ATOM 6359 O O . ARG C 1 222 ? -26.081 -2.990 -0.468 1.00 27.56 222 ARG C O 1
ATOM 6367 N N . ILE C 1 223 ? -27.679 -1.508 -0.967 1.00 25.43 223 ILE C N 1
ATOM 6368 C CA . ILE C 1 223 ? -28.665 -2.559 -1.115 1.00 25.25 223 ILE C CA 1
ATOM 6369 C C . ILE C 1 223 ? -28.277 -3.476 -2.291 1.00 25.83 223 ILE C C 1
ATOM 6370 O O . ILE C 1 223 ? -27.887 -3.019 -3.370 1.00 26.76 223 ILE C O 1
ATOM 6375 N N . PRO C 1 224 ? -28.400 -4.791 -2.119 1.00 26.09 224 PRO C N 1
ATOM 6376 C CA . PRO C 1 224 ? -27.997 -5.617 -3.276 1.00 26.94 224 PRO C CA 1
ATOM 6377 C C . PRO C 1 224 ? -29.095 -5.791 -4.363 1.00 26.18 224 PRO C C 1
ATOM 6378 O O . PRO C 1 224 ? -29.702 -6.857 -4.502 1.00 23.87 224 PRO C O 1
ATOM 6382 N N . TRP C 1 225 ? -29.284 -4.748 -5.162 1.00 28.59 225 TRP C N 1
ATOM 6383 C CA . TRP C 1 225 ? -30.332 -4.730 -6.201 1.00 28.65 225 TRP C CA 1
ATOM 6384 C C . TRP C 1 225 ? -30.279 -5.883 -7.200 1.00 30.99 225 TRP C C 1
ATOM 6385 O O . TRP C 1 225 ? -31.322 -6.479 -7.540 1.00 30.40 225 TRP C O 1
ATOM 6396 N N . VAL C 1 226 ? -29.072 -6.247 -7.655 1.00 30.88 226 VAL C N 1
ATOM 6397 C CA . VAL C 1 226 ? -29.005 -7.355 -8.618 1.00 30.93 226 VAL C CA 1
ATOM 6398 C C . VAL C 1 226 ? -29.495 -8.639 -7.962 1.00 30.77 226 VAL C C 1
ATOM 6399 O O . VAL C 1 226 ? -30.283 -9.402 -8.541 1.00 31.31 226 VAL C O 1
ATOM 6403 N N . GLU C 1 227 ? -29.074 -8.871 -6.721 1.00 30.14 227 GLU C N 1
ATOM 6404 C CA . GLU C 1 227 ? -29.532 -10.054 -6.029 1.00 28.94 227 GLU C CA 1
ATOM 6405 C C . GLU C 1 227 ? -31.075 -10.032 -5.890 1.00 30.08 227 GLU C C 1
ATOM 6406 O O . GLU C 1 227 ? -31.736 -11.081 -5.984 1.00 25.34 227 GLU C O 1
ATOM 6412 N N . ILE C 1 228 ? -31.640 -8.841 -5.632 1.00 29.33 228 ILE C N 1
ATOM 6413 C CA . ILE C 1 228 ? -33.110 -8.724 -5.527 1.00 29.28 228 ILE C CA 1
ATOM 6414 C C . ILE C 1 228 ? -33.788 -9.094 -6.890 1.00 29.65 228 ILE C C 1
ATOM 6415 O O . ILE C 1 228 ? -34.716 -9.894 -6.918 1.00 33.32 228 ILE C O 1
ATOM 6420 N N . GLY C 1 229 ? -33.335 -8.529 -8.004 1.00 31.57 229 GLY C N 1
ATOM 6421 C CA . GLY C 1 229 ? -33.914 -8.909 -9.295 1.00 33.48 229 GLY C CA 1
ATOM 6422 C C . GLY C 1 229 ? -33.919 -10.426 -9.502 1.00 35.54 229 GLY C C 1
ATOM 6423 O O . GLY C 1 229 ? -34.918 -11.030 -9.944 1.00 35.91 229 GLY C O 1
ATOM 6424 N N . GLU C 1 230 ? -32.798 -11.074 -9.179 1.00 36.12 230 GLU C N 1
ATOM 6425 C CA . GLU C 1 230 ? -32.691 -12.525 -9.326 1.00 36.46 230 GLU C CA 1
ATOM 6426 C C . GLU C 1 230 ? -33.715 -13.250 -8.518 1.00 35.94 230 GLU C C 1
ATOM 6427 O O . GLU C 1 230 ? -34.363 -14.177 -9.006 1.00 35.98 230 GLU C O 1
ATOM 6433 N N . ALA C 1 231 ? -33.831 -12.873 -7.250 1.00 34.46 231 ALA C N 1
ATOM 6434 C CA . ALA C 1 231 ? -34.777 -13.564 -6.391 1.00 35.01 231 ALA C CA 1
ATOM 6435 C C . ALA C 1 231 ? -36.236 -13.305 -6.853 1.00 35.32 231 ALA C C 1
ATOM 6436 O O . ALA C 1 231 ? -37.055 -14.216 -6.854 1.00 33.92 231 ALA C O 1
ATOM 6438 N N . LEU C 1 232 ? -36.543 -12.071 -7.257 1.00 36.05 232 LEU C N 1
ATOM 6439 C CA . LEU C 1 232 ? -37.903 -11.764 -7.725 1.00 37.14 232 LEU C CA 1
ATOM 6440 C C . LEU C 1 232 ? -38.210 -12.663 -8.913 1.00 37.87 232 LEU C C 1
ATOM 6441 O O . LEU C 1 232 ? -39.327 -13.166 -9.042 1.00 38.07 232 LEU C O 1
ATOM 6446 N N . ALA C 1 233 ? -37.197 -12.888 -9.751 1.00 39.11 233 ALA C N 1
ATOM 6447 C CA . ALA C 1 233 ? -37.345 -13.760 -10.924 1.00 39.62 233 ALA C CA 1
ATOM 6448 C C . ALA C 1 233 ? -37.473 -15.201 -10.498 1.00 40.66 233 ALA C C 1
ATOM 6449 O O . ALA C 1 233 ? -38.302 -15.935 -11.051 1.00 40.02 233 ALA C O 1
ATOM 6451 N N . ASP C 1 234 ? -36.666 -15.610 -9.517 1.00 41.32 234 ASP C N 1
ATOM 6452 C CA . ASP C 1 234 ? -36.744 -16.989 -9.036 1.00 43.04 234 ASP C CA 1
ATOM 6453 C C . ASP C 1 234 ? -38.162 -17.304 -8.531 1.00 41.90 234 ASP C C 1
ATOM 6454 O O . ASP C 1 234 ? -38.638 -18.411 -8.720 1.00 41.30 234 ASP C O 1
ATOM 6459 N N . ILE C 1 235 ? -38.838 -16.357 -7.880 1.00 41.80 235 ILE C N 1
ATOM 6460 C CA . ILE C 1 235 ? -40.196 -16.626 -7.388 1.00 40.26 235 ILE C CA 1
ATOM 6461 C C . ILE C 1 235 ? -41.275 -16.148 -8.385 1.00 42.04 235 ILE C C 1
ATOM 6462 O O . ILE C 1 235 ? -42.457 -16.201 -8.084 1.00 40.83 235 ILE C O 1
ATOM 6467 N N . GLY C 1 236 ? -40.860 -15.671 -9.553 1.00 43.00 236 GLY C N 1
ATOM 6468 C CA . GLY C 1 236 ? -41.821 -15.219 -10.540 1.00 44.77 236 GLY C CA 1
ATOM 6469 C C . GLY C 1 236 ? -42.731 -14.142 -9.994 1.00 46.40 236 GLY C C 1
ATOM 6470 O O . GLY C 1 236 ? -43.960 -14.232 -10.059 1.00 47.36 236 GLY C O 1
ATOM 6471 N N . TYR C 1 237 ? -42.124 -13.102 -9.452 1.00 47.23 237 TYR C N 1
ATOM 6472 C CA . TYR C 1 237 ? -42.886 -12.008 -8.898 1.00 48.51 237 TYR C CA 1
ATOM 6473 C C . TYR C 1 237 ? -43.414 -11.143 -10.033 1.00 51.14 237 TYR C C 1
ATOM 6474 O O . TYR C 1 237 ? -42.658 -10.701 -10.891 1.00 52.14 237 TYR C O 1
ATOM 6483 N N . ASN C 1 238 ? -44.713 -10.894 -10.028 1.00 54.00 238 ASN C N 1
ATOM 6484 C CA . ASN C 1 238 ? -45.313 -10.050 -11.059 1.00 56.22 238 ASN C CA 1
ATOM 6485 C C . ASN C 1 238 ? -45.762 -8.704 -10.433 1.00 55.00 238 ASN C C 1
ATOM 6486 O O . ASN C 1 238 ? -45.775 -7.679 -11.120 1.00 55.67 238 ASN C O 1
ATOM 6491 N N . GLY C 1 239 ? -46.125 -8.729 -9.143 1.00 51.98 239 GLY C N 1
ATOM 6492 C CA . GLY C 1 239 ? -46.562 -7.531 -8.431 1.00 47.62 239 GLY C CA 1
ATOM 6493 C C . GLY C 1 239 ? -45.869 -6.203 -8.714 1.00 43.75 239 GLY C C 1
ATOM 6494 O O . GLY C 1 239 ? -45.075 -6.047 -9.645 1.00 42.38 239 GLY C O 1
ATOM 6495 N N . SER C 1 240 ? -46.166 -5.203 -7.908 1.00 40.94 240 SER C N 1
ATOM 6496 C CA . SER C 1 240 ? -45.534 -3.926 -8.165 1.00 39.70 240 SER C CA 1
ATOM 6497 C C . SER C 1 240 ? -44.346 -3.751 -7.234 1.00 37.41 240 SER C C 1
ATOM 6498 O O . SER C 1 240 ? -44.178 -4.505 -6.285 1.00 35.91 240 SER C O 1
ATOM 6501 N N . VAL C 1 241 ? -43.546 -2.737 -7.528 1.00 35.61 241 VAL C N 1
ATOM 6502 C CA . VAL C 1 241 ? -42.377 -2.389 -6.758 1.00 32.46 241 VAL C CA 1
ATOM 6503 C C . VAL C 1 241 ? -42.497 -0.899 -6.546 1.00 30.84 241 VAL C C 1
ATOM 6504 O O . VAL C 1 241 ? -42.490 -0.146 -7.505 1.00 32.83 241 VAL C O 1
ATOM 6508 N N . VAL C 1 242 ? -42.647 -0.473 -5.295 1.00 30.08 242 VAL C N 1
ATOM 6509 C CA . VAL C 1 242 ? -42.765 0.951 -4.985 1.00 30.65 242 VAL C CA 1
ATOM 6510 C C . VAL C 1 242 ? -41.603 1.541 -4.180 1.00 30.38 242 VAL C C 1
ATOM 6511 O O . VAL C 1 242 ? -41.363 1.133 -3.041 1.00 31.01 242 VAL C O 1
ATOM 6515 N N . MET C 1 243 ? -40.899 2.525 -4.741 1.00 31.87 243 MET C N 1
ATOM 6516 C CA . MET C 1 243 ? -39.793 3.138 -3.985 1.00 32.75 243 MET C CA 1
ATOM 6517 C C . MET C 1 243 ? -40.368 4.064 -2.924 1.00 34.43 243 MET C C 1
ATOM 6518 O O . MET C 1 243 ? -41.368 4.763 -3.128 1.00 34.33 243 MET C O 1
ATOM 6523 N N . GLU C 1 244 ? -39.756 4.043 -1.755 1.00 33.36 244 GLU C N 1
ATOM 6524 C CA . GLU C 1 244 ? -40.272 4.780 -0.633 1.00 33.81 244 GLU C CA 1
ATOM 6525 C C . GLU C 1 244 ? -39.137 5.552 -0.001 1.00 32.88 244 GLU C C 1
ATOM 6526 O O . GLU C 1 244 ? -38.781 5.359 1.166 1.00 34.38 244 GLU C O 1
ATOM 6532 N N . PRO C 1 245 ? -38.551 6.472 -0.759 1.00 32.39 245 PRO C N 1
ATOM 6533 C CA . PRO C 1 245 ? -37.443 7.216 -0.167 1.00 31.33 245 PRO C CA 1
ATOM 6534 C C . PRO C 1 245 ? -37.844 8.331 0.784 1.00 30.67 245 PRO C C 1
ATOM 6535 O O . PRO C 1 245 ? -38.889 8.965 0.603 1.00 31.80 245 PRO C O 1
ATOM 6539 N N . PHE C 1 246 ? -37.040 8.550 1.820 1.00 28.15 246 PHE C N 1
ATOM 6540 C CA . PHE C 1 246 ? -37.302 9.593 2.781 1.00 29.26 246 PHE C CA 1
ATOM 6541 C C . PHE C 1 246 ? -35.992 10.299 3.002 1.00 30.40 246 PHE C C 1
ATOM 6542 O O . PHE C 1 246 ? -35.102 9.770 3.661 1.00 30.68 246 PHE C O 1
ATOM 6550 N N . VAL C 1 247 ? -35.877 11.527 2.506 1.00 29.58 247 VAL C N 1
ATOM 6551 C CA . VAL C 1 247 ? -34.619 12.243 2.630 1.00 31.05 247 VAL C CA 1
ATOM 6552 C C . VAL C 1 247 ? -34.684 13.623 3.238 1.00 31.16 247 VAL C C 1
ATOM 6553 O O . VAL C 1 247 ? -33.694 14.359 3.245 1.00 32.17 247 VAL C O 1
ATOM 6557 N N . ARG C 1 248 ? -35.832 13.959 3.795 1.00 32.34 248 ARG C N 1
ATOM 6558 C CA . ARG C 1 248 ? -36.051 15.282 4.371 1.00 33.83 248 ARG C CA 1
ATOM 6559 C C . ARG C 1 248 ? -36.468 15.253 5.814 1.00 32.91 248 ARG C C 1
ATOM 6560 O O . ARG C 1 248 ? -37.300 14.435 6.197 1.00 33.18 248 ARG C O 1
ATOM 6568 N N . MET C 1 249 ? -35.898 16.156 6.611 1.00 32.36 249 MET C N 1
ATOM 6569 C CA . MET C 1 249 ? -36.250 16.242 8.026 1.00 33.73 249 MET C CA 1
ATOM 6570 C C . MET C 1 249 ? -37.546 17.078 8.134 1.00 36.30 249 MET C C 1
ATOM 6571 O O . MET C 1 249 ? -37.900 17.749 7.177 1.00 34.76 249 MET C O 1
ATOM 6576 N N . GLY C 1 250 ? -38.214 17.039 9.297 1.00 36.95 250 GLY C N 1
ATOM 6577 C CA . GLY C 1 250 ? -39.407 17.835 9.527 1.00 37.27 250 GLY C CA 1
ATOM 6578 C C . GLY C 1 250 ? -40.760 17.177 9.468 1.00 37.25 250 GLY C C 1
ATOM 6579 O O . GLY C 1 250 ? -40.994 16.233 8.721 1.00 38.50 250 GLY C O 1
ATOM 6580 N N . GLY C 1 251 ? -41.676 17.680 10.277 1.00 36.84 251 GLY C N 1
ATOM 6581 C CA . GLY C 1 251 ? -43.014 17.148 10.236 1.00 36.81 251 GLY C CA 1
ATOM 6582 C C . GLY C 1 251 ? -43.215 15.780 10.833 1.00 38.55 251 GLY C C 1
ATOM 6583 O O . GLY C 1 251 ? -42.307 15.210 11.441 1.00 40.14 251 GLY C O 1
ATOM 6584 N N . THR C 1 252 ? -44.420 15.260 10.648 1.00 37.58 252 THR C N 1
ATOM 6585 C CA . THR C 1 252 ? -44.798 13.963 11.157 1.00 37.94 252 THR C CA 1
ATOM 6586 C C . THR C 1 252 ? -44.015 12.872 10.455 1.00 37.78 252 THR C C 1
ATOM 6587 O O . THR C 1 252 ? -43.595 11.911 11.102 1.00 36.98 252 THR C O 1
ATOM 6591 N N . VAL C 1 253 ? -43.860 13.002 9.135 1.00 36.12 253 VAL C N 1
ATOM 6592 C CA . VAL C 1 253 ? -43.138 12.011 8.341 1.00 34.64 253 VAL C CA 1
ATOM 6593 C C . VAL C 1 253 ? -41.682 11.928 8.811 1.00 33.85 253 VAL C C 1
ATOM 6594 O O . VAL C 1 253 ? -41.159 10.831 9.055 1.00 30.97 253 VAL C O 1
ATOM 6598 N N . GLY C 1 254 ? -41.055 13.088 8.989 1.00 31.93 254 GLY C N 1
ATOM 6599 C CA . GLY C 1 254 ? -39.675 13.122 9.412 1.00 33.15 254 GLY C CA 1
ATOM 6600 C C . GLY C 1 254 ? -39.438 12.558 10.809 1.00 35.80 254 GLY C C 1
ATOM 6601 O O . GLY C 1 254 ? -38.403 11.929 11.078 1.00 32.79 254 GLY C O 1
ATOM 6602 N N . SER C 1 255 ? -40.395 12.801 11.704 1.00 35.27 255 SER C N 1
ATOM 6603 C CA . SER C 1 255 ? -40.312 12.354 13.082 1.00 36.05 255 SER C CA 1
ATOM 6604 C C . SER C 1 255 ? -40.648 10.859 13.142 1.00 35.51 255 SER C C 1
ATOM 6605 O O . SER C 1 255 ? -39.975 10.098 13.840 1.00 37.67 255 SER C O 1
ATOM 6608 N N . ASN C 1 256 ? -41.650 10.427 12.385 1.00 33.81 256 ASN C N 1
ATOM 6609 C CA . ASN C 1 256 ? -42.041 9.020 12.337 1.00 34.91 256 ASN C CA 1
ATOM 6610 C C . ASN C 1 256 ? -40.933 8.141 11.710 1.00 35.01 256 ASN C C 1
ATOM 6611 O O . ASN C 1 256 ? -40.682 7.032 12.174 1.00 33.65 256 ASN C O 1
ATOM 6616 N N . ILE C 1 257 ? -40.298 8.640 10.649 1.00 35.07 257 ILE C N 1
ATOM 6617 C CA . ILE C 1 257 ? -39.232 7.923 9.942 1.00 33.29 257 ILE C CA 1
ATOM 6618 C C . ILE C 1 257 ? -37.854 8.106 10.603 1.00 34.91 257 ILE C C 1
ATOM 6619 O O . ILE C 1 257 ? -36.901 7.359 10.314 1.00 34.84 257 ILE C O 1
ATOM 6624 N N . LYS C 1 258 ? -37.765 9.098 11.488 1.00 33.25 258 LYS C N 1
ATOM 6625 C CA . LYS C 1 258 ? -36.546 9.425 12.235 1.00 33.65 258 LYS C CA 1
ATOM 6626 C C . LYS C 1 258 ? -35.403 9.912 11.385 1.00 33.04 258 LYS C C 1
ATOM 6627 O O . LYS C 1 258 ? -34.299 9.343 11.405 1.00 33.00 258 LYS C O 1
ATOM 6633 N N . VAL C 1 259 ? -35.681 10.964 10.626 1.00 30.59 259 VAL C N 1
ATOM 6634 C CA . VAL C 1 259 ? -34.705 11.563 9.743 1.00 31.72 259 VAL C CA 1
ATOM 6635 C C . VAL C 1 259 ? -34.137 12.747 10.510 1.00 32.44 259 VAL C C 1
ATOM 6636 O O . VAL C 1 259 ? -34.794 13.783 10.678 1.00 28.41 259 VAL C O 1
ATOM 6640 N N . TRP C 1 260 ? -32.903 12.605 10.980 1.00 31.37 260 TRP C N 1
ATOM 6641 C CA . TRP C 1 260 ? -32.353 13.641 11.805 1.00 31.75 260 TRP C CA 1
ATOM 6642 C C . TRP C 1 260 ? -31.258 14.457 11.189 1.00 31.65 260 TRP C C 1
ATOM 6643 O O . TRP C 1 260 ? -30.551 15.125 11.903 1.00 30.16 260 TRP C O 1
ATOM 6654 N N . ARG C 1 261 ? -31.095 14.387 9.876 1.00 31.26 261 ARG C N 1
ATOM 6655 C CA . ARG C 1 261 ? -30.076 15.190 9.214 1.00 32.59 261 ARG C CA 1
ATOM 6656 C C . ARG C 1 261 ? -30.638 15.362 7.851 1.00 32.40 261 ARG C C 1
ATOM 6657 O O . ARG C 1 261 ? -31.509 14.602 7.440 1.00 30.45 261 ARG C O 1
ATOM 6665 N N . ASP C 1 262 ? -30.155 16.344 7.124 1.00 34.53 262 ASP C N 1
ATOM 6666 C CA . ASP C 1 262 ? -30.695 16.507 5.794 1.00 36.91 262 ASP C CA 1
ATOM 6667 C C . ASP C 1 262 ? -30.058 15.534 4.817 1.00 36.76 262 ASP C C 1
ATOM 6668 O O . ASP C 1 262 ? -29.054 15.868 4.192 1.00 37.15 262 ASP C O 1
ATOM 6673 N N . ILE C 1 263 ? -30.644 14.336 4.703 1.00 37.28 263 ILE C N 1
ATOM 6674 C CA . ILE C 1 263 ? -30.161 13.299 3.798 1.00 37.64 263 ILE C CA 1
ATOM 6675 C C . ILE C 1 263 ? -30.232 13.767 2.330 1.00 38.88 263 ILE C C 1
ATOM 6676 O O . ILE C 1 263 ? -29.403 13.358 1.520 1.00 37.50 263 ILE C O 1
ATOM 6681 N N . SER C 1 264 ? -31.203 14.616 1.977 1.00 39.71 264 SER C N 1
ATOM 6682 C CA . SER C 1 264 ? -31.335 15.068 0.580 1.00 41.05 264 SER C CA 1
ATOM 6683 C C . SER C 1 264 ? -30.230 16.036 0.194 1.00 44.09 264 SER C C 1
ATOM 6684 O O . SER C 1 264 ? -29.996 16.314 -0.995 1.00 44.97 264 SER C O 1
ATOM 6687 N N . ASN C 1 265 ? -29.581 16.591 1.206 1.00 46.75 265 ASN C N 1
ATOM 6688 C CA . ASN C 1 265 ? -28.491 17.511 0.969 1.00 48.85 265 ASN C CA 1
ATOM 6689 C C . ASN C 1 265 ? -28.940 18.754 0.155 1.00 49.91 265 ASN C C 1
ATOM 6690 O O . ASN C 1 265 ? -28.364 19.081 -0.891 1.00 49.01 265 ASN C O 1
ATOM 6695 N N . GLY C 1 266 ? -29.979 19.431 0.633 1.00 49.00 266 GLY C N 1
ATOM 6696 C CA . GLY C 1 266 ? -30.456 20.617 -0.045 1.00 47.28 266 GLY C CA 1
ATOM 6697 C C . GLY C 1 266 ? -31.298 20.443 -1.289 1.00 46.92 266 GLY C C 1
ATOM 6698 O O . GLY C 1 266 ? -31.610 21.438 -1.925 1.00 48.30 266 GLY C O 1
ATOM 6699 N N . ALA C 1 267 ? -31.680 19.218 -1.644 1.00 44.81 267 ALA C N 1
ATOM 6700 C CA . ALA C 1 267 ? -32.493 18.997 -2.840 1.00 44.00 267 ALA C CA 1
ATOM 6701 C C . ALA C 1 267 ? -33.777 19.857 -2.870 1.00 44.67 267 ALA C C 1
ATOM 6702 O O . ALA C 1 267 ? -34.542 19.875 -1.894 1.00 43.24 267 ALA C O 1
ATOM 6704 N N . ASP C 1 268 ? -34.002 20.575 -3.974 1.00 44.43 268 ASP C N 1
ATOM 6705 C CA . ASP C 1 268 ? -35.236 21.343 -4.097 1.00 44.98 268 ASP C CA 1
ATOM 6706 C C . ASP C 1 268 ? -36.126 20.378 -4.837 1.00 43.72 268 ASP C C 1
ATOM 6707 O O . ASP C 1 268 ? -35.682 19.277 -5.166 1.00 41.94 268 ASP C O 1
ATOM 6712 N N . GLU C 1 269 ? -37.365 20.765 -5.114 1.00 43.37 269 GLU C N 1
ATOM 6713 C CA . GLU C 1 269 ? -38.285 19.848 -5.758 1.00 41.79 269 GLU C CA 1
ATOM 6714 C C . GLU C 1 269 ? -37.838 19.287 -7.096 1.00 42.59 269 GLU C C 1
ATOM 6715 O O . GLU C 1 269 ? -38.049 18.099 -7.372 1.00 41.01 269 GLU C O 1
ATOM 6721 N N . LYS C 1 270 ? -37.215 20.114 -7.931 1.00 43.72 270 LYS C N 1
ATOM 6722 C CA . LYS C 1 270 ? -36.796 19.629 -9.241 1.00 44.86 270 LYS C CA 1
ATOM 6723 C C . LYS C 1 270 ? -35.704 18.589 -9.104 1.00 43.56 270 LYS C C 1
ATOM 6724 O O . LYS C 1 270 ? -35.694 17.595 -9.831 1.00 42.10 270 LYS C O 1
ATOM 6730 N N . MET C 1 271 ? -34.796 18.823 -8.164 1.00 43.92 271 MET C N 1
ATOM 6731 C CA . MET C 1 271 ? -33.706 17.880 -7.927 1.00 45.18 271 MET C CA 1
ATOM 6732 C C . MET C 1 271 ? -34.320 16.548 -7.428 1.00 44.38 271 MET C C 1
ATOM 6733 O O . MET C 1 271 ? -33.963 15.470 -7.920 1.00 43.25 271 MET C O 1
ATOM 6738 N N . LEU C 1 272 ? -35.274 16.628 -6.487 1.00 43.42 272 LEU C N 1
ATOM 6739 C CA . LEU C 1 272 ? -35.931 15.433 -5.968 1.00 41.69 272 LEU C CA 1
ATOM 6740 C C . LEU C 1 272 ? -36.568 14.679 -7.121 1.00 41.56 272 LEU C C 1
ATOM 6741 O O . LEU C 1 272 ? -36.464 13.453 -7.191 1.00 37.24 272 LEU C O 1
ATOM 6746 N N . ASP C 1 273 ? -37.209 15.403 -8.046 1.00 40.15 273 ASP C N 1
ATOM 6747 C CA . ASP C 1 273 ? -37.843 14.749 -9.197 1.00 40.04 273 ASP C CA 1
ATOM 6748 C C . ASP C 1 273 ? -36.792 14.048 -10.069 1.00 39.76 273 ASP C C 1
ATOM 6749 O O . ASP C 1 273 ? -37.012 12.933 -10.559 1.00 37.99 273 ASP C O 1
ATOM 6754 N N . ARG C 1 274 ? -35.660 14.714 -10.271 1.00 40.18 274 ARG C N 1
ATOM 6755 C CA . ARG C 1 274 ? -34.597 14.160 -11.126 1.00 43.29 274 ARG C CA 1
ATOM 6756 C C . ARG C 1 274 ? -34.090 12.816 -10.583 1.00 42.07 274 ARG C C 1
ATOM 6757 O O . ARG C 1 274 ? -34.007 11.814 -11.306 1.00 41.39 274 ARG C O 1
ATOM 6765 N N . GLU C 1 275 ? -33.766 12.802 -9.292 1.00 41.45 275 GLU C N 1
ATOM 6766 C CA . GLU C 1 275 ? -33.291 11.581 -8.641 1.00 39.58 275 GLU C CA 1
ATOM 6767 C C . GLU C 1 275 ? -34.362 10.468 -8.628 1.00 39.11 275 GLU C C 1
ATOM 6768 O O . GLU C 1 275 ? -34.053 9.272 -8.857 1.00 38.04 275 GLU C O 1
ATOM 6774 N N . ALA C 1 276 ? -35.632 10.830 -8.434 1.00 35.00 276 ALA C N 1
ATOM 6775 C CA . ALA C 1 276 ? -36.624 9.796 -8.429 1.00 34.86 276 ALA C CA 1
ATOM 6776 C C . ALA C 1 276 ? -36.684 9.199 -9.822 1.00 35.10 276 ALA C C 1
ATOM 6777 O O . ALA C 1 276 ? -36.767 7.978 -9.982 1.00 35.74 276 ALA C O 1
ATOM 6779 N N . GLN C 1 277 ? -36.583 10.052 -10.845 1.00 36.49 277 GLN C N 1
ATOM 6780 C CA . GLN C 1 277 ? -36.641 9.582 -12.239 1.00 36.60 277 GLN C CA 1
ATOM 6781 C C . GLN C 1 277 ? -35.439 8.682 -12.573 1.00 35.69 277 GLN C C 1
ATOM 6782 O O . GLN C 1 277 ? -35.584 7.637 -13.220 1.00 34.32 277 GLN C O 1
ATOM 6788 N N . ALA C 1 278 ? -34.256 9.101 -12.137 1.00 33.25 278 ALA C N 1
ATOM 6789 C CA . ALA C 1 278 ? -33.045 8.301 -12.385 1.00 33.52 278 ALA C CA 1
ATOM 6790 C C . ALA C 1 278 ? -33.165 6.982 -11.615 1.00 33.45 278 ALA C C 1
ATOM 6791 O O . ALA C 1 278 ? -32.841 5.924 -12.146 1.00 34.81 278 ALA C O 1
ATOM 6793 N N . ALA C 1 279 ? -33.656 7.045 -10.377 1.00 33.04 279 ALA C N 1
ATOM 6794 C CA . ALA C 1 279 ? -33.815 5.829 -9.582 1.00 33.13 279 ALA C CA 1
ATOM 6795 C C . ALA C 1 279 ? -34.832 4.902 -10.234 1.00 32.86 279 ALA C C 1
ATOM 6796 O O . ALA C 1 279 ? -34.703 3.673 -10.168 1.00 31.42 279 ALA C O 1
ATOM 6798 N N . LEU C 1 280 ? -35.852 5.480 -10.864 1.00 32.39 280 LEU C N 1
ATOM 6799 C CA . LEU C 1 280 ? -36.856 4.651 -11.551 1.00 33.50 280 LEU C CA 1
ATOM 6800 C C . LEU C 1 280 ? -36.210 3.999 -12.785 1.00 32.40 280 LEU C C 1
ATOM 6801 O O . LEU C 1 280 ? -36.523 2.857 -13.103 1.00 31.73 280 LEU C O 1
ATOM 6806 N N . ASP C 1 281 ? -35.343 4.722 -13.495 1.00 34.49 281 ASP C N 1
ATOM 6807 C CA . ASP C 1 281 ? -34.694 4.113 -14.681 1.00 34.92 281 ASP C CA 1
ATOM 6808 C C . ASP C 1 281 ? -33.817 2.929 -14.161 1.00 36.15 281 ASP C C 1
ATOM 6809 O O . ASP C 1 281 ? -33.811 1.794 -14.706 1.00 35.37 281 ASP C O 1
ATOM 6814 N N . PHE C 1 282 ? -33.089 3.197 -13.088 1.00 35.64 282 PHE C N 1
ATOM 6815 C CA . PHE C 1 282 ? -32.258 2.159 -12.482 1.00 35.17 282 PHE C CA 1
ATOM 6816 C C . PHE C 1 282 ? -33.074 0.918 -12.143 1.00 35.40 282 PHE C C 1
ATOM 6817 O O . PHE C 1 282 ? -32.691 -0.203 -12.519 1.00 37.52 282 PHE C O 1
ATOM 6825 N N . SER C 1 283 ? -34.213 1.094 -11.465 1.00 34.57 283 SER C N 1
ATOM 6826 C CA . SER C 1 283 ? -35.006 -0.046 -11.024 1.00 34.39 283 SER C CA 1
ATOM 6827 C C . SER C 1 283 ? -35.559 -0.903 -12.133 1.00 35.37 283 SER C C 1
ATOM 6828 O O . SER C 1 283 ? -35.602 -2.143 -12.011 1.00 34.83 283 SER C O 1
ATOM 6831 N N . ARG C 1 284 ? -36.028 -0.270 -13.206 1.00 35.33 284 ARG C N 1
ATOM 6832 C CA . ARG C 1 284 ? -36.550 -1.063 -14.327 1.00 36.49 284 ARG C CA 1
ATOM 6833 C C . ARG C 1 284 ? -35.394 -1.847 -14.982 1.00 35.02 284 ARG C C 1
ATOM 6834 O O . ARG C 1 284 ? -35.547 -3.007 -15.379 1.00 32.96 284 ARG C O 1
ATOM 6842 N N . TYR C 1 285 ? -34.246 -1.199 -15.087 1.00 33.70 285 TYR C N 1
ATOM 6843 C CA . TYR C 1 285 ? -33.090 -1.840 -15.710 1.00 36.33 285 TYR C CA 1
ATOM 6844 C C . TYR C 1 285 ? -32.559 -3.052 -14.907 1.00 36.56 285 TYR C C 1
ATOM 6845 O O . TYR C 1 285 ? -32.482 -4.185 -15.412 1.00 37.68 285 TYR C O 1
ATOM 6854 N N . VAL C 1 286 ? -32.218 -2.798 -13.648 1.00 37.01 286 VAL C N 1
ATOM 6855 C CA . VAL C 1 286 ? -31.632 -3.806 -12.782 1.00 36.77 286 VAL C CA 1
ATOM 6856 C C . VAL C 1 286 ? -32.572 -4.854 -12.227 1.00 39.36 286 VAL C C 1
ATOM 6857 O O . VAL C 1 286 ? -32.230 -6.035 -12.175 1.00 38.67 286 VAL C O 1
ATOM 6861 N N . LEU C 1 287 ? -33.761 -4.432 -11.810 1.00 40.66 287 LEU C N 1
ATOM 6862 C CA . LEU C 1 287 ? -34.697 -5.354 -11.228 1.00 43.38 287 LEU C CA 1
ATOM 6863 C C . LEU C 1 287 ? -35.480 -6.255 -12.161 1.00 46.33 287 LEU C C 1
ATOM 6864 O O . LEU C 1 287 ? -35.907 -7.324 -11.748 1.00 46.79 287 LEU C O 1
ATOM 6869 N N . GLU C 1 288 ? -35.659 -5.874 -13.415 1.00 50.56 288 GLU C N 1
ATOM 6870 C CA . GLU C 1 288 ? -36.489 -6.710 -14.260 1.00 54.41 288 GLU C CA 1
ATOM 6871 C C . GLU C 1 288 ? -35.819 -7.866 -14.954 1.00 56.86 288 GLU C C 1
ATOM 6872 O O . GLU C 1 288 ? -34.610 -7.843 -15.208 1.00 56.74 288 GLU C O 1
ATOM 6878 N N . CYS C 1 289 ? -36.642 -8.882 -15.234 1.00 58.34 289 CYS C N 1
ATOM 6879 C CA . CYS C 1 289 ? -36.243 -10.119 -15.909 1.00 60.68 289 CYS C CA 1
ATOM 6880 C C . CYS C 1 289 ? -34.893 -10.648 -15.436 1.00 61.73 289 CYS C C 1
ATOM 6881 O O . CYS C 1 289 ? -34.025 -10.931 -16.258 1.00 63.28 289 CYS C O 1
ATOM 6883 N N . MET D 1 1 ? -18.488 13.473 -15.377 1.00 52.80 1 MET D N 1
ATOM 6884 C CA . MET D 1 1 ? -17.458 12.837 -16.192 1.00 51.47 1 MET D CA 1
ATOM 6885 C C . MET D 1 1 ? -18.015 12.440 -17.558 1.00 48.88 1 MET D C 1
ATOM 6886 O O . MET D 1 1 ? -19.223 12.249 -17.721 1.00 48.64 1 MET D O 1
ATOM 6891 N N . LYS D 1 2 ? -17.132 12.307 -18.532 1.00 45.88 2 LYS D N 1
ATOM 6892 C CA . LYS D 1 2 ? -17.555 11.955 -19.868 1.00 44.58 2 LYS D CA 1
ATOM 6893 C C . LYS D 1 2 ? -17.609 10.458 -20.091 1.00 42.29 2 LYS D C 1
ATOM 6894 O O . LYS D 1 2 ? -16.649 9.737 -19.790 1.00 42.29 2 LYS D O 1
ATOM 6900 N N . HIS D 1 3 ? -18.720 10.008 -20.655 1.00 38.42 3 HIS D N 1
ATOM 6901 C CA . HIS D 1 3 ? -18.951 8.607 -20.906 1.00 37.79 3 HIS D CA 1
ATOM 6902 C C . HIS D 1 3 ? -18.913 8.224 -22.370 1.00 37.92 3 HIS D C 1
ATOM 6903 O O . HIS D 1 3 ? -19.478 8.916 -23.230 1.00 36.67 3 HIS D O 1
ATOM 6910 N N . GLY D 1 4 ? -18.267 7.096 -22.651 1.00 36.35 4 GLY D N 1
ATOM 6911 C CA . GLY D 1 4 ? -18.164 6.609 -24.016 1.00 34.89 4 GLY D CA 1
ATOM 6912 C C . GLY D 1 4 ? -18.325 5.107 -24.126 1.00 35.60 4 GLY D C 1
ATOM 6913 O O . GLY D 1 4 ? -18.638 4.402 -23.145 1.00 36.50 4 GLY D O 1
ATOM 6914 N N . ILE D 1 5 ? -18.148 4.601 -25.339 1.00 34.66 5 ILE D N 1
ATOM 6915 C CA . ILE D 1 5 ? -18.249 3.190 -25.581 1.00 34.14 5 ILE D CA 1
ATOM 6916 C C . ILE D 1 5 ? -17.321 2.861 -26.752 1.00 35.43 5 ILE D C 1
ATOM 6917 O O . ILE D 1 5 ? -17.079 3.694 -27.628 1.00 35.74 5 ILE D O 1
ATOM 6922 N N . TYR D 1 6 ? -16.789 1.644 -26.743 1.00 36.10 6 TYR D N 1
ATOM 6923 C CA . TYR D 1 6 ? -15.873 1.180 -27.776 1.00 35.17 6 TYR D CA 1
ATOM 6924 C C . TYR D 1 6 ? -16.723 0.662 -28.950 1.00 34.07 6 TYR D C 1
ATOM 6925 O O . TYR D 1 6 ? -17.644 -0.132 -28.765 1.00 33.80 6 TYR D O 1
ATOM 6934 N N . TYR D 1 7 ? -16.401 1.101 -30.167 1.00 35.73 7 TYR D N 1
ATOM 6935 C CA . TYR D 1 7 ? -17.154 0.685 -31.343 1.00 35.33 7 TYR D CA 1
ATOM 6936 C C . TYR D 1 7 ? -17.182 -0.845 -31.524 1.00 37.29 7 TYR D C 1
ATOM 6937 O O . TYR D 1 7 ? -18.163 -1.392 -32.054 1.00 36.79 7 TYR D O 1
ATOM 6946 N N . ALA D 1 8 ? -16.128 -1.541 -31.053 1.00 36.18 8 ALA D N 1
ATOM 6947 C CA . ALA D 1 8 ? -16.025 -2.987 -31.214 1.00 35.57 8 ALA D CA 1
ATOM 6948 C C . ALA D 1 8 ? -17.175 -3.734 -30.625 1.00 34.64 8 ALA D C 1
ATOM 6949 O O . ALA D 1 8 ? -17.339 -4.924 -30.901 1.00 36.21 8 ALA D O 1
ATOM 6951 N N . TYR D 1 9 ? -17.965 -3.047 -29.803 1.00 35.65 9 TYR D N 1
ATOM 6952 C CA . TYR D 1 9 ? -19.189 -3.631 -29.231 1.00 34.96 9 TYR D CA 1
ATOM 6953 C C . TYR D 1 9 ? -20.085 -4.088 -30.377 1.00 34.68 9 TYR D C 1
ATOM 6954 O O . TYR D 1 9 ? -20.807 -5.088 -30.270 1.00 33.45 9 TYR D O 1
ATOM 6963 N N . TRP D 1 10 ? -20.014 -3.367 -31.496 1.00 37.61 10 TRP D N 1
ATOM 6964 C CA . TRP D 1 10 ? -20.823 -3.714 -32.674 1.00 39.24 10 TRP D CA 1
ATOM 6965 C C . TRP D 1 10 ? -20.069 -4.480 -33.795 1.00 40.70 10 TRP D C 1
ATOM 6966 O O . TRP D 1 10 ? -20.693 -5.069 -34.670 1.00 40.13 10 TRP D O 1
ATOM 6977 N N . GLU D 1 11 ? -18.735 -4.492 -33.745 1.00 40.60 11 GLU D N 1
ATOM 6978 C CA . GLU D 1 11 ? -17.925 -5.098 -34.808 1.00 40.15 11 GLU D CA 1
ATOM 6979 C C . GLU D 1 11 ? -17.011 -6.283 -34.426 1.00 40.52 11 GLU D C 1
ATOM 6980 O O . GLU D 1 11 ? -16.551 -6.397 -33.282 1.00 39.36 11 GLU D O 1
ATOM 6986 N N . GLN D 1 12 ? -16.706 -7.130 -35.408 1.00 40.12 12 GLN D N 1
ATOM 6987 C CA . GLN D 1 12 ? -15.881 -8.304 -35.169 1.00 39.31 12 GLN D CA 1
ATOM 6988 C C . GLN D 1 12 ? -14.431 -8.217 -35.622 1.00 39.40 12 GLN D C 1
ATOM 6989 O O . GLN D 1 12 ? -13.672 -9.178 -35.512 1.00 39.20 12 GLN D O 1
ATOM 6995 N N . GLU D 1 13 ? -14.030 -7.049 -36.107 1.00 38.73 13 GLU D N 1
ATOM 6996 C CA . GLU D 1 13 ? -12.665 -6.852 -36.561 1.00 38.65 13 GLU D CA 1
ATOM 6997 C C . GLU D 1 13 ? -12.232 -5.549 -35.966 1.00 38.75 13 GLU D C 1
ATOM 6998 O O . GLU D 1 13 ? -13.090 -4.724 -35.631 1.00 38.24 13 GLU D O 1
ATOM 7004 N N . TRP D 1 14 ? -10.919 -5.355 -35.855 1.00 39.62 14 TRP D N 1
ATOM 7005 C CA . TRP D 1 14 ? -10.345 -4.152 -35.257 1.00 39.42 14 TRP D CA 1
ATOM 7006 C C . TRP D 1 14 ? -10.322 -2.923 -36.145 1.00 41.16 14 TRP D C 1
ATOM 7007 O O . TRP D 1 14 ? -9.348 -2.156 -36.144 1.00 41.47 14 TRP D O 1
ATOM 7018 N N . GLU D 1 15 ? -11.425 -2.710 -36.864 1.00 42.13 15 GLU D N 1
ATOM 7019 C CA . GLU D 1 15 ? -11.595 -1.541 -37.732 1.00 43.03 15 GLU D CA 1
ATOM 7020 C C . GLU D 1 15 ? -13.074 -1.517 -38.100 1.00 42.46 15 GLU D C 1
ATOM 7021 O O . GLU D 1 15 ? -13.807 -2.526 -37.938 1.00 42.35 15 GLU D O 1
ATOM 7027 N N . ALA D 1 16 ? -13.520 -0.366 -38.580 1.00 40.12 16 ALA D N 1
ATOM 7028 C CA . ALA D 1 16 ? -14.905 -0.247 -39.024 1.00 40.38 16 ALA D CA 1
ATOM 7029 C C . ALA D 1 16 ? -15.102 1.164 -39.537 1.00 40.56 16 ALA D C 1
ATOM 7030 O O . ALA D 1 16 ? -14.195 2.013 -39.436 1.00 40.42 16 ALA D O 1
ATOM 7032 N N . ASP D 1 17 ? -16.283 1.423 -40.087 1.00 41.44 17 ASP D N 1
ATOM 7033 C CA . ASP D 1 17 ? -16.539 2.776 -40.545 1.00 42.63 17 ASP D CA 1
ATOM 7034 C C . ASP D 1 17 ? -16.839 3.551 -39.277 1.00 41.83 17 ASP D C 1
ATOM 7035 O O . ASP D 1 17 ? -17.962 3.503 -38.778 1.00 41.45 17 ASP D O 1
ATOM 7040 N N . TYR D 1 18 ? -15.846 4.266 -38.756 1.00 42.16 18 TYR D N 1
ATOM 7041 C CA . TYR D 1 18 ? -16.046 4.996 -37.521 1.00 41.96 18 TYR D CA 1
ATOM 7042 C C . TYR D 1 18 ? -17.075 6.111 -37.616 1.00 44.00 18 TYR D C 1
ATOM 7043 O O . TYR D 1 18 ? -17.643 6.546 -36.600 1.00 43.19 18 TYR D O 1
ATOM 7052 N N . LYS D 1 19 ? -17.353 6.574 -38.823 1.00 43.40 19 LYS D N 1
ATOM 7053 C CA . LYS D 1 19 ? -18.328 7.658 -38.967 1.00 43.93 19 LYS D CA 1
ATOM 7054 C C . LYS D 1 19 ? -19.721 7.142 -38.645 1.00 41.60 19 LYS D C 1
ATOM 7055 O O . LYS D 1 19 ? -20.488 7.794 -37.969 1.00 41.63 19 LYS D O 1
ATOM 7061 N N . TYR D 1 20 ? -20.029 5.946 -39.113 1.00 41.19 20 TYR D N 1
ATOM 7062 C CA . TYR D 1 20 ? -21.300 5.333 -38.828 1.00 41.81 20 TYR D CA 1
ATOM 7063 C C . TYR D 1 20 ? -21.498 5.245 -37.303 1.00 43.85 20 TYR D C 1
ATOM 7064 O O . TYR D 1 20 ? -22.611 5.480 -36.809 1.00 43.59 20 TYR D O 1
ATOM 7073 N N . TYR D 1 21 ? -20.425 4.917 -36.555 1.00 41.68 21 TYR D N 1
ATOM 7074 C CA . TYR D 1 21 ? -20.517 4.808 -35.085 1.00 39.87 21 TYR D CA 1
ATOM 7075 C C . TYR D 1 21 ? -20.541 6.147 -34.339 1.00 40.56 21 TYR D C 1
ATOM 7076 O O . TYR D 1 21 ? -21.189 6.253 -33.288 1.00 40.02 21 TYR D O 1
ATOM 7085 N N . ILE D 1 22 ? -19.861 7.176 -34.856 1.00 42.07 22 ILE D N 1
ATOM 7086 C CA . ILE D 1 22 ? -19.892 8.493 -34.207 1.00 42.68 22 ILE D CA 1
ATOM 7087 C C . ILE D 1 22 ? -21.370 8.979 -34.210 1.00 45.43 22 ILE D C 1
ATOM 7088 O O . ILE D 1 22 ? -21.864 9.568 -33.229 1.00 43.72 22 ILE D O 1
ATOM 7093 N N . GLU D 1 23 ? -22.086 8.688 -35.303 1.00 45.50 23 GLU D N 1
ATOM 7094 C CA . GLU D 1 23 ? -23.476 9.119 -35.415 1.00 47.21 23 GLU D CA 1
ATOM 7095 C C . GLU D 1 23 ? -24.383 8.255 -34.552 1.00 46.55 23 GLU D C 1
ATOM 7096 O O . GLU D 1 23 ? -25.301 8.760 -33.925 1.00 45.67 23 GLU D O 1
ATOM 7102 N N . LYS D 1 24 ? -24.108 6.960 -34.493 1.00 45.28 24 LYS D N 1
ATOM 7103 C CA . LYS D 1 24 ? -24.906 6.077 -33.678 1.00 45.73 24 LYS D CA 1
ATOM 7104 C C . LYS D 1 24 ? -24.852 6.450 -32.213 1.00 45.54 24 LYS D C 1
ATOM 7105 O O . LYS D 1 24 ? -25.893 6.647 -31.584 1.00 47.00 24 LYS D O 1
ATOM 7111 N N . VAL D 1 25 ? -23.646 6.545 -31.661 1.00 45.26 25 VAL D N 1
ATOM 7112 C CA . VAL D 1 25 ? -23.501 6.857 -30.234 1.00 44.21 25 VAL D CA 1
ATOM 7113 C C . VAL D 1 25 ? -23.861 8.288 -29.874 1.00 44.22 25 VAL D C 1
ATOM 7114 O O . VAL D 1 25 ? -24.217 8.582 -28.713 1.00 42.26 25 VAL D O 1
ATOM 7118 N N . ALA D 1 26 ? -23.771 9.184 -30.854 1.00 43.99 26 ALA D N 1
ATOM 7119 C CA . ALA D 1 26 ? -24.140 10.573 -30.577 1.00 44.27 26 ALA D CA 1
ATOM 7120 C C . ALA D 1 26 ? -25.627 10.529 -30.302 1.00 43.43 26 ALA D C 1
ATOM 7121 O O . ALA D 1 26 ? -26.128 11.131 -29.368 1.00 43.68 26 ALA D O 1
ATOM 7123 N N . LYS D 1 27 ? -26.315 9.737 -31.101 1.00 44.50 27 LYS D N 1
ATOM 7124 C CA . LYS D 1 27 ? -27.745 9.601 -30.960 1.00 45.78 27 LYS D CA 1
ATOM 7125 C C . LYS D 1 27 ? -28.082 8.904 -29.652 1.00 45.44 27 LYS D C 1
ATOM 7126 O O . LYS D 1 27 ? -28.929 9.376 -28.890 1.00 45.33 27 LYS D O 1
ATOM 7132 N N . LEU D 1 28 ? -27.435 7.767 -29.404 1.00 43.31 28 LEU D N 1
ATOM 7133 C CA . LEU D 1 28 ? -27.682 7.036 -28.181 1.00 40.78 28 LEU D CA 1
ATOM 7134 C C . LEU D 1 28 ? -27.402 7.902 -26.949 1.00 39.54 28 LEU D C 1
ATOM 7135 O O . LEU D 1 28 ? -27.831 7.552 -25.857 1.00 41.78 28 LEU D O 1
ATOM 7140 N N . GLY D 1 29 ? -26.714 9.034 -27.099 1.00 38.07 29 GLY D N 1
ATOM 7141 C CA . GLY D 1 29 ? -26.454 9.888 -25.938 1.00 36.93 29 GLY D CA 1
ATOM 7142 C C . GLY D 1 29 ? -25.049 9.926 -25.326 1.00 38.02 29 GLY D C 1
ATOM 7143 O O . GLY D 1 29 ? -24.776 10.700 -24.391 1.00 36.51 29 GLY D O 1
ATOM 7144 N N . PHE D 1 30 ? -24.153 9.078 -25.832 1.00 37.85 30 PHE D N 1
ATOM 7145 C CA . PHE D 1 30 ? -22.765 9.022 -25.341 1.00 38.07 30 PHE D CA 1
ATOM 7146 C C . PHE D 1 30 ? -21.982 10.277 -25.642 1.00 38.60 30 PHE D C 1
ATOM 7147 O O . PHE D 1 30 ? -22.214 10.873 -26.690 1.00 39.45 30 PHE D O 1
ATOM 7155 N N . ASP D 1 31 ? -21.037 10.651 -24.769 1.00 36.40 31 ASP D N 1
ATOM 7156 C CA . ASP D 1 31 ? -20.157 11.802 -25.011 1.00 37.16 31 ASP D CA 1
ATOM 7157 C C . ASP D 1 31 ? -18.928 11.389 -25.814 1.00 36.61 31 ASP D C 1
ATOM 7158 O O . ASP D 1 31 ? -18.292 12.230 -26.482 1.00 37.74 31 ASP D O 1
ATOM 7163 N N . ILE D 1 32 ? -18.575 10.104 -25.751 1.00 35.99 32 ILE D N 1
ATOM 7164 C CA . ILE D 1 32 ? -17.358 9.632 -26.400 1.00 33.81 32 ILE D CA 1
ATOM 7165 C C . ILE D 1 32 ? -17.510 8.370 -27.208 1.00 35.02 32 ILE D C 1
ATOM 7166 O O . ILE D 1 32 ? -18.342 7.514 -26.904 1.00 35.14 32 ILE D O 1
ATOM 7171 N N . LEU D 1 33 ? -16.745 8.270 -28.291 1.00 35.43 33 LEU D N 1
ATOM 7172 C CA . LEU D 1 33 ? -16.720 7.027 -29.040 1.00 35.28 33 LEU D CA 1
ATOM 7173 C C . LEU D 1 33 ? -15.257 6.626 -28.971 1.00 35.47 33 LEU D C 1
ATOM 7174 O O . LEU D 1 33 ? -14.397 7.458 -29.182 1.00 34.64 33 LEU D O 1
ATOM 7179 N N . GLU D 1 34 ? -14.963 5.369 -28.634 1.00 35.28 34 GLU D N 1
ATOM 7180 C CA . GLU D 1 34 ? -13.574 4.932 -28.633 1.00 34.57 34 GLU D CA 1
ATOM 7181 C C . GLU D 1 34 ? -13.379 4.078 -29.904 1.00 34.38 34 GLU D C 1
ATOM 7182 O O . GLU D 1 34 ? -14.222 3.229 -30.270 1.00 35.29 34 GLU D O 1
ATOM 7188 N N . ILE D 1 35 ? -12.271 4.318 -30.591 1.00 35.42 35 ILE D N 1
ATOM 7189 C CA . ILE D 1 35 ? -11.996 3.609 -31.836 1.00 35.81 35 ILE D CA 1
ATOM 7190 C C . ILE D 1 35 ? -10.647 2.867 -31.815 1.00 36.20 35 ILE D C 1
ATOM 7191 O O . ILE D 1 35 ? -9.709 3.299 -31.162 1.00 35.82 35 ILE D O 1
ATOM 7196 N N . ALA D 1 36 ? -10.569 1.745 -32.527 1.00 36.39 36 ALA D N 1
ATOM 7197 C CA . ALA D 1 36 ? -9.327 0.982 -32.550 1.00 37.32 36 ALA D CA 1
ATOM 7198 C C . ALA D 1 36 ? -8.300 1.714 -33.408 1.00 38.90 36 ALA D C 1
ATOM 7199 O O . ALA D 1 36 ? -8.630 2.264 -34.472 1.00 39.64 36 ALA D O 1
ATOM 7201 N N . ALA D 1 37 ? -7.053 1.743 -32.951 1.00 39.25 37 ALA D N 1
ATOM 7202 C CA . ALA D 1 37 ? -6.009 2.444 -33.686 1.00 39.31 37 ALA D CA 1
ATOM 7203 C C . ALA D 1 37 ? -5.556 1.724 -34.957 1.00 39.58 37 ALA D C 1
ATOM 7204 O O . ALA D 1 37 ? -5.064 2.366 -35.889 1.00 39.99 37 ALA D O 1
ATOM 7206 N N . SER D 1 38 ? -5.740 0.404 -35.001 1.00 39.71 38 SER D N 1
ATOM 7207 C CA . SER D 1 38 ? -5.314 -0.402 -36.139 1.00 41.56 38 SER D CA 1
ATOM 7208 C C . SER D 1 38 ? -5.453 0.222 -37.537 1.00 42.60 38 SER D C 1
ATOM 7209 O O . SER D 1 38 ? -4.445 0.494 -38.182 1.00 43.68 38 SER D O 1
ATOM 7212 N N . PRO D 1 39 ? -6.690 0.486 -38.024 1.00 43.65 39 PRO D N 1
ATOM 7213 C CA . PRO D 1 39 ? -6.786 1.084 -39.374 1.00 42.42 39 PRO D CA 1
ATOM 7214 C C . PRO D 1 39 ? -6.299 2.516 -39.544 1.00 42.78 39 PRO D C 1
ATOM 7215 O O . PRO D 1 39 ? -6.155 2.982 -40.685 1.00 43.96 39 PRO D O 1
ATOM 7219 N N . LEU D 1 40 ? -6.013 3.211 -38.451 1.00 43.61 40 LEU D N 1
ATOM 7220 C CA . LEU D 1 40 ? -5.600 4.614 -38.587 1.00 44.31 40 LEU D CA 1
ATOM 7221 C C . LEU D 1 40 ? -4.383 4.900 -39.460 1.00 45.89 40 LEU D C 1
ATOM 7222 O O . LEU D 1 40 ? -4.421 5.832 -40.240 1.00 46.74 40 LEU D O 1
ATOM 7227 N N . PRO D 1 41 ? -3.288 4.115 -39.347 1.00 47.50 41 PRO D N 1
ATOM 7228 C CA . PRO D 1 41 ? -2.090 4.359 -40.186 1.00 48.55 41 PRO D CA 1
ATOM 7229 C C . PRO D 1 41 ? -2.342 4.222 -41.716 1.00 49.27 41 PRO D C 1
ATOM 7230 O O . PRO D 1 41 ? -1.504 4.569 -42.527 1.00 50.10 41 PRO D O 1
ATOM 7234 N N . PHE D 1 42 ? -3.494 3.691 -42.096 1.00 50.07 42 PHE D N 1
ATOM 7235 C CA . PHE D 1 42 ? -3.852 3.563 -43.499 1.00 50.65 42 PHE D CA 1
ATOM 7236 C C . PHE D 1 42 ? -4.777 4.731 -43.922 1.00 52.10 42 PHE D C 1
ATOM 7237 O O . PHE D 1 42 ? -5.280 4.767 -45.065 1.00 52.49 42 PHE D O 1
ATOM 7245 N N . TYR D 1 43 ? -5.017 5.665 -42.997 1.00 52.13 43 TYR D N 1
ATOM 7246 C CA . TYR D 1 43 ? -5.849 6.838 -43.288 1.00 51.88 43 TYR D CA 1
ATOM 7247 C C . TYR D 1 43 ? -4.935 7.853 -43.946 1.00 51.32 43 TYR D C 1
ATOM 7248 O O . TYR D 1 43 ? -3.840 8.104 -43.467 1.00 50.98 43 TYR D O 1
ATOM 7257 N N . SER D 1 44 ? -5.399 8.423 -45.050 1.00 50.96 44 SER D N 1
ATOM 7258 C CA . SER D 1 44 ? -4.647 9.441 -45.761 1.00 50.13 44 SER D CA 1
ATOM 7259 C C . SER D 1 44 ? -4.863 10.717 -44.947 1.00 49.54 44 SER D C 1
ATOM 7260 O O . SER D 1 44 ? -5.686 10.734 -44.043 1.00 47.01 44 SER D O 1
ATOM 7263 N N . ASP D 1 45 ? -4.145 11.785 -45.273 1.00 50.31 45 ASP D N 1
ATOM 7264 C CA . ASP D 1 45 ? -4.311 13.017 -44.524 1.00 51.82 45 ASP D CA 1
ATOM 7265 C C . ASP D 1 45 ? -5.724 13.566 -44.685 1.00 52.03 45 ASP D C 1
ATOM 7266 O O . ASP D 1 45 ? -6.233 14.286 -43.810 1.00 52.42 45 ASP D O 1
ATOM 7271 N N . ILE D 1 46 ? -6.366 13.217 -45.795 1.00 50.27 46 ILE D N 1
ATOM 7272 C CA . ILE D 1 46 ? -7.716 13.694 -46.005 1.00 49.47 46 ILE D CA 1
ATOM 7273 C C . ILE D 1 46 ? -8.699 12.843 -45.206 1.00 48.77 46 ILE D C 1
ATOM 7274 O O . ILE D 1 46 ? -9.629 13.380 -44.599 1.00 45.74 46 ILE D O 1
ATOM 7279 N N . GLN D 1 47 ? -8.507 11.522 -45.205 1.00 47.27 47 GLN D N 1
ATOM 7280 C CA . GLN D 1 47 ? -9.421 10.648 -44.466 1.00 47.74 47 GLN D CA 1
ATOM 7281 C C . GLN D 1 47 ? -9.443 11.048 -42.983 1.00 46.62 47 GLN D C 1
ATOM 7282 O O . GLN D 1 47 ? -10.491 10.980 -42.323 1.00 46.45 47 GLN D O 1
ATOM 7288 N N . ILE D 1 48 ? -8.295 11.498 -42.485 1.00 46.92 48 ILE D N 1
ATOM 7289 C CA . ILE D 1 48 ? -8.164 11.929 -41.095 1.00 48.84 48 ILE D CA 1
ATOM 7290 C C . ILE D 1 48 ? -9.091 13.103 -40.794 1.00 48.73 48 ILE D C 1
ATOM 7291 O O . ILE D 1 48 ? -9.866 13.062 -39.837 1.00 48.39 48 ILE D O 1
ATOM 7296 N N . ASN D 1 49 ? -8.995 14.141 -41.618 1.00 49.46 49 ASN D N 1
ATOM 7297 C CA . ASN D 1 49 ? -9.802 15.357 -41.478 1.00 50.52 49 ASN D CA 1
ATOM 7298 C C . ASN D 1 49 ? -11.308 15.137 -41.541 1.00 49.73 49 ASN D C 1
ATOM 7299 O O . ASN D 1 49 ? -12.052 15.790 -40.814 1.00 48.35 49 ASN D O 1
ATOM 7304 N N . GLU D 1 50 ? -11.768 14.256 -42.425 1.00 48.97 50 GLU D N 1
ATOM 7305 C CA . GLU D 1 50 ? -13.205 14.005 -42.473 1.00 51.03 50 GLU D CA 1
ATOM 7306 C C . GLU D 1 50 ? -13.674 13.218 -41.239 1.00 50.48 50 GLU D C 1
ATOM 7307 O O . GLU D 1 50 ? -14.784 13.454 -40.751 1.00 49.33 50 GLU D O 1
ATOM 7313 N N . LEU D 1 51 ? -12.831 12.306 -40.728 1.00 48.22 51 LEU D N 1
ATOM 7314 C CA . LEU D 1 51 ? -13.198 11.545 -39.523 1.00 46.11 51 LEU D CA 1
ATOM 7315 C C . LEU D 1 51 ? -13.352 12.568 -38.417 1.00 44.66 51 LEU D C 1
ATOM 7316 O O . LEU D 1 51 ? -14.353 12.596 -37.722 1.00 46.31 51 LEU D O 1
ATOM 7321 N N . LYS D 1 52 ? -12.349 13.413 -38.264 1.00 44.25 52 LYS D N 1
ATOM 7322 C CA . LYS D 1 52 ? -12.413 14.459 -37.257 1.00 44.99 52 LYS D CA 1
ATOM 7323 C C . LYS D 1 52 ? -13.623 15.358 -37.504 1.00 46.37 52 LYS D C 1
ATOM 7324 O O . LYS D 1 52 ? -14.314 15.767 -36.563 1.00 45.12 52 LYS D O 1
ATOM 7330 N N . ALA D 1 53 ? -13.857 15.688 -38.777 1.00 46.51 53 ALA D N 1
ATOM 7331 C CA . ALA D 1 53 ? -14.985 16.549 -39.090 1.00 48.03 53 ALA D CA 1
ATOM 7332 C C . ALA D 1 53 ? -16.243 15.851 -38.623 1.00 47.09 53 ALA D C 1
ATOM 7333 O O . ALA D 1 53 ? -17.061 16.436 -37.941 1.00 46.75 53 ALA D O 1
ATOM 7335 N N . CYS D 1 54 ? -16.364 14.580 -38.974 1.00 47.49 54 CYS D N 1
ATOM 7336 C CA . CYS D 1 54 ? -17.536 13.813 -38.622 1.00 49.05 54 CYS D CA 1
ATOM 7337 C C . CYS D 1 54 ? -17.790 13.781 -37.149 1.00 49.53 54 CYS D C 1
ATOM 7338 O O . CYS D 1 54 ? -18.940 13.722 -36.732 1.00 49.31 54 CYS D O 1
ATOM 7341 N N . ALA D 1 55 ? -16.715 13.813 -36.364 1.00 50.93 55 ALA D N 1
ATOM 7342 C CA . ALA D 1 55 ? -16.821 13.761 -34.903 1.00 51.27 55 ALA D CA 1
ATOM 7343 C C . ALA D 1 55 ? -17.286 15.090 -34.324 1.00 51.33 55 ALA D C 1
ATOM 7344 O O . ALA D 1 55 ? -18.216 15.123 -33.515 1.00 49.79 55 ALA D O 1
ATOM 7346 N N . HIS D 1 56 ? -16.635 16.177 -34.742 1.00 52.11 56 HIS D N 1
ATOM 7347 C CA . HIS D 1 56 ? -16.965 17.527 -34.259 1.00 53.36 56 HIS D CA 1
ATOM 7348 C C . HIS D 1 56 ? -18.399 17.884 -34.621 1.00 53.71 56 HIS D C 1
ATOM 7349 O O . HIS D 1 56 ? -19.090 18.559 -33.871 1.00 53.84 56 HIS D O 1
ATOM 7356 N N . GLY D 1 57 ? -18.833 17.413 -35.780 1.00 54.23 57 GLY D N 1
ATOM 7357 C CA . GLY D 1 57 ? -20.176 17.707 -36.228 1.00 54.53 57 GLY D CA 1
ATOM 7358 C C . GLY D 1 57 ? -21.222 17.042 -35.372 1.00 55.14 57 GLY D C 1
ATOM 7359 O O . GLY D 1 57 ? -22.343 17.548 -35.238 1.00 54.83 57 GLY D O 1
ATOM 7360 N N . ASN D 1 58 ? -20.865 15.904 -34.784 1.00 53.60 58 ASN D N 1
ATOM 7361 C CA . ASN D 1 58 ? -21.809 15.182 -33.958 1.00 51.65 58 ASN D CA 1
ATOM 7362 C C . ASN D 1 58 ? -21.681 15.419 -32.452 1.00 51.25 58 ASN D C 1
ATOM 7363 O O . ASN D 1 58 ? -22.424 14.820 -31.666 1.00 51.78 58 ASN D O 1
ATOM 7368 N N . GLY D 1 59 ? -20.770 16.299 -32.043 1.00 49.03 59 GLY D N 1
ATOM 7369 C CA . GLY D 1 59 ? -20.604 16.548 -30.632 1.00 48.77 59 GLY D CA 1
ATOM 7370 C C . GLY D 1 59 ? -19.958 15.389 -29.855 1.00 48.74 59 GLY D C 1
ATOM 7371 O O . GLY D 1 59 ? -20.013 15.369 -28.625 1.00 48.85 59 GLY D O 1
ATOM 7372 N N . ILE D 1 60 ? -19.347 14.445 -30.568 1.00 47.54 60 ILE D N 1
ATOM 7373 C CA . ILE D 1 60 ? -18.686 13.279 -29.975 1.00 46.48 60 ILE D CA 1
ATOM 7374 C C . ILE D 1 60 ? -17.171 13.475 -29.868 1.00 46.13 60 ILE D C 1
ATOM 7375 O O . ILE D 1 60 ? -16.553 13.965 -30.816 1.00 45.10 60 ILE D O 1
ATOM 7380 N N . THR D 1 61 ? -16.587 13.109 -28.714 1.00 46.51 61 THR D N 1
ATOM 7381 C CA . THR D 1 61 ? -15.128 13.185 -28.482 1.00 45.12 61 THR D CA 1
ATOM 7382 C C . THR D 1 61 ? -14.578 11.813 -28.783 1.00 44.36 61 THR D C 1
ATOM 7383 O O . THR D 1 61 ? -15.191 10.790 -28.458 1.00 43.33 61 THR D O 1
ATOM 7387 N N . LEU D 1 62 ? -13.404 11.794 -29.387 1.00 44.01 62 LEU D N 1
ATOM 7388 C CA . LEU D 1 62 ? -12.794 10.552 -29.798 1.00 43.95 62 LEU D CA 1
ATOM 7389 C C . LEU D 1 62 ? -11.608 10.115 -28.954 1.00 42.46 62 LEU D C 1
ATOM 7390 O O . LEU D 1 62 ? -10.703 10.893 -28.711 1.00 42.94 62 LEU D O 1
ATOM 7395 N N . THR D 1 63 ? -11.634 8.869 -28.488 1.00 41.10 63 THR D N 1
ATOM 7396 C CA . THR D 1 63 ? -10.499 8.321 -27.736 1.00 38.41 63 THR D CA 1
ATOM 7397 C C . THR D 1 63 ? -10.062 7.103 -28.514 1.00 38.43 63 THR D C 1
ATOM 7398 O O . THR D 1 63 ? -10.865 6.509 -29.238 1.00 38.93 63 THR D O 1
ATOM 7402 N N . VAL D 1 64 ? -8.805 6.696 -28.342 1.00 38.14 64 VAL D N 1
ATOM 7403 C CA . VAL D 1 64 ? -8.306 5.551 -29.062 1.00 37.53 64 VAL D CA 1
ATOM 7404 C C . VAL D 1 64 ? -7.816 4.384 -28.193 1.00 36.66 64 VAL D C 1
ATOM 7405 O O . VAL D 1 64 ? -7.169 4.589 -27.198 1.00 37.87 64 VAL D O 1
ATOM 7409 N N . GLY D 1 65 ? -8.166 3.170 -28.581 1.00 36.33 65 GLY D N 1
ATOM 7410 C CA . GLY D 1 65 ? -7.699 1.990 -27.883 1.00 37.44 65 GLY D CA 1
ATOM 7411 C C . GLY D 1 65 ? -6.787 1.259 -28.860 1.00 39.14 65 GLY D C 1
ATOM 7412 O O . GLY D 1 65 ? -6.952 1.412 -30.091 1.00 37.65 65 GLY D O 1
ATOM 7413 N N . HIS D 1 66 ? -5.830 0.483 -28.340 1.00 38.14 66 HIS D N 1
ATOM 7414 C CA . HIS D 1 66 ? -4.894 -0.248 -29.190 1.00 37.44 66 HIS D CA 1
ATOM 7415 C C . HIS D 1 66 ? -4.221 -1.468 -28.556 1.00 37.23 66 HIS D C 1
ATOM 7416 O O . HIS D 1 66 ? -3.564 -1.345 -27.533 1.00 36.89 66 HIS D O 1
ATOM 7423 N N . GLY D 1 67 ? -4.421 -2.638 -29.157 1.00 37.12 67 GLY D N 1
ATOM 7424 C CA . GLY D 1 67 ? -3.767 -3.865 -28.694 1.00 35.73 67 GLY D CA 1
ATOM 7425 C C . GLY D 1 67 ? -2.626 -4.042 -29.704 1.00 35.92 67 GLY D C 1
ATOM 7426 O O . GLY D 1 67 ? -2.857 -4.589 -30.797 1.00 35.83 67 GLY D O 1
ATOM 7427 N N . PRO D 1 68 ? -1.382 -3.625 -29.366 1.00 34.18 68 PRO D N 1
ATOM 7428 C CA . PRO D 1 68 ? -0.210 -3.705 -30.257 1.00 33.89 68 PRO D CA 1
ATOM 7429 C C . PRO D 1 68 ? 0.159 -5.051 -30.798 1.00 33.81 68 PRO D C 1
ATOM 7430 O O . PRO D 1 68 ? -0.031 -6.089 -30.126 1.00 34.94 68 PRO D O 1
ATOM 7434 N N . SER D 1 69 ? 0.703 -5.040 -32.016 1.00 33.51 69 SER D N 1
ATOM 7435 C CA . SER D 1 69 ? 1.146 -6.279 -32.640 1.00 33.29 69 SER D CA 1
ATOM 7436 C C . SER D 1 69 ? 2.566 -6.551 -32.126 1.00 33.89 69 SER D C 1
ATOM 7437 O O . SER D 1 69 ? 3.235 -5.655 -31.594 1.00 31.52 69 SER D O 1
ATOM 7440 N N . ALA D 1 70 ? 3.023 -7.779 -32.313 1.00 34.27 70 ALA D N 1
ATOM 7441 C CA . ALA D 1 70 ? 4.367 -8.158 -31.888 1.00 38.64 70 ALA D CA 1
ATOM 7442 C C . ALA D 1 70 ? 5.429 -7.200 -32.433 1.00 40.16 70 ALA D C 1
ATOM 7443 O O . ALA D 1 70 ? 6.386 -6.864 -31.717 1.00 40.58 70 ALA D O 1
ATOM 7445 N N . GLU D 1 71 ? 5.257 -6.720 -33.666 1.00 40.27 71 GLU D N 1
ATOM 7446 C CA . GLU D 1 71 ? 6.266 -5.823 -34.238 1.00 42.67 71 GLU D CA 1
ATOM 7447 C C . GLU D 1 71 ? 6.260 -4.404 -33.685 1.00 41.40 71 GLU D C 1
ATOM 7448 O O . GLU D 1 71 ? 7.125 -3.585 -34.014 1.00 42.02 71 GLU D O 1
ATOM 7454 N N . GLN D 1 72 ? 5.307 -4.111 -32.814 1.00 39.83 72 GLN D N 1
ATOM 7455 C CA . GLN D 1 72 ? 5.216 -2.781 -32.225 1.00 40.17 72 GLN D CA 1
ATOM 7456 C C . GLN D 1 72 ? 5.514 -2.864 -30.718 1.00 38.93 72 GLN D C 1
ATOM 7457 O O . GLN D 1 72 ? 5.244 -1.930 -29.959 1.00 38.79 72 GLN D O 1
ATOM 7463 N N . ASN D 1 73 ? 6.085 -3.991 -30.310 1.00 36.89 73 ASN D N 1
ATOM 7464 C CA . ASN D 1 73 ? 6.397 -4.267 -28.919 1.00 35.64 73 ASN D CA 1
ATOM 7465 C C . ASN D 1 73 ? 7.594 -3.485 -28.358 1.00 35.77 73 ASN D C 1
ATOM 7466 O O . ASN D 1 73 ? 8.749 -3.866 -28.503 1.00 36.89 73 ASN D O 1
ATOM 7471 N N . LEU D 1 74 ? 7.295 -2.386 -27.691 1.00 35.73 74 LEU D N 1
ATOM 7472 C CA . LEU D 1 74 ? 8.325 -1.551 -27.095 1.00 35.26 74 LEU D CA 1
ATOM 7473 C C . LEU D 1 74 ? 9.150 -2.262 -26.005 1.00 35.21 74 LEU D C 1
ATOM 7474 O O . LEU D 1 74 ? 10.183 -1.746 -25.595 1.00 35.29 74 LEU D O 1
ATOM 7479 N N . SER D 1 75 ? 8.727 -3.449 -25.562 1.00 35.50 75 SER D N 1
ATOM 7480 C CA . SER D 1 75 ? 9.471 -4.164 -24.488 1.00 35.17 75 SER D CA 1
ATOM 7481 C C . SER D 1 75 ? 10.460 -5.195 -25.036 1.00 35.54 75 SER D C 1
ATOM 7482 O O . SER D 1 75 ? 11.288 -5.758 -24.300 1.00 34.38 75 SER D O 1
ATOM 7485 N N . SER D 1 76 ? 10.357 -5.428 -26.335 1.00 34.51 76 SER D N 1
ATOM 7486 C CA . SER D 1 76 ? 11.169 -6.401 -27.055 1.00 35.57 76 SER D CA 1
ATOM 7487 C C . SER D 1 76 ? 12.678 -6.383 -26.860 1.00 34.77 76 SER D C 1
ATOM 7488 O O . SER D 1 76 ? 13.315 -5.318 -26.815 1.00 34.19 76 SER D O 1
ATOM 7491 N N . PRO D 1 77 ? 13.275 -7.568 -26.740 1.00 34.73 77 PRO D N 1
ATOM 7492 C CA . PRO D 1 77 ? 14.732 -7.611 -26.578 1.00 36.72 77 PRO D CA 1
ATOM 7493 C C . PRO D 1 77 ? 15.406 -7.282 -27.933 1.00 37.82 77 PRO D C 1
ATOM 7494 O O . PRO D 1 77 ? 16.540 -6.836 -27.982 1.00 40.11 77 PRO D O 1
ATOM 7498 N N . ASP D 1 78 ? 14.684 -7.474 -29.031 1.00 39.88 78 ASP D N 1
ATOM 7499 C CA . ASP D 1 78 ? 15.213 -7.188 -30.382 1.00 39.57 78 ASP D CA 1
ATOM 7500 C C . ASP D 1 78 ? 15.186 -5.692 -30.662 1.00 40.81 78 ASP D C 1
ATOM 7501 O O . ASP D 1 78 ? 14.103 -5.110 -30.848 1.00 40.59 78 ASP D O 1
ATOM 7506 N N . PRO D 1 79 ? 16.372 -5.045 -30.738 1.00 41.76 79 PRO D N 1
ATOM 7507 C CA . PRO D 1 79 ? 16.488 -3.597 -30.996 1.00 41.23 79 PRO D CA 1
ATOM 7508 C C . PRO D 1 79 ? 15.788 -3.105 -32.256 1.00 41.97 79 PRO D C 1
ATOM 7509 O O . PRO D 1 79 ? 15.367 -1.957 -32.325 1.00 42.51 79 PRO D O 1
ATOM 7513 N N . ASP D 1 80 ? 15.661 -3.968 -33.254 1.00 42.48 80 ASP D N 1
ATOM 7514 C CA . ASP D 1 80 ? 14.984 -3.561 -34.486 1.00 42.64 80 ASP D CA 1
ATOM 7515 C C . ASP D 1 80 ? 13.480 -3.518 -34.257 1.00 41.38 80 ASP D C 1
ATOM 7516 O O . ASP D 1 80 ? 12.781 -2.674 -34.823 1.00 39.44 80 ASP D O 1
ATOM 7521 N N . ILE D 1 81 ? 12.984 -4.433 -33.428 1.00 40.58 81 ILE D N 1
ATOM 7522 C CA . ILE D 1 81 ? 11.572 -4.423 -33.109 1.00 40.97 81 ILE D CA 1
ATOM 7523 C C . ILE D 1 81 ? 11.315 -3.195 -32.246 1.00 40.47 81 ILE D C 1
ATOM 7524 O O . ILE D 1 81 ? 10.355 -2.478 -32.480 1.00 40.83 81 ILE D O 1
ATOM 7529 N N . ARG D 1 82 ? 12.185 -2.911 -31.285 1.00 40.64 82 ARG D N 1
ATOM 7530 C CA . ARG D 1 82 ? 11.964 -1.720 -30.475 1.00 41.12 82 ARG D CA 1
ATOM 7531 C C . ARG D 1 82 ? 12.020 -0.485 -31.356 1.00 41.18 82 ARG D C 1
ATOM 7532 O O . ARG D 1 82 ? 11.200 0.420 -31.218 1.00 41.16 82 ARG D O 1
ATOM 7540 N N . LYS D 1 83 ? 12.984 -0.438 -32.263 1.00 41.65 83 LYS D N 1
ATOM 7541 C CA . LYS D 1 83 ? 13.085 0.710 -33.157 1.00 42.86 83 LYS D CA 1
ATOM 7542 C C . LYS D 1 83 ? 11.788 0.862 -33.984 1.00 42.16 83 LYS D C 1
ATOM 7543 O O . LYS D 1 83 ? 11.233 1.937 -34.100 1.00 41.41 83 LYS D O 1
ATOM 7549 N N . ASN D 1 84 ? 11.300 -0.221 -34.560 1.00 42.40 84 ASN D N 1
ATOM 7550 C CA . ASN D 1 84 ? 10.089 -0.099 -35.347 1.00 44.56 84 ASN D CA 1
ATOM 7551 C C . ASN D 1 84 ? 8.901 0.335 -34.486 1.00 45.33 84 ASN D C 1
ATOM 7552 O O . ASN D 1 84 ? 8.038 1.092 -34.937 1.00 45.62 84 ASN D O 1
ATOM 7557 N N . ALA D 1 85 ? 8.869 -0.136 -33.236 1.00 45.43 85 ALA D N 1
ATOM 7558 C CA . ALA D 1 85 ? 7.786 0.206 -32.321 1.00 44.94 85 ALA D CA 1
ATOM 7559 C C . ALA D 1 85 ? 7.755 1.704 -32.055 1.00 44.94 85 ALA D C 1
ATOM 7560 O O . ALA D 1 85 ? 6.679 2.288 -32.069 1.00 45.62 85 ALA D O 1
ATOM 7562 N N . LYS D 1 86 ? 8.914 2.333 -31.853 1.00 44.71 86 LYS D N 1
ATOM 7563 C CA . LYS D 1 86 ? 8.941 3.779 -31.597 1.00 46.57 86 LYS D CA 1
ATOM 7564 C C . LYS D 1 86 ? 8.498 4.583 -32.825 1.00 46.81 86 LYS D C 1
ATOM 7565 O O . LYS D 1 86 ? 7.944 5.692 -32.705 1.00 47.23 86 LYS D O 1
ATOM 7571 N N . ALA D 1 87 ? 8.758 4.024 -34.004 1.00 46.42 87 ALA D N 1
ATOM 7572 C CA . ALA D 1 87 ? 8.391 4.672 -35.250 1.00 45.94 87 ALA D CA 1
ATOM 7573 C C . ALA D 1 87 ? 6.866 4.601 -35.395 1.00 45.72 87 ALA D C 1
ATOM 7574 O O . ALA D 1 87 ? 6.221 5.597 -35.700 1.00 44.98 87 ALA D O 1
ATOM 7576 N N . PHE D 1 88 ? 6.304 3.420 -35.155 1.00 46.63 88 PHE D N 1
ATOM 7577 C CA . PHE D 1 88 ? 4.863 3.230 -35.244 1.00 47.45 88 PHE D CA 1
ATOM 7578 C C . PHE D 1 88 ? 4.135 4.169 -34.316 1.00 48.36 88 PHE D C 1
ATOM 7579 O O . PHE D 1 88 ? 3.143 4.776 -34.715 1.00 47.43 88 PHE D O 1
ATOM 7587 N N . TYR D 1 89 ? 4.623 4.304 -33.080 1.00 49.60 89 TYR D N 1
ATOM 7588 C CA . TYR D 1 89 ? 3.959 5.175 -32.112 1.00 49.59 89 TYR D CA 1
ATOM 7589 C C . TYR D 1 89 ? 4.089 6.627 -32.450 1.00 50.13 89 TYR D C 1
ATOM 7590 O O . TYR D 1 89 ? 3.160 7.390 -32.244 1.00 49.00 89 TYR D O 1
ATOM 7599 N N . THR D 1 90 ? 5.253 7.017 -32.946 1.00 51.14 90 THR D N 1
ATOM 7600 C CA . THR D 1 90 ? 5.464 8.414 -33.310 1.00 52.66 90 THR D CA 1
ATOM 7601 C C . THR D 1 90 ? 4.559 8.723 -34.519 1.00 50.93 90 THR D C 1
ATOM 7602 O O . THR D 1 90 ? 3.870 9.719 -34.521 1.00 51.49 90 THR D O 1
ATOM 7606 N N . ASP D 1 91 ? 4.524 7.860 -35.528 1.00 51.07 91 ASP D N 1
ATOM 7607 C CA . ASP D 1 91 ? 3.625 8.126 -36.655 1.00 50.85 91 ASP D CA 1
ATOM 7608 C C . ASP D 1 91 ? 2.167 8.118 -36.171 1.00 50.94 91 ASP D C 1
ATOM 7609 O O . ASP D 1 91 ? 1.397 9.044 -36.476 1.00 50.91 91 ASP D O 1
ATOM 7614 N N . LEU D 1 92 ? 1.780 7.071 -35.431 1.00 48.33 92 LEU D N 1
ATOM 7615 C CA . LEU D 1 92 ? 0.403 6.971 -34.924 1.00 46.59 92 LEU D CA 1
ATOM 7616 C C . LEU D 1 92 ? -0.005 8.176 -34.101 1.00 46.17 92 LEU D C 1
ATOM 7617 O O . LEU D 1 92 ? -1.142 8.660 -34.210 1.00 45.58 92 LEU D O 1
ATOM 7622 N N . LEU D 1 93 ? 0.923 8.646 -33.277 1.00 44.54 93 LEU D N 1
ATOM 7623 C CA . LEU D 1 93 ? 0.663 9.773 -32.412 1.00 45.04 93 LEU D CA 1
ATOM 7624 C C . LEU D 1 93 ? 0.555 11.110 -33.153 1.00 46.89 93 LEU D C 1
ATOM 7625 O O . LEU D 1 93 ? -0.171 11.999 -32.706 1.00 46.85 93 LEU D O 1
ATOM 7630 N N . LYS D 1 94 ? 1.277 11.276 -34.261 1.00 48.26 94 LYS D N 1
ATOM 7631 C CA . LYS D 1 94 ? 1.165 12.531 -34.996 1.00 49.71 94 LYS D CA 1
ATOM 7632 C C . LYS D 1 94 ? -0.217 12.534 -35.652 1.00 48.52 94 LYS D C 1
ATOM 7633 O O . LYS D 1 94 ? -0.883 13.555 -35.677 1.00 48.36 94 LYS D O 1
ATOM 7639 N N . ARG D 1 95 ? -0.652 11.382 -36.160 1.00 48.43 95 ARG D N 1
ATOM 7640 C CA . ARG D 1 95 ? -1.970 11.272 -36.751 1.00 48.40 95 ARG D CA 1
ATOM 7641 C C . ARG D 1 95 ? -3.034 11.595 -35.698 1.00 49.88 95 ARG D C 1
ATOM 7642 O O . ARG D 1 95 ? -3.999 12.309 -35.980 1.00 49.52 95 ARG D O 1
ATOM 7650 N N . LEU D 1 96 ? -2.864 11.074 -34.478 1.00 49.65 96 LEU D N 1
ATOM 7651 C CA . LEU D 1 96 ? -3.808 11.341 -33.381 1.00 49.68 96 LEU D CA 1
ATOM 7652 C C . LEU D 1 96 ? -3.943 12.841 -33.136 1.00 49.16 96 LEU D C 1
ATOM 7653 O O . LEU D 1 96 ? -5.036 13.365 -32.942 1.00 46.33 96 LEU D O 1
ATOM 7658 N N . TYR D 1 97 ? -2.818 13.525 -33.125 1.00 49.42 97 TYR D N 1
ATOM 7659 C CA . TYR D 1 97 ? -2.845 14.958 -32.914 1.00 51.85 97 TYR D CA 1
ATOM 7660 C C . TYR D 1 97 ? -3.634 15.697 -34.020 1.00 52.81 97 TYR D C 1
ATOM 7661 O O . TYR D 1 97 ? -4.267 16.719 -33.761 1.00 53.19 97 TYR D O 1
ATOM 7670 N N . LYS D 1 98 ? -3.570 15.183 -35.250 1.00 52.64 98 LYS D N 1
ATOM 7671 C CA . LYS D 1 98 ? -4.279 15.792 -36.376 1.00 52.23 98 LYS D CA 1
ATOM 7672 C C . LYS D 1 98 ? -5.747 15.378 -36.371 1.00 52.75 98 LYS D C 1
ATOM 7673 O O . LYS D 1 98 ? -6.597 16.025 -37.001 1.00 52.71 98 LYS D O 1
ATOM 7679 N N . LEU D 1 99 ? -6.047 14.289 -35.666 1.00 52.00 99 LEU D N 1
ATOM 7680 C CA . LEU D 1 99 ? -7.412 13.803 -35.569 1.00 50.96 99 LEU D CA 1
ATOM 7681 C C . LEU D 1 99 ? -8.072 14.525 -34.407 1.00 50.30 99 LEU D C 1
ATOM 7682 O O . LEU D 1 99 ? -9.298 14.487 -34.254 1.00 49.81 99 LEU D O 1
ATOM 7687 N N . ASP D 1 100 ? -7.241 15.208 -33.622 1.00 49.24 100 ASP D N 1
ATOM 7688 C CA . ASP D 1 100 ? -7.634 15.902 -32.401 1.00 49.46 100 ASP D CA 1
ATOM 7689 C C . ASP D 1 100 ? -8.068 14.899 -31.294 1.00 48.60 100 ASP D C 1
ATOM 7690 O O . ASP D 1 100 ? -9.133 15.021 -30.691 1.00 47.71 100 ASP D O 1
ATOM 7695 N N . VAL D 1 101 ? -7.231 13.890 -31.077 1.00 46.55 101 VAL D N 1
ATOM 7696 C CA . VAL D 1 101 ? -7.445 12.869 -30.075 1.00 44.72 101 VAL D CA 1
ATOM 7697 C C . VAL D 1 101 ? -6.390 13.170 -29.026 1.00 44.56 101 VAL D C 1
ATOM 7698 O O . VAL D 1 101 ? -5.247 13.467 -29.369 1.00 45.90 101 VAL D O 1
ATOM 7702 N N . HIS D 1 102 ? -6.766 13.120 -27.750 1.00 43.10 102 HIS D N 1
ATOM 7703 C CA . HIS D 1 102 ? -5.822 13.399 -26.675 1.00 41.76 102 HIS D CA 1
ATOM 7704 C C . HIS D 1 102 ? -5.562 12.202 -25.758 1.00 39.49 102 HIS D C 1
ATOM 7705 O O . HIS D 1 102 ? -4.919 12.321 -24.733 1.00 37.57 102 HIS D O 1
ATOM 7712 N N . LEU D 1 103 ? -6.053 11.037 -26.131 1.00 38.80 103 LEU D N 1
ATOM 7713 C CA . LEU D 1 103 ? -5.820 9.892 -25.283 1.00 37.66 103 LEU D CA 1
ATOM 7714 C C . LEU D 1 103 ? -5.784 8.577 -26.023 1.00 35.90 103 LEU D C 1
ATOM 7715 O O . LEU D 1 103 ? -6.641 8.281 -26.867 1.00 35.89 103 LEU D O 1
ATOM 7720 N N . ILE D 1 104 ? -4.738 7.811 -25.755 1.00 34.89 104 ILE D N 1
ATOM 7721 C CA . ILE D 1 104 ? -4.627 6.470 -26.332 1.00 33.90 104 ILE D CA 1
ATOM 7722 C C . ILE D 1 104 ? -4.375 5.533 -25.132 1.00 32.87 104 ILE D C 1
ATOM 7723 O O . ILE D 1 104 ? -3.733 5.916 -24.199 1.00 31.88 104 ILE D O 1
ATOM 7728 N N . GLY D 1 105 ? -4.924 4.329 -25.162 1.00 33.50 105 GLY D N 1
ATOM 7729 C CA . GLY D 1 105 ? -4.716 3.404 -24.072 1.00 33.85 105 GLY D CA 1
ATOM 7730 C C . GLY D 1 105 ? -4.729 1.962 -24.517 1.00 33.01 105 GLY D C 1
ATOM 7731 O O . GLY D 1 105 ? -5.283 1.611 -25.563 1.00 35.00 105 GLY D O 1
ATOM 7732 N N . GLY D 1 106 ? -4.132 1.108 -23.696 1.00 31.58 106 GLY D N 1
ATOM 7733 C CA . GLY D 1 106 ? -4.072 -0.306 -23.986 1.00 29.99 106 GLY D CA 1
ATOM 7734 C C . GLY D 1 106 ? -2.746 -0.848 -23.480 1.00 31.15 106 GLY D C 1
ATOM 7735 O O . GLY D 1 106 ? -2.082 -0.151 -22.689 1.00 31.50 106 GLY D O 1
ATOM 7736 N N . ALA D 1 107 ? -2.357 -2.055 -23.903 1.00 30.70 107 ALA D N 1
ATOM 7737 C CA . ALA D 1 107 ? -1.079 -2.618 -23.432 1.00 32.12 107 ALA D CA 1
ATOM 7738 C C . ALA D 1 107 ? 0.075 -1.981 -24.198 1.00 32.67 107 ALA D C 1
ATOM 7739 O O . ALA D 1 107 ? 0.925 -2.679 -24.723 1.00 31.65 107 ALA D O 1
ATOM 7741 N N . LEU D 1 108 ? 0.083 -0.645 -24.244 1.00 32.75 108 LEU D N 1
ATOM 7742 C CA . LEU D 1 108 ? 1.059 0.135 -24.990 1.00 33.10 108 LEU D CA 1
ATOM 7743 C C . LEU D 1 108 ? 2.522 -0.146 -24.670 1.00 35.11 108 LEU D C 1
ATOM 7744 O O . LEU D 1 108 ? 3.406 0.123 -25.490 1.00 34.24 108 LEU D O 1
ATOM 7749 N N . TYR D 1 109 ? 2.763 -0.692 -23.478 1.00 34.64 109 TYR D N 1
ATOM 7750 C CA . TYR D 1 109 ? 4.109 -1.004 -22.988 1.00 35.19 109 TYR D CA 1
ATOM 7751 C C . TYR D 1 109 ? 4.530 -2.390 -23.420 1.00 35.82 109 TYR D C 1
ATOM 7752 O O . TYR D 1 109 ? 5.644 -2.816 -23.135 1.00 36.91 109 TYR D O 1
ATOM 7761 N N . SER D 1 110 ? 3.634 -3.094 -24.106 1.00 35.68 110 SER D N 1
ATOM 7762 C CA . SER D 1 110 ? 3.901 -4.479 -24.508 1.00 35.40 110 SER D CA 1
ATOM 7763 C C . SER D 1 110 ? 3.223 -4.782 -25.859 1.00 34.85 110 SER D C 1
ATOM 7764 O O . SER D 1 110 ? 3.301 -3.983 -26.774 1.00 35.00 110 SER D O 1
ATOM 7767 N N . TYR D 1 111 ? 2.613 -5.950 -26.010 1.00 35.03 111 TYR D N 1
ATOM 7768 C CA . TYR D 1 111 ? 1.855 -6.229 -27.228 1.00 36.06 111 TYR D CA 1
ATOM 7769 C C . TYR D 1 111 ? 0.661 -7.091 -26.762 1.00 36.39 111 TYR D C 1
ATOM 7770 O O . TYR D 1 111 ? 0.697 -7.694 -25.682 1.00 34.28 111 TYR D O 1
ATOM 7779 N N . TRP D 1 112 ? -0.393 -7.147 -27.563 1.00 35.24 112 TRP D N 1
ATOM 7780 C CA . TRP D 1 112 ? -1.611 -7.845 -27.155 1.00 35.72 112 TRP D CA 1
ATOM 7781 C C . TRP D 1 112 ? -2.340 -8.476 -28.340 1.00 35.46 112 TRP D C 1
ATOM 7782 O O . TRP D 1 112 ? -2.478 -7.858 -29.380 1.00 34.28 112 TRP D O 1
ATOM 7793 N N . PRO D 1 113 ? -2.809 -9.711 -28.178 1.00 36.11 113 PRO D N 1
ATOM 7794 C CA . PRO D 1 113 ? -2.614 -10.422 -26.911 1.00 37.18 113 PRO D CA 1
ATOM 7795 C C . PRO D 1 113 ? -1.265 -11.167 -26.848 1.00 39.26 113 PRO D C 1
ATOM 7796 O O . PRO D 1 113 ? -0.683 -11.506 -27.866 1.00 39.49 113 PRO D O 1
ATOM 7800 N N . ILE D 1 114 ? -0.763 -11.431 -25.651 1.00 39.71 114 ILE D N 1
ATOM 7801 C CA . ILE D 1 114 ? 0.520 -12.120 -25.538 1.00 40.05 114 ILE D CA 1
ATOM 7802 C C . ILE D 1 114 ? 0.464 -13.537 -26.090 1.00 41.51 114 ILE D C 1
ATOM 7803 O O . ILE D 1 114 ? -0.561 -14.226 -25.950 1.00 43.97 114 ILE D O 1
ATOM 7808 N N . ASP D 1 115 ? 1.530 -13.971 -26.762 1.00 42.27 115 ASP D N 1
ATOM 7809 C CA . ASP D 1 115 ? 1.581 -15.372 -27.207 1.00 43.62 115 ASP D CA 1
ATOM 7810 C C . ASP D 1 115 ? 2.422 -16.007 -26.094 1.00 44.41 115 ASP D C 1
ATOM 7811 O O . ASP D 1 115 ? 3.647 -15.789 -26.033 1.00 44.72 115 ASP D O 1
ATOM 7816 N N . TYR D 1 116 ? 1.776 -16.738 -25.184 1.00 44.77 116 TYR D N 1
ATOM 7817 C CA . TYR D 1 116 ? 2.507 -17.349 -24.071 1.00 45.96 116 TYR D CA 1
ATOM 7818 C C . TYR D 1 116 ? 3.324 -18.549 -24.481 1.00 48.86 116 TYR D C 1
ATOM 7819 O O . TYR D 1 116 ? 3.847 -19.273 -23.647 1.00 49.47 116 TYR D O 1
ATOM 7828 N N . THR D 1 117 ? 3.434 -18.729 -25.787 1.00 52.02 117 THR D N 1
ATOM 7829 C CA . THR D 1 117 ? 4.181 -19.813 -26.398 1.00 55.74 117 THR D CA 1
ATOM 7830 C C . THR D 1 117 ? 5.659 -19.470 -26.378 1.00 58.07 117 THR D C 1
ATOM 7831 O O . THR D 1 117 ? 6.514 -20.328 -26.186 1.00 58.97 117 THR D O 1
ATOM 7835 N N . LYS D 1 118 ? 5.946 -18.196 -26.594 1.00 60.52 118 LYS D N 1
ATOM 7836 C CA . LYS D 1 118 ? 7.314 -17.716 -26.611 1.00 62.96 118 LYS D CA 1
ATOM 7837 C C . LYS D 1 118 ? 7.910 -17.752 -25.192 1.00 64.31 118 LYS D C 1
ATOM 7838 O O . LYS D 1 118 ? 7.250 -18.194 -24.241 1.00 65.71 118 LYS D O 1
ATOM 7844 N N . THR D 1 119 ? 9.163 -17.323 -25.042 1.00 63.99 119 THR D N 1
ATOM 7845 C CA . THR D 1 119 ? 9.786 -17.323 -23.719 1.00 63.19 119 THR D CA 1
ATOM 7846 C C . THR D 1 119 ? 9.594 -15.924 -23.137 1.00 61.71 119 THR D C 1
ATOM 7847 O O . THR D 1 119 ? 9.892 -14.916 -23.790 1.00 61.71 119 THR D O 1
ATOM 7851 N N . ILE D 1 120 ? 9.068 -15.858 -21.922 1.00 59.50 120 ILE D N 1
ATOM 7852 C CA . ILE D 1 120 ? 8.830 -14.560 -21.313 1.00 56.30 120 ILE D CA 1
ATOM 7853 C C . ILE D 1 120 ? 9.999 -14.198 -20.407 1.00 53.30 120 ILE D C 1
ATOM 7854 O O . ILE D 1 120 ? 10.631 -15.052 -19.800 1.00 53.57 120 ILE D O 1
ATOM 7859 N N . ASP D 1 121 ? 10.322 -12.918 -20.380 1.00 49.60 121 ASP D N 1
ATOM 7860 C CA . ASP D 1 121 ? 11.408 -12.425 -19.560 1.00 44.77 121 ASP D CA 1
ATOM 7861 C C . ASP D 1 121 ? 10.882 -11.156 -18.907 1.00 41.11 121 ASP D C 1
ATOM 7862 O O . ASP D 1 121 ? 11.196 -10.060 -19.333 1.00 41.14 121 ASP D O 1
ATOM 7867 N N . LYS D 1 122 ? 10.074 -11.318 -17.868 1.00 39.26 122 LYS D N 1
ATOM 7868 C CA . LYS D 1 122 ? 9.454 -10.181 -17.201 1.00 37.06 122 LYS D CA 1
ATOM 7869 C C . LYS D 1 122 ? 10.404 -9.095 -16.768 1.00 37.37 122 LYS D C 1
ATOM 7870 O O . LYS D 1 122 ? 10.152 -7.923 -17.004 1.00 35.71 122 LYS D O 1
ATOM 7876 N N . LYS D 1 123 ? 11.498 -9.493 -16.127 1.00 37.32 123 LYS D N 1
ATOM 7877 C CA . LYS D 1 123 ? 12.454 -8.546 -15.613 1.00 38.22 123 LYS D CA 1
ATOM 7878 C C . LYS D 1 123 ? 13.077 -7.680 -16.724 1.00 37.30 123 LYS D C 1
ATOM 7879 O O . LYS D 1 123 ? 13.027 -6.434 -16.652 1.00 35.01 123 LYS D O 1
ATOM 7885 N N . GLY D 1 124 ? 13.640 -8.332 -17.745 1.00 34.79 124 GLY D N 1
ATOM 7886 C CA . GLY D 1 124 ? 14.238 -7.616 -18.868 1.00 34.75 124 GLY D CA 1
ATOM 7887 C C . GLY D 1 124 ? 13.209 -6.830 -19.705 1.00 35.83 124 GLY D C 1
ATOM 7888 O O . GLY D 1 124 ? 13.484 -5.683 -20.102 1.00 35.50 124 GLY D O 1
ATOM 7889 N N . ASP D 1 125 ? 12.047 -7.438 -19.993 1.00 33.57 125 ASP D N 1
ATOM 7890 C CA . ASP D 1 125 ? 10.991 -6.758 -20.755 1.00 32.80 125 ASP D CA 1
ATOM 7891 C C . ASP D 1 125 ? 10.548 -5.508 -20.021 1.00 33.28 125 ASP D C 1
ATOM 7892 O O . ASP D 1 125 ? 10.318 -4.462 -20.626 1.00 34.25 125 ASP D O 1
ATOM 7897 N N . TRP D 1 126 ? 10.396 -5.629 -18.710 1.00 31.34 126 TRP D N 1
ATOM 7898 C CA . TRP D 1 126 ? 10.018 -4.507 -17.902 1.00 31.76 126 TRP D CA 1
ATOM 7899 C C . TRP D 1 126 ? 11.027 -3.354 -18.011 1.00 32.70 126 TRP D C 1
ATOM 7900 O O . TRP D 1 126 ? 10.642 -2.208 -18.185 1.00 33.03 126 TRP D O 1
ATOM 7911 N N . GLU D 1 127 ? 12.318 -3.620 -17.852 1.00 33.63 127 GLU D N 1
ATOM 7912 C CA . GLU D 1 127 ? 13.283 -2.515 -17.963 1.00 35.36 127 GLU D CA 1
ATOM 7913 C C . GLU D 1 127 ? 13.290 -1.882 -19.384 1.00 34.18 127 GLU D C 1
ATOM 7914 O O . GLU D 1 127 ? 13.284 -0.665 -19.528 1.00 33.66 127 GLU D O 1
ATOM 7920 N N . ARG D 1 128 ? 13.289 -2.707 -20.426 1.00 34.87 128 ARG D N 1
ATOM 7921 C CA . ARG D 1 128 ? 13.268 -2.193 -21.799 1.00 35.62 128 ARG D CA 1
ATOM 7922 C C . ARG D 1 128 ? 12.038 -1.326 -21.999 1.00 36.17 128 ARG D C 1
ATOM 7923 O O . ARG D 1 128 ? 12.118 -0.231 -22.569 1.00 36.14 128 ARG D O 1
ATOM 7931 N N . SER D 1 129 ? 10.893 -1.825 -21.533 1.00 37.25 129 SER D N 1
ATOM 7932 C CA . SER D 1 129 ? 9.643 -1.106 -21.721 1.00 36.68 129 SER D CA 1
ATOM 7933 C C . SER D 1 129 ? 9.633 0.226 -21.030 1.00 36.49 129 SER D C 1
ATOM 7934 O O . SER D 1 129 ? 9.204 1.211 -21.592 1.00 36.55 129 SER D O 1
ATOM 7937 N N . VAL D 1 130 ? 10.135 0.277 -19.815 1.00 37.99 130 VAL D N 1
ATOM 7938 C CA . VAL D 1 130 ? 10.145 1.540 -19.111 1.00 38.71 130 VAL D CA 1
ATOM 7939 C C . VAL D 1 130 ? 10.902 2.538 -19.955 1.00 40.93 130 VAL D C 1
ATOM 7940 O O . VAL D 1 130 ? 10.415 3.624 -20.196 1.00 41.90 130 VAL D O 1
ATOM 7944 N N . GLU D 1 131 ? 12.083 2.161 -20.429 1.00 42.51 131 GLU D N 1
ATOM 7945 C CA . GLU D 1 131 ? 12.884 3.066 -21.252 1.00 44.45 131 GLU D CA 1
ATOM 7946 C C . GLU D 1 131 ? 12.228 3.443 -22.564 1.00 42.17 131 GLU D C 1
ATOM 7947 O O . GLU D 1 131 ? 12.199 4.612 -22.918 1.00 43.48 131 GLU D O 1
ATOM 7953 N N . SER D 1 132 ? 11.730 2.458 -23.303 1.00 42.00 132 SER D N 1
ATOM 7954 C CA . SER D 1 132 ? 11.061 2.755 -24.565 1.00 40.84 132 SER D CA 1
ATOM 7955 C C . SER D 1 132 ? 9.840 3.667 -24.352 1.00 41.41 132 SER D C 1
ATOM 7956 O O . SER D 1 132 ? 9.585 4.555 -25.162 1.00 41.43 132 SER D O 1
ATOM 7959 N N . VAL D 1 133 ? 9.102 3.469 -23.262 1.00 40.17 133 VAL D N 1
ATOM 7960 C CA . VAL D 1 133 ? 7.907 4.258 -23.040 1.00 40.42 133 VAL D CA 1
ATOM 7961 C C . VAL D 1 133 ? 8.231 5.688 -22.730 1.00 40.57 133 VAL D C 1
ATOM 7962 O O . VAL D 1 133 ? 7.555 6.589 -23.233 1.00 37.06 133 VAL D O 1
ATOM 7966 N N . ARG D 1 134 ? 9.274 5.896 -21.932 1.00 40.94 134 ARG D N 1
ATOM 7967 C CA . ARG D 1 134 ? 9.695 7.236 -21.574 1.00 42.13 134 ARG D CA 1
ATOM 7968 C C . ARG D 1 134 ? 10.038 8.040 -22.845 1.00 42.99 134 ARG D C 1
ATOM 7969 O O . ARG D 1 134 ? 9.704 9.229 -22.951 1.00 43.56 134 ARG D O 1
ATOM 7977 N N . GLU D 1 135 ? 10.687 7.395 -23.804 1.00 41.91 135 GLU D N 1
ATOM 7978 C CA . GLU D 1 135 ? 11.020 8.049 -25.079 1.00 42.73 135 GLU D CA 1
ATOM 7979 C C . GLU D 1 135 ? 9.744 8.407 -25.837 1.00 40.90 135 GLU D C 1
ATOM 7980 O O . GLU D 1 135 ? 9.533 9.552 -26.241 1.00 40.19 135 GLU D O 1
ATOM 7986 N N . VAL D 1 136 ? 8.902 7.410 -26.043 1.00 39.48 136 VAL D N 1
ATOM 7987 C CA . VAL D 1 136 ? 7.655 7.614 -26.730 1.00 39.40 136 VAL D CA 1
ATOM 7988 C C . VAL D 1 136 ? 6.876 8.721 -26.045 1.00 41.38 136 VAL D C 1
ATOM 7989 O O . VAL D 1 136 ? 6.150 9.457 -26.713 1.00 42.23 136 VAL D O 1
ATOM 7993 N N . ALA D 1 137 ? 7.065 8.873 -24.729 1.00 42.09 137 ALA D N 1
ATOM 7994 C CA . ALA D 1 137 ? 6.356 9.884 -23.935 1.00 44.47 137 ALA D CA 1
ATOM 7995 C C . ALA D 1 137 ? 6.639 11.299 -24.414 1.00 46.37 137 ALA D C 1
ATOM 7996 O O . ALA D 1 137 ? 5.756 12.161 -24.380 1.00 46.39 137 ALA D O 1
ATOM 7998 N N . LYS D 1 138 ? 7.876 11.533 -24.829 1.00 47.84 138 LYS D N 1
ATOM 7999 C CA . LYS D 1 138 ? 8.275 12.828 -25.357 1.00 50.37 138 LYS D CA 1
ATOM 8000 C C . LYS D 1 138 ? 7.393 13.116 -26.598 1.00 49.75 138 LYS D C 1
ATOM 8001 O O . LYS D 1 138 ? 6.832 14.180 -26.734 1.00 49.31 138 LYS D O 1
ATOM 8007 N N . VAL D 1 139 ? 7.251 12.145 -27.489 1.00 50.49 139 VAL D N 1
ATOM 8008 C CA . VAL D 1 139 ? 6.423 12.344 -28.670 1.00 51.01 139 VAL D CA 1
ATOM 8009 C C . VAL D 1 139 ? 4.946 12.531 -28.307 1.00 52.31 139 VAL D C 1
ATOM 8010 O O . VAL D 1 139 ? 4.236 13.357 -28.916 1.00 51.38 139 VAL D O 1
ATOM 8014 N N . ALA D 1 140 ? 4.479 11.759 -27.326 1.00 51.50 140 ALA D N 1
ATOM 8015 C CA . ALA D 1 140 ? 3.089 11.860 -26.895 1.00 51.50 140 ALA D CA 1
ATOM 8016 C C . ALA D 1 140 ? 2.853 13.253 -26.309 1.00 51.01 140 ALA D C 1
ATOM 8017 O O . ALA D 1 140 ? 1.818 13.881 -26.559 1.00 49.57 140 ALA D O 1
ATOM 8019 N N . GLU D 1 141 ? 3.818 13.737 -25.539 1.00 50.69 141 GLU D N 1
ATOM 8020 C CA . GLU D 1 141 ? 3.675 15.038 -24.950 1.00 52.61 141 GLU D CA 1
ATOM 8021 C C . GLU D 1 141 ? 3.559 16.063 -26.060 1.00 54.35 141 GLU D C 1
ATOM 8022 O O . GLU D 1 141 ? 2.700 16.948 -26.014 1.00 54.75 141 GLU D O 1
ATOM 8028 N N . ALA D 1 142 ? 4.415 15.931 -27.073 1.00 53.61 142 ALA D N 1
ATOM 8029 C CA . ALA D 1 142 ? 4.383 16.854 -28.199 1.00 53.65 142 ALA D CA 1
ATOM 8030 C C . ALA D 1 142 ? 3.011 16.865 -28.868 1.00 53.01 142 ALA D C 1
ATOM 8031 O O . ALA D 1 142 ? 2.428 17.920 -29.042 1.00 54.75 142 ALA D O 1
ATOM 8033 N N . CYS D 1 143 ? 2.500 15.703 -29.253 1.00 51.37 143 CYS D N 1
ATOM 8034 C CA . CYS D 1 143 ? 1.202 15.641 -29.886 1.00 50.32 143 CYS D CA 1
ATOM 8035 C C . CYS D 1 143 ? 0.032 15.881 -28.910 1.00 50.27 143 CYS D C 1
ATOM 8036 O O . CYS D 1 143 ? -1.132 15.641 -29.271 1.00 51.80 143 CYS D O 1
ATOM 8039 N N . GLY D 1 144 ? 0.325 16.364 -27.696 1.00 48.82 144 GLY D N 1
ATOM 8040 C CA . GLY D 1 144 ? -0.721 16.600 -26.699 1.00 48.23 144 GLY D CA 1
ATOM 8041 C C . GLY D 1 144 ? -1.596 15.368 -26.407 1.00 48.25 144 GLY D C 1
ATOM 8042 O O . GLY D 1 144 ? -2.822 15.448 -26.280 1.00 48.37 144 GLY D O 1
ATOM 8043 N N . VAL D 1 145 ? -0.971 14.210 -26.292 1.00 46.29 145 VAL D N 1
ATOM 8044 C CA . VAL D 1 145 ? -1.718 12.984 -26.044 1.00 44.74 145 VAL D CA 1
ATOM 8045 C C . VAL D 1 145 ? -1.342 12.328 -24.717 1.00 44.13 145 VAL D C 1
ATOM 8046 O O . VAL D 1 145 ? -0.176 12.422 -24.260 1.00 45.29 145 VAL D O 1
ATOM 8050 N N . ASP D 1 146 ? -2.330 11.705 -24.071 1.00 42.66 146 ASP D N 1
ATOM 8051 C CA . ASP D 1 146 ? -2.067 11.001 -22.806 1.00 42.02 146 ASP D CA 1
ATOM 8052 C C . ASP D 1 146 ? -1.865 9.547 -23.115 1.00 39.30 146 ASP D C 1
ATOM 8053 O O . ASP D 1 146 ? -2.780 8.880 -23.569 1.00 39.33 146 ASP D O 1
ATOM 8058 N N . PHE D 1 147 ? -0.637 9.086 -22.909 1.00 37.58 147 PHE D N 1
ATOM 8059 C CA . PHE D 1 147 ? -0.237 7.705 -23.171 1.00 35.85 147 PHE D CA 1
ATOM 8060 C C . PHE D 1 147 ? -0.653 6.863 -21.952 1.00 35.25 147 PHE D C 1
ATOM 8061 O O . PHE D 1 147 ? 0.057 6.835 -20.927 1.00 33.67 147 PHE D O 1
ATOM 8069 N N . CYS D 1 148 ? -1.798 6.190 -22.077 1.00 33.95 148 CYS D N 1
ATOM 8070 C CA . CYS D 1 148 ? -2.374 5.406 -20.980 1.00 33.72 148 CYS D CA 1
ATOM 8071 C C . CYS D 1 148 ? -2.057 3.903 -21.002 1.00 34.74 148 CYS D C 1
ATOM 8072 O O . CYS D 1 148 ? -2.424 3.158 -21.959 1.00 38.31 148 CYS D O 1
ATOM 8075 N N . LEU D 1 149 ? -1.389 3.466 -19.932 1.00 31.81 149 LEU D N 1
ATOM 8076 C CA . LEU D 1 149 ? -0.974 2.069 -19.775 1.00 28.77 149 LEU D CA 1
ATOM 8077 C C . LEU D 1 149 ? -2.037 1.278 -19.054 1.00 27.68 149 LEU D C 1
ATOM 8078 O O . LEU D 1 149 ? -2.268 1.448 -17.855 1.00 29.47 149 LEU D O 1
ATOM 8083 N N . GLU D 1 150 ? -2.681 0.385 -19.773 1.00 27.39 150 GLU D N 1
ATOM 8084 C CA . GLU D 1 150 ? -3.768 -0.377 -19.172 1.00 28.14 150 GLU D CA 1
ATOM 8085 C C . GLU D 1 150 ? -3.316 -1.639 -18.428 1.00 28.58 150 GLU D C 1
ATOM 8086 O O . GLU D 1 150 ? -2.601 -2.480 -18.983 1.00 29.85 150 GLU D O 1
ATOM 8092 N N . VAL D 1 151 ? -3.715 -1.753 -17.161 1.00 28.15 151 VAL D N 1
ATOM 8093 C CA . VAL D 1 151 ? -3.424 -2.915 -16.333 1.00 23.77 151 VAL D CA 1
ATOM 8094 C C . VAL D 1 151 ? -4.338 -4.059 -16.815 1.00 26.74 151 VAL D C 1
ATOM 8095 O O . VAL D 1 151 ? -5.539 -3.889 -16.855 1.00 26.82 151 VAL D O 1
ATOM 8099 N N . LEU D 1 152 ? -3.760 -5.222 -17.148 1.00 26.02 152 LEU D N 1
ATOM 8100 C CA . LEU D 1 152 ? -4.507 -6.361 -17.692 1.00 26.41 152 LEU D CA 1
ATOM 8101 C C . LEU D 1 152 ? -4.366 -7.627 -16.833 1.00 25.26 152 LEU D C 1
ATOM 8102 O O . LEU D 1 152 ? -3.423 -7.725 -16.045 1.00 25.53 152 LEU D O 1
ATOM 8107 N N . ASN D 1 153 ? -5.306 -8.561 -16.967 1.00 24.73 153 ASN D N 1
ATOM 8108 C CA . ASN D 1 153 ? -5.273 -9.781 -16.186 1.00 24.29 153 ASN D CA 1
ATOM 8109 C C . ASN D 1 153 ? -4.136 -10.657 -16.738 1.00 24.23 153 ASN D C 1
ATOM 8110 O O . ASN D 1 153 ? -3.667 -10.499 -17.889 1.00 24.20 153 ASN D O 1
ATOM 8115 N N . ARG D 1 154 ? -3.705 -11.595 -15.910 1.00 23.77 154 ARG D N 1
ATOM 8116 C CA . ARG D 1 154 ? -2.561 -12.466 -16.220 1.00 25.14 154 ARG D CA 1
ATOM 8117 C C . ARG D 1 154 ? -2.608 -13.226 -17.541 1.00 26.81 154 ARG D C 1
ATOM 8118 O O . ARG D 1 154 ? -1.561 -13.617 -18.058 1.00 26.02 154 ARG D O 1
ATOM 8126 N N . PHE D 1 155 ? -3.808 -13.449 -18.076 1.00 27.02 155 PHE D N 1
ATOM 8127 C CA . PHE D 1 155 ? -3.959 -14.238 -19.296 1.00 26.23 155 PHE D CA 1
ATOM 8128 C C . PHE D 1 155 ? -3.719 -13.428 -20.545 1.00 29.80 155 PHE D C 1
ATOM 8129 O O . PHE D 1 155 ? -3.502 -13.969 -21.639 1.00 31.56 155 PHE D O 1
ATOM 8137 N N . GLU D 1 156 ? -3.774 -12.118 -20.407 1.00 26.97 156 GLU D N 1
ATOM 8138 C CA . GLU D 1 156 ? -3.613 -11.300 -21.563 1.00 30.43 156 GLU D CA 1
ATOM 8139 C C . GLU D 1 156 ? -2.295 -10.548 -21.509 1.00 30.69 156 GLU D C 1
ATOM 8140 O O . GLU D 1 156 ? -1.895 -9.939 -22.496 1.00 35.02 156 GLU D O 1
ATOM 8146 N N . ASN D 1 157 ? -1.592 -10.609 -20.385 1.00 31.63 157 ASN D N 1
ATOM 8147 C CA . ASN D 1 157 ? -0.321 -9.871 -20.272 1.00 30.93 157 ASN D CA 1
ATOM 8148 C C . ASN D 1 157 ? 0.345 -10.263 -18.943 1.00 30.13 157 ASN D C 1
ATOM 8149 O O . ASN D 1 157 ? -0.343 -10.621 -17.997 1.00 29.14 157 ASN D O 1
ATOM 8154 N N . TYR D 1 158 ? 1.675 -10.231 -18.882 1.00 30.14 158 TYR D N 1
ATOM 8155 C CA . TYR D 1 158 ? 2.387 -10.626 -17.652 1.00 29.61 158 TYR D CA 1
ATOM 8156 C C . TYR D 1 158 ? 3.163 -9.482 -16.989 1.00 29.09 158 TYR D C 1
ATOM 8157 O O . TYR D 1 158 ? 3.649 -9.635 -15.860 1.00 32.19 158 TYR D O 1
ATOM 8166 N N . LEU D 1 159 ? 3.299 -8.340 -17.661 1.00 28.28 159 LEU D N 1
ATOM 8167 C CA . LEU D 1 159 ? 4.063 -7.225 -17.087 1.00 27.91 159 LEU D CA 1
ATOM 8168 C C . LEU D 1 159 ? 3.374 -6.434 -16.023 1.00 28.54 159 LEU D C 1
ATOM 8169 O O . LEU D 1 159 ? 3.943 -6.188 -14.958 1.00 29.06 159 LEU D O 1
ATOM 8174 N N . ILE D 1 160 ? 2.141 -6.010 -16.305 1.00 28.86 160 ILE D N 1
ATOM 8175 C CA . ILE D 1 160 ? 1.387 -5.197 -15.368 1.00 29.13 160 ILE D CA 1
ATOM 8176 C C . ILE D 1 160 ? -0.004 -5.788 -15.168 1.00 29.07 160 ILE D C 1
ATOM 8177 O O . ILE D 1 160 ? -0.837 -5.675 -16.041 1.00 30.59 160 ILE D O 1
ATOM 8182 N N . ASN D 1 161 ? -0.238 -6.393 -14.003 1.00 27.30 161 ASN D N 1
ATOM 8183 C CA . ASN D 1 161 ? -1.480 -7.068 -13.670 1.00 27.87 161 ASN D CA 1
ATOM 8184 C C . ASN D 1 161 ? -2.284 -6.436 -12.533 1.00 26.02 161 ASN D C 1
ATOM 8185 O O . ASN D 1 161 ? -3.446 -6.765 -12.366 1.00 25.97 161 ASN D O 1
ATOM 8190 N N . THR D 1 162 ? -1.676 -5.581 -11.737 1.00 24.57 162 THR D N 1
ATOM 8191 C CA . THR D 1 162 ? -2.422 -4.945 -10.656 1.00 26.48 162 THR D CA 1
ATOM 8192 C C . THR D 1 162 ? -2.223 -3.429 -10.738 1.00 26.61 162 THR D C 1
ATOM 8193 O O . THR D 1 162 ? -1.298 -2.957 -11.387 1.00 28.08 162 THR D O 1
ATOM 8197 N N . ALA D 1 163 ? -3.073 -2.681 -10.049 1.00 27.63 163 ALA D N 1
ATOM 8198 C CA . ALA D 1 163 ? -2.983 -1.223 -10.066 1.00 26.93 163 ALA D CA 1
ATOM 8199 C C . ALA D 1 163 ? -1.636 -0.859 -9.483 1.00 27.53 163 ALA D C 1
ATOM 8200 O O . ALA D 1 163 ? -0.972 0.065 -9.955 1.00 26.87 163 ALA D O 1
ATOM 8202 N N . GLN D 1 164 ? -1.249 -1.579 -8.435 1.00 27.52 164 GLN D N 1
ATOM 8203 C CA . GLN D 1 164 ? 0.031 -1.304 -7.796 1.00 28.91 164 GLN D CA 1
ATOM 8204 C C . GLN D 1 164 ? 1.201 -1.481 -8.780 1.00 29.16 164 GLN D C 1
ATOM 8205 O O . GLN D 1 164 ? 2.106 -0.653 -8.804 1.00 28.56 164 GLN D O 1
ATOM 8211 N N . GLU D 1 165 ? 1.189 -2.546 -9.589 1.00 29.04 165 GLU D N 1
ATOM 8212 C CA . GLU D 1 165 ? 2.265 -2.751 -10.583 1.00 29.62 165 GLU D CA 1
ATOM 8213 C C . GLU D 1 165 ? 2.185 -1.601 -11.614 1.00 28.80 165 GLU D C 1
ATOM 8214 O O . GLU D 1 165 ? 3.207 -1.089 -12.077 1.00 26.81 165 GLU D O 1
ATOM 8220 N N . GLY D 1 166 ? 0.955 -1.207 -11.963 1.00 27.00 166 GLY D N 1
ATOM 8221 C CA . GLY D 1 166 ? 0.786 -0.118 -12.921 1.00 27.14 166 GLY D CA 1
ATOM 8222 C C . GLY D 1 166 ? 1.364 1.184 -12.399 1.00 26.41 166 GLY D C 1
ATOM 8223 O O . GLY D 1 166 ? 2.113 1.876 -13.099 1.00 28.11 166 GLY D O 1
ATOM 8224 N N . VAL D 1 167 ? 1.037 1.545 -11.165 1.00 26.71 167 VAL D N 1
ATOM 8225 C CA . VAL D 1 167 ? 1.598 2.769 -10.603 1.00 27.18 167 VAL D CA 1
ATOM 8226 C C . VAL D 1 167 ? 3.137 2.670 -10.534 1.00 29.04 167 VAL D C 1
ATOM 8227 O O . VAL D 1 167 ? 3.849 3.634 -10.864 1.00 30.04 167 VAL D O 1
ATOM 8231 N N . ASP D 1 168 ? 3.669 1.528 -10.105 1.00 30.08 168 ASP D N 1
ATOM 8232 C CA . ASP D 1 168 ? 5.136 1.368 -10.048 1.00 30.47 168 ASP D CA 1
ATOM 8233 C C . ASP D 1 168 ? 5.771 1.581 -11.427 1.00 31.45 168 ASP D C 1
ATOM 8234 O O . ASP D 1 168 ? 6.779 2.256 -11.565 1.00 32.47 168 ASP D O 1
ATOM 8239 N N . PHE D 1 169 ? 5.195 1.006 -12.464 1.00 31.20 169 PHE D N 1
ATOM 8240 C CA . PHE D 1 169 ? 5.772 1.182 -13.787 1.00 31.86 169 PHE D CA 1
ATOM 8241 C C . PHE D 1 169 ? 5.729 2.679 -14.191 1.00 32.82 169 PHE D C 1
ATOM 8242 O O . PHE D 1 169 ? 6.736 3.264 -14.581 1.00 31.45 169 PHE D O 1
ATOM 8250 N N . VAL D 1 170 ? 4.555 3.293 -14.073 1.00 33.32 170 VAL D N 1
ATOM 8251 C CA . VAL D 1 170 ? 4.398 4.691 -14.427 1.00 33.59 170 VAL D CA 1
ATOM 8252 C C . VAL D 1 170 ? 5.313 5.615 -13.635 1.00 34.89 170 VAL D C 1
ATOM 8253 O O . VAL D 1 170 ? 5.846 6.582 -14.176 1.00 34.76 170 VAL D O 1
ATOM 8257 N N . LYS D 1 171 ? 5.516 5.336 -12.354 1.00 35.88 171 LYS D N 1
ATOM 8258 C CA . LYS D 1 171 ? 6.405 6.197 -11.576 1.00 36.37 171 LYS D CA 1
ATOM 8259 C C . LYS D 1 171 ? 7.852 6.037 -12.048 1.00 37.06 171 LYS D C 1
ATOM 8260 O O . LYS D 1 171 ? 8.642 6.992 -12.014 1.00 36.98 171 LYS D O 1
ATOM 8266 N N . GLN D 1 172 ? 8.189 4.840 -12.507 1.00 35.67 172 GLN D N 1
ATOM 8267 C CA . GLN D 1 172 ? 9.524 4.564 -12.981 1.00 37.91 172 GLN D CA 1
ATOM 8268 C C . GLN D 1 172 ? 9.762 5.319 -14.299 1.00 38.27 172 GLN D C 1
ATOM 8269 O O . GLN D 1 172 ? 10.842 5.888 -14.515 1.00 37.25 172 GLN D O 1
ATOM 8275 N N . VAL D 1 173 ? 8.738 5.344 -15.155 1.00 38.01 173 VAL D N 1
ATOM 8276 C CA . VAL D 1 173 ? 8.814 6.035 -16.437 1.00 38.15 173 VAL D CA 1
ATOM 8277 C C . VAL D 1 173 ? 9.092 7.492 -16.133 1.00 40.51 173 VAL D C 1
ATOM 8278 O O . VAL D 1 173 ? 9.854 8.154 -16.835 1.00 41.14 173 VAL D O 1
ATOM 8282 N N . ASP D 1 174 ? 8.471 7.972 -15.060 1.00 42.28 174 ASP D N 1
ATOM 8283 C CA . ASP D 1 174 ? 8.638 9.329 -14.580 1.00 44.38 174 ASP D CA 1
ATOM 8284 C C . ASP D 1 174 ? 8.433 10.363 -15.674 1.00 46.33 174 ASP D C 1
ATOM 8285 O O . ASP D 1 174 ? 9.341 11.130 -15.992 1.00 46.60 174 ASP D O 1
ATOM 8290 N N . HIS D 1 175 ? 7.251 10.362 -16.275 1.00 46.79 175 HIS D N 1
ATOM 8291 C CA . HIS D 1 175 ? 6.963 11.326 -17.322 1.00 48.76 175 HIS D CA 1
ATOM 8292 C C . HIS D 1 175 ? 5.503 11.731 -17.328 1.00 49.47 175 HIS D C 1
ATOM 8293 O O . HIS D 1 175 ? 4.584 10.921 -17.231 1.00 47.87 175 HIS D O 1
ATOM 8300 N N . ASN D 1 176 ? 5.330 13.032 -17.471 1.00 51.48 176 ASN D N 1
ATOM 8301 C CA . ASN D 1 176 ? 4.047 13.708 -17.470 1.00 53.04 176 ASN D CA 1
ATOM 8302 C C . ASN D 1 176 ? 2.902 13.171 -18.301 1.00 51.54 176 ASN D C 1
ATOM 8303 O O . ASN D 1 176 ? 1.761 13.150 -17.836 1.00 52.34 176 ASN D O 1
ATOM 8308 N N . ASN D 1 177 ? 3.176 12.721 -19.510 1.00 49.14 177 ASN D N 1
ATOM 8309 C CA . ASN D 1 177 ? 2.081 12.223 -20.348 1.00 47.47 177 ASN D CA 1
ATOM 8310 C C . ASN D 1 177 ? 1.766 10.721 -20.272 1.00 44.77 177 ASN D C 1
ATOM 8311 O O . ASN D 1 177 ? 1.022 10.197 -21.104 1.00 44.60 177 ASN D O 1
ATOM 8316 N N . VAL D 1 178 ? 2.305 10.040 -19.264 1.00 41.57 178 VAL D N 1
ATOM 8317 C CA . VAL D 1 178 ? 2.082 8.591 -19.108 1.00 37.97 178 VAL D CA 1
ATOM 8318 C C . VAL D 1 178 ? 1.216 8.357 -17.861 1.00 37.29 178 VAL D C 1
ATOM 8319 O O . VAL D 1 178 ? 1.529 8.800 -16.746 1.00 35.87 178 VAL D O 1
ATOM 8323 N N . LYS D 1 179 ? 0.123 7.647 -18.069 1.00 35.78 179 LYS D N 1
ATOM 8324 C CA . LYS D 1 179 ? -0.834 7.411 -17.019 1.00 35.40 179 LYS D CA 1
ATOM 8325 C C . LYS D 1 179 ? -1.100 5.936 -16.818 1.00 34.91 179 LYS D C 1
ATOM 8326 O O . LYS D 1 179 ? -0.738 5.089 -17.653 1.00 33.42 179 LYS D O 1
ATOM 8332 N N . VAL D 1 180 ? -1.789 5.657 -15.714 1.00 31.95 180 VAL D N 1
ATOM 8333 C CA . VAL D 1 180 ? -2.214 4.322 -15.436 1.00 31.60 180 VAL D CA 1
ATOM 8334 C C . VAL D 1 180 ? -3.654 4.267 -15.947 1.00 28.14 180 VAL D C 1
ATOM 8335 O O . VAL D 1 180 ? -4.398 5.231 -15.878 1.00 29.72 180 VAL D O 1
ATOM 8339 N N . MET D 1 181 ? -4.058 3.124 -16.450 1.00 29.35 181 MET D N 1
ATOM 8340 C CA . MET D 1 181 ? -5.424 2.941 -16.927 1.00 28.95 181 MET D CA 1
ATOM 8341 C C . MET D 1 181 ? -5.954 1.637 -16.306 1.00 29.26 181 MET D C 1
ATOM 8342 O O . MET D 1 181 ? -5.235 0.613 -16.315 1.00 29.20 181 MET D O 1
ATOM 8347 N N . LEU D 1 182 ? -7.192 1.670 -15.798 1.00 27.44 182 LEU D N 1
ATOM 8348 C CA . LEU D 1 182 ? -7.839 0.501 -15.172 1.00 27.72 182 LEU D CA 1
ATOM 8349 C C . LEU D 1 182 ? -9.072 0.012 -15.960 1.00 29.22 182 LEU D C 1
ATOM 8350 O O . LEU D 1 182 ? -9.722 0.765 -16.686 1.00 28.64 182 LEU D O 1
ATOM 8355 N N . ASP D 1 183 ? -9.425 -1.248 -15.780 1.00 27.22 183 ASP D N 1
ATOM 8356 C CA . ASP D 1 183 ? -10.536 -1.823 -16.495 1.00 28.58 183 ASP D CA 1
ATOM 8357 C C . ASP D 1 183 ? -11.260 -2.736 -15.520 1.00 29.05 183 ASP D C 1
ATOM 8358 O O . ASP D 1 183 ? -10.655 -3.664 -14.941 1.00 29.30 183 ASP D O 1
ATOM 8363 N N . THR D 1 184 ? -12.559 -2.519 -15.340 1.00 27.28 184 THR D N 1
ATOM 8364 C CA . THR D 1 184 ? -13.274 -3.346 -14.373 1.00 26.09 184 THR D CA 1
ATOM 8365 C C . THR D 1 184 ? -13.192 -4.821 -14.661 1.00 24.13 184 THR D C 1
ATOM 8366 O O . THR D 1 184 ? -13.217 -5.598 -13.734 1.00 23.69 184 THR D O 1
ATOM 8370 N N . PHE D 1 185 ? -13.107 -5.224 -15.926 1.00 22.36 185 PHE D N 1
ATOM 8371 C CA . PHE D 1 185 ? -13.015 -6.660 -16.266 1.00 23.06 185 PHE D CA 1
ATOM 8372 C C . PHE D 1 185 ? -11.707 -7.293 -15.712 1.00 24.53 185 PHE D C 1
ATOM 8373 O O . PHE D 1 185 ? -11.725 -8.408 -15.157 1.00 23.86 185 PHE D O 1
ATOM 8381 N N . HIS D 1 186 ? -10.602 -6.566 -15.910 1.00 25.85 186 HIS D N 1
ATOM 8382 C CA . HIS D 1 186 ? -9.276 -6.994 -15.472 1.00 26.34 186 HIS D CA 1
ATOM 8383 C C . HIS D 1 186 ? -9.098 -6.885 -13.961 1.00 27.24 186 HIS D C 1
ATOM 8384 O O . HIS D 1 186 ? -8.557 -7.811 -13.376 1.00 27.56 186 HIS D O 1
ATOM 8391 N N . MET D 1 187 ? -9.517 -5.765 -13.354 1.00 27.16 187 MET D N 1
ATOM 8392 C CA . MET D 1 187 ? -9.494 -5.578 -11.893 1.00 25.80 187 MET D CA 1
ATOM 8393 C C . MET D 1 187 ? -10.290 -6.698 -11.212 1.00 26.96 187 MET D C 1
ATOM 8394 O O . MET D 1 187 ? -9.916 -7.211 -10.130 1.00 26.84 187 MET D O 1
ATOM 8399 N N . ASN D 1 188 ? -11.409 -7.081 -11.819 1.00 23.74 188 ASN D N 1
ATOM 8400 C CA . ASN D 1 188 ? -12.236 -8.112 -11.235 1.00 24.60 188 ASN D CA 1
ATOM 8401 C C . ASN D 1 188 ? -11.467 -9.431 -11.007 1.00 26.26 188 ASN D C 1
ATOM 8402 O O . ASN D 1 188 ? -11.795 -10.195 -10.112 1.00 25.14 188 ASN D O 1
ATOM 8407 N N . ILE D 1 189 ? -10.532 -9.726 -11.893 1.00 25.37 189 ILE D N 1
ATOM 8408 C CA . ILE D 1 189 ? -9.715 -10.926 -11.778 1.00 25.76 189 ILE D CA 1
ATOM 8409 C C . ILE D 1 189 ? -8.560 -10.698 -10.794 1.00 26.60 189 ILE D C 1
ATOM 8410 O O . ILE D 1 189 ? -8.561 -11.295 -9.739 1.00 28.97 189 ILE D O 1
ATOM 8415 N N . GLU D 1 190 ? -7.646 -9.766 -11.083 1.00 25.37 190 GLU D N 1
ATOM 8416 C CA . GLU D 1 190 ? -6.451 -9.589 -10.262 1.00 24.37 190 GLU D CA 1
ATOM 8417 C C . GLU D 1 190 ? -6.401 -8.889 -8.933 1.00 25.67 190 GLU D C 1
ATOM 8418 O O . GLU D 1 190 ? -5.488 -9.133 -8.165 1.00 25.48 190 GLU D O 1
ATOM 8424 N N . GLU D 1 191 ? -7.365 -8.035 -8.622 1.00 25.48 191 GLU D N 1
ATOM 8425 C CA . GLU D 1 191 ? -7.253 -7.219 -7.401 1.00 24.57 191 GLU D CA 1
ATOM 8426 C C . GLU D 1 191 ? -7.817 -7.745 -6.112 1.00 23.90 191 GLU D C 1
ATOM 8427 O O . GLU D 1 191 ? -8.825 -8.439 -6.104 1.00 24.66 191 GLU D O 1
ATOM 8433 N N . ASP D 1 192 ? -7.193 -7.388 -5.005 1.00 23.76 192 ASP D N 1
ATOM 8434 C CA . ASP D 1 192 ? -7.805 -7.756 -3.745 1.00 26.63 192 ASP D CA 1
ATOM 8435 C C . ASP D 1 192 ? -9.047 -6.851 -3.526 1.00 26.50 192 ASP D C 1
ATOM 8436 O O . ASP D 1 192 ? -10.078 -7.282 -3.017 1.00 29.39 192 ASP D O 1
ATOM 8441 N N . SER D 1 193 ? -8.907 -5.580 -3.886 1.00 25.69 193 SER D N 1
ATOM 8442 C CA . SER D 1 193 ? -9.954 -4.593 -3.673 1.00 26.74 193 SER D CA 1
ATOM 8443 C C . SER D 1 193 ? -10.164 -3.703 -4.906 1.00 25.21 193 SER D C 1
ATOM 8444 O O . SER D 1 193 ? -9.213 -3.107 -5.426 1.00 25.09 193 SER D O 1
ATOM 8447 N N . ILE D 1 194 ? -11.402 -3.582 -5.352 1.00 25.04 194 ILE D N 1
ATOM 8448 C CA . ILE D 1 194 ? -11.688 -2.765 -6.538 1.00 23.71 194 ILE D CA 1
ATOM 8449 C C . ILE D 1 194 ? -11.487 -1.294 -6.131 1.00 25.49 194 ILE D C 1
ATOM 8450 O O . ILE D 1 194 ? -10.711 -0.581 -6.762 1.00 24.34 194 ILE D O 1
ATOM 8455 N N . GLY D 1 195 ? -12.148 -0.878 -5.037 1.00 26.18 195 GLY D N 1
ATOM 8456 C CA . GLY D 1 195 ? -12.036 0.491 -4.543 1.00 26.43 195 GLY D CA 1
ATOM 8457 C C . GLY D 1 195 ? -10.599 0.762 -4.172 1.00 27.28 195 GLY D C 1
ATOM 8458 O O . GLY D 1 195 ? -10.049 1.841 -4.415 1.00 28.02 195 GLY D O 1
ATOM 8459 N N . GLY D 1 196 ? -9.952 -0.239 -3.599 1.00 25.77 196 GLY D N 1
ATOM 8460 C CA . GLY D 1 196 ? -8.551 -0.071 -3.216 1.00 23.40 196 GLY D CA 1
ATOM 8461 C C . GLY D 1 196 ? -7.634 0.125 -4.404 1.00 23.46 196 GLY D C 1
ATOM 8462 O O . GLY D 1 196 ? -6.703 0.911 -4.343 1.00 23.75 196 GLY D O 1
ATOM 8463 N N . ALA D 1 197 ? -7.875 -0.575 -5.506 1.00 23.05 197 ALA D N 1
ATOM 8464 C CA . ALA D 1 197 ? -7.014 -0.404 -6.663 1.00 24.63 197 ALA D CA 1
ATOM 8465 C C . ALA D 1 197 ? -7.138 1.006 -7.258 1.00 26.75 197 ALA D C 1
ATOM 8466 O O . ALA D 1 197 ? -6.131 1.665 -7.609 1.00 23.43 197 ALA D O 1
ATOM 8468 N N . ILE D 1 198 ? -8.382 1.477 -7.343 1.00 27.63 198 ILE D N 1
ATOM 8469 C CA . ILE D 1 198 ? -8.624 2.814 -7.873 1.00 28.14 198 ILE D CA 1
ATOM 8470 C C . ILE D 1 198 ? -7.920 3.845 -6.987 1.00 29.59 198 ILE D C 1
ATOM 8471 O O . ILE D 1 198 ? -7.279 4.759 -7.497 1.00 30.42 198 ILE D O 1
ATOM 8476 N N . ARG D 1 199 ? -8.013 3.698 -5.659 1.00 28.14 199 ARG D N 1
ATOM 8477 C CA . ARG D 1 199 ? -7.370 4.655 -4.791 1.00 28.19 199 ARG D CA 1
ATOM 8478 C C . ARG D 1 199 ? -5.846 4.553 -4.927 1.00 29.08 199 ARG D C 1
ATOM 8479 O O . ARG D 1 199 ? -5.118 5.542 -4.789 1.00 27.33 199 ARG D O 1
ATOM 8487 N N . THR D 1 200 ? -5.343 3.362 -5.214 1.00 28.05 200 THR D N 1
ATOM 8488 C CA . THR D 1 200 ? -3.897 3.196 -5.389 1.00 28.22 200 THR D CA 1
ATOM 8489 C C . THR D 1 200 ? -3.492 3.953 -6.674 1.00 30.27 200 THR D C 1
ATOM 8490 O O . THR D 1 200 ? -2.493 4.675 -6.706 1.00 28.15 200 THR D O 1
ATOM 8494 N N . ALA D 1 201 ? -4.279 3.794 -7.735 1.00 28.90 201 ALA D N 1
ATOM 8495 C CA . ALA D 1 201 ? -3.956 4.513 -8.973 1.00 29.93 201 ALA D CA 1
ATOM 8496 C C . ALA D 1 201 ? -3.931 6.049 -8.674 1.00 30.86 201 ALA D C 1
ATOM 8497 O O . ALA D 1 201 ? -3.016 6.771 -9.115 1.00 29.23 201 ALA D O 1
ATOM 8499 N N . GLY D 1 202 ? -4.916 6.519 -7.892 1.00 30.78 202 GLY D N 1
ATOM 8500 C CA . GLY D 1 202 ? -4.975 7.923 -7.476 1.00 31.48 202 GLY D CA 1
ATOM 8501 C C . GLY D 1 202 ? -4.844 8.924 -8.603 1.00 31.73 202 GLY D C 1
ATOM 8502 O O . GLY D 1 202 ? -5.529 8.822 -9.602 1.00 30.78 202 GLY D O 1
ATOM 8503 N N . SER D 1 203 ? -3.949 9.878 -8.464 1.00 31.99 203 SER D N 1
ATOM 8504 C CA . SER D 1 203 ? -3.788 10.868 -9.527 1.00 34.96 203 SER D CA 1
ATOM 8505 C C . SER D 1 203 ? -3.182 10.308 -10.810 1.00 35.87 203 SER D C 1
ATOM 8506 O O . SER D 1 203 ? -3.254 10.964 -11.852 1.00 35.03 203 SER D O 1
ATOM 8509 N N . TYR D 1 204 ? -2.587 9.112 -10.763 1.00 33.73 204 TYR D N 1
ATOM 8510 C CA . TYR D 1 204 ? -2.044 8.564 -11.997 1.00 32.67 204 TYR D CA 1
ATOM 8511 C C . TYR D 1 204 ? -3.122 7.981 -12.906 1.00 32.07 204 TYR D C 1
ATOM 8512 O O . TYR D 1 204 ? -2.864 7.686 -14.060 1.00 31.55 204 TYR D O 1
ATOM 8521 N N . LEU D 1 205 ? -4.334 7.811 -12.402 1.00 32.18 205 LEU D N 1
ATOM 8522 C CA . LEU D 1 205 ? -5.392 7.226 -13.236 1.00 31.41 205 LEU D CA 1
ATOM 8523 C C . LEU D 1 205 ? -5.824 8.171 -14.355 1.00 32.01 205 LEU D C 1
ATOM 8524 O O . LEU D 1 205 ? -6.384 9.235 -14.069 1.00 32.37 205 LEU D O 1
ATOM 8529 N N . GLY D 1 206 ? -5.603 7.760 -15.606 1.00 31.39 206 GLY D N 1
ATOM 8530 C CA . GLY D 1 206 ? -5.975 8.566 -16.748 1.00 32.16 206 GLY D CA 1
ATOM 8531 C C . GLY D 1 206 ? -7.124 8.041 -17.609 1.00 33.17 206 GLY D C 1
ATOM 8532 O O . GLY D 1 206 ? -7.626 8.744 -18.473 1.00 33.22 206 GLY D O 1
ATOM 8533 N N . HIS D 1 207 ? -7.586 6.828 -17.387 1.00 31.47 207 HIS D N 1
ATOM 8534 C CA . HIS D 1 207 ? -8.657 6.361 -18.245 1.00 32.13 207 HIS D CA 1
ATOM 8535 C C . HIS D 1 207 ? -9.271 5.115 -17.596 1.00 32.24 207 HIS D C 1
ATOM 8536 O O . HIS D 1 207 ? -8.570 4.375 -16.873 1.00 30.96 207 HIS D O 1
ATOM 8543 N N . LEU D 1 208 ? -10.562 4.892 -17.810 1.00 29.45 208 LEU D N 1
ATOM 8544 C CA . LEU D 1 208 ? -11.215 3.747 -17.197 1.00 29.21 208 LEU D CA 1
ATOM 8545 C C . LEU D 1 208 ? -12.113 3.022 -18.169 1.00 29.87 208 LEU D C 1
ATOM 8546 O O . LEU D 1 208 ? -12.952 3.642 -18.838 1.00 30.56 208 LEU D O 1
ATOM 8551 N N . HIS D 1 209 ? -11.967 1.706 -18.232 1.00 25.82 209 HIS D N 1
ATOM 8552 C CA . HIS D 1 209 ? -12.798 0.899 -19.093 1.00 26.73 209 HIS D CA 1
ATOM 8553 C C . HIS D 1 209 ? -13.748 0.168 -18.174 1.00 26.50 209 HIS D C 1
ATOM 8554 O O . HIS D 1 209 ? -13.301 -0.303 -17.107 1.00 26.92 209 HIS D O 1
ATOM 8561 N N . THR D 1 210 ? -15.012 -0.005 -18.596 1.00 25.13 210 THR D N 1
ATOM 8562 C CA . THR D 1 210 ? -15.999 -0.686 -17.768 1.00 24.85 210 THR D CA 1
ATOM 8563 C C . THR D 1 210 ? -16.619 -1.810 -18.525 1.00 26.39 210 THR D C 1
ATOM 8564 O O . THR D 1 210 ? -16.673 -1.801 -19.753 1.00 28.43 210 THR D O 1
ATOM 8568 N N . GLY D 1 211 ? -17.113 -2.771 -17.775 1.00 25.24 211 GLY D N 1
ATOM 8569 C CA . GLY D 1 211 ? -17.740 -3.941 -18.337 1.00 26.75 211 GLY D CA 1
ATOM 8570 C C . GLY D 1 211 ? -17.978 -4.878 -17.183 1.00 26.32 211 GLY D C 1
ATOM 8571 O O . GLY D 1 211 ? -17.317 -4.770 -16.150 1.00 27.56 211 GLY D O 1
ATOM 8572 N N . GLU D 1 212 ? -18.928 -5.775 -17.327 1.00 26.32 212 GLU D N 1
ATOM 8573 C CA . GLU D 1 212 ? -19.205 -6.728 -16.266 1.00 29.88 212 GLU D CA 1
ATOM 8574 C C . GLU D 1 212 ? -18.097 -7.793 -16.244 1.00 29.13 212 GLU D C 1
ATOM 8575 O O . GLU D 1 212 ? -17.214 -7.813 -17.111 1.00 30.43 212 GLU D O 1
ATOM 8581 N N . CYS D 1 213 ? -18.165 -8.665 -15.249 1.00 28.56 213 CYS D N 1
ATOM 8582 C CA . CYS D 1 213 ? -17.204 -9.731 -15.078 1.00 29.60 213 CYS D CA 1
ATOM 8583 C C . CYS D 1 213 ? -17.007 -10.518 -16.367 1.00 30.29 213 CYS D C 1
ATOM 8584 O O . CYS D 1 213 ? -15.881 -10.905 -16.687 1.00 29.50 213 CYS D O 1
ATOM 8587 N N . ASN D 1 214 ? -18.100 -10.792 -17.091 1.00 30.52 214 ASN D N 1
ATOM 8588 C CA . ASN D 1 214 ? -18.001 -11.560 -18.336 1.00 27.14 214 ASN D CA 1
ATOM 8589 C C . ASN D 1 214 ? -18.106 -10.694 -19.586 1.00 28.04 214 ASN D C 1
ATOM 8590 O O . ASN D 1 214 ? -18.333 -11.183 -20.694 1.00 27.83 214 ASN D O 1
ATOM 8595 N N . ARG D 1 215 ? -17.932 -9.403 -19.378 1.00 25.81 215 ARG D N 1
ATOM 8596 C CA . ARG D 1 215 ? -17.889 -8.434 -20.430 1.00 27.37 215 ARG D CA 1
ATOM 8597 C C . ARG D 1 215 ? -19.198 -7.899 -21.011 1.00 28.34 215 ARG D C 1
ATOM 8598 O O . ARG D 1 215 ? -19.170 -7.261 -22.071 1.00 25.31 215 ARG D O 1
ATOM 8606 N N . LYS D 1 216 ? -20.311 -8.163 -20.327 1.00 28.67 216 LYS D N 1
ATOM 8607 C CA . LYS D 1 216 ? -21.614 -7.652 -20.750 1.00 28.80 216 LYS D CA 1
ATOM 8608 C C . LYS D 1 216 ? -21.566 -6.163 -20.459 1.00 28.93 216 LYS D C 1
ATOM 8609 O O . LYS D 1 216 ? -20.604 -5.690 -19.822 1.00 27.53 216 LYS D O 1
ATOM 8615 N N . VAL D 1 217 ? -22.558 -5.389 -20.933 1.00 28.76 217 VAL D N 1
ATOM 8616 C CA . VAL D 1 217 ? -22.524 -3.962 -20.639 1.00 27.62 217 VAL D CA 1
ATOM 8617 C C . VAL D 1 217 ? -22.721 -3.798 -19.130 1.00 27.27 217 VAL D C 1
ATOM 8618 O O . VAL D 1 217 ? -23.232 -4.683 -18.453 1.00 28.65 217 VAL D O 1
ATOM 8622 N N . PRO D 1 218 ? -22.302 -2.665 -18.589 1.00 26.21 218 PRO D N 1
ATOM 8623 C CA . PRO D 1 218 ? -22.438 -2.401 -17.148 1.00 27.76 218 PRO D CA 1
ATOM 8624 C C . PRO D 1 218 ? -23.867 -2.450 -16.572 1.00 31.91 218 PRO D C 1
ATOM 8625 O O . PRO D 1 218 ? -24.833 -1.918 -17.178 1.00 32.17 218 PRO D O 1
ATOM 8629 N N . GLY D 1 219 ? -24.017 -3.101 -15.412 1.00 32.07 219 GLY D N 1
ATOM 8630 C CA . GLY D 1 219 ? -25.310 -3.043 -14.771 1.00 31.54 219 GLY D CA 1
ATOM 8631 C C . GLY D 1 219 ? -26.005 -4.171 -14.083 1.00 31.84 219 GLY D C 1
ATOM 8632 O O . GLY D 1 219 ? -26.458 -4.004 -12.949 1.00 32.74 219 GLY D O 1
ATOM 8633 N N . ARG D 1 220 ? -26.109 -5.308 -14.747 1.00 30.88 220 ARG D N 1
ATOM 8634 C CA . ARG D 1 220 ? -26.840 -6.396 -14.172 1.00 30.53 220 ARG D CA 1
ATOM 8635 C C . ARG D 1 220 ? -25.978 -7.585 -13.781 1.00 31.10 220 ARG D C 1
ATOM 8636 O O . ARG D 1 220 ? -26.505 -8.669 -13.566 1.00 31.16 220 ARG D O 1
ATOM 8644 N N . GLY D 1 221 ? -24.662 -7.379 -13.730 1.00 30.14 221 GLY D N 1
ATOM 8645 C CA . GLY D 1 221 ? -23.751 -8.445 -13.334 1.00 30.62 221 GLY D CA 1
ATOM 8646 C C . GLY D 1 221 ? -23.257 -8.245 -11.905 1.00 30.59 221 GLY D C 1
ATOM 8647 O O . GLY D 1 221 ? -23.945 -7.608 -11.108 1.00 31.36 221 GLY D O 1
ATOM 8648 N N . ARG D 1 222 ? -22.036 -8.701 -11.602 1.00 29.54 222 ARG D N 1
ATOM 8649 C CA . ARG D 1 222 ? -21.497 -8.606 -10.246 1.00 28.40 222 ARG D CA 1
ATOM 8650 C C . ARG D 1 222 ? -20.451 -7.524 -9.922 1.00 27.90 222 ARG D C 1
ATOM 8651 O O . ARG D 1 222 ? -19.968 -7.448 -8.803 1.00 27.51 222 ARG D O 1
ATOM 8659 N N . ILE D 1 223 ? -20.087 -6.695 -10.886 1.00 27.49 223 ILE D N 1
ATOM 8660 C CA . ILE D 1 223 ? -19.120 -5.651 -10.630 1.00 25.93 223 ILE D CA 1
ATOM 8661 C C . ILE D 1 223 ? -19.712 -4.699 -9.568 1.00 27.79 223 ILE D C 1
ATOM 8662 O O . ILE D 1 223 ? -20.910 -4.373 -9.612 1.00 28.59 223 ILE D O 1
ATOM 8667 N N . PRO D 1 224 ? -18.882 -4.235 -8.602 1.00 26.57 224 PRO D N 1
ATOM 8668 C CA . PRO D 1 224 ? -19.314 -3.330 -7.520 1.00 25.09 224 PRO D CA 1
ATOM 8669 C C . PRO D 1 224 ? -19.314 -1.861 -7.970 1.00 25.43 224 PRO D C 1
ATOM 8670 O O . PRO D 1 224 ? -18.464 -1.059 -7.562 1.00 23.16 224 PRO D O 1
ATOM 8674 N N . TRP D 1 225 ? -20.282 -1.512 -8.807 1.00 27.00 225 TRP D N 1
ATOM 8675 C CA . TRP D 1 225 ? -20.305 -0.152 -9.359 1.00 27.58 225 TRP D CA 1
ATOM 8676 C C . TRP D 1 225 ? -20.360 0.975 -8.348 1.00 26.14 225 TRP D C 1
ATOM 8677 O O . TRP D 1 225 ? -19.683 1.977 -8.508 1.00 29.80 225 TRP D O 1
ATOM 8688 N N . VAL D 1 226 ? -21.147 0.823 -7.306 1.00 26.45 226 VAL D N 1
ATOM 8689 C CA . VAL D 1 226 ? -21.206 1.875 -6.307 1.00 27.09 226 VAL D CA 1
ATOM 8690 C C . VAL D 1 226 ? -19.809 2.129 -5.705 1.00 26.84 226 VAL D C 1
ATOM 8691 O O . VAL D 1 226 ? -19.339 3.277 -5.578 1.00 26.11 226 VAL D O 1
ATOM 8695 N N . GLU D 1 227 ? -19.141 1.041 -5.319 1.00 27.13 227 GLU D N 1
ATOM 8696 C CA . GLU D 1 227 ? -17.797 1.135 -4.747 1.00 24.32 227 GLU D CA 1
ATOM 8697 C C . GLU D 1 227 ? -16.872 1.811 -5.749 1.00 24.82 227 GLU D C 1
ATOM 8698 O O . GLU D 1 227 ? -15.977 2.578 -5.367 1.00 23.21 227 GLU D O 1
ATOM 8704 N N . ILE D 1 228 ? -17.039 1.513 -7.047 1.00 26.13 228 ILE D N 1
ATOM 8705 C CA . ILE D 1 228 ? -16.191 2.188 -8.027 1.00 25.42 228 ILE D CA 1
ATOM 8706 C C . ILE D 1 228 ? -16.550 3.685 -8.014 1.00 27.07 228 ILE D C 1
ATOM 8707 O O . ILE D 1 228 ? -15.687 4.559 -7.880 1.00 26.51 228 ILE D O 1
ATOM 8712 N N . GLY D 1 229 ? -17.837 3.995 -8.109 1.00 27.97 229 GLY D N 1
ATOM 8713 C CA . GLY D 1 229 ? -18.185 5.405 -8.064 1.00 27.47 229 GLY D CA 1
ATOM 8714 C C . GLY D 1 229 ? -17.589 6.124 -6.851 1.00 27.85 229 GLY D C 1
ATOM 8715 O O . GLY D 1 229 ? -17.055 7.218 -6.983 1.00 26.09 229 GLY D O 1
ATOM 8716 N N . GLU D 1 230 ? -17.705 5.520 -5.661 1.00 28.77 230 GLU D N 1
ATOM 8717 C CA . GLU D 1 230 ? -17.174 6.141 -4.443 1.00 29.95 230 GLU D CA 1
ATOM 8718 C C . GLU D 1 230 ? -15.657 6.328 -4.488 1.00 27.83 230 GLU D C 1
ATOM 8719 O O . GLU D 1 230 ? -15.125 7.353 -4.057 1.00 27.66 230 GLU D O 1
ATOM 8725 N N . ALA D 1 231 ? -14.946 5.334 -5.020 1.00 28.79 231 ALA D N 1
ATOM 8726 C CA . ALA D 1 231 ? -13.474 5.420 -5.111 1.00 27.87 231 ALA D CA 1
ATOM 8727 C C . ALA D 1 231 ? -13.061 6.512 -6.133 1.00 28.71 231 ALA D C 1
ATOM 8728 O O . ALA D 1 231 ? -12.056 7.206 -5.920 1.00 27.19 231 ALA D O 1
ATOM 8730 N N . LEU D 1 232 ? -13.793 6.626 -7.252 1.00 27.68 232 LEU D N 1
ATOM 8731 C CA . LEU D 1 232 ? -13.444 7.689 -8.236 1.00 30.21 232 LEU D CA 1
ATOM 8732 C C . LEU D 1 232 ? -13.638 9.080 -7.549 1.00 30.00 232 LEU D C 1
ATOM 8733 O O . LEU D 1 232 ? -12.852 10.022 -7.758 1.00 32.69 232 LEU D O 1
ATOM 8738 N N . ALA D 1 233 ? -14.655 9.194 -6.703 1.00 31.74 233 ALA D N 1
ATOM 8739 C CA . ALA D 1 233 ? -14.868 10.440 -5.971 1.00 30.53 233 ALA D CA 1
ATOM 8740 C C . ALA D 1 233 ? -13.710 10.591 -5.001 1.00 32.08 233 ALA D C 1
ATOM 8741 O O . ALA D 1 233 ? -13.182 11.691 -4.868 1.00 30.81 233 ALA D O 1
ATOM 8743 N N . ASP D 1 234 ? -13.283 9.510 -4.320 1.00 32.51 234 ASP D N 1
ATOM 8744 C CA . ASP D 1 234 ? -12.137 9.645 -3.409 1.00 31.95 234 ASP D CA 1
ATOM 8745 C C . ASP D 1 234 ? -10.894 10.213 -4.103 1.00 31.47 234 ASP D C 1
ATOM 8746 O O . ASP D 1 234 ? -10.185 11.020 -3.534 1.00 30.82 234 ASP D O 1
ATOM 8751 N N . ILE D 1 235 ? -10.611 9.792 -5.328 1.00 32.42 235 ILE D N 1
ATOM 8752 C CA . ILE D 1 235 ? -9.409 10.287 -5.991 1.00 33.59 235 ILE D CA 1
ATOM 8753 C C . ILE D 1 235 ? -9.736 11.517 -6.846 1.00 35.14 235 ILE D C 1
ATOM 8754 O O . ILE D 1 235 ? -8.854 12.118 -7.419 1.00 36.39 235 ILE D O 1
ATOM 8759 N N . GLY D 1 236 ? -11.011 11.875 -6.916 1.00 36.97 236 GLY D N 1
ATOM 8760 C CA . GLY D 1 236 ? -11.414 13.033 -7.680 1.00 39.39 236 GLY D CA 1
ATOM 8761 C C . GLY D 1 236 ? -11.240 12.788 -9.162 1.00 39.71 236 GLY D C 1
ATOM 8762 O O . GLY D 1 236 ? -10.877 13.689 -9.892 1.00 41.99 236 GLY D O 1
ATOM 8763 N N . TYR D 1 237 ? -11.507 11.576 -9.621 1.00 40.44 237 TYR D N 1
ATOM 8764 C CA . TYR D 1 237 ? -11.342 11.273 -11.033 1.00 40.34 237 TYR D CA 1
ATOM 8765 C C . TYR D 1 237 ? -12.124 12.252 -11.898 1.00 44.48 237 TYR D C 1
ATOM 8766 O O . TYR D 1 237 ? -13.292 12.524 -11.654 1.00 44.63 237 TYR D O 1
ATOM 8775 N N . ASN D 1 238 ? -11.470 12.743 -12.938 1.00 48.19 238 ASN D N 1
ATOM 8776 C CA . ASN D 1 238 ? -12.087 13.707 -13.842 1.00 51.66 238 ASN D CA 1
ATOM 8777 C C . ASN D 1 238 ? -11.725 13.284 -15.268 1.00 51.33 238 ASN D C 1
ATOM 8778 O O . ASN D 1 238 ? -11.494 14.130 -16.139 1.00 53.19 238 ASN D O 1
ATOM 8783 N N . GLY D 1 239 ? -11.627 11.980 -15.494 1.00 47.42 239 GLY D N 1
ATOM 8784 C CA . GLY D 1 239 ? -11.309 11.507 -16.813 1.00 42.96 239 GLY D CA 1
ATOM 8785 C C . GLY D 1 239 ? -12.583 10.959 -17.412 1.00 40.61 239 GLY D C 1
ATOM 8786 O O . GLY D 1 239 ? -13.693 11.242 -16.962 1.00 41.37 239 GLY D O 1
ATOM 8787 N N . SER D 1 240 ? -12.431 10.150 -18.438 1.00 37.56 240 SER D N 1
ATOM 8788 C CA . SER D 1 240 ? -13.566 9.567 -19.100 1.00 37.34 240 SER D CA 1
ATOM 8789 C C . SER D 1 240 ? -13.761 8.145 -18.599 1.00 36.32 240 SER D C 1
ATOM 8790 O O . SER D 1 240 ? -12.862 7.557 -17.966 1.00 37.60 240 SER D O 1
ATOM 8793 N N . VAL D 1 241 ? -14.926 7.585 -18.901 1.00 35.26 241 VAL D N 1
ATOM 8794 C CA . VAL D 1 241 ? -15.248 6.241 -18.512 1.00 33.63 241 VAL D CA 1
ATOM 8795 C C . VAL D 1 241 ? -15.804 5.648 -19.775 1.00 34.77 241 VAL D C 1
ATOM 8796 O O . VAL D 1 241 ? -16.877 6.071 -20.230 1.00 33.80 241 VAL D O 1
ATOM 8800 N N . VAL D 1 242 ? -15.098 4.664 -20.337 1.00 31.78 242 VAL D N 1
ATOM 8801 C CA . VAL D 1 242 ? -15.536 4.028 -21.564 1.00 31.86 242 VAL D CA 1
ATOM 8802 C C . VAL D 1 242 ? -15.956 2.573 -21.392 1.00 32.02 242 VAL D C 1
ATOM 8803 O O . VAL D 1 242 ? -15.147 1.742 -20.970 1.00 30.47 242 VAL D O 1
ATOM 8807 N N . MET D 1 243 ? -17.213 2.252 -21.706 1.00 30.68 243 MET D N 1
ATOM 8808 C CA . MET D 1 243 ? -17.618 0.847 -21.622 1.00 31.46 243 MET D CA 1
ATOM 8809 C C . MET D 1 243 ? -17.051 0.094 -22.820 1.00 32.57 243 MET D C 1
ATOM 8810 O O . MET D 1 243 ? -17.006 0.626 -23.947 1.00 32.16 243 MET D O 1
ATOM 8815 N N . GLU D 1 244 ? -16.670 -1.154 -22.574 1.00 31.29 244 GLU D N 1
ATOM 8816 C CA . GLU D 1 244 ? -16.056 -2.013 -23.565 1.00 31.36 244 GLU D CA 1
ATOM 8817 C C . GLU D 1 244 ? -16.748 -3.365 -23.523 1.00 31.26 244 GLU D C 1
ATOM 8818 O O . GLU D 1 244 ? -16.160 -4.369 -23.164 1.00 30.74 244 GLU D O 1
ATOM 8824 N N . PRO D 1 245 ? -18.013 -3.416 -23.916 1.00 30.86 245 PRO D N 1
ATOM 8825 C CA . PRO D 1 245 ? -18.686 -4.710 -23.870 1.00 31.42 245 PRO D CA 1
ATOM 8826 C C . PRO D 1 245 ? -18.324 -5.566 -25.073 1.00 31.84 245 PRO D C 1
ATOM 8827 O O . PRO D 1 245 ? -18.142 -5.059 -26.171 1.00 31.54 245 PRO D O 1
ATOM 8831 N N . PHE D 1 246 ? -18.231 -6.864 -24.866 1.00 31.27 246 PHE D N 1
ATOM 8832 C CA . PHE D 1 246 ? -17.913 -7.769 -25.950 1.00 31.87 246 PHE D CA 1
ATOM 8833 C C . PHE D 1 246 ? -18.875 -8.929 -25.735 1.00 34.06 246 PHE D C 1
ATOM 8834 O O . PHE D 1 246 ? -18.639 -9.792 -24.873 1.00 34.01 246 PHE D O 1
ATOM 8842 N N . VAL D 1 247 ? -19.954 -8.968 -26.510 1.00 33.52 247 VAL D N 1
ATOM 8843 C CA . VAL D 1 247 ? -20.951 -10.006 -26.312 1.00 34.49 247 VAL D CA 1
ATOM 8844 C C . VAL D 1 247 ? -21.174 -10.874 -27.547 1.00 36.18 247 VAL D C 1
ATOM 8845 O O . VAL D 1 247 ? -22.074 -11.720 -27.564 1.00 37.98 247 VAL D O 1
ATOM 8849 N N . ARG D 1 248 ? -20.341 -10.691 -28.567 1.00 37.22 248 ARG D N 1
ATOM 8850 C CA . ARG D 1 248 ? -20.496 -11.445 -29.806 1.00 37.78 248 ARG D CA 1
ATOM 8851 C C . ARG D 1 248 ? -19.353 -12.356 -30.246 1.00 37.37 248 ARG D C 1
ATOM 8852 O O . ARG D 1 248 ? -18.185 -11.965 -30.191 1.00 34.99 248 ARG D O 1
ATOM 8860 N N . MET D 1 249 ? -19.707 -13.549 -30.729 1.00 37.32 249 MET D N 1
ATOM 8861 C CA . MET D 1 249 ? -18.722 -14.517 -31.232 1.00 39.95 249 MET D CA 1
ATOM 8862 C C . MET D 1 249 ? -18.208 -14.131 -32.613 1.00 40.29 249 MET D C 1
ATOM 8863 O O . MET D 1 249 ? -18.736 -13.213 -33.255 1.00 41.57 249 MET D O 1
ATOM 8868 N N . GLY D 1 250 ? -17.144 -14.803 -33.043 1.00 40.27 250 GLY D N 1
ATOM 8869 C CA . GLY D 1 250 ? -16.591 -14.565 -34.381 1.00 39.63 250 GLY D CA 1
ATOM 8870 C C . GLY D 1 250 ? -15.640 -13.418 -34.669 1.00 38.52 250 GLY D C 1
ATOM 8871 O O . GLY D 1 250 ? -15.610 -12.407 -33.960 1.00 37.17 250 GLY D O 1
ATOM 8872 N N . GLY D 1 251 ? -14.853 -13.594 -35.733 1.00 38.67 251 GLY D N 1
ATOM 8873 C CA . GLY D 1 251 ? -13.898 -12.581 -36.148 1.00 37.15 251 GLY D CA 1
ATOM 8874 C C . GLY D 1 251 ? -12.654 -12.528 -35.285 1.00 38.84 251 GLY D C 1
ATOM 8875 O O . GLY D 1 251 ? -12.466 -13.353 -34.387 1.00 40.09 251 GLY D O 1
ATOM 8876 N N . THR D 1 252 ? -11.803 -11.547 -35.546 1.00 38.86 252 THR D N 1
ATOM 8877 C CA . THR D 1 252 ? -10.580 -11.380 -34.779 1.00 38.73 252 THR D CA 1
ATOM 8878 C C . THR D 1 252 ? -10.956 -10.862 -33.369 1.00 40.03 252 THR D C 1
ATOM 8879 O O . THR D 1 252 ? -10.276 -11.145 -32.369 1.00 40.50 252 THR D O 1
ATOM 8883 N N . VAL D 1 253 ? -12.044 -10.110 -33.284 1.00 39.38 253 VAL D N 1
ATOM 8884 C CA . VAL D 1 253 ? -12.449 -9.565 -32.000 1.00 39.07 253 VAL D CA 1
ATOM 8885 C C . VAL D 1 253 ? -12.878 -10.707 -31.110 1.00 38.20 253 VAL D C 1
ATOM 8886 O O . VAL D 1 253 ? -12.386 -10.830 -30.002 1.00 40.02 253 VAL D O 1
ATOM 8890 N N . GLY D 1 254 ? -13.753 -11.569 -31.611 1.00 36.88 254 GLY D N 1
ATOM 8891 C CA . GLY D 1 254 ? -14.228 -12.699 -30.827 1.00 36.62 254 GLY D CA 1
ATOM 8892 C C . GLY D 1 254 ? -13.110 -13.665 -30.422 1.00 37.35 254 GLY D C 1
ATOM 8893 O O . GLY D 1 254 ? -13.097 -14.227 -29.334 1.00 36.05 254 GLY D O 1
ATOM 8894 N N . SER D 1 255 ? -12.163 -13.863 -31.320 1.00 35.76 255 SER D N 1
ATOM 8895 C CA . SER D 1 255 ? -11.077 -14.754 -31.057 1.00 36.20 255 SER D CA 1
ATOM 8896 C C . SER D 1 255 ? -10.091 -14.115 -30.070 1.00 34.12 255 SER D C 1
ATOM 8897 O O . SER D 1 255 ? -9.638 -14.808 -29.157 1.00 35.46 255 SER D O 1
ATOM 8900 N N . ASN D 1 256 ? -9.787 -12.822 -30.217 1.00 32.04 256 ASN D N 1
ATOM 8901 C CA . ASN D 1 256 ? -8.840 -12.169 -29.315 1.00 31.17 256 ASN D CA 1
ATOM 8902 C C . ASN D 1 256 ? -9.426 -12.013 -27.897 1.00 33.45 256 ASN D C 1
ATOM 8903 O O . ASN D 1 256 ? -8.699 -12.179 -26.907 1.00 31.59 256 ASN D O 1
ATOM 8908 N N . ILE D 1 257 ? -10.719 -11.664 -27.815 1.00 31.80 257 ILE D N 1
ATOM 8909 C CA . ILE D 1 257 ? -11.430 -11.469 -26.553 1.00 31.49 257 ILE D CA 1
ATOM 8910 C C . ILE D 1 257 ? -11.844 -12.802 -25.964 1.00 32.13 257 ILE D C 1
ATOM 8911 O O . ILE D 1 257 ? -12.097 -12.926 -24.766 1.00 31.88 257 ILE D O 1
ATOM 8916 N N . LYS D 1 258 ? -11.896 -13.817 -26.811 1.00 30.69 258 LYS D N 1
ATOM 8917 C CA . LYS D 1 258 ? -12.240 -15.156 -26.358 1.00 32.38 258 LYS D CA 1
ATOM 8918 C C . LYS D 1 258 ? -13.719 -15.360 -25.957 1.00 31.43 258 LYS D C 1
ATOM 8919 O O . LYS D 1 258 ? -14.054 -15.855 -24.867 1.00 31.30 258 LYS D O 1
ATOM 8925 N N . VAL D 1 259 ? -14.602 -14.954 -26.868 1.00 31.50 259 VAL D N 1
ATOM 8926 C CA . VAL D 1 259 ? -16.056 -15.100 -26.712 1.00 31.53 259 VAL D CA 1
ATOM 8927 C C . VAL D 1 259 ? -16.388 -16.391 -27.424 1.00 32.89 259 VAL D C 1
ATOM 8928 O O . VAL D 1 259 ? -16.421 -16.440 -28.661 1.00 34.05 259 VAL D O 1
ATOM 8932 N N . TRP D 1 260 ? -16.613 -17.451 -26.653 1.00 33.04 260 TRP D N 1
ATOM 8933 C CA . TRP D 1 260 ? -16.867 -18.776 -27.228 1.00 33.18 260 TRP D CA 1
ATOM 8934 C C . TRP D 1 260 ? -18.327 -19.242 -27.147 1.00 32.43 260 TRP D C 1
ATOM 8935 O O . TRP D 1 260 ? -18.637 -20.421 -27.355 1.00 32.83 260 TRP D O 1
ATOM 8946 N N . ARG D 1 261 ? -19.207 -18.316 -26.810 1.00 33.79 261 ARG D N 1
ATOM 8947 C CA . ARG D 1 261 ? -20.643 -18.588 -26.696 1.00 34.84 261 ARG D CA 1
ATOM 8948 C C . ARG D 1 261 ? -21.309 -17.260 -27.017 1.00 36.56 261 ARG D C 1
ATOM 8949 O O . ARG D 1 261 ? -20.699 -16.206 -26.858 1.00 33.32 261 ARG D O 1
ATOM 8957 N N . ASP D 1 262 ? -22.566 -17.307 -27.452 1.00 38.10 262 ASP D N 1
ATOM 8958 C CA . ASP D 1 262 ? -23.265 -16.078 -27.791 1.00 40.51 262 ASP D CA 1
ATOM 8959 C C . ASP D 1 262 ? -23.810 -15.339 -26.557 1.00 41.65 262 ASP D C 1
ATOM 8960 O O . ASP D 1 262 ? -24.995 -15.452 -26.199 1.00 43.73 262 ASP D O 1
ATOM 8965 N N . ILE D 1 263 ? -22.943 -14.563 -25.929 1.00 40.34 263 ILE D N 1
ATOM 8966 C CA . ILE D 1 263 ? -23.282 -13.823 -24.737 1.00 40.06 263 ILE D CA 1
ATOM 8967 C C . ILE D 1 263 ? -24.381 -12.786 -24.985 1.00 40.99 263 ILE D C 1
ATOM 8968 O O . ILE D 1 263 ? -25.110 -12.452 -24.055 1.00 40.29 263 ILE D O 1
ATOM 8973 N N . SER D 1 264 ? -24.509 -12.298 -26.225 1.00 41.28 264 SER D N 1
ATOM 8974 C CA . SER D 1 264 ? -25.524 -11.295 -26.569 1.00 43.67 264 SER D CA 1
ATOM 8975 C C . SER D 1 264 ? -26.893 -11.913 -26.539 1.00 46.76 264 SER D C 1
ATOM 8976 O O . SER D 1 264 ? -27.891 -11.208 -26.539 1.00 48.48 264 SER D O 1
ATOM 8979 N N . ASN D 1 265 ? -26.932 -13.233 -26.534 1.00 50.82 265 ASN D N 1
ATOM 8980 C CA . ASN D 1 265 ? -28.185 -13.966 -26.520 1.00 55.26 265 ASN D CA 1
ATOM 8981 C C . ASN D 1 265 ? -29.042 -13.588 -27.736 1.00 55.88 265 ASN D C 1
ATOM 8982 O O . ASN D 1 265 ? -30.222 -13.258 -27.617 1.00 56.98 265 ASN D O 1
ATOM 8987 N N . GLY D 1 266 ? -28.417 -13.613 -28.908 1.00 56.27 266 GLY D N 1
ATOM 8988 C CA . GLY D 1 266 ? -29.120 -13.311 -30.141 1.00 54.70 266 GLY D CA 1
ATOM 8989 C C . GLY D 1 266 ? -29.543 -11.889 -30.430 1.00 53.61 266 GLY D C 1
ATOM 8990 O O . GLY D 1 266 ? -30.371 -11.670 -31.302 1.00 54.49 266 GLY D O 1
ATOM 8991 N N . ALA D 1 267 ? -28.975 -10.921 -29.734 1.00 51.80 267 ALA D N 1
ATOM 8992 C CA . ALA D 1 267 ? -29.333 -9.534 -29.963 1.00 50.82 267 ALA D CA 1
ATOM 8993 C C . ALA D 1 267 ? -29.074 -9.089 -31.394 1.00 50.61 267 ALA D C 1
ATOM 8994 O O . ALA D 1 267 ? -28.113 -9.542 -32.005 1.00 50.08 267 ALA D O 1
ATOM 8996 N N . ASP D 1 268 ? -29.933 -8.209 -31.926 1.00 49.87 268 ASP D N 1
ATOM 8997 C CA . ASP D 1 268 ? -29.729 -7.652 -33.265 1.00 49.50 268 ASP D CA 1
ATOM 8998 C C . ASP D 1 268 ? -29.144 -6.272 -33.013 1.00 47.57 268 ASP D C 1
ATOM 8999 O O . ASP D 1 268 ? -28.995 -5.876 -31.870 1.00 47.34 268 ASP D O 1
ATOM 9004 N N . GLU D 1 269 ? -28.809 -5.523 -34.047 1.00 45.94 269 GLU D N 1
ATOM 9005 C CA . GLU D 1 269 ? -28.197 -4.227 -33.793 1.00 45.90 269 GLU D CA 1
ATOM 9006 C C . GLU D 1 269 ? -29.004 -3.271 -32.925 1.00 46.04 269 GLU D C 1
ATOM 9007 O O . GLU D 1 269 ? -28.428 -2.492 -32.187 1.00 45.22 269 GLU D O 1
ATOM 9013 N N . LYS D 1 270 ? -30.328 -3.321 -33.036 1.00 45.77 270 LYS D N 1
ATOM 9014 C CA . LYS D 1 270 ? -31.234 -2.438 -32.279 1.00 47.21 270 LYS D CA 1
ATOM 9015 C C . LYS D 1 270 ? -31.227 -2.813 -30.808 1.00 45.19 270 LYS D C 1
ATOM 9016 O O . LYS D 1 270 ? -31.210 -1.951 -29.941 1.00 43.53 270 LYS D O 1
ATOM 9022 N N . MET D 1 271 ? -31.289 -4.117 -30.553 1.00 43.98 271 MET D N 1
ATOM 9023 C CA . MET D 1 271 ? -31.235 -4.647 -29.202 1.00 44.38 271 MET D CA 1
ATOM 9024 C C . MET D 1 271 ? -29.858 -4.265 -28.588 1.00 42.63 271 MET D C 1
ATOM 9025 O O . MET D 1 271 ? -29.785 -3.855 -27.421 1.00 40.85 271 MET D O 1
ATOM 9030 N N . LEU D 1 272 ? -28.776 -4.393 -29.364 1.00 41.18 272 LEU D N 1
ATOM 9031 C CA . LEU D 1 272 ? -27.458 -4.013 -28.833 1.00 41.71 272 LEU D CA 1
ATOM 9032 C C . LEU D 1 272 ? -27.481 -2.537 -28.493 1.00 41.10 272 LEU D C 1
ATOM 9033 O O . LEU D 1 272 ? -26.942 -2.130 -27.461 1.00 38.66 272 LEU D O 1
ATOM 9038 N N . ASP D 1 273 ? -28.127 -1.745 -29.358 1.00 40.47 273 ASP D N 1
ATOM 9039 C CA . ASP D 1 273 ? -28.245 -0.297 -29.161 1.00 40.45 273 ASP D CA 1
ATOM 9040 C C . ASP D 1 273 ? -28.963 0.046 -27.855 1.00 39.64 273 ASP D C 1
ATOM 9041 O O . ASP D 1 273 ? -28.500 0.895 -27.075 1.00 38.44 273 ASP D O 1
ATOM 9046 N N . ARG D 1 274 ? -30.090 -0.623 -27.613 1.00 40.26 274 ARG D N 1
ATOM 9047 C CA . ARG D 1 274 ? -30.886 -0.369 -26.406 1.00 42.11 274 ARG D CA 1
ATOM 9048 C C . ARG D 1 274 ? -30.136 -0.680 -25.101 1.00 40.98 274 ARG D C 1
ATOM 9049 O O . ARG D 1 274 ? -30.208 0.076 -24.141 1.00 39.03 274 ARG D O 1
ATOM 9057 N N . GLU D 1 275 ? -29.451 -1.825 -25.070 1.00 40.50 275 GLU D N 1
ATOM 9058 C CA . GLU D 1 275 ? -28.714 -2.224 -23.882 1.00 39.35 275 GLU D CA 1
ATOM 9059 C C . GLU D 1 275 ? -27.592 -1.283 -23.576 1.00 39.00 275 GLU D C 1
ATOM 9060 O O . GLU D 1 275 ? -27.412 -0.889 -22.433 1.00 39.29 275 GLU D O 1
ATOM 9066 N N . ALA D 1 276 ? -26.876 -0.857 -24.601 1.00 37.20 276 ALA D N 1
ATOM 9067 C CA . ALA D 1 276 ? -25.799 0.050 -24.375 1.00 36.75 276 ALA D CA 1
ATOM 9068 C C . ALA D 1 276 ? -26.331 1.367 -23.845 1.00 37.13 276 ALA D C 1
ATOM 9069 O O . ALA D 1 276 ? -25.684 2.036 -23.016 1.00 35.93 276 ALA D O 1
ATOM 9071 N N . GLN D 1 277 ? -27.510 1.773 -24.337 1.00 36.83 277 GLN D N 1
ATOM 9072 C CA . GLN D 1 277 ? -28.086 3.050 -23.897 1.00 35.64 277 GLN D CA 1
ATOM 9073 C C . GLN D 1 277 ? -28.533 2.942 -22.427 1.00 32.44 277 GLN D C 1
ATOM 9074 O O . GLN D 1 277 ? -28.282 3.833 -21.610 1.00 29.72 277 GLN D O 1
ATOM 9080 N N . ALA D 1 278 ? -29.198 1.852 -22.106 1.00 30.83 278 ALA D N 1
ATOM 9081 C CA . ALA D 1 278 ? -29.594 1.637 -20.719 1.00 32.21 278 ALA D CA 1
ATOM 9082 C C . ALA D 1 278 ? -28.322 1.597 -19.835 1.00 32.61 278 ALA D C 1
ATOM 9083 O O . ALA D 1 278 ? -28.305 2.189 -18.765 1.00 34.59 278 ALA D O 1
ATOM 9085 N N . ALA D 1 279 ? -27.241 0.939 -20.284 1.00 32.52 279 ALA D N 1
ATOM 9086 C CA . ALA D 1 279 ? -26.014 0.863 -19.447 1.00 32.48 279 ALA D CA 1
ATOM 9087 C C . ALA D 1 279 ? -25.402 2.200 -19.249 1.00 32.19 279 ALA D C 1
ATOM 9088 O O . ALA D 1 279 ? -24.741 2.439 -18.238 1.00 29.88 279 ALA D O 1
ATOM 9090 N N . LEU D 1 280 ? -25.593 3.069 -20.243 1.00 32.46 280 LEU D N 1
ATOM 9091 C CA . LEU D 1 280 ? -25.086 4.435 -20.198 1.00 32.61 280 LEU D CA 1
ATOM 9092 C C . LEU D 1 280 ? -25.850 5.216 -19.132 1.00 32.68 280 LEU D C 1
ATOM 9093 O O . LEU D 1 280 ? -25.251 5.972 -18.373 1.00 31.67 280 LEU D O 1
ATOM 9098 N N . ASP D 1 281 ? -27.183 5.110 -19.126 1.00 33.44 281 ASP D N 1
ATOM 9099 C CA . ASP D 1 281 ? -27.952 5.824 -18.098 1.00 33.89 281 ASP D CA 1
ATOM 9100 C C . ASP D 1 281 ? -27.471 5.308 -16.718 1.00 33.17 281 ASP D C 1
ATOM 9101 O O . ASP D 1 281 ? -27.216 6.088 -15.792 1.00 32.78 281 ASP D O 1
ATOM 9106 N N . PHE D 1 282 ? -27.358 3.983 -16.611 1.00 33.49 282 PHE D N 1
ATOM 9107 C CA . PHE D 1 282 ? -26.926 3.346 -15.366 1.00 32.82 282 PHE D CA 1
ATOM 9108 C C . PHE D 1 282 ? -25.585 3.883 -14.894 1.00 32.64 282 PHE D C 1
ATOM 9109 O O . PHE D 1 282 ? -25.435 4.304 -13.740 1.00 31.85 282 PHE D O 1
ATOM 9117 N N . SER D 1 283 ? -24.620 3.929 -15.803 1.00 33.57 283 SER D N 1
ATOM 9118 C CA . SER D 1 283 ? -23.273 4.383 -15.451 1.00 31.89 283 SER D CA 1
ATOM 9119 C C . SER D 1 283 ? -23.234 5.813 -15.033 1.00 34.40 283 SER D C 1
ATOM 9120 O O . SER D 1 283 ? -22.533 6.168 -14.063 1.00 32.31 283 SER D O 1
ATOM 9123 N N . ARG D 1 284 ? -23.963 6.679 -15.749 1.00 34.43 284 ARG D N 1
ATOM 9124 C CA . ARG D 1 284 ? -23.962 8.092 -15.335 1.00 34.27 284 ARG D CA 1
ATOM 9125 C C . ARG D 1 284 ? -24.624 8.222 -13.951 1.00 32.97 284 ARG D C 1
ATOM 9126 O O . ARG D 1 284 ? -24.205 8.987 -13.105 1.00 34.04 284 ARG D O 1
ATOM 9134 N N . TYR D 1 285 ? -25.660 7.445 -13.720 1.00 33.87 285 TYR D N 1
ATOM 9135 C CA . TYR D 1 285 ? -26.363 7.521 -12.457 1.00 34.84 285 TYR D CA 1
ATOM 9136 C C . TYR D 1 285 ? -25.554 7.015 -11.268 1.00 36.86 285 TYR D C 1
ATOM 9137 O O . TYR D 1 285 ? -25.347 7.741 -10.278 1.00 36.65 285 TYR D O 1
ATOM 9146 N N . VAL D 1 286 ? -25.116 5.756 -11.370 1.00 36.60 286 VAL D N 1
ATOM 9147 C CA . VAL D 1 286 ? -24.380 5.111 -10.282 1.00 36.85 286 VAL D CA 1
ATOM 9148 C C . VAL D 1 286 ? -22.991 5.651 -10.033 1.00 37.18 286 VAL D C 1
ATOM 9149 O O . VAL D 1 286 ? -22.615 5.883 -8.888 1.00 37.88 286 VAL D O 1
ATOM 9153 N N . LEU D 1 287 ? -22.235 5.886 -11.100 1.00 36.43 287 LEU D N 1
ATOM 9154 C CA . LEU D 1 287 ? -20.858 6.346 -10.972 1.00 35.91 287 LEU D CA 1
ATOM 9155 C C . LEU D 1 287 ? -20.549 7.767 -10.571 1.00 38.11 287 LEU D C 1
ATOM 9156 O O . LEU D 1 287 ? -19.499 8.007 -10.011 1.00 38.16 287 LEU D O 1
ATOM 9161 N N . GLU D 1 288 ? -21.437 8.722 -10.826 1.00 39.27 288 GLU D N 1
ATOM 9162 C CA . GLU D 1 288 ? -21.092 10.116 -10.529 1.00 40.44 288 GLU D CA 1
ATOM 9163 C C . GLU D 1 288 ? -21.391 10.679 -9.141 1.00 40.05 288 GLU D C 1
ATOM 9164 O O . GLU D 1 288 ? -20.738 11.675 -8.698 1.00 40.96 288 GLU D O 1
#

B-factor: mean 37.41, std 10.58, range [16.97, 92.57]

Nearest PDB structures (foldseek):
  3vnl-assembly1_D  TM=1.002E+00  e=1.362E-54  Ruminiclostridium cellulolyticum H10
  7x7w-assembly1_B-2  TM=9.945E-01  e=1.513E-45  Clostridia bacterium
  2hk1-assembly1_A  TM=9.947E-01  e=1.508E-41  Agrobacterium tumefaciens
  8xj1-assembly1_A  TM=9.850E-01  e=1.991E-37  Kroppenstedtia eburnea
  4pfh-assembly1_B  TM=9.765E-01  e=6.446E-32  Pseudomonas cichorii

Solvent-accessible surface area: 41322 Å² total; per-residue (Å²): 58,118,3,1,0,15,0,2,4,12,51,43,78,42,102,26,84,3,83,99,11,0,96,24,0,17,162,22,35,8,38,4,0,1,0,3,0,50,16,0,29,172,38,54,84,100,83,1,75,87,3,73,62,18,6,148,65,52,65,10,77,7,7,0,5,12,33,0,45,41,109,29,16,0,0,4,90,57,88,111,51,52,116,77,0,42,47,36,0,46,60,0,0,112,48,0,138,90,4,85,0,91,20,0,0,7,4,0,0,0,17,35,45,16,56,51,92,118,142,48,73,47,150,14,12,36,93,37,0,8,113,2,0,85,83,4,0,113,42,0,110,87,10,43,2,53,0,0,1,10,2,6,0,0,19,6,0,12,0,1,1,17,1,92,22,1,5,57,0,5,108,86,0,110,36,148,16,3,51,0,0,0,2,1,0,5,3,5,0,2,15,63,17,2,0,20,5,0,66,58,0,13,104,72,13,17,0,0,4,2,1,2,2,6,7,53,12,0,1,76,11,60,7,44,11,31,57,0,0,33,0,4,48,88,41,48,23,136,24,11,3,0,4,18,1,6,10,65,92,40,41,56,2,1,56,26,7,24,2,24,38,57,10,17,122,67,15,93,66,148,46,4,9,138,61,0,66,29,0,1,66,10,2,76,36,1,3,44,128,74,86,108,5,1,0,13,0,2,3,14,49,44,78,41,99,24,83,3,82,98,10,0,97,24,0,32,180,19,33,8,34,4,0,1,0,3,0,45,14,3,12,166,38,49,87,122,78,5,87,86,4,75,61,20,9,154,62,54,66,11,78,9,6,0,5,15,30,0,52,48,120,27,14,0,0,6,95,60,86,108,51,51,152,69,0,47,58,28,0,50,61,0,0,109,47,0,126,105,6,85,1,106,20,0,1,6,3,0,0,0,27,33,43,14,37,54,89,122,135,51,72,44,133,22,9,29,68,45,0,5,107,1,0,99,88,3,0,146,41,0,94,83,0,39,0,47,0,0,0,11,4,6,0,0,16,6,0,6,1,0,1,16,1,94,24,0,6,66,0,4,109,76,0,117,37,136,22,3,52,0,0,0,2,0,1,6,3,6,0,2,17,54,17,2,0,21,5,0,67,55,0,14,107,81,11,11,0,0,6,2,1,4,2,5,6,65,19,0,2,67,10,60,8,45,13,29,54,0,3,53,0,4,62,83,43,42,28,155,23,10,2,0,4,18,1,4,10,66,99,37,41,56,2,1,51,28,6,25,2,30,40,57,15,15,136,64,12,88,70,130,87,0,20,120,69,0,72,33,0,1,66,10,2,86,22,6,3,123,56,122,3,1,0,15,0,2,4,14,51,42,77,46,100,24,82,2,82,101,12,0,80,22,0,32,166,21,33,9,39,5,0,1,0,4,0,48,15,1,43,177,42,55,74,127,80,0,77,91,4,74,63,23,6,151,61,53,62,9,74,8,6,0,4,16,34,0,51,59,113,32,15,0,1,8,95,63,84,101,38,52,152,83,0,51,61,35,0,55,58,0,0,100,40,0,128,83,5,84,1,102,20,0,1,6,3,0,0,1,29,35,46,16,34,55,84,142,130,61,70,42,131,19,10,25,80,48,0,4,104,1,0,97,85,3,0,143,37,0,91,72,1,37,0,49,0,0,1,10,3,6,0,0,21,6,0,12,1,0,1,14,0,92,23,0,7,66,0,3,115,74,0,118,30,127,21,3,54,0,0,0,2,1,1,6,2,4,0,1,15,60,17,1,0,22,5,0,65,58,0,14,100,74,10,12,0,0,5,2,2,2,2,6,6,62,14,0,1,107,11,60,8,42,12,41,55,0,7,52,0,3,58,86,40,49,20,121,30,11,3,0,5,18,0,8,8,71,94,40,41,55,3,1,60,28,4,28,4,32,34,60,20,20,132,65,11,92,68,141,79,1,9,143,67,0,72,29,0,2,70,10,2,76,38,6,4,54,119,62,126,2,0,0,13,0,2,4,12,53,41,76,40,98,23,85,2,90,102,10,0,96,24,0,29,166,12,35,5,46,6,0,1,0,3,0,48,15,0,41,174,39,56,91,126,83,2,87,83,3,80,60,20,7,157,66,53,65,11,76,7,7,1,4,13,33,0,49,62,106,17,15,0,0,5,89,59,84,108,54,56,147,57,0,52,54,30,0,44,60,0,0,104,51,0,121,102,4,77,0,105,20,0,2,6,3,0,0,0,32,34,40,18,48,54,86,128,134,58,64,42,135,17,10,31,72,60,0,4,110,2,0,88,89,2,0,128,38,0,74,76,0,36,1,47,0,0,2,12,4,6,0,0,19,6,0,11,0,0,2,16,0,96,24,2,8,66,0,3,113,70,0,116,22,118,21,3,43,0,0,0,2,1,1,7,4,5,0,1,15,54,19,1,0,21,5,0,64,55,1,16,111,85,12,13,0,0,4,2,1,4,2,4,7,66,17,0,2,90,10,59,10,42,14,30,53,0,7,53,0,5,76,86,37,46,22,140,21,11,4,0,4,19,0,7,10,66,88,41,39,60,3,1,55,26,5,27,2,30,38,64,17,16,134,61,14,89,72,125,89,1,19,134,73,0,68,32,0,2,74,11,3,68,30,6,5,101

Foldseek 3Di:
DFEEAEPCQPPFEQADDVLVVLVLVLVLPGQEYEHELVCLLVADLVRLVVNLVSCVVSNHAYEYEYQADQLLFQLDPPPNSVVVNLVVLLSSLQSCLSNVYAEYEDQNLGHWQDDPVDDDDQVSSLVSSLVSCLVSVVSSVVSNHQYEHEAAAPNRDDRHQALLSQVVSCVSNPDPRYAYEYELLSCVHPPPDDLVRLVSRAPRYAEYEYAANLQAQPDDHDRPLLSQLVSCVVSVPDYYYYYYGHQDADHPRNVRSVRPDRNVVPDDPVRSSVRNSVSVVVNVVRNDDD/DFEEAEPCQAPFEQADDVLVVLQLVLVLPGQEYEHELVCVLVQDLVNLVVLLVSCVVSNHAYAYEYQADQLLFQLDPDPNSVVVVLVVLLSSLQSCLVSVHAEYEYQSLGGWQDDVVDDDDQVSSLVSSLVSVLVSLVSSVVSNHQYEHEAAPPRRDPRHQALLSQQVSQVSNPHDSYAYEYELLSCVHPPPDLLVSLLSRQPRYAEYEYAAVLQAQDDDHDRPLLSNLVSCVVSVPPHYYYYYGHQDADHPRNVSSVPDDRNVVPDDPVRSSVSNSVSVVVNVVRSD/DFEEAEPCQPPFEQDDDVLVVLQLRLVLPGQEYEHELVCQVVDDLVVLVVLLVSNVVSNHAYAYEYQADQLLFQLDPPVVSNVSNLVVLLSSLLSCLSSVHAEYEDQNLGGWQDDVVDDDDLVSSLVSSLVSVLVSLVSSVVSNHQYEHEAADCNRDPNHQALLSQVVSCVSSPHPRYAYEYELLSCVHDPPDPLVRLLSSAPRYAEYEYAAVLQHQPDPHDRPLLSQLVSCVVSVPDHYYYYYGHQDADHPNNVRSVHDDRNVVPDDVVNSSVRNSVSVVVNCVRNHD/DFEEAEPCQPPFEQADDVLVVLQLVLVLPGQEYEHELVCLVVQDLVNLVVSLVSNVVSNHAYEYEYAADQLLFQLDPDPNSVVSNLVVLLSSLLSCLSSVYAEYEDQSLGHWQDDPVDDDDQVSSLVSSLVSVLVSLVSSVVSNHAYEHEAAACRRDPHHQALLSQVVSVVSNVHDRYAYEYELLSCVHPPPDPLVSLVNSQPRYAEYEYAAVLQAQPDDHPRPLLSQLVSCVVSVPDHYYYYYGHQDDDHPRCVRSVNPDRNLVPDDPVSSSVRNSVSVVVNVVRRD

InterPro domains:
  IPR013022 Xylose isomerase-like, TIM barrel domain [PF01261] (22-248)
  IPR036237 Xylose isomerase-like superfamily [SSF51658] (1-261)
  IPR050312 IolE/XylA/MocC-like [PTHR12110] (15-249)

Radius of gyration: 31.96 Å; Cα contacts (8 Å, |Δi|>4): 2489; chains: 4; bounding box: 84×74×94 Å

GO terms:
  GO:0050897 cobalt ion binding (F, IDA)
  GO:0030145 manganese ion binding (F, IDA)
  GO:0016857 racemase and epimerase activity, acting on carbohydrates and derivatives (F, IDA)

Secondary structure (DSSP, 8-state):
-EEEEEGGGG-SSS---HHHHHHHHHHHT-SEEEEESTTGGG--HHHHHHHHHHHHHTT-EEEEE----GGG-TT-SSHHHHHHHHHHHHHHHHHHHHHT--EEEESTTS-SS--TTSPP-HHHHHHHHHHHHHHHHHHHHHTT-EEEEE---TTT-SS--SHHHHHHHHHHH--TTEEEEEEHHHHHHH-S-HHHHHHHHGGGEEEEEE--TTSPPTTSSS--HHHHHHHHHHHT--SEEEE-------HHHHHHHT--S-TTTT--HHHHHHHHHHHHHHHHHHHS--/-EEEEEGGGS-SSS---HHHHHHHHHHHT-SEEEEESTTGGG--HHHHHHHHHHHHHTT-EEEEEE---GGG-TT-SSHHHHHHHHHHHHHHHHHHHHHT--EEEESTTS-SS--TTS---HHHHHHHHHHHHHHHHHHHHHTT-EEEEEP--TTT-SS--SHHHHHHHHHHH--TTEEEEEEHHHHHHH-S-HHHHHHHHGGGEEEEEE--TTSPPTTSSSS-HHHHHHHHHHHT--SEEEE-------HHHHHHHT--S-TTTT--HHHHHHHHHHHHHHHHHHH-/-EEEEEGGGT-SSS---HHHHHHHHHHHT-SEEEEESTTGGG--HHHHHHHHHHHHHTT-EEEEE----GGG-TT-SSHHHHHHHHHHHHHHHHHHHHHT--EEEESTTS-SS--TTS---HHHHHHHHHHHHHHHHHHHHHTT-EEEEE---TTT-SS--SHHHHHHHHHHH--TTEEEEEEHHHHHHH-S-HHHHHHHHGGGEEEEEE--TTS--TTSSSS-HHHHHHHHHHTT--SEEEE-------HHHHHHHT--S-TTSS--HHHHHHHHHHHHHHHHHHH--/-EEEEEGGGT-SSS---HHHHHHHHHHHT-SEEEEESTTGGG--HHHHHHHHHHHHHHT-EEEEE----GGG-TT-SSHHHHHHHHHHHHHHHHHHHHHT--EEEESTTS-SS--TTS---HHHHHHHHHHHHHHHHHHHHHTT-EEEEE---TTT-SS--SHHHHHHHHHHHT-TTEEEEEEHHHHHHH-S-HHHHHHHHGGGEEEEEE--TTSPPTTSSS--HHHHHHHHHHHT--SEEEE------SHHHHHHHT--S-TTTT--HHHHHHHHHHHHHHHHHHH-

Sequence (1155 aa):
MKHGIYYAYWEQEWEADYKYYIEKVAKLGFDILEIAASPLPFYSDIQINELKACAHGNGITLTVGHGPSAEQNLSSPDPDIRKNAKAFYTDLLKRLYKLDVHLIGGALYSYWPIDYTKTIDKKGDWERSVESVREVAKVAEACGVDFCLEVLNRFENYLINTAQEGVDFVKQVDHNNVKVMLDTFHMNIEEDSIGGAIRTAGSYLGHLHTGECNRKVPGRGRIPWVEIGEALADIGYNGSVVMEPFVRMGGTVGSNIKVWRDISNGADEKMLDREAQAALDFSRYVLECHMKHGIYYAYWEQEWEADYKYYIEKVAKLGFDILEIAASPLPFYSDIQINELKACAHGNGITLTVGHGPSAEQNLSSPDPDIRKNAKAFYTDLLKRLYKLDVHLIGGALYSYWPIDYTKTIDKKGDWERSVESVREVAKVAEACGVDFCLEVLNRFENYLINTAQEGVDFVKQVDHNNVKVMLDTFHMNIEEDSIGGAIRTAGSYLGHLHTGECNRKVPGRGRIPWVEIGEALADIGYNGSVVMEPFVRMGGTVGSNIKVWRDISNGADEKMLDREAQAALDFSRYVLEMKHGIYYAYWEQEWEADYKYYIEKVAKLGFDILEIAASPLPFYSDIQINELKACAHGNGITLTVGHGPSAEQNLSSPDPDIRKNAKAFYTDLLKRLYKLDVHLIGGALYSYWPIDYTKTIDKKGDWERSVESVREVAKVAEACGVDFCLEVLNRFENYLINTAQEGVDFVKQVDHNNVKVMLDTFHMNIEEDSIGGAIRTAGSYLGHLHTGECNRKVPGRGRIPWVEIGEALADIGYNGSVVMEPFVRMGGTVGSNIKVWRDISNGADEKMLDREAQAALDFSRYVLECMKHGIYYAYWEQEWEADYKYYIEKVAKLGFDILEIAASPLPFYSDIQINELKACAHGNGITLTVGHGPSAEQNLSSPDPDIRKNAKAFYTDLLKRLYKLDVHLIGGALYSYWPIDYTKTIDKKGDWERSVESVREVAKVAEACGVDFCLEVLNRFENYLINTAQEGVDFVKQVDHNNVKVMLDTFHMNIEEDSIGGAIRTAGSYLGHLHTGECNRKVPGRGRIPWVEIGEALADIGYNGSVVMEPFVRMGGTVGSNIKVWRDISNGADEKMLDREAQAALDFSRYVLE

CATH classification: 3.20.20.150